Protein AF-0000000080636128 (afdb_homodimer)

Organism: Winmispira thermophila (strain ATCC 700085 / DSM 6578 / Z-1203) (NCBI:txid869211)

Foldseek 3Di:
DLVVVLVVLLVVLLVLQLVLLVLLLQLQCQLCPCVLVVLCLVQQPALQSLLVSLLVSCLRSLALLLQLLLLLLCVLLVSDALLSSLSSLLNVLLNNLNLLVVCLVDQPPDDLPRPLVVLLVVLVVQCPDPDPNSNSVSSNSNSVSSNSVSSVSNLVSDAQPPPDPPCCVVLVLQEPDDLVSLQVLLQVLQVVCLVSLHLSSSLSVLLSCLLSPSHALLSSLSSNLSVQLNNLVSQCVSCVQGALSSNLSSVSSNVLSVVLSVVCSVCSVVLLVVLCVVQDDHCPNSSRVSVSSSSSSNVSSVVSCVVCSVPSPVSSVVSCVVRPHDPPPNPLPLDADPDLSCLSSSLSSLLSLLLVLLVLLLVLLVLLLVLLPHALVSLVVSLVVLVVSLVSLVVSLVSSVVSLVVSVVHDHHPLSVLSSVLSNQSSVLSNLSSVLSSVLSVLVNVCNVVVPDAPPCLSVLVSVLSVLLSVLSVLLSCVSSPVDVDRDLVVLVVSLVVSVVSLVVLVVVLVVCVVVPHDPVNSVSSNSSSVSSNSSSVSSNSSSVSVVSSVD/DLVVVLVVLLVVLLVLLLVLLVLLLQLQCQLCPCVLVVLCLVQQPALQSLLVSLLVSCLRSLFLLLQLLLLLLCVLLVSDALLSSLSSLLNVLLNNLNLLVVCLVDQPPDDLPGPLVVLLVVLVVQCPDPDPNSNSVSSNSNSVSSNSVSSNSNLVSDAQPPPDPPCCVVLVLQEVDDLVSLQVLLQVLQVVCLVSLHLSSSLSVLLSCLLSPSHALLSSLSSNLSVQLNNLVSQCVSCVQGFLSSNLSSVSSNVLSVVLSVVCSVCSVVLLVVLCVPQDDHCPNSSRVSVSSSSSSNVSSVVSCVVCSVPSPVSSVVSCVVRPHDPPPNLLPLDADPDLSCLSSSLSSLLSLLLVLLVLLLVLLVLLLVLLPHALVSLVVSLVVLVVSLVSLVVSLVSSVVSLVVSVVHDHHPLSVLSSVLSNQSSVLSNLSSVLSSVLSVLVNVCNVVVQDAPPCLSVLVSVLSVLLSVLSVLLSCVSSPVDVDRDLVVLVVSLVVSVVSLVVLVVVLVVCVVVPHDPVNSVSSNSSSVSSNSSSVSSNSSSVSVVSSVD

Secondary structure (DSSP, 8-state):
-HHHHHHHHHHHHHHHHHHHHHHHHHHHHHHHTTHHHHHHHHT-SSHHHHHHHHHHHHHHHT-HHHHHHHHHHHHHTTSS-HHHHHHHHHHHHHHTTHHHHHIIIIITTS-IIIIIHHHHHHHHHHHT-SSHHHHHHHHHHHHHHHHHHHHHHHHHHS------TTTHHHHHHHH---HHHHHHHHHHHHHHHHHHT-HHHHHHHHHHHHHTTSS-HHHHHHHHHHHHHHTTHHHHHHHTTS-HHHHHHHHHHHHHHHHHHHHHHHTHHHHHHHHHHHSSS-TTSHHHHHHHHHHHHHHHHHHHHHHHHTTHHHHHHHHHHHS----S----------SGGGHHHHHHHHHHHHHHHHHHHHHHHHHHHHHTTS-HHHHHHHHHHHHHHHHHHHHHHHHHHHHHHHHHTS---HHHHHHHHHHHHHHHHHHHHHHHHHHHHHHHHHHHHTTPPPPTTHHHHHHHHHHHHHHHHHHHHHHHTTS-SS--HHHHHHHHHHHHHHHHHHHHHHHHHHHTT--HHHHHHHHHHHHHHHHHHHHHHHHHHHHHHHH-/-HHHHHHHHHHHHHHHHHHHHHHHHHHHHHHHTTHHHHHHHHT-SSHHHHHHHHHHHHHHHT-HHHHHHHHHHHHHTTSS-HHHHHHHHHHHHHHTTHHHHHIIIIITTS-IIIIIHHHHHHHHHHHT-SSHHHHHHHHHHHHHHHHHHHHHHHHHHS------TTTHHHHHHHH---HHHHHHHHHHHHHHHHHHT-HHHHHHHHHHHHHTTSS-HHHHHHHHHHHHHHTTHHHHHHHTTS-HHHHHHHHHHHHHHHHHHHHHHHTHHHHHHHHHHHSSS-TTSHHHHHHHHHHHHHHHHHHHHHHHHTTHHHHHHHHHHHS----S----------SGGGHHHHHHHHHHHHHHHHHHHHHHHHHHHHHTTS-HHHHHHHHHHHHHHHHHHHHHHHHHHHHHHHHHTS---HHHHHHHHHHHHHHHHHHHHHHHHHHHHHHHHHHHHHTPPPPTTHHHHHHHHHHHHHHHHHHHHHHHTTS-SS--HHHHHHHHHHHHHHHHHHHHHHHHHHHTT--HHHHHHHHHHHHHHHHHHHHHHHHHHHHHHHH-

Sequence (1104 aa):
MAVVWKIINFIGGLSVFFYGMRLMSLGLRKRAGGRLRKVLKSFSDTPLKGVFSGTFVTSVVQSSSATTVLVVSLVNAGLLALEEAIGIVFGANIGTTFTAWIVSFFGFKFSLSSLVLPVFALALPLMFNKNEKVREVAEALFGFSLVFLGLSIIKDQVPDVQVTEQSATFFRFFHHESFLSVLAFVLLGTLATMILQSSSTTVAITLTLLYKGWISFPLACAAVLGENIGTTVTALLASIPMNRQAKRIAYAHTLFNITGVLWMLAVFPWFVKLVDIVVPGPVSDAGLVTYHLSAFHTMFNIINTFLFIWFVKPYAALLRRILPEEAAKEELVLVASPFPESLESNLVLIEKALSRMAERVFDMALVILHSLGGDDADLDRMAEQAREMELRFDEMEEAIHVTLTRCATESMAEEQARRLMAYQLISRALESMSDSLYRVARLLKQRGDLSIPFHKKGMEELQDYLQIILDFLRYNVSYLSGELAAYDVEHAYRLEQRIDGMRDSLRKRARKKLAKGADVRGELLFMDVVRHLEHVGDYSLDVSQAIKEMAGMAVVWKIINFIGGLSVFFYGMRLMSLGLRKRAGGRLRKVLKSFSDTPLKGVFSGTFVTSVVQSSSATTVLVVSLVNAGLLALEEAIGIVFGANIGTTFTAWIVSFFGFKFSLSSLVLPVFALALPLMFNKNEKVREVAEALFGFSLVFLGLSIIKDQVPDVQVTEQSATFFRFFHHESFLSVLAFVLLGTLATMILQSSSTTVAITLTLLYKGWISFPLACAAVLGENIGTTVTALLASIPMNRQAKRIAYAHTLFNITGVLWMLAVFPWFVKLVDIVVPGPVSDAGLVTYHLSAFHTMFNIINTFLFIWFVKPYAALLRRILPEEAAKEELVLVASPFPESLESNLVLIEKALSRMAERVFDMALVILHSLGGDDADLDRMAEQAREMELRFDEMEEAIHVTLTRCATESMAEEQARRLMAYQLISRALESMSDSLYRVARLLKQRGDLSIPFHKKGMEELQDYLQIILDFLRYNVSYLSGELAAYDVEHAYRLEQRIDGMRDSLRKRARKKLAKGADVRGELLFMDVVRHLEHVGDYSLDVSQAIKEMAG

InterPro domains:
  IPR003841 Sodium-dependent phosphate transport protein [PF02690] (17-155)
  IPR003841 Sodium-dependent phosphate transport protein [PF02690] (186-247)
  IPR003841 Sodium-dependent phosphate transport protein [PTHR10010] (138-374)
  IPR004633 Na/Pi-cotransporter II-related/YqeW-like protein [TIGR00704] (7-325)
  IPR026022 PhoU domain [PF01895] (354-443)
  IPR038078 PhoU-like domain superfamily [G3DSA:1.20.58.220] (341-551)

pLDDT: mean 88.21, std 10.06, range [47.31, 98.0]

Radius of gyration: 34.47 Å; Cα contacts (8 Å, |Δi|>4): 1695; chains: 2; bounding box: 85×108×72 Å

Solvent-accessible surface area (backbone atoms only — not comparable to full-atom values): 53480 Å² total; per-residue (Å²): 109,69,64,58,49,41,51,36,32,34,41,9,16,47,29,40,22,46,51,9,48,50,37,20,25,47,15,40,41,38,66,44,46,72,49,52,58,46,42,51,60,70,38,17,89,37,37,68,44,4,22,52,32,18,20,50,51,7,47,63,33,67,34,34,54,43,47,43,39,33,47,31,34,34,28,50,54,65,72,37,52,69,56,24,46,50,17,21,48,46,10,15,56,39,12,40,31,48,51,42,44,52,42,44,66,49,45,75,71,50,49,60,71,74,46,34,22,43,41,21,33,58,18,45,65,32,56,71,44,86,49,65,71,49,24,26,50,17,37,20,42,37,10,49,24,32,27,45,48,12,45,48,43,32,57,71,56,47,68,68,53,65,88,43,82,78,62,34,63,73,39,35,65,39,56,46,88,41,75,65,42,33,51,48,26,19,50,49,20,18,50,49,5,50,72,66,69,31,42,58,54,43,46,51,51,44,42,50,36,38,44,33,48,56,29,34,70,69,42,43,47,24,19,51,47,13,19,54,41,15,40,28,51,56,29,44,61,60,22,65,66,46,48,66,66,10,34,39,48,23,46,48,49,38,51,52,34,47,53,44,41,54,58,45,62,74,46,36,75,60,50,55,49,48,37,54,67,73,38,78,65,57,72,83,38,45,74,45,30,35,48,38,49,27,46,45,52,36,49,50,35,47,51,46,37,62,69,45,63,83,40,42,67,62,50,49,51,49,39,43,65,77,52,55,84,68,83,76,80,74,66,82,53,73,63,65,56,88,50,83,68,28,53,67,30,40,52,49,44,45,45,39,50,49,21,52,49,41,45,48,44,45,48,49,53,47,47,52,52,67,28,63,85,47,56,60,68,40,27,50,51,40,34,51,50,37,48,55,50,49,56,53,49,51,53,51,50,51,40,49,49,54,42,50,40,54,54,35,28,37,64,42,31,64,66,55,21,30,40,54,55,23,49,54,51,33,53,51,27,50,51,52,30,43,52,28,52,41,48,38,34,50,52,53,32,49,32,50,76,66,65,50,61,62,59,93,62,46,53,59,51,49,43,55,52,49,49,54,45,47,52,49,44,48,54,53,30,34,39,56,64,57,76,36,90,70,84,59,63,66,59,52,50,51,48,47,48,51,50,51,51,50,52,52,51,52,51,53,50,50,47,52,40,50,67,73,67,45,64,51,71,28,50,50,53,50,50,51,42,53,49,34,53,48,47,34,43,52,28,50,48,49,34,50,51,26,55,51,51,37,76,103,109,68,64,59,50,40,50,35,32,35,42,9,14,48,28,40,22,46,51,10,48,52,37,20,26,48,15,40,42,40,66,45,47,72,49,54,60,47,43,52,60,71,39,17,89,39,38,67,43,4,21,53,32,18,20,51,52,8,47,64,33,66,32,35,54,44,48,41,38,33,48,31,34,34,27,50,56,65,70,38,54,69,58,25,47,49,16,21,48,46,10,16,56,39,12,41,33,48,51,41,44,51,43,44,66,49,44,75,71,50,48,61,71,73,47,35,20,43,42,23,33,60,17,44,66,30,56,69,43,87,48,65,70,50,24,25,48,17,37,22,42,37,10,50,23,32,29,45,47,12,45,48,45,31,56,71,55,48,66,70,51,67,87,45,82,78,61,34,62,73,38,35,63,39,55,46,88,42,74,64,42,33,52,50,27,19,49,48,21,18,50,49,4,51,70,64,68,32,43,55,56,44,48,51,50,44,44,50,37,38,44,33,47,57,29,34,69,70,43,42,49,24,19,52,47,12,19,53,42,15,41,31,50,56,30,44,61,60,21,65,66,46,47,66,67,10,34,39,48,23,47,48,48,38,51,51,34,48,52,43,41,52,58,45,61,76,44,37,74,60,50,54,51,48,39,54,68,73,37,79,66,56,72,84,37,46,74,47,30,34,48,40,47,26,47,43,52,37,49,51,35,47,50,47,38,60,67,46,63,83,39,42,68,62,50,48,52,50,40,43,64,76,52,57,87,69,83,80,80,76,67,82,53,75,65,65,56,88,50,84,68,29,54,66,29,41,52,49,42,47,46,41,52,48,22,51,50,42,44,48,45,45,48,49,53,47,48,52,52,67,28,63,84,48,56,59,68,39,28,51,52,40,34,51,50,37,50,53,50,51,57,53,47,53,53,51,50,51,41,48,49,54,40,50,39,55,53,34,29,37,64,40,30,66,65,54,20,30,40,54,55,24,50,53,50,32,52,51,27,50,50,50,30,43,50,28,51,41,49,37,36,50,50,53,30,50,31,48,77,66,66,49,60,62,59,93,60,45,53,61,50,49,45,55,51,50,49,55,45,46,51,48,44,46,54,54,28,34,40,54,66,58,76,36,92,70,86,58,64,67,60,51,52,51,47,46,49,51,49,51,52,50,51,52,52,51,51,52,51,49,46,53,39,49,69,72,67,44,64,51,69,27,50,50,52,50,51,52,41,52,48,32,53,48,47,35,42,52,29,49,46,49,33,50,51,27,54,49,52,37,76,103

Structure (mmCIF, N/CA/C/O backbone):
data_AF-0000000080636128-model_v1
#
loop_
_entity.id
_entity.type
_entity.pdbx_description
1 polymer 'Na/Pi-cotransporter II-related protein'
#
loop_
_atom_site.group_PDB
_atom_site.id
_atom_site.type_symbol
_atom_site.label_atom_id
_atom_site.label_alt_id
_atom_site.label_comp_id
_atom_site.label_asym_id
_atom_site.label_entity_id
_atom_site.label_seq_id
_atom_site.pdbx_PDB_ins_code
_atom_site.Cartn_x
_atom_site.Cartn_y
_atom_site.Cartn_z
_atom_site.occupancy
_atom_site.B_iso_or_equiv
_atom_site.auth_seq_id
_atom_site.auth_comp_id
_atom_site.auth_asym_id
_atom_site.auth_atom_id
_atom_site.pdbx_PDB_model_num
ATOM 1 N N . MET A 1 1 ? 4.254 -24.531 -36.375 1 59.62 1 MET A N 1
ATOM 2 C CA . MET A 1 1 ? 3.188 -24.219 -35.438 1 59.62 1 MET A CA 1
ATOM 3 C C . MET A 1 1 ? 3.422 -24.922 -34.094 1 59.62 1 MET A C 1
ATOM 5 O O . MET A 1 1 ? 3.314 -24.312 -33.031 1 59.62 1 MET A O 1
ATOM 9 N N . ALA A 1 2 ? 3.967 -26.125 -34.281 1 72.81 2 ALA A N 1
ATOM 10 C CA . ALA A 1 2 ? 4.195 -26.922 -33.094 1 72.81 2 ALA A CA 1
ATOM 11 C C . ALA A 1 2 ? 5.355 -26.359 -32.25 1 72.81 2 ALA A C 1
ATOM 13 O O . ALA A 1 2 ? 5.273 -26.281 -31.031 1 72.81 2 ALA A O 1
ATOM 14 N N . VAL A 1 3 ? 6.363 -25.875 -32.938 1 72.62 3 VAL A N 1
ATOM 15 C CA . VAL A 1 3 ? 7.539 -25.344 -32.25 1 72.62 3 VAL A CA 1
ATOM 16 C C . VAL A 1 3 ? 7.184 -24.047 -31.547 1 72.62 3 VAL A C 1
ATOM 18 O O . VAL A 1 3 ? 7.59 -23.812 -30.406 1 72.62 3 VAL A O 1
ATOM 21 N N . VAL A 1 4 ? 6.449 -23.25 -32.25 1 79.38 4 VAL A N 1
ATOM 22 C CA . VAL A 1 4 ? 6.051 -21.969 -31.672 1 79.38 4 VAL A CA 1
ATOM 23 C C . VAL A 1 4 ? 5.238 -22.188 -30.406 1 79.38 4 VAL A C 1
ATOM 25 O O . VAL A 1 4 ? 5.457 -21.531 -29.391 1 79.38 4 VAL A O 1
ATOM 28 N N . TRP A 1 5 ? 4.398 -23.141 -30.484 1 80.62 5 TRP A N 1
ATOM 29 C CA . TRP A 1 5 ? 3.559 -23.438 -29.328 1 80.62 5 TRP A CA 1
ATOM 30 C C . TRP A 1 5 ? 4.398 -23.953 -28.172 1 80.62 5 TRP A C 1
ATOM 32 O O . TRP A 1 5 ? 4.117 -23.641 -27 1 80.62 5 TRP A O 1
ATOM 42 N N . LYS A 1 6 ? 5.375 -24.688 -28.516 1 79.88 6 LYS A N 1
ATOM 43 C CA . LYS A 1 6 ? 6.258 -25.203 -27.469 1 79.88 6 LYS A CA 1
ATOM 44 C C . LYS A 1 6 ? 7.023 -24.062 -26.797 1 79.88 6 LYS A C 1
ATOM 46 O O . LYS A 1 6 ? 7.199 -24.078 -25.578 1 79.88 6 LYS A O 1
ATOM 51 N N . ILE A 1 7 ? 7.43 -23.172 -27.609 1 81.81 7 ILE A N 1
ATOM 52 C CA . ILE A 1 7 ? 8.148 -22.016 -27.062 1 81.81 7 ILE A CA 1
ATOM 53 C C . ILE A 1 7 ? 7.219 -21.203 -26.172 1 81.81 7 ILE A C 1
ATOM 55 O O . ILE A 1 7 ? 7.605 -20.781 -25.078 1 81.81 7 ILE A O 1
ATOM 59 N N . ILE A 1 8 ? 6.055 -21.047 -26.641 1 86.12 8 ILE A N 1
ATOM 60 C CA . ILE A 1 8 ? 5.078 -20.281 -25.891 1 86.12 8 ILE A CA 1
ATOM 61 C C . ILE A 1 8 ? 4.789 -20.969 -24.562 1 86.12 8 ILE A C 1
ATOM 63 O O . ILE A 1 8 ? 4.734 -20.312 -23.516 1 86.12 8 ILE A O 1
ATOM 67 N N . ASN A 1 9 ? 4.648 -22.219 -24.625 1 87.44 9 ASN A N 1
ATOM 68 C CA . ASN A 1 9 ? 4.383 -22.969 -23.406 1 87.44 9 ASN A CA 1
ATOM 69 C C . ASN A 1 9 ? 5.574 -22.938 -22.453 1 87.44 9 ASN A C 1
ATOM 71 O O . ASN A 1 9 ? 5.398 -22.906 -21.234 1 87.44 9 ASN A O 1
ATOM 75 N N . PHE A 1 10 ? 6.691 -22.969 -23.109 1 83.75 10 PHE A N 1
ATOM 76 C CA . PHE A 1 10 ? 7.906 -22.812 -22.312 1 83.75 10 PHE A CA 1
ATOM 77 C C . PHE A 1 10 ? 7.918 -21.484 -21.578 1 83.75 10 PHE A C 1
ATOM 79 O O . PHE A 1 10 ? 8.195 -21.422 -20.375 1 83.75 10 PHE A O 1
ATOM 86 N N . ILE A 1 11 ? 7.602 -20.453 -22.25 1 86.19 11 ILE A N 1
ATOM 87 C CA . ILE A 1 11 ? 7.562 -19.109 -21.688 1 86.19 11 ILE A CA 1
ATOM 88 C C . ILE A 1 11 ? 6.488 -19.047 -20.594 1 86.19 11 ILE A C 1
ATOM 90 O O . ILE A 1 11 ? 6.664 -18.375 -19.578 1 86.19 11 ILE A O 1
ATOM 94 N N . GLY A 1 12 ? 5.43 -19.766 -20.859 1 89.62 12 GLY A N 1
ATOM 95 C CA . GLY A 1 12 ? 4.391 -19.828 -19.844 1 89.62 12 GLY A CA 1
ATOM 96 C C . GLY A 1 12 ? 4.871 -20.422 -18.531 1 89.62 12 GLY A C 1
ATOM 97 O O . GLY A 1 12 ? 4.586 -19.891 -17.469 1 89.62 12 GLY A O 1
ATOM 98 N N . GLY A 1 13 ? 5.57 -21.547 -18.672 1 88.38 13 GLY A N 1
ATOM 99 C CA . GLY A 1 13 ? 6.16 -22.141 -17.484 1 88.38 13 GLY A CA 1
ATOM 100 C C . GLY A 1 13 ? 7.145 -21.203 -16.781 1 88.38 13 GLY A C 1
ATOM 101 O O . GLY A 1 13 ? 7.176 -21.141 -15.555 1 88.38 13 GLY A O 1
ATOM 102 N N . LEU A 1 14 ? 7.883 -20.484 -17.578 1 86.06 14 LEU A N 1
ATOM 103 C CA . LEU A 1 14 ? 8.836 -19.516 -17.062 1 86.06 14 LEU A CA 1
ATOM 104 C C . LEU A 1 14 ? 8.117 -18.391 -16.312 1 86.06 14 LEU A C 1
ATOM 106 O O . LEU A 1 14 ? 8.617 -17.906 -15.297 1 86.06 14 LEU A O 1
ATOM 110 N N . SER A 1 15 ? 7.043 -18.062 -16.859 1 89.88 15 SER A N 1
ATOM 111 C CA . SER A 1 15 ? 6.25 -17.016 -16.234 1 89.88 15 SER A CA 1
ATOM 112 C C . SER A 1 15 ? 5.801 -17.422 -14.836 1 89.88 15 SER A C 1
ATOM 114 O O . SER A 1 15 ? 5.855 -16.625 -13.898 1 89.88 15 SER A O 1
ATOM 116 N N . VAL A 1 16 ? 5.395 -18.625 -14.672 1 91.62 16 VAL A N 1
ATOM 117 C CA . VAL A 1 16 ? 4.957 -19.125 -13.375 1 91.62 16 VAL A CA 1
ATOM 118 C C . VAL A 1 16 ? 6.141 -19.172 -12.406 1 91.62 16 VAL A C 1
ATOM 120 O O . VAL A 1 16 ? 6.016 -18.75 -11.25 1 91.62 16 VAL A O 1
ATOM 123 N N . PHE A 1 17 ? 7.215 -19.609 -12.906 1 88.19 17 PHE A N 1
ATOM 124 C CA . PHE A 1 17 ? 8.438 -19.672 -12.109 1 88.19 17 PHE A CA 1
ATOM 125 C C . PHE A 1 17 ? 8.836 -18.281 -11.625 1 88.19 17 PHE A C 1
ATOM 127 O O . PHE A 1 17 ? 9.102 -18.094 -10.43 1 88.19 17 PHE A O 1
ATOM 134 N N . PHE A 1 18 ? 8.867 -17.391 -12.539 1 85.94 18 PHE A N 1
ATOM 135 C CA . PHE A 1 18 ? 9.281 -16.031 -12.242 1 85.94 18 PHE A CA 1
ATOM 136 C C . PHE A 1 18 ? 8.367 -15.391 -11.203 1 85.94 18 PHE A C 1
ATOM 138 O O . PHE A 1 18 ? 8.836 -14.766 -10.25 1 85.94 18 PHE A O 1
ATOM 145 N N . TYR A 1 19 ? 7.129 -15.492 -11.398 1 89.5 19 TYR A N 1
ATOM 146 C CA . TYR A 1 19 ? 6.168 -14.93 -10.453 1 89.5 19 TYR A CA 1
ATOM 147 C C . TYR A 1 19 ? 6.312 -15.562 -9.078 1 89.5 19 TYR A C 1
ATOM 149 O O . TYR A 1 19 ? 6.168 -14.883 -8.055 1 89.5 19 TYR A O 1
ATOM 157 N N . GLY A 1 20 ? 6.488 -16.875 -9.109 1 89.56 20 GLY A N 1
ATOM 158 C CA . GLY A 1 20 ? 6.734 -17.547 -7.844 1 89.56 20 GLY A CA 1
ATOM 159 C C . GLY A 1 20 ? 7.926 -16.984 -7.09 1 89.56 20 GLY A C 1
ATOM 160 O O . GLY A 1 20 ? 7.855 -16.766 -5.879 1 89.56 20 GLY A O 1
ATOM 161 N N . MET A 1 21 ? 8.961 -16.703 -7.805 1 84.81 21 MET A N 1
ATOM 162 C CA . MET A 1 21 ? 10.164 -16.156 -7.195 1 84.81 21 MET A CA 1
ATOM 163 C C . MET A 1 21 ? 9.883 -14.766 -6.609 1 84.81 21 MET A C 1
ATOM 165 O O . MET A 1 21 ? 10.344 -14.453 -5.512 1 84.81 21 MET A O 1
ATOM 169 N N . ARG A 1 22 ? 9.195 -14.047 -7.359 1 84.62 22 ARG A N 1
ATOM 170 C CA . ARG A 1 22 ? 8.852 -12.703 -6.902 1 84.62 22 ARG A CA 1
ATOM 171 C C . ARG A 1 22 ? 7.996 -12.758 -5.641 1 84.62 22 ARG A C 1
ATOM 173 O O . ARG A 1 22 ? 8.211 -11.992 -4.699 1 84.62 22 ARG A O 1
ATOM 180 N N . LEU A 1 23 ? 7.035 -13.617 -5.676 1 88.81 23 LEU A N 1
ATOM 181 C CA . LEU A 1 23 ? 6.141 -13.758 -4.531 1 88.81 23 LEU A CA 1
ATOM 182 C C . LEU A 1 23 ? 6.895 -14.273 -3.311 1 88.81 23 LEU A C 1
ATOM 184 O O . LEU A 1 23 ? 6.656 -13.812 -2.191 1 88.81 23 LEU A O 1
ATOM 188 N N . MET A 1 24 ? 7.688 -15.219 -3.561 1 87.62 24 MET A N 1
ATOM 189 C CA . MET A 1 24 ? 8.5 -15.766 -2.473 1 87.62 24 MET A CA 1
ATOM 190 C C . MET A 1 24 ? 9.398 -14.688 -1.876 1 87.62 24 MET A C 1
ATOM 192 O O . MET A 1 24 ? 9.438 -14.508 -0.657 1 87.62 24 MET A O 1
ATOM 196 N N . SER A 1 25 ? 10.039 -13.969 -2.752 1 84.38 25 SER A N 1
ATOM 197 C CA . SER A 1 25 ? 10.93 -12.898 -2.32 1 84.38 25 SER A CA 1
ATOM 198 C C . SER A 1 25 ? 10.172 -11.82 -1.555 1 84.38 25 SER A C 1
ATOM 200 O O . SER A 1 25 ? 10.656 -11.312 -0.545 1 84.38 25 SER A O 1
ATOM 202 N N . LEU A 1 26 ? 9.031 -11.523 -2.047 1 84.81 26 LEU A N 1
ATOM 203 C CA . LEU A 1 26 ? 8.203 -10.516 -1.397 1 84.81 26 LEU A CA 1
ATOM 204 C C . LEU A 1 26 ? 7.812 -10.953 0.011 1 84.81 26 LEU A C 1
ATOM 206 O O . LEU A 1 26 ? 7.902 -10.164 0.957 1 84.81 26 LEU A O 1
ATOM 210 N N . GLY A 1 27 ? 7.336 -12.156 0.099 1 87.19 27 GLY A N 1
ATOM 211 C CA . GLY A 1 27 ? 6.98 -12.672 1.411 1 87.19 27 GLY A CA 1
ATOM 212 C C . GLY A 1 27 ? 8.133 -12.641 2.398 1 87.19 27 GLY A C 1
ATOM 213 O O . GLY A 1 27 ? 7.961 -12.234 3.549 1 87.19 27 GLY A O 1
ATOM 214 N N . LEU A 1 28 ? 9.25 -12.969 1.929 1 85.5 28 LEU A N 1
ATOM 215 C CA . LEU A 1 28 ? 10.43 -13.008 2.779 1 85.5 28 LEU A CA 1
ATOM 216 C C . LEU A 1 28 ? 10.883 -11.602 3.148 1 85.5 28 LEU A C 1
ATOM 218 O O . LEU A 1 28 ? 11.289 -11.352 4.285 1 85.5 28 LEU A O 1
ATOM 222 N N . ARG A 1 29 ? 10.805 -10.711 2.205 1 83.31 29 ARG A N 1
ATOM 223 C CA . ARG A 1 29 ? 11.172 -9.328 2.459 1 83.31 29 ARG A CA 1
ATOM 224 C C . ARG A 1 29 ? 10.234 -8.688 3.477 1 83.31 29 ARG A C 1
ATOM 226 O O . ARG A 1 29 ? 10.68 -7.949 4.363 1 83.31 29 ARG A O 1
ATOM 233 N N . LYS A 1 30 ? 8.953 -8.953 3.303 1 84.12 30 LYS A N 1
ATOM 234 C CA . LYS A 1 30 ? 7.973 -8.422 4.246 1 84.12 30 LYS A CA 1
ATOM 235 C C . LYS A 1 30 ? 8.242 -8.93 5.66 1 84.12 30 LYS A C 1
ATOM 237 O O . LYS A 1 30 ? 8.133 -8.164 6.625 1 84.12 30 LYS A O 1
ATOM 242 N N . ARG A 1 31 ? 8.57 -10.117 5.734 1 82.81 31 ARG A N 1
ATOM 243 C CA . ARG A 1 31 ? 8.828 -10.719 7.043 1 82.81 31 ARG A CA 1
ATOM 244 C C . ARG A 1 31 ? 10.117 -10.172 7.648 1 82.81 31 ARG A C 1
ATOM 246 O O . ARG A 1 31 ? 10.203 -9.961 8.859 1 82.81 31 ARG A O 1
ATOM 253 N N . ALA A 1 32 ? 11.062 -10.016 6.785 1 77.12 32 ALA A N 1
ATOM 254 C CA . ALA A 1 32 ? 12.344 -9.508 7.277 1 77.12 32 ALA A CA 1
ATOM 255 C C . ALA A 1 32 ? 12.273 -8.008 7.547 1 77.12 32 ALA A C 1
ATOM 257 O O . ALA A 1 32 ? 12.883 -7.512 8.492 1 77.12 32 ALA A O 1
ATOM 258 N N . GLY A 1 33 ? 11.383 -7.348 6.719 1 64.62 33 GLY A N 1
ATOM 259 C CA . GLY A 1 33 ? 11.117 -5.934 6.926 1 64.62 33 GLY A CA 1
ATOM 260 C C . GLY A 1 33 ? 12.375 -5.102 7.066 1 64.62 33 GLY A C 1
ATOM 261 O O . GLY A 1 33 ? 13.289 -5.207 6.25 1 64.62 33 GLY A O 1
ATOM 262 N N . GLY A 1 34 ? 12.375 -4.254 8.039 1 70.25 34 GLY A N 1
ATOM 263 C CA . GLY A 1 34 ? 13.453 -3.332 8.367 1 70.25 34 GLY A CA 1
ATOM 264 C C . GLY A 1 34 ? 14.672 -4.02 8.945 1 70.25 34 GLY A C 1
ATOM 265 O O . GLY A 1 34 ? 15.75 -3.428 9.016 1 70.25 34 GLY A O 1
ATOM 266 N N . ARG A 1 35 ? 14.602 -5.32 9.102 1 77.94 35 ARG A N 1
ATOM 267 C CA . ARG A 1 35 ? 15.695 -6.07 9.695 1 77.94 35 ARG A CA 1
ATOM 268 C C . ARG A 1 35 ? 16.828 -6.277 8.695 1 77.94 35 ARG A C 1
ATOM 270 O O . ARG A 1 35 ? 18 -6.309 9.07 1 77.94 35 ARG A O 1
ATOM 277 N N . LEU A 1 36 ? 16.469 -6.387 7.457 1 81.5 36 LEU A N 1
ATOM 278 C CA . LEU A 1 36 ? 17.484 -6.582 6.43 1 81.5 36 LEU A CA 1
ATOM 279 C C . LEU A 1 36 ? 18.406 -5.367 6.34 1 81.5 36 LEU A C 1
ATOM 281 O O . LEU A 1 36 ? 19.625 -5.516 6.246 1 81.5 36 LEU A O 1
ATOM 285 N N . ARG A 1 37 ? 17.734 -4.273 6.395 1 81.62 37 ARG A N 1
ATOM 286 C CA . ARG A 1 37 ? 18.5 -3.035 6.395 1 81.62 37 ARG A CA 1
ATOM 287 C C . ARG A 1 37 ? 19.406 -2.955 7.625 1 81.62 37 ARG A C 1
ATOM 289 O O . ARG A 1 37 ? 20.562 -2.541 7.523 1 81.62 37 ARG A O 1
ATOM 296 N N . LYS A 1 38 ? 18.906 -3.354 8.734 1 82.25 38 LYS A N 1
ATOM 297 C CA . LYS A 1 38 ? 19.672 -3.32 9.977 1 82.25 38 LYS A CA 1
ATOM 298 C C . LYS A 1 38 ? 20.859 -4.27 9.914 1 82.25 38 LYS A C 1
ATOM 300 O O . LYS A 1 38 ? 21.953 -3.941 10.398 1 82.25 38 LYS A O 1
ATOM 305 N N . VAL A 1 39 ? 20.672 -5.367 9.367 1 85.56 39 VAL A N 1
ATOM 306 C CA . VAL A 1 39 ? 21.734 -6.352 9.234 1 85.56 39 VAL A CA 1
ATOM 307 C C . VAL A 1 39 ? 22.844 -5.805 8.328 1 85.56 39 VAL A C 1
ATOM 309 O O . VAL A 1 39 ? 24.031 -5.902 8.656 1 85.56 39 VAL A O 1
ATOM 312 N N . LEU A 1 40 ? 22.453 -5.207 7.285 1 87.44 40 LEU A N 1
ATOM 313 C CA . LEU A 1 40 ? 23.422 -4.676 6.332 1 87.44 40 LEU A CA 1
ATOM 314 C C . LEU A 1 40 ? 24.203 -3.516 6.938 1 87.44 40 LEU A C 1
ATOM 316 O O . LEU A 1 40 ? 25.391 -3.365 6.684 1 87.44 40 LEU A O 1
ATOM 320 N N . LYS A 1 41 ? 23.516 -2.816 7.766 1 80.75 41 LYS A N 1
ATOM 321 C CA . LYS A 1 41 ? 24.156 -1.65 8.367 1 80.75 41 LYS A CA 1
ATOM 322 C C . LYS A 1 41 ? 25.016 -2.053 9.562 1 80.75 41 LYS A C 1
ATOM 324 O O . LYS A 1 41 ? 26.094 -1.501 9.766 1 80.75 41 LYS A O 1
ATOM 329 N N . SER A 1 42 ? 24.578 -3.004 10.312 1 81.06 42 SER A N 1
ATOM 330 C CA . SER A 1 42 ? 25.219 -3.305 11.586 1 81.06 42 SER A CA 1
ATOM 331 C C . SER A 1 42 ? 26.375 -4.285 11.398 1 81.06 42 SER A C 1
ATOM 333 O O . SER A 1 42 ? 27.312 -4.293 12.188 1 81.06 42 SER A O 1
ATOM 335 N N . PHE A 1 43 ? 26.25 -5.098 10.414 1 82.62 43 PHE A N 1
ATOM 336 C CA . PHE A 1 43 ? 27.266 -6.121 10.227 1 82.62 43 PHE A CA 1
ATOM 337 C C . PHE A 1 43 ? 28.062 -5.875 8.953 1 82.62 43 PHE A C 1
ATOM 339 O O . PHE A 1 43 ? 28.156 -6.754 8.094 1 82.62 43 PHE A O 1
ATOM 346 N N . SER A 1 44 ? 28.578 -4.648 8.883 1 83.69 44 SER A N 1
ATOM 347 C CA . SER A 1 44 ? 29.312 -4.301 7.676 1 83.69 44 SER A CA 1
ATOM 348 C C . SER A 1 44 ? 30.516 -3.408 7.996 1 83.69 44 SER A C 1
ATOM 350 O O . SER A 1 44 ? 31.031 -2.719 7.117 1 83.69 44 SER A O 1
ATOM 352 N N . ASP A 1 45 ? 31 -3.465 9.203 1 88.25 45 ASP A N 1
ATOM 353 C CA . ASP A 1 45 ? 32.062 -2.551 9.633 1 88.25 45 ASP A CA 1
ATOM 354 C C . ASP A 1 45 ? 33.375 -2.85 8.914 1 88.25 45 ASP A C 1
ATOM 356 O O . ASP A 1 45 ? 34.25 -2 8.852 1 88.25 45 ASP A O 1
ATOM 360 N N . THR A 1 46 ? 33.5 -4.047 8.461 1 92.25 46 THR A N 1
ATOM 361 C CA . THR A 1 46 ? 34.625 -4.43 7.613 1 92.25 46 THR A CA 1
ATOM 362 C C . THR A 1 46 ? 34.156 -5.055 6.312 1 92.25 46 THR A C 1
ATOM 364 O O . THR A 1 46 ? 33.031 -5.57 6.242 1 92.25 46 THR A O 1
ATOM 367 N N . PRO A 1 47 ? 35 -4.949 5.383 1 93.69 47 PRO A N 1
ATOM 368 C CA . PRO A 1 47 ? 34.594 -5.562 4.117 1 93.69 47 PRO A CA 1
ATOM 369 C C . PRO A 1 47 ? 34.25 -7.047 4.262 1 93.69 47 PRO A C 1
ATOM 371 O O . PRO A 1 47 ? 33.312 -7.535 3.635 1 93.69 47 PRO A O 1
ATOM 374 N N . LEU A 1 48 ? 34.969 -7.746 5.059 1 94.88 48 LEU A N 1
ATOM 375 C CA . LEU A 1 48 ? 34.719 -9.172 5.25 1 94.88 48 LEU A CA 1
ATOM 376 C C . LEU A 1 48 ? 33.375 -9.398 5.906 1 94.88 48 LEU A C 1
ATOM 378 O O . LEU A 1 48 ? 32.625 -10.289 5.496 1 94.88 48 LEU A O 1
ATOM 382 N N . LYS A 1 49 ? 33.094 -8.641 6.871 1 95.75 49 LYS A N 1
ATOM 383 C CA . LYS A 1 49 ? 31.781 -8.719 7.492 1 95.75 49 LYS A CA 1
ATOM 384 C C . LYS A 1 49 ? 30.688 -8.359 6.496 1 95.75 49 LYS A C 1
ATOM 386 O O . LYS A 1 49 ? 29.594 -8.93 6.531 1 95.75 49 LYS A O 1
ATOM 391 N N . GLY A 1 50 ? 31.016 -7.422 5.676 1 95.69 50 GLY A N 1
ATOM 392 C CA . GLY A 1 50 ? 30.078 -7.066 4.613 1 95.69 50 GLY A CA 1
ATOM 393 C C . GLY A 1 50 ? 29.766 -8.227 3.691 1 95.69 50 GLY A C 1
ATOM 394 O O . GLY A 1 50 ? 28.609 -8.414 3.305 1 95.69 50 GLY A O 1
ATOM 395 N N . VAL A 1 51 ? 30.781 -8.984 3.408 1 96.88 51 VAL A N 1
ATOM 396 C CA . VAL A 1 51 ? 30.578 -10.156 2.555 1 96.88 51 VAL A CA 1
ATOM 397 C C . VAL A 1 51 ? 29.578 -11.109 3.207 1 96.88 51 VAL A C 1
ATOM 399 O O . VAL A 1 51 ? 28.672 -11.609 2.545 1 96.88 51 VAL A O 1
ATOM 402 N N . PHE A 1 52 ? 29.719 -11.32 4.434 1 96.12 52 PHE A N 1
ATOM 403 C CA . PHE A 1 52 ? 28.844 -12.234 5.145 1 96.12 52 PHE A CA 1
ATOM 404 C C . PHE A 1 52 ? 27.422 -11.688 5.199 1 96.12 52 PHE A C 1
ATOM 406 O O . PHE A 1 52 ? 26.453 -12.422 4.984 1 96.12 52 PHE A O 1
ATOM 413 N N . SER A 1 53 ? 27.328 -10.422 5.52 1 95.12 53 SER A N 1
ATOM 414 C CA . SER A 1 53 ? 26.016 -9.805 5.586 1 95.12 53 SER A CA 1
ATOM 415 C C . SER A 1 53 ? 25.328 -9.812 4.223 1 95.12 53 SER A C 1
ATOM 417 O O . SER A 1 53 ? 24.125 -10.094 4.125 1 95.12 53 SER A O 1
ATOM 419 N N . GLY A 1 54 ? 26.078 -9.5 3.195 1 95 54 GLY A N 1
ATOM 420 C CA . GLY A 1 54 ? 25.531 -9.547 1.848 1 95 54 GLY A CA 1
ATOM 421 C C . GLY A 1 54 ? 25.078 -10.93 1.433 1 95 54 GLY A C 1
ATOM 422 O O . GLY A 1 54 ? 24.016 -11.086 0.844 1 95 54 GLY A O 1
ATOM 423 N N . THR A 1 55 ? 25.922 -11.914 1.797 1 96 55 THR A N 1
ATOM 424 C CA . THR A 1 55 ? 25.578 -13.297 1.495 1 96 55 THR A CA 1
ATOM 425 C C . THR A 1 55 ? 24.297 -13.711 2.209 1 96 55 THR A C 1
ATOM 427 O O . THR A 1 55 ? 23.391 -14.281 1.595 1 96 55 THR A O 1
ATOM 430 N N . PHE A 1 56 ? 24.266 -13.367 3.377 1 94.06 56 PHE A N 1
ATOM 431 C CA . PHE A 1 56 ? 23.141 -13.766 4.215 1 94.06 56 PHE A CA 1
ATOM 432 C C . PHE A 1 56 ? 21.859 -13.109 3.73 1 94.06 56 PHE A C 1
ATOM 434 O O . PHE A 1 56 ? 20.859 -13.797 3.492 1 94.06 56 PHE A O 1
ATOM 441 N N . VAL A 1 57 ? 21.859 -11.812 3.584 1 92.19 57 VAL A N 1
ATOM 442 C CA . VAL A 1 57 ? 20.656 -11.07 3.199 1 92.19 57 VAL A CA 1
ATOM 443 C C . VAL A 1 57 ? 20.172 -11.539 1.83 1 92.19 57 VAL A C 1
ATOM 445 O O . VAL A 1 57 ? 18.984 -11.781 1.637 1 92.19 57 VAL A O 1
ATOM 448 N N . THR A 1 58 ? 21.047 -11.734 0.911 1 92.19 58 THR A N 1
ATOM 449 C CA . THR A 1 58 ? 20.672 -12.141 -0.437 1 92.19 58 THR A CA 1
ATOM 450 C C . THR A 1 58 ? 20.141 -13.578 -0.441 1 92.19 58 THR A C 1
ATOM 452 O O . THR A 1 58 ? 19.203 -13.898 -1.172 1 92.19 58 THR A O 1
ATOM 455 N N . SER A 1 59 ? 20.766 -14.422 0.37 1 91.81 59 SER A N 1
ATOM 456 C CA . SER A 1 59 ? 20.297 -15.805 0.451 1 91.81 59 SER A CA 1
ATOM 457 C C . SER A 1 59 ? 18.875 -15.875 1.005 1 91.81 59 SER A C 1
ATOM 459 O O . SER A 1 59 ? 18.094 -16.75 0.613 1 91.81 59 SER A O 1
ATOM 461 N N . VAL A 1 60 ? 18.594 -14.953 1.805 1 87.38 60 VAL A N 1
ATOM 462 C CA . VAL A 1 60 ? 17.281 -14.938 2.439 1 87.38 60 VAL A CA 1
ATOM 463 C C . VAL A 1 60 ? 16.25 -14.32 1.495 1 87.38 60 VAL A C 1
ATOM 465 O O . VAL A 1 60 ? 15.18 -14.875 1.28 1 87.38 60 VAL A O 1
ATOM 468 N N . VAL A 1 61 ? 16.625 -13.227 0.944 1 84.56 61 VAL A N 1
ATOM 469 C CA . VAL A 1 61 ? 15.688 -12.477 0.111 1 84.56 61 VAL A CA 1
ATOM 470 C C . VAL A 1 61 ? 15.625 -13.094 -1.283 1 84.56 61 VAL A C 1
ATOM 472 O O . VAL A 1 61 ? 14.672 -12.859 -2.033 1 84.56 61 VAL A O 1
ATOM 475 N N . GLN A 1 62 ? 16.641 -13.883 -1.642 1 85 62 GLN A N 1
ATOM 476 C CA . GLN A 1 62 ? 16.734 -14.586 -2.916 1 85 62 GLN A CA 1
ATOM 477 C C . GLN A 1 62 ? 16.719 -13.609 -4.086 1 85 62 GLN A C 1
ATOM 479 O O . GLN A 1 62 ? 16.125 -13.891 -5.125 1 85 62 GLN A O 1
ATOM 484 N N . SER A 1 63 ? 17.25 -12.383 -3.818 1 85.25 63 SER A N 1
ATOM 485 C CA . SER A 1 63 ? 17.391 -11.359 -4.848 1 85.25 63 SER A CA 1
ATOM 486 C C . SER A 1 63 ? 18.625 -10.5 -4.625 1 85.25 63 SER A C 1
ATOM 488 O O . SER A 1 63 ? 18.625 -9.602 -3.781 1 85.25 63 SER A O 1
ATOM 490 N N . SER A 1 64 ? 19.594 -10.742 -5.418 1 88.69 64 SER A N 1
ATOM 491 C CA . SER A 1 64 ? 20.797 -9.922 -5.301 1 88.69 64 SER A CA 1
ATOM 492 C C . SER A 1 64 ? 20.547 -8.492 -5.773 1 88.69 64 SER A C 1
ATOM 494 O O . SER A 1 64 ? 21.141 -7.543 -5.258 1 88.69 64 SER A O 1
ATOM 496 N N . SER A 1 65 ? 19.625 -8.359 -6.785 1 85.38 65 SER A N 1
ATOM 497 C CA . SER A 1 65 ? 19.281 -7.027 -7.266 1 85.38 65 SER A CA 1
ATOM 498 C C . SER A 1 65 ? 18.641 -6.188 -6.16 1 85.38 65 SER A C 1
ATOM 500 O O . SER A 1 65 ? 18.984 -5.008 -6.004 1 85.38 65 SER A O 1
ATOM 502 N N . ALA A 1 66 ? 17.766 -6.781 -5.398 1 84.19 66 ALA A N 1
ATOM 503 C CA . ALA A 1 66 ? 17.156 -6.082 -4.273 1 84.19 66 ALA A CA 1
ATOM 504 C C . ALA A 1 66 ? 18.203 -5.668 -3.244 1 84.19 66 ALA A C 1
ATOM 506 O O . ALA A 1 66 ? 18.172 -4.543 -2.738 1 84.19 66 ALA A O 1
ATOM 507 N N . THR A 1 67 ? 19.094 -6.539 -2.988 1 89.62 67 THR A N 1
ATOM 508 C CA . THR A 1 67 ? 20.141 -6.273 -2.016 1 89.62 67 THR A CA 1
ATOM 509 C C . THR A 1 67 ? 21.094 -5.18 -2.521 1 89.62 67 THR A C 1
ATOM 511 O O . THR A 1 67 ? 21.406 -4.246 -1.788 1 89.62 67 THR A O 1
ATOM 514 N N . THR A 1 68 ? 21.469 -5.285 -3.711 1 90.62 68 THR A N 1
ATOM 515 C CA . THR A 1 68 ? 22.438 -4.34 -4.258 1 90.62 68 THR A CA 1
ATOM 516 C C . THR A 1 68 ? 21.812 -2.951 -4.395 1 90.62 68 THR A C 1
ATOM 518 O O . THR A 1 68 ? 22.469 -1.945 -4.113 1 90.62 68 THR A O 1
ATOM 521 N N . VAL A 1 69 ? 20.594 -2.893 -4.844 1 88.19 69 VAL A N 1
ATOM 522 C CA . VAL A 1 69 ? 19.922 -1.602 -4.953 1 88.19 69 VAL A CA 1
ATOM 523 C C . VAL A 1 69 ? 19.781 -0.975 -3.566 1 88.19 69 VAL A C 1
ATOM 525 O O . VAL A 1 69 ? 19.938 0.238 -3.408 1 88.19 69 VAL A O 1
ATOM 528 N N . LEU A 1 70 ? 19.5 -1.777 -2.627 1 87.81 70 LEU A N 1
ATOM 529 C CA . LEU A 1 70 ? 19.406 -1.281 -1.259 1 87.81 70 LEU A CA 1
ATOM 530 C C . LEU A 1 70 ? 20.75 -0.74 -0.79 1 87.81 70 LEU A C 1
ATOM 532 O O . LEU A 1 70 ? 20.812 0.319 -0.161 1 87.81 70 LEU A O 1
ATOM 536 N N . VAL A 1 71 ? 21.766 -1.438 -1.108 1 92.19 71 VAL A N 1
ATOM 537 C CA . VAL A 1 71 ? 23.109 -1.025 -0.723 1 92.19 71 VAL A CA 1
ATOM 538 C C . VAL A 1 71 ? 23.453 0.295 -1.406 1 92.19 71 VAL A C 1
ATOM 540 O O . VAL A 1 71 ? 24 1.205 -0.772 1 92.19 71 VAL A O 1
ATOM 543 N N . VAL A 1 72 ? 23.141 0.389 -2.646 1 91.12 72 VAL A N 1
ATOM 544 C CA . VAL A 1 72 ? 23.375 1.616 -3.4 1 91.12 72 VAL A CA 1
ATOM 545 C C . VAL A 1 72 ? 22.625 2.775 -2.748 1 91.12 72 VAL A C 1
ATOM 547 O O . VAL A 1 72 ? 23.172 3.875 -2.613 1 91.12 72 VAL A O 1
ATOM 550 N N . SER A 1 73 ? 21.469 2.514 -2.318 1 87.25 73 SER A N 1
ATOM 551 C CA . SER A 1 73 ? 20.641 3.535 -1.682 1 87.25 73 SER A CA 1
ATOM 552 C C . SER A 1 73 ? 21.219 3.938 -0.324 1 87.25 73 SER A C 1
ATOM 554 O O . SER A 1 73 ? 21.172 5.113 0.047 1 87.25 73 SER A O 1
ATOM 556 N N . LEU A 1 74 ? 21.688 2.982 0.397 1 87.88 74 LEU A N 1
ATOM 557 C CA . LEU A 1 74 ? 22.266 3.252 1.704 1 87.88 74 LEU A CA 1
ATOM 558 C C . LEU A 1 74 ? 23.531 4.094 1.567 1 87.88 74 LEU A C 1
ATOM 560 O O . LEU A 1 74 ? 23.781 4.992 2.377 1 87.88 74 LEU A O 1
ATOM 564 N N . VAL A 1 75 ? 24.266 3.814 0.577 1 89.88 75 VAL A N 1
ATOM 565 C CA . VAL A 1 75 ? 25.453 4.602 0.315 1 89.88 75 VAL A CA 1
ATOM 566 C C . VAL A 1 75 ? 25.062 6.016 -0.117 1 89.88 75 VAL A C 1
ATOM 568 O O . VAL A 1 75 ? 25.672 6.996 0.315 1 89.88 75 VAL A O 1
ATOM 571 N N . ASN A 1 76 ? 24.094 6.035 -0.984 1 86.81 76 ASN A N 1
ATOM 572 C CA . ASN A 1 76 ? 23.594 7.328 -1.425 1 86.81 76 ASN A CA 1
ATOM 573 C C . ASN A 1 76 ? 23.141 8.188 -0.244 1 86.81 76 ASN A C 1
ATOM 575 O O . ASN A 1 76 ? 23.312 9.406 -0.263 1 86.81 76 ASN A O 1
ATOM 579 N N . ALA A 1 77 ? 22.594 7.496 0.7 1 82.88 77 ALA A N 1
ATOM 580 C CA . ALA A 1 77 ? 22.078 8.172 1.891 1 82.88 77 ALA A CA 1
ATOM 581 C C . ALA A 1 77 ? 23.203 8.445 2.889 1 82.88 77 ALA A C 1
ATOM 583 O O . ALA A 1 77 ? 22.984 9.055 3.934 1 82.88 77 ALA A O 1
ATOM 584 N N . GLY A 1 78 ? 24.391 7.992 2.574 1 83.75 78 GLY A N 1
ATOM 585 C CA . GLY A 1 78 ? 25.547 8.211 3.445 1 83.75 78 GLY A CA 1
ATOM 586 C C . GLY A 1 78 ? 25.531 7.312 4.668 1 83.75 78 GLY A C 1
ATOM 587 O O . GLY A 1 78 ? 26.219 7.594 5.652 1 83.75 78 GLY A O 1
ATOM 588 N N . LEU A 1 79 ? 24.797 6.242 4.594 1 84 79 LEU A N 1
ATOM 589 C CA . LEU A 1 79 ? 24.641 5.371 5.754 1 84 79 LEU A CA 1
ATOM 590 C C . LEU A 1 79 ? 25.625 4.207 5.699 1 84 79 LEU A C 1
ATOM 592 O O . LEU A 1 79 ? 25.797 3.486 6.688 1 84 79 LEU A O 1
ATOM 596 N N . LEU A 1 80 ? 26.219 4.055 4.551 1 89.69 80 LEU A N 1
ATOM 597 C CA . LEU A 1 80 ? 27.203 3.002 4.34 1 89.69 80 LEU A CA 1
ATOM 598 C C . LEU A 1 80 ? 28.422 3.537 3.598 1 89.69 80 LEU A C 1
ATOM 600 O O . LEU A 1 80 ? 28.281 4.281 2.625 1 89.69 80 LEU A O 1
ATOM 604 N N . ALA A 1 81 ? 29.5 3.164 4.102 1 91.56 81 ALA A N 1
ATOM 605 C CA . ALA A 1 81 ? 30.734 3.586 3.439 1 91.56 81 ALA A CA 1
ATOM 606 C C . ALA A 1 81 ? 31 2.752 2.189 1 91.56 81 ALA A C 1
ATOM 608 O O . ALA A 1 81 ? 30.531 1.615 2.082 1 91.56 81 ALA A O 1
ATOM 609 N N . LEU A 1 82 ? 31.781 3.338 1.346 1 93.62 82 LEU A N 1
ATOM 610 C CA . LEU A 1 82 ? 32.031 2.713 0.055 1 93.62 82 LEU A CA 1
ATOM 611 C C . LEU A 1 82 ? 32.688 1.34 0.239 1 93.62 82 LEU A C 1
ATOM 613 O O . LEU A 1 82 ? 32.25 0.359 -0.36 1 93.62 82 LEU A O 1
ATOM 617 N N . GLU A 1 83 ? 33.719 1.249 1.069 1 95 83 GLU A N 1
ATOM 618 C CA . GLU A 1 83 ? 34.469 0.002 1.273 1 95 83 GLU A CA 1
ATOM 619 C C . GLU A 1 83 ? 33.562 -1.069 1.888 1 95 83 GLU A C 1
ATOM 621 O O . GLU A 1 83 ? 33.625 -2.236 1.498 1 95 83 GLU A O 1
ATOM 626 N N . GLU A 1 84 ? 32.781 -0.66 2.838 1 94.44 84 GLU A N 1
ATOM 627 C CA . GLU A 1 84 ? 31.844 -1.571 3.455 1 94.44 84 GLU A CA 1
ATOM 628 C C . GLU A 1 84 ? 30.812 -2.074 2.438 1 94.44 84 GLU A C 1
ATOM 630 O O . GLU A 1 84 ? 30.516 -3.268 2.395 1 94.44 84 GLU A O 1
ATOM 635 N N . ALA A 1 85 ? 30.328 -1.193 1.658 1 95.94 85 ALA A N 1
ATOM 636 C CA . ALA A 1 85 ? 29.312 -1.501 0.654 1 95.94 85 ALA A CA 1
ATOM 637 C C . ALA A 1 85 ? 29.859 -2.467 -0.396 1 95.94 85 ALA A C 1
ATOM 639 O O . ALA A 1 85 ? 29.125 -3.338 -0.881 1 95.94 85 ALA A O 1
ATOM 640 N N . ILE A 1 86 ? 31.125 -2.287 -0.739 1 96.94 86 ILE A N 1
ATOM 641 C CA . ILE A 1 86 ? 31.766 -3.178 -1.699 1 96.94 86 ILE A CA 1
ATOM 642 C C . ILE A 1 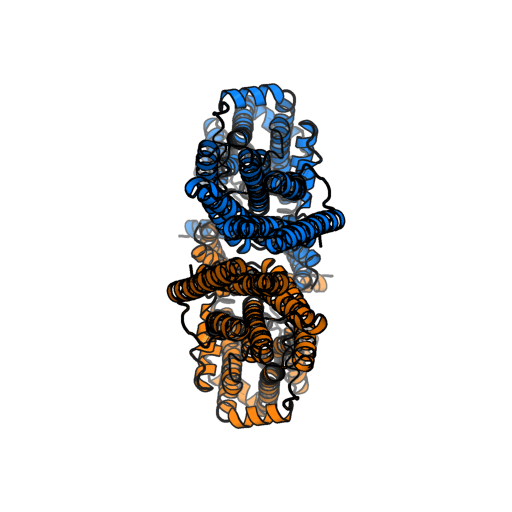86 ? 31.75 -4.609 -1.166 1 96.94 86 ILE A C 1
ATOM 644 O O . ILE A 1 86 ? 31.422 -5.547 -1.899 1 96.94 86 ILE A O 1
ATOM 648 N N . GLY A 1 87 ? 32.062 -4.758 0.083 1 96.62 87 GLY A N 1
ATOM 649 C CA . GLY A 1 87 ? 32.031 -6.07 0.704 1 96.62 87 GLY A CA 1
ATOM 650 C C . GLY A 1 87 ? 30.641 -6.715 0.619 1 96.62 87 GLY A C 1
ATOM 651 O O . GLY A 1 87 ? 30.531 -7.906 0.317 1 96.62 87 GLY A O 1
ATOM 652 N N . ILE A 1 88 ? 29.625 -5.949 0.915 1 96.56 88 ILE A N 1
ATOM 653 C CA . ILE A 1 88 ? 28.25 -6.449 0.872 1 96.56 88 ILE A CA 1
ATOM 654 C C . ILE A 1 88 ? 27.922 -6.898 -0.546 1 96.56 88 ILE A C 1
ATOM 656 O O . ILE A 1 88 ? 27.281 -7.941 -0.739 1 96.56 88 ILE A O 1
ATOM 660 N N . VAL A 1 89 ? 28.344 -6.145 -1.534 1 96.75 89 VAL A N 1
ATOM 661 C CA . VAL A 1 89 ? 28.078 -6.457 -2.934 1 96.75 89 VAL A CA 1
ATOM 662 C C . VAL A 1 89 ? 28.75 -7.777 -3.309 1 96.75 89 VAL A C 1
ATOM 664 O O . VAL A 1 89 ? 28.156 -8.609 -3.994 1 96.75 89 VAL A O 1
ATOM 667 N N . PHE A 1 90 ? 30.047 -7.934 -2.838 1 97.38 90 PHE A N 1
ATOM 668 C CA . PHE A 1 90 ? 30.719 -9.203 -3.047 1 97.38 90 PHE A CA 1
ATOM 669 C C . PHE A 1 90 ? 29.906 -10.359 -2.473 1 97.38 90 PHE A C 1
ATOM 671 O O . PHE A 1 90 ? 29.703 -11.375 -3.141 1 97.38 90 PHE A O 1
ATOM 678 N N . GLY A 1 91 ? 29.422 -10.133 -1.298 1 96.88 91 GLY A N 1
ATOM 679 C CA . GLY A 1 91 ? 28.641 -11.148 -0.622 1 96.88 91 GLY A CA 1
ATOM 680 C C . GLY A 1 91 ? 27.312 -11.438 -1.312 1 96.88 91 GLY A C 1
ATOM 681 O O . GLY A 1 91 ? 26.875 -12.586 -1.354 1 96.88 91 GLY A O 1
ATOM 682 N N . ALA A 1 92 ? 26.672 -10.414 -1.798 1 95.75 92 ALA A N 1
ATOM 683 C CA . ALA A 1 92 ? 25.406 -10.57 -2.508 1 95.75 92 ALA A CA 1
ATOM 684 C C . ALA A 1 92 ? 25.562 -11.508 -3.705 1 95.75 92 ALA A C 1
ATOM 686 O O . ALA A 1 92 ? 24.656 -12.281 -4.016 1 95.75 92 ALA A O 1
ATOM 687 N N . ASN A 1 93 ? 26.688 -11.453 -4.359 1 96.12 93 ASN A N 1
ATOM 688 C CA . ASN A 1 93 ? 26.953 -12.344 -5.488 1 96.12 93 ASN A CA 1
ATOM 689 C C . ASN A 1 93 ? 27.031 -13.797 -5.047 1 96.12 93 ASN A C 1
ATOM 691 O O . ASN A 1 93 ? 26.594 -14.695 -5.77 1 96.12 93 ASN A O 1
ATOM 695 N N . ILE A 1 94 ? 27.594 -14.008 -3.895 1 96.88 94 ILE A N 1
ATOM 696 C CA . ILE A 1 94 ? 27.641 -15.367 -3.352 1 96.88 94 ILE A CA 1
ATOM 697 C C . ILE A 1 94 ? 26.234 -15.828 -2.975 1 96.88 94 ILE A C 1
ATOM 699 O O . ILE A 1 94 ? 25.844 -16.953 -3.281 1 96.88 94 ILE A O 1
ATOM 703 N N . GLY A 1 95 ? 25.516 -14.984 -2.33 1 95.38 95 GLY A N 1
ATOM 704 C CA . GLY A 1 95 ? 24.172 -15.305 -1.888 1 95.38 95 GLY A CA 1
ATOM 705 C C . GLY A 1 95 ? 23.25 -15.703 -3.025 1 95.38 95 GLY A C 1
ATOM 706 O O . GLY A 1 95 ? 22.375 -16.547 -2.848 1 95.38 95 GLY A O 1
ATOM 707 N N . THR A 1 96 ? 23.438 -15.148 -4.141 1 92.5 96 THR A N 1
ATOM 708 C CA . THR A 1 96 ? 22.594 -15.398 -5.305 1 92.5 96 THR A CA 1
ATOM 709 C C . THR A 1 96 ? 22.688 -16.859 -5.73 1 92.5 96 THR A C 1
ATOM 711 O O . THR A 1 96 ? 21.766 -17.391 -6.352 1 92.5 96 THR A O 1
ATOM 714 N N . THR A 1 97 ? 23.734 -17.531 -5.41 1 95 97 THR A N 1
ATOM 715 C CA . THR A 1 97 ? 23.969 -18.891 -5.879 1 95 97 THR A CA 1
ATOM 716 C C . THR A 1 97 ? 23.094 -19.875 -5.121 1 95 97 THR A C 1
ATOM 718 O O . THR A 1 97 ? 22.922 -21.016 -5.555 1 95 97 THR A O 1
ATOM 721 N N . PHE A 1 98 ? 22.531 -19.391 -4.051 1 92.69 98 PHE A N 1
ATOM 722 C CA . PHE A 1 98 ? 21.719 -20.266 -3.227 1 92.69 98 PHE A CA 1
ATOM 723 C C . PHE A 1 98 ? 20.484 -20.75 -3.998 1 92.69 98 PHE A C 1
ATOM 725 O O . PHE A 1 98 ? 20.031 -21.875 -3.803 1 92.69 98 PHE A O 1
ATOM 732 N N . THR A 1 99 ? 19.953 -19.938 -4.828 1 88.38 99 THR A N 1
ATOM 733 C CA . THR A 1 99 ? 18.781 -20.312 -5.629 1 88.38 99 THR A CA 1
ATOM 734 C C . THR A 1 99 ? 19.078 -21.531 -6.48 1 88.38 99 THR A C 1
ATOM 736 O O . THR A 1 99 ? 18.234 -22.422 -6.625 1 88.38 99 THR A O 1
ATOM 739 N N . ALA A 1 100 ? 20.266 -21.547 -7.078 1 92.94 100 ALA A N 1
ATOM 740 C CA . ALA A 1 100 ? 20.656 -22.688 -7.902 1 92.94 100 ALA A CA 1
ATOM 741 C C . ALA A 1 100 ? 20.625 -23.984 -7.094 1 92.94 100 ALA A C 1
ATOM 743 O O . ALA A 1 100 ? 20.203 -25.031 -7.598 1 92.94 100 ALA A O 1
ATOM 744 N N . TRP A 1 101 ? 21.031 -23.938 -5.91 1 93 101 TRP A N 1
ATOM 745 C CA . TRP A 1 101 ? 21.047 -25.109 -5.039 1 93 101 TRP A CA 1
ATOM 746 C C . TRP A 1 101 ? 19.625 -25.547 -4.691 1 93 101 TRP A C 1
ATOM 748 O O . TRP A 1 101 ? 19.312 -26.734 -4.68 1 93 101 TRP A O 1
ATOM 758 N N . ILE A 1 102 ? 18.797 -24.562 -4.422 1 87.25 102 ILE A N 1
ATOM 759 C CA . ILE A 1 102 ? 17.406 -24.859 -4.117 1 87.25 102 ILE A CA 1
ATOM 760 C C . ILE A 1 102 ? 16.766 -25.594 -5.293 1 87.25 102 ILE A C 1
ATOM 762 O O . ILE A 1 102 ? 16.094 -26.625 -5.105 1 87.25 102 ILE A O 1
ATOM 766 N N . VAL A 1 103 ? 16.984 -25.109 -6.441 1 87.38 103 VAL A N 1
ATOM 767 C CA . VAL A 1 103 ? 16.406 -25.703 -7.641 1 87.38 103 VAL A CA 1
ATOM 768 C C . VAL A 1 103 ? 17 -27.094 -7.871 1 87.38 103 VAL A C 1
ATOM 770 O O . VAL A 1 103 ? 16.281 -28.031 -8.219 1 87.38 103 VAL A O 1
ATOM 773 N N . SER A 1 104 ? 18.281 -27.266 -7.684 1 90.06 104 SER A N 1
ATOM 774 C CA . SER A 1 104 ? 18.953 -28.531 -7.914 1 90.06 104 SER A CA 1
ATOM 775 C C . SER A 1 104 ? 18.5 -29.594 -6.91 1 90.06 104 SER A C 1
ATOM 777 O O . SER A 1 104 ? 18.328 -30.766 -7.262 1 90.06 104 SER A O 1
ATOM 779 N N . PHE A 1 105 ? 18.328 -29.172 -5.699 1 86.38 105 PHE A N 1
ATOM 780 C CA . PHE A 1 105 ? 17.969 -30.125 -4.648 1 86.38 105 PHE A CA 1
ATOM 781 C C . PHE A 1 105 ? 16.5 -30.5 -4.742 1 86.38 105 PHE A C 1
ATOM 783 O O . PHE A 1 105 ? 16.141 -31.656 -4.547 1 86.38 105 PHE A O 1
ATOM 790 N N . PHE A 1 106 ? 15.664 -29.516 -5.051 1 79.06 106 PHE A N 1
ATOM 791 C CA . PHE A 1 106 ? 14.234 -29.75 -4.918 1 79.06 106 PHE A CA 1
ATOM 792 C C . PHE A 1 106 ? 13.555 -29.75 -6.285 1 79.06 106 PHE A C 1
ATOM 794 O O . PHE A 1 106 ? 12.453 -30.297 -6.438 1 79.06 106 PHE A O 1
ATOM 801 N N . GLY A 1 107 ? 14.109 -29.188 -7.184 1 77.06 107 GLY A N 1
ATOM 802 C CA . GLY A 1 107 ? 13.422 -28.875 -8.43 1 77.06 107 GLY A CA 1
ATOM 803 C C . GLY A 1 107 ? 13.25 -30.078 -9.328 1 77.06 107 GLY A C 1
ATOM 804 O O . GLY A 1 107 ? 12.281 -30.172 -10.078 1 77.06 107 GLY A O 1
ATOM 805 N N . PHE A 1 108 ? 14.156 -30.969 -9.242 1 76.19 108 PHE A N 1
ATOM 806 C CA . PHE A 1 108 ? 14.109 -32.031 -10.242 1 76.19 108 PHE A CA 1
ATOM 807 C C . PHE A 1 108 ? 13.859 -33.375 -9.594 1 76.19 108 PHE A C 1
ATOM 809 O O . PHE A 1 108 ? 13.648 -34.375 -10.289 1 76.19 108 PHE A O 1
ATOM 816 N N . LYS A 1 109 ? 13.938 -33.438 -8.328 1 70.19 109 LYS A N 1
ATOM 817 C CA . LYS A 1 109 ? 13.789 -34.719 -7.637 1 70.19 109 LYS A CA 1
ATOM 818 C C . LYS A 1 109 ? 12.352 -34.906 -7.16 1 70.19 109 LYS A C 1
ATOM 820 O O . LYS A 1 109 ? 11.867 -36.031 -7.098 1 70.19 109 LYS A O 1
ATOM 825 N N . PHE A 1 110 ? 11.836 -33.812 -6.777 1 66.5 110 PHE A N 1
ATOM 826 C CA . PHE A 1 110 ? 10.516 -33.938 -6.168 1 66.5 110 PHE A CA 1
ATOM 827 C C . PHE A 1 110 ? 9.414 -33.75 -7.203 1 66.5 110 PHE A C 1
ATOM 829 O O . PHE A 1 110 ? 9.547 -32.906 -8.086 1 66.5 110 PHE A O 1
ATOM 836 N N . SER A 1 111 ? 8.531 -34.656 -7.078 1 71.62 111 SER A N 1
ATOM 837 C CA . SER A 1 111 ? 7.363 -34.562 -7.949 1 71.62 111 SER A CA 1
ATOM 838 C C . SER A 1 111 ? 6.379 -33.531 -7.445 1 71.62 111 SER A C 1
ATOM 840 O O . SER A 1 111 ? 6.422 -33.125 -6.277 1 71.62 111 SER A O 1
ATOM 842 N N . LEU A 1 112 ? 5.656 -33.031 -8.32 1 71.38 112 LEU A N 1
ATOM 843 C CA . LEU A 1 112 ? 4.57 -32.094 -8.039 1 71.38 112 LEU A CA 1
ATOM 844 C C . LEU A 1 112 ? 3.732 -32.562 -6.863 1 71.38 112 LEU A C 1
ATOM 846 O O . LEU A 1 112 ? 3.434 -31.797 -5.953 1 71.38 112 LEU A O 1
ATOM 850 N N . SER A 1 113 ? 3.504 -33.781 -6.883 1 70.56 113 SER A N 1
ATOM 851 C CA . SER A 1 113 ? 2.564 -34.344 -5.926 1 70.56 113 SER A CA 1
ATOM 852 C C . SER A 1 113 ? 3.219 -34.562 -4.562 1 70.56 113 SER A C 1
ATOM 854 O O . SER A 1 113 ? 2.533 -34.594 -3.539 1 70.56 113 SER A O 1
ATOM 856 N N . SER A 1 114 ? 4.422 -34.656 -4.555 1 77 114 SER A N 1
ATOM 857 C CA . SER A 1 114 ? 5.059 -35.031 -3.299 1 77 114 SER A CA 1
ATOM 858 C C . SER A 1 114 ? 5.426 -33.812 -2.463 1 77 114 SER A C 1
ATOM 860 O O . SER A 1 114 ? 5.406 -33.875 -1.231 1 77 114 SER A O 1
ATOM 862 N N . LEU A 1 115 ? 5.664 -32.719 -3.039 1 81 115 LEU A N 1
ATOM 863 C CA . LEU A 1 115 ? 6.137 -31.594 -2.25 1 81 115 LEU A CA 1
ATOM 864 C C . LEU A 1 115 ? 5.352 -30.328 -2.584 1 81 115 LEU A C 1
ATOM 866 O O . LEU A 1 115 ? 4.801 -29.688 -1.691 1 81 115 LEU A O 1
ATOM 870 N N . VAL A 1 116 ? 5.168 -30.078 -3.814 1 88.44 116 VAL A N 1
ATOM 871 C CA . VAL A 1 116 ? 4.652 -28.797 -4.285 1 88.44 116 VAL A CA 1
ATOM 872 C C . VAL A 1 116 ? 3.205 -28.625 -3.824 1 88.44 116 VAL A C 1
ATOM 874 O O . VAL A 1 116 ? 2.871 -27.625 -3.176 1 88.44 116 VAL A O 1
ATOM 877 N N . LEU A 1 117 ? 2.404 -29.609 -4.059 1 91.19 117 LEU A N 1
ATOM 878 C CA . LEU A 1 117 ? 0.979 -29.484 -3.777 1 91.19 117 LEU A CA 1
ATOM 879 C C . LEU A 1 117 ? 0.721 -29.484 -2.273 1 91.19 117 LEU A C 1
ATOM 881 O O . LEU A 1 117 ? -0.105 -28.719 -1.777 1 91.19 117 LEU A O 1
ATOM 885 N N . PRO A 1 118 ? 1.444 -30.297 -1.51 1 90.19 118 PRO A N 1
ATOM 886 C CA . PRO A 1 118 ? 1.275 -30.203 -0.057 1 90.19 118 PRO A CA 1
ATOM 887 C C . PRO A 1 118 ? 1.638 -28.828 0.502 1 90.19 118 PRO A C 1
ATOM 889 O O . PRO A 1 118 ? 0.991 -28.359 1.437 1 90.19 118 PRO A O 1
ATOM 892 N N . VAL A 1 119 ? 2.625 -28.281 -0.012 1 91.81 119 VAL A N 1
ATOM 893 C CA . VAL A 1 119 ? 3.018 -26.953 0.471 1 91.81 119 VAL A CA 1
ATOM 894 C C . VAL A 1 119 ? 1.941 -25.938 0.11 1 91.81 119 VAL A C 1
ATOM 896 O O . VAL A 1 119 ? 1.633 -25.047 0.903 1 91.81 119 VAL A O 1
ATOM 899 N N . PHE A 1 120 ? 1.434 -26.047 -1.081 1 92.81 120 PHE A N 1
ATOM 900 C CA . PHE A 1 120 ? 0.286 -25.219 -1.434 1 92.81 120 PHE A CA 1
ATOM 901 C C . PHE A 1 120 ? -0.841 -25.391 -0.423 1 92.81 120 PHE A C 1
ATOM 903 O O . PHE A 1 120 ? -1.459 -24.422 0.006 1 92.81 120 PHE A O 1
ATOM 910 N N . ALA A 1 121 ? -1.1 -26.656 -0.118 1 90.44 121 ALA A N 1
ATOM 911 C CA . ALA A 1 121 ? -2.188 -26.984 0.799 1 90.44 121 ALA A CA 1
ATOM 912 C C . ALA A 1 121 ? -1.963 -26.344 2.17 1 90.44 121 ALA A C 1
ATOM 914 O O . ALA A 1 121 ? -2.912 -25.906 2.818 1 90.44 121 ALA A O 1
ATOM 915 N N . LEU A 1 122 ? -0.817 -26.297 2.576 1 90.62 122 LEU A N 1
ATOM 916 C CA . LEU A 1 122 ? -0.465 -25.703 3.861 1 90.62 122 LEU A CA 1
ATOM 917 C C . LEU A 1 122 ? -0.578 -24.188 3.811 1 90.62 122 LEU A C 1
ATOM 919 O O . LEU A 1 122 ? -0.973 -23.562 4.793 1 90.62 122 LEU A O 1
ATOM 923 N N . ALA A 1 123 ? -0.265 -23.625 2.668 1 90.38 123 ALA A N 1
ATOM 924 C CA . ALA A 1 123 ? -0.22 -22.172 2.525 1 90.38 123 ALA A CA 1
ATOM 925 C C . ALA A 1 123 ? -1.626 -21.578 2.512 1 90.38 123 ALA A C 1
ATOM 927 O O . ALA A 1 123 ? -1.835 -20.453 2.971 1 90.38 123 ALA A O 1
ATOM 928 N N . LEU A 1 124 ? -2.557 -22.312 2.1 1 84.94 124 LEU A N 1
ATOM 929 C CA . LEU A 1 124 ? -3.898 -21.797 1.857 1 84.94 124 LEU A CA 1
ATOM 930 C C . LEU A 1 124 ? -4.527 -21.281 3.15 1 84.94 124 LEU A C 1
ATOM 932 O O . LEU A 1 124 ? -4.898 -20.109 3.242 1 84.94 124 LEU A O 1
ATOM 936 N N . PRO A 1 125 ? -4.605 -22.062 4.156 1 82.75 125 PRO A N 1
ATOM 937 C CA . PRO A 1 125 ? -5.223 -21.562 5.391 1 82.75 125 PRO A CA 1
ATOM 938 C C . PRO A 1 125 ? -4.434 -20.422 6.023 1 82.75 125 PRO A C 1
ATOM 940 O O . PRO A 1 125 ? -5.02 -19.547 6.664 1 82.75 125 PRO A O 1
ATOM 943 N N . LEU A 1 126 ? -3.174 -20.438 5.832 1 87.38 126 LEU A N 1
ATOM 944 C CA . LEU A 1 126 ? -2.32 -19.406 6.43 1 87.38 126 LEU A CA 1
ATOM 945 C C . LEU A 1 126 ? -2.553 -18.047 5.766 1 87.38 126 LEU A C 1
ATOM 947 O O . LEU A 1 126 ? -2.316 -17.016 6.379 1 87.38 126 LEU A O 1
ATOM 951 N N . MET A 1 127 ? -2.982 -18.094 4.582 1 83.12 127 MET A N 1
ATOM 952 C CA . MET A 1 127 ? -3.213 -16.859 3.836 1 83.12 127 MET A CA 1
ATOM 953 C C . MET A 1 127 ? -4.398 -16.094 4.41 1 83.12 127 MET A C 1
ATOM 955 O O . MET A 1 127 ? -4.523 -14.891 4.188 1 83.12 127 MET A O 1
ATOM 959 N N . PHE A 1 128 ? -5.238 -16.781 5.211 1 73.5 128 PHE A N 1
ATOM 960 C CA . PHE A 1 128 ? -6.434 -16.156 5.77 1 73.5 128 PHE A CA 1
ATOM 961 C C . PHE A 1 128 ? -6.219 -15.797 7.234 1 73.5 128 PHE A C 1
ATOM 963 O O . PHE A 1 128 ? -7.137 -15.305 7.898 1 73.5 128 PHE A O 1
ATOM 970 N N . ASN A 1 129 ? -5.059 -15.977 7.672 1 79.69 129 ASN A N 1
ATOM 971 C CA . ASN A 1 129 ? -4.781 -15.68 9.07 1 79.69 129 ASN A CA 1
ATOM 972 C C . ASN A 1 129 ? -4.848 -14.18 9.352 1 79.69 129 ASN A C 1
ATOM 974 O O . ASN A 1 129 ? -4.48 -13.367 8.5 1 79.69 129 ASN A O 1
ATOM 978 N N . LYS A 1 130 ? -5.336 -13.828 10.508 1 73.62 130 LYS A N 1
ATOM 979 C CA . LYS A 1 130 ? -5.457 -12.43 10.906 1 73.62 130 LYS A CA 1
ATOM 980 C C . LYS A 1 130 ? -4.09 -11.812 11.172 1 73.62 130 LYS A C 1
ATOM 982 O O . LYS A 1 130 ? -3.902 -10.602 11.008 1 73.62 130 LYS A O 1
ATOM 987 N N . ASN A 1 131 ? -3.262 -12.641 11.562 1 83.06 131 ASN A N 1
ATOM 988 C CA . ASN A 1 131 ? -1.909 -12.188 11.859 1 83.06 131 ASN A CA 1
ATOM 989 C C . ASN A 1 131 ? -1.105 -11.938 10.586 1 83.06 131 ASN A C 1
ATOM 991 O O . ASN A 1 131 ? -0.896 -12.859 9.789 1 83.06 131 ASN A O 1
ATOM 995 N N . GLU A 1 132 ? -0.614 -10.797 10.43 1 80.69 132 GLU A N 1
ATOM 996 C CA . GLU A 1 132 ? 0.102 -10.391 9.227 1 80.69 132 GLU A CA 1
ATOM 997 C C . GLU A 1 132 ? 1.377 -11.211 9.039 1 80.69 132 GLU A C 1
ATOM 999 O O . GLU A 1 132 ? 1.754 -11.531 7.91 1 80.69 132 GLU A O 1
ATOM 1004 N N . LYS A 1 133 ? 2.035 -11.508 10.148 1 84.94 133 LYS A N 1
ATOM 1005 C CA . LYS A 1 133 ? 3.281 -12.266 10.062 1 84.94 133 LYS A CA 1
ATOM 1006 C C . LYS A 1 133 ? 3.047 -13.648 9.477 1 84.94 133 LYS A C 1
ATOM 1008 O O . LYS A 1 133 ? 3.861 -14.141 8.688 1 84.94 133 LYS A O 1
ATOM 1013 N N . VAL A 1 134 ? 1.957 -14.18 9.82 1 89.75 134 VAL A N 1
ATOM 1014 C CA . VAL A 1 134 ? 1.606 -15.5 9.312 1 89.75 134 VAL A CA 1
ATOM 1015 C C . VAL A 1 134 ? 1.262 -15.406 7.828 1 89.75 134 VAL A C 1
ATOM 1017 O O . VAL A 1 134 ? 1.638 -16.281 7.043 1 89.75 134 VAL A O 1
ATOM 1020 N N . ARG A 1 135 ? 0.672 -14.43 7.449 1 88.19 135 ARG A N 1
ATOM 1021 C CA . ARG A 1 135 ? 0.305 -14.242 6.051 1 88.19 135 ARG A CA 1
ATOM 1022 C C . ARG A 1 135 ? 1.542 -14.031 5.184 1 88.19 135 ARG A C 1
ATOM 1024 O O . ARG A 1 135 ? 1.578 -14.453 4.027 1 88.19 135 ARG A O 1
ATOM 1031 N N . GLU A 1 136 ? 2.449 -13.336 5.738 1 87.94 136 GLU A N 1
ATOM 1032 C CA . GLU A 1 136 ? 3.699 -13.117 5.016 1 87.94 136 GLU A CA 1
ATOM 1033 C C . GLU A 1 136 ? 4.426 -14.43 4.758 1 87.94 136 GLU A C 1
ATOM 1035 O O . GLU A 1 136 ? 4.969 -14.641 3.672 1 87.94 136 GLU A O 1
ATOM 1040 N N . VAL A 1 137 ? 4.391 -15.266 5.719 1 90.81 137 VAL A N 1
ATOM 1041 C CA . VAL A 1 137 ? 4.992 -16.594 5.57 1 90.81 137 VAL A CA 1
ATOM 1042 C C . VAL A 1 137 ? 4.207 -17.406 4.543 1 90.81 137 VAL A C 1
ATOM 1044 O O . VAL A 1 137 ? 4.797 -18.109 3.729 1 90.81 137 VAL A O 1
ATOM 1047 N N . ALA A 1 138 ? 2.938 -17.297 4.648 1 92.5 138 ALA A N 1
ATOM 1048 C CA . ALA A 1 138 ? 2.088 -17.984 3.68 1 92.5 138 ALA A CA 1
ATOM 1049 C C . ALA A 1 138 ? 2.414 -17.547 2.256 1 92.5 138 ALA A C 1
ATOM 1051 O O . ALA A 1 138 ? 2.451 -18.375 1.339 1 92.5 138 ALA A O 1
ATOM 1052 N N . GLU A 1 139 ? 2.643 -16.312 2.111 1 90.69 139 GLU A N 1
ATOM 1053 C CA . GLU A 1 139 ? 3 -15.773 0.806 1 90.69 139 GLU A CA 1
ATOM 1054 C C . GLU A 1 139 ? 4.32 -16.359 0.305 1 90.69 139 GLU A C 1
ATOM 1056 O O . GLU A 1 139 ? 4.441 -16.719 -0.87 1 90.69 139 GLU A O 1
ATOM 1061 N N . ALA A 1 140 ? 5.266 -16.406 1.206 1 90.88 140 ALA A N 1
ATOM 1062 C CA . ALA A 1 140 ? 6.559 -16.984 0.856 1 90.88 140 ALA A CA 1
ATOM 1063 C C . ALA A 1 140 ? 6.418 -18.453 0.472 1 90.88 140 ALA A C 1
ATOM 1065 O O . ALA A 1 140 ? 7.008 -18.906 -0.512 1 90.88 140 ALA A O 1
ATOM 1066 N N . LEU A 1 141 ? 5.652 -19.172 1.228 1 93.19 141 LEU A N 1
ATOM 1067 C CA . LEU A 1 141 ? 5.434 -20.594 0.968 1 93.19 141 LEU A CA 1
ATOM 1068 C C . LEU A 1 141 ? 4.711 -20.797 -0.361 1 93.19 141 LEU A C 1
ATOM 1070 O O . LEU A 1 141 ? 5.055 -21.703 -1.125 1 93.19 141 LEU A O 1
ATOM 1074 N N . PHE A 1 142 ? 3.756 -19.969 -0.561 1 93.75 142 PHE A N 1
ATOM 1075 C CA . PHE A 1 142 ? 3.027 -20.062 -1.821 1 93.75 142 PHE A CA 1
ATOM 1076 C C . PHE A 1 142 ? 3.951 -19.781 -3 1 93.75 142 PHE A C 1
ATOM 1078 O O . PHE A 1 142 ? 3.908 -20.484 -4.012 1 93.75 142 PHE A O 1
ATOM 1085 N N . GLY A 1 143 ? 4.727 -18.719 -2.869 1 91.38 143 GLY A N 1
ATOM 1086 C CA . GLY A 1 143 ? 5.711 -18.422 -3.896 1 91.38 143 GLY A CA 1
ATOM 1087 C C . GLY A 1 143 ? 6.688 -19.562 -4.133 1 91.38 143 GLY A C 1
ATOM 1088 O O . GLY A 1 143 ? 7 -19.891 -5.277 1 91.38 143 GLY A O 1
ATOM 1089 N N . PHE A 1 144 ? 7.09 -20.156 -3.08 1 89.19 144 PHE A N 1
ATOM 1090 C CA . PHE A 1 144 ? 7.98 -21.312 -3.148 1 89.19 144 PHE A CA 1
ATOM 1091 C C . PHE A 1 144 ? 7.352 -22.438 -3.971 1 89.19 144 PHE A C 1
ATOM 1093 O O . PHE A 1 144 ? 8 -23.016 -4.844 1 89.19 144 PHE A O 1
ATOM 1100 N N . SER A 1 145 ? 6.195 -22.703 -3.652 1 92.38 145 SER A N 1
ATOM 1101 C CA . SER A 1 145 ? 5.48 -23.766 -4.348 1 92.38 145 SER A CA 1
ATOM 1102 C C . SER A 1 145 ? 5.281 -23.422 -5.82 1 92.38 145 SER A C 1
ATOM 1104 O O . SER A 1 145 ? 5.363 -24.297 -6.684 1 92.38 145 SER A O 1
ATOM 1106 N N . LEU A 1 146 ? 5.016 -22.188 -6.102 1 92.25 146 LEU A N 1
ATOM 1107 C CA . LEU A 1 146 ? 4.832 -21.75 -7.484 1 92.25 146 LEU A CA 1
ATOM 1108 C C . LEU A 1 146 ? 6.125 -21.906 -8.281 1 92.25 146 LEU A C 1
ATOM 1110 O O . LEU A 1 146 ? 6.094 -22.203 -9.477 1 92.25 146 LEU A O 1
ATOM 1114 N N . VAL A 1 147 ? 7.227 -21.609 -7.613 1 88.81 147 VAL A N 1
ATOM 1115 C CA . VAL A 1 147 ? 8.523 -21.766 -8.258 1 88.81 147 VAL A CA 1
ATOM 1116 C C . VAL A 1 147 ? 8.688 -23.203 -8.75 1 88.81 147 VAL A C 1
ATOM 1118 O O . VAL A 1 147 ? 9.031 -23.422 -9.914 1 88.81 147 VAL A O 1
ATOM 1121 N N . PHE A 1 148 ? 8.375 -24.109 -7.984 1 88.81 148 PHE A N 1
ATOM 1122 C CA . PHE A 1 148 ? 8.578 -25.516 -8.336 1 88.81 148 PHE A CA 1
ATOM 1123 C C . PHE A 1 148 ? 7.5 -26 -9.305 1 88.81 148 PHE A C 1
ATOM 1125 O O . PHE A 1 148 ? 7.758 -26.844 -10.156 1 88.81 148 PHE A O 1
ATOM 1132 N N . LEU A 1 149 ? 6.359 -25.422 -9.117 1 90.31 149 LEU A N 1
ATOM 1133 C CA . LEU A 1 149 ? 5.332 -25.703 -10.117 1 90.31 149 LEU A CA 1
ATOM 1134 C C . LEU A 1 149 ? 5.766 -25.234 -11.5 1 90.31 149 LEU A C 1
ATOM 1136 O O . LEU A 1 149 ? 5.582 -25.938 -12.492 1 90.31 149 LEU A O 1
ATOM 1140 N N . GLY A 1 150 ? 6.254 -24.078 -11.555 1 88.88 150 GLY A N 1
ATOM 1141 C CA . GLY A 1 150 ? 6.781 -23.547 -12.812 1 88.88 150 GLY A CA 1
ATOM 1142 C C . GLY A 1 150 ? 7.871 -24.422 -13.406 1 88.88 150 GLY A C 1
ATOM 1143 O O . GLY A 1 150 ? 7.875 -24.688 -14.609 1 88.88 150 GLY A O 1
ATOM 1144 N N . LEU A 1 151 ? 8.75 -24.875 -12.57 1 84.25 151 LEU A N 1
ATOM 1145 C CA . LEU A 1 151 ? 9.828 -25.734 -13.016 1 84.25 151 LEU A CA 1
ATOM 1146 C C . LEU A 1 151 ? 9.281 -27.047 -13.57 1 84.25 151 LEU A C 1
ATOM 1148 O O . LEU A 1 151 ? 9.797 -27.578 -14.562 1 84.25 151 LEU A O 1
ATOM 1152 N N . SER A 1 152 ? 8.32 -27.562 -12.891 1 86.12 152 SER A N 1
ATOM 1153 C CA . SER A 1 152 ? 7.688 -28.797 -13.359 1 86.12 152 SER A CA 1
ATOM 1154 C C . SER A 1 152 ? 7.062 -28.594 -14.734 1 86.12 152 SER A C 1
ATOM 1156 O O . SER A 1 152 ? 7.141 -29.484 -15.586 1 86.12 152 SER A O 1
ATOM 1158 N N . ILE A 1 153 ? 6.441 -27.484 -14.922 1 86.12 153 ILE A N 1
ATOM 1159 C CA . ILE A 1 153 ? 5.82 -27.188 -16.203 1 86.12 153 ILE A CA 1
ATOM 1160 C C . ILE A 1 153 ? 6.895 -27.078 -17.281 1 86.12 153 ILE A C 1
ATOM 1162 O O . ILE A 1 153 ? 6.734 -27.625 -18.375 1 86.12 153 ILE A O 1
ATOM 1166 N N . ILE A 1 154 ? 7.945 -26.422 -16.984 1 82.12 154 ILE A N 1
ATOM 1167 C CA . ILE A 1 154 ? 9.039 -26.281 -17.938 1 82.12 154 ILE A CA 1
ATOM 1168 C C . ILE A 1 154 ? 9.602 -27.641 -18.297 1 82.12 154 ILE A C 1
ATOM 1170 O O . ILE A 1 154 ? 9.836 -27.938 -19.469 1 82.12 154 ILE A O 1
ATOM 1174 N N . LYS A 1 155 ? 9.805 -28.484 -17.297 1 80 155 LYS A N 1
ATOM 1175 C CA . LYS A 1 155 ? 10.328 -29.828 -17.5 1 80 155 LYS A CA 1
ATOM 1176 C C . LYS A 1 155 ? 9.43 -30.641 -18.422 1 80 155 LYS A C 1
ATOM 1178 O O . LYS A 1 155 ? 9.914 -31.391 -19.266 1 80 155 LYS A O 1
ATOM 1183 N N . ASP A 1 156 ? 8.188 -30.422 -18.281 1 79.56 156 ASP A N 1
ATOM 1184 C CA . ASP A 1 156 ? 7.223 -31.188 -19.078 1 79.56 156 ASP A CA 1
ATOM 1185 C C . ASP A 1 156 ? 7.172 -30.672 -20.516 1 79.56 156 ASP A C 1
ATOM 1187 O O . ASP A 1 156 ? 6.848 -31.422 -21.422 1 79.56 156 ASP A O 1
ATOM 1191 N N . GLN A 1 157 ? 7.457 -29.422 -20.672 1 77.62 157 GLN A N 1
ATOM 1192 C CA . GLN A 1 157 ? 7.328 -28.828 -21.984 1 77.62 157 GLN A CA 1
ATOM 1193 C C . GLN A 1 157 ? 8.617 -28.984 -22.797 1 77.62 157 GLN A C 1
ATOM 1195 O O . GLN A 1 157 ? 8.609 -28.859 -24.016 1 77.62 157 GLN A O 1
ATOM 1200 N N . VAL A 1 158 ? 9.727 -29.156 -22.156 1 73.94 158 VAL A N 1
ATOM 1201 C CA . VAL A 1 158 ? 11 -29.344 -22.828 1 73.94 158 VAL A CA 1
ATOM 1202 C C . VAL A 1 158 ? 11.273 -30.828 -23.016 1 73.94 158 VAL A C 1
ATOM 1204 O O . VAL A 1 158 ? 11.375 -31.578 -22.047 1 73.94 158 VAL A O 1
ATOM 1207 N N . PRO A 1 159 ? 11.211 -31.203 -24.266 1 74.75 159 PRO A N 1
ATOM 1208 C CA . PRO A 1 159 ? 11.469 -32.625 -24.5 1 74.75 159 PRO A CA 1
ATOM 1209 C C . PRO A 1 159 ? 12.891 -33.031 -24.109 1 74.75 159 PRO A C 1
ATOM 1211 O O . PRO A 1 159 ? 13.805 -32.219 -24.156 1 74.75 159 PRO A O 1
ATOM 1214 N N . ASP A 1 160 ? 12.961 -34.25 -23.625 1 71 160 ASP A N 1
ATOM 1215 C CA . ASP A 1 160 ? 14.297 -34.781 -23.359 1 71 160 ASP A CA 1
ATOM 1216 C C . ASP A 1 160 ? 15.102 -34.938 -24.656 1 71 160 ASP A C 1
ATOM 1218 O O . ASP A 1 160 ? 14.555 -35.312 -25.688 1 71 160 ASP A O 1
ATOM 1222 N N . VAL A 1 161 ? 16.078 -34.156 -24.797 1 64.25 161 VAL A N 1
ATOM 1223 C CA . VAL A 1 161 ? 16.891 -34.312 -25.984 1 64.25 161 VAL A CA 1
ATOM 1224 C C . VAL A 1 161 ? 17.75 -35.562 -25.875 1 64.25 161 VAL A C 1
ATOM 1226 O O . VAL A 1 161 ? 18.531 -35.719 -24.938 1 64.25 161 VAL A O 1
ATOM 1229 N N . GLN A 1 162 ? 17.078 -36.688 -26.328 1 56.5 162 GLN A N 1
ATOM 1230 C CA . GLN A 1 162 ? 17.984 -37.75 -26.672 1 56.5 162 GLN A CA 1
ATOM 1231 C C . GLN A 1 162 ? 18.641 -37.531 -28.031 1 56.5 162 GLN A C 1
ATOM 1233 O O . GLN A 1 162 ? 17.969 -37.188 -29 1 56.5 162 GLN A O 1
ATOM 1238 N N . VAL A 1 163 ? 19.906 -37.062 -28.031 1 48.94 163 VAL A N 1
ATOM 1239 C CA . VAL A 1 163 ? 20.672 -36.812 -29.234 1 48.94 163 VAL A CA 1
ATOM 1240 C C . VAL A 1 163 ? 20.25 -37.781 -30.328 1 48.94 163 VAL A C 1
ATOM 1242 O O . VAL A 1 163 ? 20.469 -39 -30.219 1 48.94 163 VAL A O 1
ATOM 1245 N N . THR A 1 164 ? 19.094 -37.562 -30.938 1 47.31 164 THR A N 1
ATOM 1246 C CA . THR A 1 164 ? 18.891 -38.312 -32.188 1 47.31 164 THR A CA 1
ATOM 1247 C C . THR A 1 164 ? 19.625 -37.656 -33.344 1 47.31 164 THR A C 1
ATOM 1249 O O . THR A 1 164 ? 20.047 -36.5 -33.25 1 47.31 164 THR A O 1
ATOM 1252 N N . GLU A 1 165 ? 19.828 -38.312 -34.5 1 49.44 165 GLU A N 1
ATOM 1253 C CA . GLU A 1 165 ? 20.625 -37.906 -35.656 1 49.44 165 GLU A CA 1
ATOM 1254 C C . GLU A 1 165 ? 20.172 -36.562 -36.219 1 49.44 165 GLU A C 1
ATOM 1256 O O . GLU A 1 165 ? 21 -35.719 -36.562 1 49.44 165 GLU A O 1
ATOM 1261 N N . GLN A 1 166 ? 19.016 -36.281 -36.469 1 49 166 GLN A N 1
ATOM 1262 C CA . GLN A 1 166 ? 18.469 -35.125 -37.125 1 49 166 GLN A CA 1
ATOM 1263 C C . GLN A 1 166 ? 18.547 -33.875 -36.219 1 49 166 GLN A C 1
ATOM 1265 O O . GLN A 1 166 ? 18.812 -32.781 -36.719 1 49 166 GLN A O 1
ATOM 1270 N N . SER A 1 167 ? 18.203 -33.906 -35.094 1 51.09 167 SER A N 1
ATOM 1271 C CA . SER A 1 167 ? 18.219 -32.812 -34.125 1 51.09 167 SER A CA 1
ATOM 1272 C C . SER A 1 167 ? 19.656 -32.438 -33.75 1 51.09 167 SER A C 1
ATOM 1274 O O . SER A 1 167 ? 19.875 -31.422 -33.094 1 51.09 167 SER A O 1
ATOM 1276 N N . ALA A 1 168 ? 20.547 -33.219 -34.25 1 51.56 168 ALA A N 1
ATOM 1277 C CA . ALA A 1 168 ? 21.969 -33.188 -33.938 1 51.56 168 ALA A CA 1
ATOM 1278 C C . ALA A 1 168 ? 22.609 -31.875 -34.438 1 51.56 168 ALA A C 1
ATOM 1280 O O . ALA A 1 168 ? 23.5 -31.328 -33.781 1 51.56 168 ALA A O 1
ATOM 1281 N N . THR A 1 169 ? 22.094 -31.438 -35.594 1 51.22 169 THR A N 1
ATOM 1282 C CA . THR A 1 169 ? 22.797 -30.281 -36.094 1 51.22 169 THR A CA 1
ATOM 1283 C C . THR A 1 169 ? 22.5 -29.047 -35.25 1 51.22 169 THR A C 1
ATOM 1285 O O . THR A 1 169 ? 23.422 -28.281 -34.906 1 51.22 169 THR A O 1
ATOM 1288 N N . PHE A 1 170 ? 21.219 -28.797 -35.031 1 49.75 170 PHE A N 1
ATOM 1289 C CA . PHE A 1 170 ? 20.859 -27.641 -34.219 1 49.75 170 PHE A CA 1
ATOM 1290 C C . PHE A 1 170 ? 21.438 -27.766 -32.812 1 49.75 170 PHE A C 1
ATOM 1292 O O . PHE A 1 170 ? 21.969 -26.797 -32.281 1 49.75 170 PHE A O 1
ATOM 1299 N N . PHE A 1 171 ? 21.438 -28.969 -32.438 1 56.81 171 PHE A N 1
ATOM 1300 C CA . PHE A 1 171 ? 21.891 -29.234 -31.078 1 56.81 171 PHE A CA 1
ATOM 1301 C C . PHE A 1 171 ? 23.422 -29.266 -31.031 1 56.81 171 PHE A C 1
ATOM 1303 O O . PHE A 1 171 ? 24.016 -29.078 -29.969 1 56.81 171 PHE A O 1
ATOM 1310 N N . ARG A 1 172 ? 23.953 -29.438 -32.219 1 58.75 172 ARG A N 1
ATOM 1311 C CA . ARG A 1 172 ? 25.406 -29.438 -32.281 1 58.75 172 ARG A CA 1
ATOM 1312 C C . ARG A 1 172 ? 25.969 -28.109 -31.797 1 58.75 172 ARG A C 1
ATOM 1314 O O . ARG A 1 172 ? 26.984 -28.062 -31.094 1 58.75 172 ARG A O 1
ATOM 1321 N N . PHE A 1 173 ? 25.297 -27.078 -32.25 1 55.53 173 PHE A N 1
ATOM 1322 C CA . PHE A 1 173 ? 25.75 -25.766 -31.812 1 55.53 173 PHE A CA 1
ATOM 1323 C C . PHE A 1 173 ? 25.625 -25.641 -30.297 1 55.53 173 PHE A C 1
ATOM 1325 O O . PHE A 1 173 ? 26.453 -25.016 -29.641 1 55.53 173 PHE A O 1
ATOM 1332 N N . PHE A 1 174 ? 24.781 -26.391 -29.719 1 62.97 174 PHE A N 1
ATOM 1333 C CA . PHE A 1 174 ? 24.516 -26.266 -28.297 1 62.97 174 PHE A CA 1
ATOM 1334 C C . PHE A 1 174 ? 25.328 -27.297 -27.5 1 62.97 174 PHE A C 1
ATOM 1336 O O . PHE A 1 174 ? 25.297 -27.281 -26.266 1 62.97 174 PHE A O 1
ATOM 1343 N N . HIS A 1 175 ? 26.109 -28.062 -28.297 1 68.75 175 HIS A N 1
ATOM 1344 C CA . HIS A 1 175 ? 26.906 -29.078 -27.625 1 68.75 175 HIS A CA 1
ATOM 1345 C C . HIS A 1 175 ? 28.375 -28.969 -28.016 1 68.75 175 HIS A C 1
ATOM 1347 O O . HIS A 1 175 ? 29.234 -29.547 -27.359 1 68.75 175 HIS A O 1
ATOM 1353 N N . HIS A 1 176 ? 28.547 -28.188 -29.078 1 68.19 176 HIS A N 1
ATOM 1354 C CA . HIS A 1 176 ? 29.938 -28.047 -29.484 1 68.19 176 HIS A CA 1
ATOM 1355 C C . HIS A 1 176 ? 30.688 -27.062 -28.594 1 68.19 176 HIS A C 1
ATOM 1357 O O . HIS A 1 176 ? 30.328 -25.875 -28.531 1 68.19 176 HIS A O 1
ATOM 1363 N N . GLU A 1 177 ? 31.672 -27.578 -27.906 1 75.62 177 GLU A N 1
ATOM 1364 C CA . GLU A 1 177 ? 32.375 -26.812 -26.891 1 75.62 177 GLU A CA 1
ATOM 1365 C C . GLU A 1 177 ? 33.562 -26.062 -27.484 1 75.62 177 GLU A C 1
ATOM 1367 O O . GLU A 1 177 ? 34.719 -26.391 -27.219 1 75.62 177 GLU A O 1
ATOM 1372 N N . SER A 1 178 ? 33.281 -25.109 -28.406 1 83.12 178 SER A N 1
ATOM 1373 C CA . SER A 1 178 ? 34.312 -24.203 -28.906 1 83.12 178 SER A CA 1
ATOM 1374 C C . SER A 1 178 ? 34.406 -22.922 -28.078 1 83.12 178 SER A C 1
ATOM 1376 O O . SER A 1 178 ? 33.469 -22.625 -27.297 1 83.12 178 SER A O 1
ATOM 1378 N N . PHE A 1 179 ? 35.531 -22.312 -28.203 1 88.06 179 PHE A N 1
ATOM 1379 C CA . PHE A 1 179 ? 35.688 -21.062 -27.484 1 88.06 179 PHE A CA 1
ATOM 1380 C C . PHE A 1 179 ? 34.594 -20.062 -27.875 1 88.06 179 PHE A C 1
ATOM 1382 O O . PHE A 1 179 ? 34.094 -19.312 -27.031 1 88.06 179 PHE A O 1
ATOM 1389 N N . LEU A 1 180 ? 34.219 -20.094 -29.078 1 88.44 180 LEU A N 1
ATOM 1390 C CA . LEU A 1 180 ? 33.219 -19.188 -29.578 1 88.44 180 LEU A CA 1
ATOM 1391 C C . LEU A 1 180 ? 31.844 -19.516 -29 1 88.44 180 LEU A C 1
ATOM 1393 O O . LEU A 1 180 ? 31.047 -18.625 -28.703 1 88.44 180 LEU A O 1
ATOM 1397 N N . SER A 1 181 ? 31.625 -20.812 -28.906 1 90.44 181 SER A N 1
ATOM 1398 C CA . SER A 1 181 ? 30.359 -21.234 -28.297 1 90.44 181 SER A CA 1
ATOM 1399 C C . SER A 1 181 ? 30.281 -20.828 -26.828 1 90.44 181 SER A C 1
ATOM 1401 O O . SER A 1 181 ? 29.219 -20.422 -26.359 1 90.44 181 SER A O 1
ATOM 1403 N N . VAL A 1 182 ? 31.375 -20.969 -26.156 1 94.25 182 VAL A N 1
ATOM 1404 C CA . VAL A 1 182 ? 31.438 -20.562 -24.75 1 94.25 182 VAL A CA 1
ATOM 1405 C C . VAL A 1 182 ? 31.141 -19.078 -24.625 1 94.25 182 VAL A C 1
ATOM 1407 O O . VAL A 1 182 ? 30.312 -18.672 -23.797 1 94.25 182 VAL A O 1
ATOM 1410 N N . LEU A 1 183 ? 31.734 -18.25 -25.469 1 95 183 LEU A N 1
ATOM 1411 C CA . LEU A 1 183 ? 31.516 -16.812 -25.438 1 95 183 LEU A CA 1
ATOM 1412 C C . LEU A 1 183 ? 30.062 -16.484 -25.781 1 95 183 LEU A C 1
ATOM 1414 O O . LEU A 1 183 ? 29.484 -15.562 -25.188 1 95 183 LEU A O 1
ATOM 1418 N N . ALA A 1 184 ? 29.547 -17.172 -26.703 1 93.62 184 ALA A N 1
ATOM 1419 C CA . ALA A 1 184 ? 28.156 -16.969 -27.094 1 93.62 184 ALA A CA 1
ATOM 1420 C C . ALA A 1 184 ? 27.203 -17.219 -25.922 1 93.62 184 ALA A C 1
ATOM 1422 O O . ALA A 1 184 ? 26.234 -16.5 -25.719 1 93.62 184 ALA A O 1
ATOM 1423 N N . PHE A 1 185 ? 27.484 -18.219 -25.188 1 94.88 185 PHE A N 1
ATOM 1424 C CA . PHE A 1 185 ? 26.609 -18.562 -24.078 1 94.88 185 PHE A CA 1
ATOM 1425 C C . PHE A 1 185 ? 26.797 -17.609 -22.906 1 94.88 185 PHE A C 1
ATOM 1427 O O . PHE A 1 185 ? 25.875 -17.359 -22.141 1 94.88 185 PHE A O 1
ATOM 1434 N N . VAL A 1 186 ? 28.016 -17.078 -22.766 1 96.62 186 VAL A N 1
ATOM 1435 C CA . VAL A 1 186 ? 28.219 -16 -21.797 1 96.62 186 VAL A CA 1
ATOM 1436 C C . VAL A 1 186 ? 27.344 -14.805 -22.172 1 96.62 186 VAL A C 1
ATOM 1438 O O . VAL A 1 186 ? 26.672 -14.234 -21.312 1 96.62 186 VAL A O 1
ATOM 1441 N N . LEU A 1 187 ? 27.359 -14.477 -23.406 1 96.44 187 LEU A N 1
ATOM 1442 C CA . LEU A 1 187 ? 26.562 -13.344 -23.875 1 96.44 187 LEU A CA 1
ATOM 1443 C C . LEU A 1 187 ? 25.078 -13.625 -23.719 1 96.44 187 LEU A C 1
ATOM 1445 O O . LEU A 1 187 ? 24.312 -12.734 -23.328 1 96.44 187 LEU A O 1
ATOM 1449 N N . LEU A 1 188 ? 24.688 -14.812 -24.031 1 93.62 188 LEU A N 1
ATOM 1450 C CA . LEU A 1 188 ? 23.297 -15.18 -23.891 1 93.62 188 LEU A CA 1
ATOM 1451 C C . LEU A 1 188 ? 22.844 -15.094 -22.438 1 93.62 188 LEU A C 1
ATOM 1453 O O . LEU A 1 188 ? 21.75 -14.625 -22.141 1 93.62 188 LEU A O 1
ATOM 1457 N N . GLY A 1 189 ? 23.688 -15.633 -21.562 1 94.88 189 GLY A N 1
ATOM 1458 C CA . GLY A 1 189 ? 23.391 -15.516 -20.156 1 94.88 189 GLY A CA 1
ATOM 1459 C C . GLY A 1 189 ? 23.297 -14.078 -19.672 1 94.88 189 GLY A C 1
ATOM 1460 O O . GLY A 1 189 ? 22.391 -13.734 -18.906 1 94.88 189 GLY A O 1
ATOM 1461 N N . THR A 1 190 ? 24.172 -13.258 -20.203 1 96.56 190 THR A N 1
ATOM 1462 C CA . THR A 1 190 ? 24.172 -11.836 -19.859 1 96.56 190 THR A CA 1
ATOM 1463 C C . THR A 1 190 ? 22.891 -11.156 -20.312 1 96.56 190 THR A C 1
ATOM 1465 O O . THR A 1 190 ? 22.219 -10.492 -19.531 1 96.56 190 THR A O 1
ATOM 1468 N N . LEU A 1 191 ? 22.547 -11.375 -21.484 1 94.62 191 LEU A N 1
ATOM 1469 C CA . LEU A 1 191 ? 21.375 -10.727 -22.078 1 94.62 191 LEU A CA 1
ATOM 1470 C C . LEU A 1 191 ? 20.094 -11.227 -21.438 1 94.62 191 LEU A C 1
ATOM 1472 O O . LEU A 1 191 ? 19.188 -10.438 -21.156 1 94.62 191 LEU A O 1
ATOM 1476 N N . ALA A 1 192 ? 20.047 -12.508 -21.219 1 90.75 192 ALA A N 1
ATOM 1477 C CA . ALA A 1 192 ? 18.859 -13.078 -20.594 1 90.75 192 ALA A CA 1
ATOM 1478 C C . ALA A 1 192 ? 18.609 -12.477 -19.219 1 90.75 192 ALA A C 1
ATOM 1480 O O . ALA A 1 192 ? 17.484 -12.109 -18.891 1 90.75 192 ALA A O 1
ATOM 1481 N N . THR A 1 193 ? 19.656 -12.312 -18.484 1 91.75 193 THR A N 1
ATOM 1482 C CA . THR A 1 193 ? 19.531 -11.773 -17.141 1 91.75 193 THR A CA 1
ATOM 1483 C C . THR A 1 193 ? 19.203 -10.281 -17.188 1 91.75 193 THR A C 1
ATOM 1485 O O . THR A 1 193 ? 18.438 -9.789 -16.359 1 91.75 193 THR A O 1
ATOM 1488 N N . MET A 1 194 ? 19.75 -9.594 -18.172 1 89.81 194 MET A N 1
ATOM 1489 C CA . MET A 1 194 ? 19.453 -8.172 -18.344 1 89.81 194 MET A CA 1
ATOM 1490 C C . MET A 1 194 ? 17.984 -7.961 -18.672 1 89.81 194 MET A C 1
ATOM 1492 O O . MET A 1 194 ? 17.359 -7.008 -18.188 1 89.81 194 MET A O 1
ATOM 1496 N N . ILE A 1 195 ? 17.484 -8.828 -19.359 1 83 195 ILE A N 1
ATOM 1497 C CA . ILE A 1 195 ? 16.109 -8.695 -19.828 1 83 195 ILE A CA 1
ATOM 1498 C C . ILE A 1 195 ? 15.156 -9.102 -18.703 1 83 195 ILE A C 1
ATOM 1500 O O . ILE A 1 195 ? 14.195 -8.391 -18.422 1 83 195 ILE A O 1
ATOM 1504 N N . LEU A 1 196 ? 15.5 -10.203 -18.109 1 78.31 196 LEU A N 1
ATOM 1505 C CA . LEU A 1 196 ? 14.609 -10.742 -17.078 1 78.31 196 LEU A CA 1
ATOM 1506 C C . LEU A 1 196 ? 14.812 -10.023 -15.758 1 78.31 196 LEU A C 1
ATOM 1508 O O . LEU A 1 196 ? 13.961 -10.109 -14.859 1 78.31 196 LEU A O 1
ATOM 1512 N N . GLN A 1 197 ? 15.992 -9.398 -15.617 1 78.81 197 GLN A N 1
ATOM 1513 C CA . GLN A 1 197 ? 16.359 -8.648 -14.422 1 78.81 197 GLN A CA 1
ATOM 1514 C C . GLN A 1 197 ? 16.297 -9.531 -13.18 1 78.81 197 GLN A C 1
ATOM 1516 O O . GLN A 1 197 ? 15.859 -9.094 -12.117 1 78.81 197 GLN A O 1
ATOM 1521 N N . SER A 1 198 ? 16.547 -10.797 -13.406 1 81.56 198 SER A N 1
ATOM 1522 C CA . SER A 1 198 ? 16.625 -11.781 -12.336 1 81.56 198 SER A CA 1
ATOM 1523 C C . SER A 1 198 ? 17.625 -12.883 -12.656 1 81.56 198 SER A C 1
ATOM 1525 O O . SER A 1 198 ? 17.391 -13.711 -13.539 1 81.56 198 SER A O 1
ATOM 1527 N N . SER A 1 199 ? 18.688 -12.898 -11.945 1 86.38 199 SER A N 1
ATOM 1528 C CA . SER A 1 199 ? 19.688 -13.945 -12.156 1 86.38 199 SER A CA 1
ATOM 1529 C C . SER A 1 199 ? 19.156 -15.305 -11.703 1 86.38 199 SER A C 1
ATOM 1531 O O . SER A 1 199 ? 19.469 -16.328 -12.297 1 86.38 199 SER A O 1
ATOM 1533 N N . SER A 1 200 ? 18.328 -15.273 -10.625 1 83.31 200 SER A N 1
ATOM 1534 C CA . SER A 1 200 ? 17.75 -16.516 -10.117 1 83.31 200 SER A CA 1
ATOM 1535 C C . SER A 1 200 ? 16.859 -17.188 -11.164 1 83.31 200 SER A C 1
ATOM 1537 O O . SER A 1 200 ? 16.922 -18.406 -11.336 1 83.31 200 SER A O 1
ATOM 1539 N N . THR A 1 201 ? 16.109 -16.375 -11.852 1 82.06 201 THR A N 1
ATOM 1540 C CA . THR A 1 201 ? 15.258 -16.906 -12.906 1 82.06 201 THR A CA 1
ATOM 1541 C C . THR A 1 201 ? 16.094 -17.453 -14.062 1 82.06 201 THR A C 1
ATOM 1543 O O . THR A 1 201 ? 15.812 -18.531 -14.578 1 82.06 201 THR A O 1
ATOM 1546 N N . THR A 1 202 ? 17.078 -16.781 -14.406 1 89 202 THR A N 1
ATOM 1547 C CA . THR A 1 202 ? 17.906 -17.203 -15.531 1 89 202 THR A CA 1
ATOM 1548 C C . THR A 1 202 ? 18.688 -18.469 -15.188 1 89 202 THR A C 1
ATOM 1550 O O . THR A 1 202 ? 18.828 -19.359 -16.031 1 89 202 THR A O 1
ATOM 1553 N N . VAL A 1 203 ? 19.172 -18.531 -14.016 1 91.56 203 VAL A N 1
ATOM 1554 C CA . VAL A 1 203 ? 19.906 -19.719 -13.602 1 91.56 203 VAL A CA 1
ATOM 1555 C C . VAL A 1 203 ? 18.969 -20.922 -13.594 1 91.56 203 VAL A C 1
ATOM 1557 O O . VAL A 1 203 ? 19.359 -22.031 -13.969 1 91.56 203 VAL A O 1
ATOM 1560 N N . ALA A 1 204 ? 17.781 -20.688 -13.172 1 85.38 204 ALA A N 1
ATOM 1561 C CA . ALA A 1 204 ? 16.797 -21.781 -13.18 1 85.38 204 ALA A CA 1
ATOM 1562 C C . ALA A 1 204 ? 16.547 -22.281 -14.602 1 85.38 204 ALA A C 1
ATOM 1564 O O . ALA A 1 204 ? 16.406 -23.484 -14.828 1 85.38 204 ALA A O 1
ATOM 1565 N N . ILE A 1 205 ? 16.5 -21.359 -15.492 1 84.12 205 ILE A N 1
ATOM 1566 C CA . ILE A 1 205 ? 16.328 -21.719 -16.906 1 84.12 205 ILE A CA 1
ATOM 1567 C C . ILE A 1 205 ? 17.531 -22.547 -17.375 1 84.12 205 ILE A C 1
ATOM 1569 O O . ILE A 1 205 ? 17.359 -23.594 -18 1 84.12 205 ILE A O 1
ATOM 1573 N N . THR A 1 206 ? 18.672 -22.125 -17.062 1 91.81 206 THR A N 1
ATOM 1574 C CA . THR A 1 206 ? 19.891 -22.812 -17.453 1 91.81 206 THR A CA 1
ATOM 1575 C C . THR A 1 206 ? 19.953 -24.219 -16.859 1 91.81 206 THR A C 1
ATOM 1577 O O . THR A 1 206 ? 20.297 -25.172 -17.562 1 91.81 206 THR A O 1
ATOM 1580 N N . LEU A 1 207 ? 19.594 -24.328 -15.625 1 91.88 207 LEU A N 1
ATOM 1581 C CA . LEU A 1 207 ? 19.547 -25.625 -14.945 1 91.88 207 LEU A CA 1
ATOM 1582 C C . LEU A 1 207 ? 18.562 -26.562 -15.633 1 91.88 207 LEU A C 1
ATOM 1584 O O . LEU A 1 207 ? 18.844 -27.75 -15.781 1 91.88 207 LEU A O 1
ATOM 1588 N N . THR A 1 208 ? 17.484 -26.031 -15.984 1 83.38 208 THR A N 1
ATOM 1589 C CA . THR A 1 208 ? 16.453 -26.844 -16.625 1 83.38 208 THR A CA 1
ATOM 1590 C C . THR A 1 208 ? 16.922 -27.328 -17.984 1 83.38 208 THR A C 1
ATOM 1592 O O . THR A 1 208 ? 16.734 -28.5 -18.328 1 83.38 208 THR A O 1
ATOM 1595 N N . LEU A 1 209 ? 17.516 -26.453 -18.766 1 84.12 209 LEU A N 1
ATOM 1596 C CA . LEU A 1 209 ? 18.031 -26.828 -20.078 1 84.12 209 LEU A CA 1
ATOM 1597 C C . LEU A 1 209 ? 19.141 -27.859 -19.938 1 84.12 209 LEU A C 1
ATOM 1599 O O . LEU A 1 209 ? 19.266 -28.766 -20.781 1 84.12 209 LEU A O 1
ATOM 1603 N N . LEU A 1 210 ? 19.938 -27.719 -19 1 89.81 210 LEU A N 1
ATOM 1604 C CA . LEU A 1 210 ? 21 -28.672 -18.719 1 89.81 210 LEU A CA 1
ATOM 1605 C C . LEU A 1 210 ? 20.438 -30.031 -18.328 1 89.81 210 LEU A C 1
ATOM 1607 O O . LEU A 1 210 ? 20.875 -31.062 -18.844 1 89.81 210 LEU A O 1
ATOM 1611 N N . TYR A 1 211 ? 19.516 -29.984 -17.422 1 86.75 211 TYR A N 1
ATOM 1612 C CA . TYR A 1 211 ? 18.875 -31.203 -16.938 1 86.75 211 TYR A CA 1
ATOM 1613 C C . TYR A 1 211 ? 18.234 -31.984 -18.078 1 86.75 211 TYR A C 1
ATOM 1615 O O . TYR A 1 211 ? 18.297 -33.219 -18.109 1 86.75 211 TYR A O 1
ATOM 1623 N N . LYS A 1 212 ? 17.672 -31.266 -19.031 1 82.19 212 LYS A N 1
ATOM 1624 C CA . LYS A 1 212 ? 16.969 -31.891 -20.141 1 82.19 212 LYS A CA 1
ATOM 1625 C C . LYS A 1 212 ? 17.922 -32.219 -21.281 1 82.19 212 LYS A C 1
ATOM 1627 O O . LYS A 1 212 ? 17.5 -32.75 -22.328 1 82.19 212 LYS A O 1
ATOM 1632 N N . GLY A 1 213 ? 19.125 -31.828 -21.156 1 82 213 GLY A N 1
ATOM 1633 C CA . GLY A 1 213 ? 20.156 -32.188 -22.109 1 82 213 GLY A CA 1
ATOM 1634 C C . GLY A 1 213 ? 20.234 -31.25 -23.297 1 82 213 GLY A C 1
ATOM 1635 O O . GLY A 1 213 ? 20.875 -31.578 -24.312 1 82 213 GLY A O 1
ATOM 1636 N N . TRP A 1 214 ? 19.641 -30.125 -23.234 1 81.75 214 TRP A N 1
ATOM 1637 C CA . TRP A 1 214 ? 19.625 -29.172 -24.328 1 81.75 214 TRP A CA 1
ATOM 1638 C C . TRP A 1 214 ? 20.984 -28.484 -24.453 1 81.75 214 TRP A C 1
ATOM 1640 O O . TRP A 1 214 ? 21.375 -28.078 -25.547 1 81.75 214 TRP A O 1
ATOM 1650 N N . ILE A 1 215 ? 21.625 -28.391 -23.391 1 87.31 215 ILE A N 1
ATOM 1651 C CA . ILE A 1 215 ? 22.938 -27.75 -23.391 1 87.31 215 ILE A CA 1
ATOM 1652 C C . ILE A 1 215 ? 23.938 -28.594 -22.609 1 87.31 215 ILE A C 1
ATOM 1654 O O . ILE A 1 215 ? 23.562 -29.312 -21.672 1 87.31 215 ILE A O 1
ATOM 1658 N N . SER A 1 216 ? 25.094 -28.531 -23.047 1 89.81 216 SER A N 1
ATOM 1659 C CA . SER A 1 216 ? 26.141 -29.281 -22.359 1 89.81 216 SER A CA 1
ATOM 1660 C C . SER A 1 216 ? 26.547 -28.609 -21.062 1 89.81 216 SER A C 1
ATOM 1662 O O . SER A 1 216 ? 26.266 -27.422 -20.859 1 89.81 216 SER A O 1
ATOM 1664 N N . PHE A 1 217 ? 27.203 -29.359 -20.219 1 92.94 217 PHE A N 1
ATOM 1665 C CA . PHE A 1 217 ? 27.609 -28.859 -18.922 1 92.94 217 PHE A CA 1
ATOM 1666 C C . PHE A 1 217 ? 28.531 -27.656 -19.062 1 92.94 217 PHE A C 1
ATOM 1668 O O . PHE A 1 217 ? 28.297 -26.609 -18.438 1 92.94 217 PHE A O 1
ATOM 1675 N N . PRO A 1 218 ? 29.531 -27.656 -19.922 1 94.5 218 PRO A N 1
ATOM 1676 C CA . PRO A 1 218 ? 30.406 -26.484 -20.062 1 94.5 218 PRO A CA 1
ATOM 1677 C C . PRO A 1 218 ? 29.672 -25.25 -20.562 1 94.5 218 PRO A C 1
ATOM 1679 O O . PRO A 1 218 ? 29.953 -24.141 -20.125 1 94.5 218 PRO A O 1
ATOM 1682 N N . LEU A 1 219 ? 28.75 -25.469 -21.469 1 93.94 219 LEU A N 1
ATOM 1683 C CA . LEU A 1 219 ? 28.016 -24.328 -22 1 93.94 219 LEU A CA 1
ATOM 1684 C C . LEU A 1 219 ? 27.062 -23.766 -20.969 1 93.94 219 LEU A C 1
ATOM 1686 O O . LEU A 1 219 ? 26.828 -22.547 -20.922 1 93.94 219 LEU A O 1
ATOM 1690 N N . ALA A 1 220 ? 26.5 -24.641 -20.156 1 95.38 220 ALA A N 1
ATOM 1691 C CA . ALA A 1 220 ? 25.688 -24.172 -19.031 1 95.38 220 ALA A CA 1
ATOM 1692 C C . ALA A 1 220 ? 26.516 -23.328 -18.062 1 95.38 220 ALA A C 1
ATOM 1694 O O . ALA A 1 220 ? 26.047 -22.312 -17.562 1 95.38 220 ALA A O 1
ATOM 1695 N N . CYS A 1 221 ? 27.719 -23.781 -17.828 1 96.94 221 CYS A N 1
ATOM 1696 C CA . CYS A 1 221 ? 28.641 -23.016 -16.984 1 96.94 221 CYS A CA 1
ATOM 1697 C C . CYS A 1 221 ? 28.922 -21.641 -17.578 1 96.94 221 CYS A C 1
ATOM 1699 O O . CYS A 1 221 ? 28.938 -20.641 -16.859 1 96.94 221 CYS A O 1
ATOM 1701 N N . ALA A 1 222 ? 29.094 -21.625 -18.875 1 96.94 222 ALA A N 1
ATOM 1702 C CA . ALA A 1 222 ? 29.328 -20.359 -19.562 1 96.94 222 ALA A CA 1
ATOM 1703 C C . ALA A 1 222 ? 28.141 -19.422 -19.406 1 96.94 222 ALA A C 1
ATOM 1705 O O . ALA A 1 222 ? 28.312 -18.219 -19.172 1 96.94 222 ALA A O 1
ATOM 1706 N N . ALA A 1 223 ? 27 -19.922 -19.531 1 96.19 223 ALA A N 1
ATOM 1707 C CA . ALA A 1 223 ? 25.797 -19.125 -19.375 1 96.19 223 ALA A CA 1
ATOM 1708 C C . ALA A 1 223 ? 25.719 -18.516 -17.984 1 96.19 223 ALA A C 1
ATOM 1710 O O . ALA A 1 223 ? 25.344 -17.359 -17.828 1 96.19 223 ALA A O 1
ATOM 1711 N N . VAL A 1 224 ? 26.047 -19.297 -16.984 1 97.38 224 VAL A N 1
ATOM 1712 C CA . VAL A 1 224 ? 26 -18.844 -15.594 1 97.38 224 VAL A CA 1
ATOM 1713 C C . VAL A 1 224 ? 26.984 -17.703 -15.383 1 97.38 224 VAL A C 1
ATOM 1715 O O . VAL A 1 224 ? 26.688 -16.75 -14.648 1 97.38 224 VAL A O 1
ATOM 1718 N N . LEU A 1 225 ? 28.141 -17.828 -16.031 1 97.62 225 LEU A N 1
ATOM 1719 C CA . LEU A 1 225 ? 29.094 -16.719 -15.977 1 97.62 225 LEU A CA 1
ATOM 1720 C C . LEU A 1 225 ? 28.484 -15.445 -16.531 1 97.62 225 LEU A C 1
ATOM 1722 O O . LEU A 1 225 ? 28.625 -14.375 -15.953 1 97.62 225 LEU A O 1
ATOM 1726 N N . GLY A 1 226 ? 27.812 -15.562 -17.641 1 97.38 226 GLY A N 1
ATOM 1727 C CA . GLY A 1 226 ? 27.141 -14.422 -18.234 1 97.38 226 GLY A CA 1
ATOM 1728 C C . GLY A 1 226 ? 26.062 -13.844 -17.344 1 97.38 226 GLY A C 1
ATOM 1729 O O . GLY A 1 226 ? 25.875 -12.625 -17.281 1 97.38 226 GLY A O 1
ATOM 1730 N N . GLU A 1 227 ? 25.359 -14.688 -16.688 1 96.44 227 GLU A N 1
ATOM 1731 C CA . GLU A 1 227 ? 24.281 -14.266 -15.797 1 96.44 227 GLU A CA 1
ATOM 1732 C C . GLU A 1 227 ? 24.828 -13.391 -14.672 1 96.44 227 GLU A C 1
ATOM 1734 O O . GLU A 1 227 ? 24.156 -12.445 -14.234 1 96.44 227 GLU A O 1
ATOM 1739 N N . ASN A 1 228 ? 25.984 -13.68 -14.234 1 95.94 228 ASN A N 1
ATOM 1740 C CA . ASN A 1 228 ? 26.625 -12.867 -13.211 1 95.94 228 ASN A CA 1
ATOM 1741 C C . ASN A 1 228 ? 26.891 -11.445 -13.703 1 95.94 228 ASN A C 1
ATOM 1743 O O . ASN A 1 228 ? 26.75 -10.484 -12.938 1 95.94 228 ASN A O 1
ATOM 1747 N N . ILE A 1 229 ? 27.188 -11.336 -14.953 1 96.75 229 ILE A N 1
ATOM 1748 C CA . ILE A 1 229 ? 27.406 -10.016 -15.531 1 96.75 229 ILE A CA 1
ATOM 1749 C C . ILE A 1 229 ? 26.062 -9.297 -15.68 1 96.75 229 ILE A C 1
ATOM 1751 O O . ILE A 1 229 ? 25.953 -8.117 -15.32 1 96.75 229 ILE A O 1
ATOM 1755 N N . GLY A 1 230 ? 25.094 -9.945 -16.188 1 95.44 230 GLY A N 1
ATOM 1756 C CA . GLY A 1 230 ? 23.797 -9.359 -16.453 1 95.44 230 GLY A CA 1
ATOM 1757 C C . GLY A 1 230 ? 23.109 -8.82 -15.219 1 95.44 230 GLY A C 1
ATOM 1758 O O . GLY A 1 230 ? 22.375 -7.828 -15.297 1 95.44 230 GLY A O 1
ATOM 1759 N N . THR A 1 231 ? 23.312 -9.367 -14.117 1 92.69 231 THR A N 1
ATOM 1760 C CA . THR A 1 231 ? 22.656 -9.016 -12.867 1 92.69 231 THR A CA 1
ATOM 1761 C C . THR A 1 231 ? 23.031 -7.602 -12.438 1 92.69 231 THR A C 1
ATOM 1763 O O . THR A 1 231 ? 22.312 -6.965 -11.664 1 92.69 231 THR A O 1
ATOM 1766 N N . THR A 1 232 ? 24.094 -7.031 -12.938 1 94.44 232 THR A N 1
ATOM 1767 C CA . THR A 1 232 ? 24.625 -5.758 -12.469 1 94.44 232 THR A CA 1
ATOM 1768 C C . THR A 1 232 ? 23.859 -4.59 -13.07 1 94.44 232 THR A C 1
ATOM 1770 O O . THR A 1 232 ? 23.953 -3.463 -12.586 1 94.44 232 THR A O 1
ATOM 1773 N N . VAL A 1 233 ? 23.047 -4.859 -14.062 1 91.88 233 VAL A N 1
ATOM 1774 C CA . VAL A 1 233 ? 22.375 -3.795 -14.797 1 91.88 233 VAL A CA 1
ATOM 1775 C C . VAL A 1 233 ? 21.375 -3.088 -13.875 1 91.88 233 VAL A C 1
ATOM 1777 O O . VAL A 1 233 ? 21.203 -1.869 -13.953 1 91.88 233 VAL A O 1
ATOM 1780 N N . THR A 1 234 ? 20.797 -3.789 -12.992 1 86 234 THR A N 1
ATOM 1781 C CA . THR A 1 234 ? 19.781 -3.219 -12.109 1 86 234 THR A CA 1
ATOM 1782 C C . THR A 1 234 ? 20.391 -2.156 -11.203 1 86 234 THR A C 1
ATOM 1784 O O . THR A 1 234 ? 19.812 -1.09 -11 1 86 234 THR A O 1
ATOM 1787 N N . ALA A 1 235 ? 21.5 -2.445 -10.648 1 90.06 235 ALA A N 1
ATOM 1788 C CA . ALA A 1 235 ? 22.188 -1.482 -9.789 1 90.06 235 ALA A CA 1
ATOM 1789 C C . ALA A 1 235 ? 22.641 -0.265 -10.586 1 90.06 235 ALA A C 1
ATOM 1791 O O . ALA A 1 235 ? 22.594 0.864 -10.094 1 90.06 235 ALA A O 1
ATOM 1792 N N . LEU A 1 236 ? 23.078 -0.491 -11.797 1 92.69 236 LEU A N 1
ATOM 1793 C CA . LEU A 1 236 ? 23.516 0.604 -12.664 1 92.69 236 LEU A CA 1
ATOM 1794 C C . LEU A 1 236 ? 22.344 1.554 -12.945 1 92.69 236 LEU A C 1
ATOM 1796 O O . LEU A 1 236 ? 22.484 2.77 -12.805 1 92.69 236 LEU A O 1
ATOM 1800 N N . LEU A 1 237 ? 21.281 1.024 -13.242 1 86.88 237 LEU A N 1
ATOM 1801 C CA . LEU A 1 237 ? 20.109 1.831 -13.555 1 86.88 237 LEU A CA 1
ATOM 1802 C C . LEU A 1 237 ? 19.609 2.572 -12.32 1 86.88 237 LEU A C 1
ATOM 1804 O O . LEU A 1 237 ? 19.25 3.75 -12.398 1 86.88 237 LEU A O 1
ATOM 1808 N N . ALA A 1 238 ? 19.578 1.948 -11.211 1 84.69 238 ALA A N 1
ATOM 1809 C CA . ALA A 1 238 ? 19.109 2.537 -9.961 1 84.69 238 ALA A CA 1
ATOM 1810 C C . ALA A 1 238 ? 20 3.691 -9.523 1 84.69 238 ALA A C 1
ATOM 1812 O O . ALA A 1 238 ? 19.531 4.648 -8.906 1 84.69 238 ALA A O 1
ATOM 1813 N N . SER A 1 239 ? 21.25 3.691 -9.891 1 89.25 239 SER A N 1
ATOM 1814 C CA . SER A 1 239 ? 22.219 4.648 -9.383 1 89.25 239 SER A CA 1
ATOM 1815 C C . SER A 1 239 ? 22.266 5.91 -10.234 1 89.25 239 SER A C 1
ATOM 1817 O O . SER A 1 239 ? 22.828 6.926 -9.836 1 89.25 239 SER A O 1
ATOM 1819 N N . ILE A 1 240 ? 21.625 5.895 -11.367 1 87 240 ILE A N 1
ATOM 1820 C CA . ILE A 1 240 ? 21.734 6.973 -12.344 1 87 240 ILE A CA 1
ATOM 1821 C C . ILE A 1 240 ? 21.359 8.305 -11.695 1 87 240 ILE A C 1
ATOM 1823 O O . ILE A 1 240 ? 22.109 9.273 -11.781 1 87 240 ILE A O 1
ATOM 1827 N N . PRO A 1 241 ? 20.25 8.383 -10.992 1 78.56 241 PRO A N 1
ATOM 1828 C CA . PRO A 1 241 ? 19.859 9.672 -10.406 1 78.56 241 PRO A CA 1
ATOM 1829 C C . PRO A 1 241 ? 20.547 9.938 -9.07 1 78.56 241 PRO A C 1
ATOM 1831 O O . PRO A 1 241 ? 20.281 10.961 -8.43 1 78.56 241 PRO A O 1
ATOM 1834 N N . MET A 1 242 ? 21.453 9.102 -8.617 1 85.75 242 MET A N 1
ATOM 1835 C CA . MET A 1 242 ? 22.016 9.164 -7.273 1 85.75 242 MET A CA 1
ATOM 1836 C C . MET A 1 242 ? 23.391 9.828 -7.285 1 85.75 242 MET A C 1
ATOM 1838 O O . MET A 1 242 ? 23.844 10.273 -8.336 1 85.75 242 MET A O 1
ATOM 1842 N N . ASN A 1 243 ? 23.938 9.977 -6.145 1 85.06 243 ASN A N 1
ATOM 1843 C CA . ASN A 1 243 ? 25.219 10.68 -6.035 1 85.06 243 ASN A CA 1
ATOM 1844 C C . ASN A 1 243 ? 26.375 9.805 -6.52 1 85.06 243 ASN A C 1
ATOM 1846 O O . ASN A 1 243 ? 26.172 8.641 -6.875 1 85.06 243 ASN A O 1
ATOM 1850 N N . ARG A 1 244 ? 27.5 10.305 -6.559 1 90.12 244 ARG A N 1
ATOM 1851 C CA . ARG A 1 244 ? 28.656 9.641 -7.145 1 90.12 244 ARG A CA 1
ATOM 1852 C C . ARG A 1 244 ? 29.078 8.438 -6.312 1 90.12 244 ARG A C 1
ATOM 1854 O O . ARG A 1 244 ? 29.562 7.438 -6.855 1 90.12 244 ARG A O 1
ATOM 1861 N N . GLN A 1 245 ? 28.938 8.562 -5.008 1 90.31 245 GLN A N 1
ATOM 1862 C CA . GLN A 1 245 ? 29.281 7.43 -4.16 1 90.31 245 GLN A CA 1
ATOM 1863 C C . GLN A 1 245 ? 28.406 6.219 -4.477 1 90.31 245 GLN A C 1
ATOM 1865 O O . GLN A 1 245 ? 28.906 5.094 -4.547 1 90.31 245 GLN A O 1
ATOM 1870 N N . ALA A 1 246 ? 27.172 6.484 -4.625 1 90.38 246 ALA A N 1
ATOM 1871 C CA . ALA A 1 246 ? 26.234 5.43 -5 1 90.38 246 ALA A CA 1
ATOM 1872 C C . ALA A 1 246 ? 26.578 4.848 -6.367 1 90.38 246 ALA A C 1
ATOM 1874 O O . ALA A 1 246 ? 26.547 3.629 -6.559 1 90.38 246 ALA A O 1
ATOM 1875 N N . LYS A 1 247 ? 26.906 5.684 -7.277 1 93.5 247 LYS A N 1
ATOM 1876 C CA . LYS A 1 247 ? 27.297 5.242 -8.617 1 93.5 247 LYS A CA 1
ATOM 1877 C C . LYS A 1 247 ? 28.547 4.379 -8.562 1 93.5 247 LYS A C 1
ATOM 1879 O O . LYS A 1 247 ? 28.672 3.418 -9.328 1 93.5 247 LYS A O 1
ATOM 1884 N N . ARG A 1 248 ? 29.484 4.75 -7.711 1 96.06 248 ARG A N 1
ATOM 1885 C CA . ARG A 1 248 ? 30.703 3.971 -7.559 1 96.06 248 ARG A CA 1
ATOM 1886 C C . ARG A 1 248 ? 30.391 2.533 -7.152 1 96.06 248 ARG A C 1
ATOM 1888 O O . ARG A 1 248 ? 31.062 1.599 -7.59 1 96.06 248 ARG A O 1
ATOM 1895 N N . ILE A 1 249 ? 29.406 2.361 -6.32 1 95.44 249 ILE A N 1
ATOM 1896 C CA . ILE A 1 249 ? 29.031 1.019 -5.883 1 95.44 249 ILE A CA 1
ATOM 1897 C C . ILE A 1 249 ? 28.453 0.231 -7.055 1 95.44 249 ILE A C 1
ATOM 1899 O O . ILE A 1 249 ? 28.75 -0.956 -7.219 1 95.44 249 ILE A O 1
ATOM 1903 N N . ALA A 1 250 ? 27.609 0.874 -7.84 1 95.12 250 ALA A N 1
ATOM 1904 C CA . ALA A 1 250 ? 27.062 0.222 -9.031 1 95.12 250 ALA A CA 1
ATOM 1905 C C . ALA A 1 250 ? 28.188 -0.195 -9.984 1 95.12 250 ALA A C 1
ATOM 1907 O O . ALA A 1 250 ? 28.172 -1.302 -10.523 1 95.12 250 ALA A O 1
ATOM 1908 N N . TYR A 1 251 ? 29.156 0.681 -10.117 1 96.94 251 TYR A N 1
ATOM 1909 C CA . TYR A 1 251 ? 30.297 0.364 -10.953 1 96.94 251 TYR A CA 1
ATOM 1910 C C . TYR A 1 251 ? 31.125 -0.772 -10.352 1 96.94 251 TYR A C 1
ATOM 1912 O O . TYR A 1 251 ? 31.641 -1.628 -11.078 1 96.94 251 TYR A O 1
ATOM 1920 N N . ALA A 1 252 ? 31.266 -0.668 -9.062 1 97.31 252 ALA A N 1
ATOM 1921 C CA . ALA A 1 252 ? 32 -1.725 -8.375 1 97.31 252 ALA A CA 1
ATOM 1922 C C . ALA A 1 252 ? 31.375 -3.092 -8.648 1 97.31 252 ALA A C 1
ATOM 1924 O O . ALA A 1 252 ? 32.094 -4.066 -8.891 1 97.31 252 ALA A O 1
ATOM 1925 N N . HIS A 1 253 ? 30.094 -3.143 -8.555 1 97.12 253 HIS A N 1
ATOM 1926 C CA . HIS A 1 253 ? 29.359 -4.375 -8.82 1 97.12 253 HIS A CA 1
ATOM 1927 C C . HIS A 1 253 ? 29.609 -4.871 -10.242 1 97.12 253 HIS A C 1
ATOM 1929 O O . HIS A 1 253 ? 29.906 -6.055 -10.445 1 97.12 253 HIS A O 1
ATOM 1935 N N . THR A 1 254 ? 29.562 -4.012 -11.195 1 97.25 254 THR A N 1
ATOM 1936 C CA . THR A 1 254 ? 29.734 -4.355 -12.602 1 97.25 254 THR A CA 1
ATOM 1937 C C . THR A 1 254 ? 31.172 -4.777 -12.898 1 97.25 254 THR A C 1
ATOM 1939 O O . THR A 1 254 ? 31.391 -5.809 -13.531 1 97.25 254 THR A O 1
ATOM 1942 N N . LEU A 1 255 ? 32.094 -4.016 -12.438 1 97.44 255 LEU A N 1
ATOM 1943 C CA . LEU A 1 255 ? 33.5 -4.297 -12.711 1 97.44 255 LEU A CA 1
ATOM 1944 C C . LEU A 1 255 ? 33.938 -5.602 -12.047 1 97.44 255 LEU A C 1
ATOM 1946 O O . LEU A 1 255 ? 34.719 -6.355 -12.617 1 97.44 255 LEU A O 1
ATOM 1950 N N . PHE A 1 256 ? 33.5 -5.82 -10.875 1 97.06 256 PHE A N 1
ATOM 1951 C CA . PHE A 1 256 ? 33.781 -7.055 -10.156 1 97.06 256 PHE A CA 1
ATOM 1952 C C . PHE A 1 256 ? 33.344 -8.266 -10.969 1 97.06 256 PHE A C 1
ATOM 1954 O O . PHE A 1 256 ? 34.094 -9.219 -11.141 1 97.06 256 PHE A O 1
ATOM 1961 N N . ASN A 1 257 ? 32.094 -8.227 -11.469 1 97.75 257 ASN A N 1
ATOM 1962 C CA . ASN A 1 257 ? 31.547 -9.359 -12.203 1 97.75 257 ASN A CA 1
ATOM 1963 C C . ASN A 1 257 ? 32.188 -9.516 -13.578 1 97.75 257 ASN A C 1
ATOM 1965 O O . ASN A 1 257 ? 32.469 -10.633 -14.008 1 97.75 257 ASN A O 1
ATOM 1969 N N . ILE A 1 258 ? 32.438 -8.406 -14.242 1 97.69 258 ILE A N 1
ATOM 1970 C CA . ILE A 1 258 ? 33.062 -8.469 -15.555 1 97.69 258 ILE A CA 1
ATOM 1971 C C . ILE A 1 258 ? 34.469 -9.023 -15.422 1 97.69 258 ILE A C 1
ATOM 1973 O O . ILE A 1 258 ? 34.875 -9.938 -16.156 1 97.69 258 ILE A O 1
ATOM 1977 N N . THR A 1 259 ? 35.281 -8.492 -14.523 1 97.25 259 THR A N 1
ATOM 1978 C CA . THR A 1 259 ? 36.656 -8.961 -14.305 1 97.25 259 THR A CA 1
ATOM 1979 C C . THR A 1 259 ? 36.656 -10.422 -13.867 1 97.25 259 THR A C 1
ATOM 1981 O O . THR A 1 259 ? 37.531 -11.203 -14.289 1 97.25 259 THR A O 1
ATOM 1984 N N . GLY A 1 260 ? 35.75 -10.742 -12.961 1 97.5 260 GLY A N 1
ATOM 1985 C CA . GLY A 1 260 ? 35.625 -12.125 -12.531 1 97.5 260 GLY A CA 1
ATOM 1986 C C . GLY A 1 260 ? 35.375 -13.078 -13.688 1 97.5 260 GLY A C 1
ATOM 1987 O O . GLY A 1 260 ? 36.031 -14.125 -13.773 1 97.5 260 GLY A O 1
ATOM 1988 N N . VAL A 1 261 ? 34.438 -12.719 -14.562 1 98 261 VAL A N 1
ATOM 1989 C CA . VAL A 1 261 ? 34.125 -13.57 -15.695 1 98 261 VAL A CA 1
ATOM 1990 C C . VAL A 1 261 ? 35.312 -13.648 -16.641 1 98 261 VAL A C 1
ATOM 1992 O O . VAL A 1 261 ? 35.594 -14.711 -17.203 1 98 261 VAL A O 1
ATOM 1995 N N . LEU A 1 262 ? 36.062 -12.57 -16.859 1 97.31 262 LEU A N 1
ATOM 1996 C CA . LEU A 1 262 ? 37.188 -12.531 -17.766 1 97.31 262 LEU A CA 1
ATOM 1997 C C . LEU A 1 262 ? 38.281 -13.492 -17.312 1 97.31 262 LEU A C 1
ATOM 1999 O O . LEU A 1 262 ? 38.781 -14.289 -18.109 1 97.31 262 LEU A O 1
ATOM 2003 N N . TRP A 1 263 ? 38.688 -13.398 -16.047 1 96.88 263 TRP A N 1
ATOM 2004 C CA . TRP A 1 263 ? 39.75 -14.297 -15.609 1 96.88 263 TRP A CA 1
ATOM 2005 C C . TRP A 1 263 ? 39.281 -15.742 -15.578 1 96.88 263 TRP A C 1
ATOM 2007 O O . TRP A 1 263 ? 40.031 -16.672 -15.844 1 96.88 263 TRP A O 1
ATOM 2017 N N . MET A 1 264 ? 38 -16.016 -15.227 1 97.31 264 MET A N 1
ATOM 2018 C CA . MET A 1 264 ? 37.438 -17.375 -15.242 1 97.31 264 MET A CA 1
ATOM 2019 C C . MET A 1 264 ? 37.469 -17.953 -16.641 1 97.31 264 MET A C 1
ATOM 2021 O O . MET A 1 264 ? 37.719 -19.156 -16.828 1 97.31 264 MET A O 1
ATOM 2025 N N . LEU A 1 265 ? 37.156 -17.078 -17.672 1 96.56 265 LEU A N 1
ATOM 2026 C CA . LEU A 1 265 ? 37.188 -17.531 -19.062 1 96.56 265 LEU A CA 1
ATOM 2027 C C . LEU A 1 265 ? 38.594 -17.984 -19.453 1 96.56 265 LEU A C 1
ATOM 2029 O O . LEU A 1 265 ? 38.781 -18.922 -20.25 1 96.56 265 LEU A O 1
ATOM 2033 N N . ALA A 1 266 ? 39.656 -17.375 -18.875 1 96 266 ALA A N 1
ATOM 2034 C CA . ALA A 1 266 ? 41.031 -17.734 -19.156 1 96 266 ALA A CA 1
ATOM 2035 C C . ALA A 1 266 ? 41.375 -19.125 -18.641 1 96 266 ALA A C 1
ATOM 2037 O O . ALA A 1 266 ? 42.188 -19.828 -19.219 1 96 266 ALA A O 1
ATOM 2038 N N . VAL A 1 267 ? 40.719 -19.562 -17.594 1 96.31 267 VAL A N 1
ATOM 2039 C CA . VAL A 1 267 ? 41.031 -20.875 -17.016 1 96.31 267 VAL A CA 1
ATOM 2040 C C . VAL A 1 267 ? 39.812 -21.781 -17.125 1 96.31 267 VAL A C 1
ATOM 2042 O O . VAL A 1 267 ? 39.688 -22.75 -16.375 1 96.31 267 VAL A O 1
ATOM 2045 N N . PHE A 1 268 ? 38.875 -21.562 -17.953 1 96.38 268 PHE A N 1
ATOM 2046 C CA . PHE A 1 268 ? 37.531 -22.109 -18.031 1 96.38 268 PHE A CA 1
ATOM 2047 C C . PHE A 1 268 ? 37.562 -23.625 -18.141 1 96.38 268 PHE A C 1
ATOM 2049 O O . PHE A 1 268 ? 36.938 -24.328 -17.328 1 96.38 268 PHE A O 1
ATOM 2056 N N . PRO A 1 269 ? 38.344 -24.25 -19.094 1 94.25 269 PRO A N 1
ATOM 2057 C CA . PRO A 1 269 ? 38.312 -25.719 -19.219 1 94.25 269 PRO A CA 1
ATOM 2058 C C . PRO A 1 269 ? 38.844 -26.422 -17.984 1 94.25 269 PRO A C 1
ATOM 2060 O O . PRO A 1 269 ? 38.312 -27.469 -17.578 1 94.25 269 PRO A O 1
ATOM 2063 N N . TRP A 1 270 ? 39.781 -25.781 -17.375 1 96 270 TRP A N 1
ATOM 2064 C CA . TRP A 1 270 ? 40.375 -26.391 -16.188 1 96 270 TRP A CA 1
ATOM 2065 C C . TRP A 1 270 ? 39.469 -26.266 -14.992 1 96 270 TRP A C 1
ATOM 2067 O O . TRP A 1 270 ? 39.375 -27.172 -14.156 1 96 270 TRP A O 1
ATOM 2077 N N . PHE A 1 271 ? 38.781 -25.172 -14.898 1 97 271 PHE A N 1
ATOM 2078 C CA . PHE A 1 271 ? 37.875 -24.969 -13.781 1 97 271 PHE A CA 1
ATOM 2079 C C . PHE A 1 271 ? 36.656 -25.875 -13.906 1 97 271 PHE A C 1
ATOM 2081 O O . PHE A 1 271 ? 36.156 -26.422 -12.906 1 97 271 PHE A O 1
ATOM 2088 N N . VAL A 1 272 ? 36.125 -26.016 -15.102 1 95.94 272 VAL A N 1
ATOM 2089 C CA . VAL A 1 272 ? 35 -26.922 -15.344 1 95.94 272 VAL A CA 1
ATOM 2090 C C . VAL A 1 272 ? 35.375 -28.344 -14.945 1 95.94 272 VAL A C 1
ATOM 2092 O O . VAL A 1 272 ? 34.594 -29.047 -14.305 1 95.94 272 VAL A O 1
ATOM 2095 N N . LYS A 1 273 ? 36.594 -28.734 -15.289 1 94.69 273 LYS A N 1
ATOM 2096 C CA . LYS A 1 273 ? 37.062 -30.062 -14.922 1 94.69 273 LYS A CA 1
ATOM 2097 C C . LYS A 1 273 ? 37.219 -30.188 -13.406 1 94.69 273 LYS A C 1
ATOM 2099 O O . LYS A 1 273 ? 36.969 -31.25 -12.844 1 94.69 273 LYS A O 1
ATOM 2104 N N . LEU A 1 274 ? 37.719 -29.156 -12.82 1 96.06 274 LEU A N 1
ATOM 2105 C CA . LEU A 1 274 ? 37.844 -29.156 -11.367 1 96.06 274 LEU A CA 1
ATOM 2106 C C . LEU A 1 274 ? 36.531 -29.406 -10.688 1 96.06 274 LEU A C 1
ATOM 2108 O O . LEU A 1 274 ? 36.438 -30.188 -9.734 1 96.06 274 LEU A O 1
ATOM 2112 N N . VAL A 1 275 ? 35.469 -28.703 -11.133 1 96.75 275 VAL A N 1
ATOM 2113 C CA . VAL A 1 275 ? 34.156 -28.859 -10.555 1 96.75 275 VAL A CA 1
ATOM 2114 C C . VAL A 1 275 ? 33.688 -30.312 -10.734 1 96.75 275 VAL A C 1
ATOM 2116 O O . VAL A 1 275 ? 33.094 -30.891 -9.828 1 96.75 275 VAL A O 1
ATOM 2119 N N . ASP A 1 276 ? 33.969 -30.844 -11.891 1 93.19 276 ASP A N 1
ATOM 2120 C CA . ASP A 1 276 ? 33.594 -32.219 -12.195 1 93.19 276 ASP A CA 1
ATOM 2121 C C . ASP A 1 276 ? 34.281 -33.188 -11.25 1 93.19 276 ASP A C 1
ATOM 2123 O O . ASP A 1 276 ? 33.688 -34.219 -10.891 1 93.19 276 ASP A O 1
ATOM 2127 N N . ILE A 1 277 ? 35.438 -32.875 -10.812 1 93 277 ILE A N 1
ATOM 2128 C CA . ILE A 1 277 ? 36.219 -33.75 -9.93 1 93 277 ILE A CA 1
ATOM 2129 C C . ILE A 1 277 ? 35.719 -33.594 -8.492 1 93 277 ILE A C 1
ATOM 2131 O O . ILE A 1 277 ? 35.594 -34.594 -7.762 1 93 277 ILE A O 1
ATOM 2135 N N . VAL A 1 278 ? 35.375 -32.438 -8.102 1 94.31 278 VAL A N 1
ATOM 2136 C CA . VAL A 1 278 ? 35.031 -32.125 -6.723 1 94.31 278 VAL A CA 1
ATOM 2137 C C 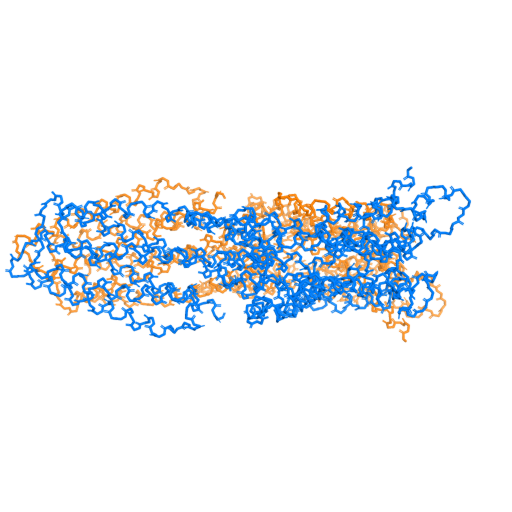. VAL A 1 278 ? 33.625 -32.594 -6.41 1 94.31 278 VAL A C 1
ATOM 2139 O O . VAL A 1 278 ? 33.344 -33.062 -5.297 1 94.31 278 VAL A O 1
ATOM 2142 N N . VAL A 1 279 ? 32.719 -32.438 -7.379 1 94 279 VAL A N 1
ATOM 2143 C CA . VAL A 1 279 ? 31.344 -32.812 -7.156 1 94 279 VAL A CA 1
ATOM 2144 C C . VAL A 1 279 ? 31.156 -34.312 -7.5 1 94 279 VAL A C 1
ATOM 2146 O O . VAL A 1 279 ? 31.5 -34.75 -8.609 1 94 279 VAL A O 1
ATOM 2149 N N . PRO A 1 280 ? 30.688 -35.062 -6.602 1 90.69 280 PRO A N 1
ATOM 2150 C CA . PRO A 1 280 ? 30.531 -36.5 -6.84 1 90.69 280 PRO A CA 1
ATOM 2151 C C . PRO A 1 280 ? 29.484 -36.812 -7.914 1 90.69 280 PRO A C 1
ATOM 2153 O O . PRO A 1 280 ? 28.453 -36.125 -7.988 1 90.69 280 PRO A O 1
ATOM 2156 N N . GLY A 1 281 ? 29.844 -37.844 -8.758 1 87.5 281 GLY A N 1
ATOM 2157 C CA . GLY A 1 281 ? 28.922 -38.312 -9.773 1 87.5 281 GLY A CA 1
ATOM 2158 C C . GLY A 1 281 ? 29.266 -37.844 -11.172 1 87.5 281 GLY A C 1
ATOM 2159 O O . GLY A 1 281 ? 29.922 -36.812 -11.328 1 87.5 281 GLY A O 1
ATOM 2160 N N . PRO A 1 282 ? 28.875 -38.562 -12.109 1 87.38 282 PRO A N 1
ATOM 2161 C CA . PRO A 1 282 ? 29.203 -38.219 -13.492 1 87.38 282 PRO A CA 1
ATOM 2162 C C . PRO A 1 282 ? 28.344 -37.062 -14.023 1 87.38 282 PRO A C 1
ATOM 2164 O O . PRO A 1 282 ? 27.156 -36.969 -13.68 1 87.38 282 PRO A O 1
ATOM 2167 N N . VAL A 1 283 ? 28.875 -36.25 -14.859 1 87.88 283 VAL A N 1
ATOM 2168 C CA . VAL A 1 283 ? 28.188 -35.125 -15.492 1 87.88 283 VAL A CA 1
ATOM 2169 C C . VAL A 1 283 ? 27.156 -35.625 -16.484 1 87.88 283 VAL A C 1
ATOM 2171 O O . VAL A 1 283 ? 26.234 -34.906 -16.875 1 87.88 283 VAL A O 1
ATOM 2174 N N . SER A 1 284 ? 27.219 -36.906 -16.797 1 84 284 SER A N 1
ATOM 2175 C CA . SER A 1 284 ? 26.312 -37.5 -17.766 1 84 284 SER A CA 1
ATOM 2176 C C . SER A 1 284 ? 24.953 -37.781 -17.141 1 84 284 SER A C 1
ATOM 2178 O O . SER A 1 284 ? 23.953 -37.969 -17.844 1 84 284 SER A O 1
ATOM 2180 N N . ASP A 1 285 ? 24.984 -37.812 -15.852 1 86.38 285 ASP A N 1
ATOM 2181 C CA . ASP A 1 285 ? 23.734 -38.031 -15.133 1 86.38 285 ASP A CA 1
ATOM 2182 C C . ASP A 1 285 ? 22.938 -36.719 -15.031 1 86.38 285 ASP A C 1
ATOM 2184 O O . ASP A 1 285 ? 23.438 -35.719 -14.477 1 86.38 285 ASP A O 1
ATOM 2188 N N . ALA A 1 286 ? 21.797 -36.75 -15.539 1 81 286 ALA A N 1
ATOM 2189 C CA . ALA A 1 286 ? 20.969 -35.562 -15.617 1 81 286 ALA A CA 1
ATOM 2190 C C . ALA A 1 286 ? 20.688 -35 -14.227 1 81 286 ALA A C 1
ATOM 2192 O O . ALA A 1 286 ? 20.703 -33.781 -14.039 1 81 286 ALA A O 1
ATOM 2193 N N . GLY A 1 287 ? 20.422 -35.781 -13.25 1 81 287 GLY A N 1
ATOM 2194 C CA . GLY A 1 287 ? 20.156 -35.344 -11.891 1 81 287 GLY A CA 1
ATOM 2195 C C . GLY A 1 287 ? 21.375 -34.781 -11.188 1 81 287 GLY A C 1
ATOM 2196 O O . GLY A 1 287 ? 21.297 -33.75 -10.5 1 81 287 GLY A O 1
ATOM 2197 N N . LEU A 1 288 ? 22.453 -35.344 -11.422 1 89.69 288 LEU A N 1
ATOM 2198 C CA . LEU A 1 288 ? 23.672 -35 -10.695 1 89.69 288 LEU A CA 1
ATOM 2199 C C . LEU A 1 288 ? 24.344 -33.781 -11.344 1 89.69 288 LEU A C 1
ATOM 2201 O O . LEU A 1 288 ? 25.016 -33 -10.656 1 89.69 288 LEU A O 1
ATOM 2205 N N . VAL A 1 289 ? 24.125 -33.594 -12.617 1 93 289 VAL A N 1
ATOM 2206 C CA . VAL A 1 289 ? 24.812 -32.531 -13.344 1 93 289 VAL A CA 1
ATOM 2207 C C . VAL A 1 289 ? 24.312 -31.172 -12.852 1 93 289 VAL A C 1
ATOM 2209 O O . VAL A 1 289 ? 25.031 -30.172 -12.93 1 93 289 VAL A O 1
ATOM 2212 N N . THR A 1 290 ? 23.078 -31.094 -12.398 1 93.56 290 THR A N 1
ATOM 2213 C CA . THR A 1 290 ? 22.547 -29.828 -11.875 1 93.56 290 THR A CA 1
ATOM 2214 C C . THR A 1 290 ? 23.312 -29.406 -10.617 1 93.56 290 THR A C 1
ATOM 2216 O O . THR A 1 290 ? 23.484 -28.219 -10.375 1 93.56 290 THR A O 1
ATOM 2219 N N . TYR A 1 291 ? 23.766 -30.359 -9.836 1 94.81 291 TYR A N 1
ATOM 2220 C CA . TYR A 1 291 ? 24.594 -30.047 -8.672 1 94.81 291 TYR A CA 1
ATOM 2221 C C . TYR A 1 291 ? 25.953 -29.516 -9.109 1 94.81 291 TYR A C 1
ATOM 2223 O O . TYR A 1 291 ? 26.516 -28.625 -8.453 1 94.81 291 TYR A O 1
ATOM 2231 N N . HIS A 1 292 ? 26.422 -30.109 -10.172 1 96.88 292 HIS A N 1
ATOM 2232 C CA . HIS A 1 292 ? 27.688 -29.625 -10.711 1 96.88 292 HIS A CA 1
ATOM 2233 C C . HIS A 1 292 ? 27.594 -28.172 -11.117 1 96.88 292 HIS A C 1
ATOM 2235 O O . HIS A 1 292 ? 28.5 -27.375 -10.82 1 96.88 292 HIS A O 1
ATOM 2241 N N . LEU A 1 293 ? 26.547 -27.812 -11.766 1 96.5 293 LEU A N 1
ATOM 2242 C CA . LEU A 1 293 ? 26.375 -26.422 -12.203 1 96.5 293 LEU A CA 1
ATOM 2243 C C . LEU A 1 293 ? 26.234 -25.5 -11.008 1 96.5 293 LEU A C 1
ATOM 2245 O O . LEU A 1 293 ? 26.781 -24.391 -11.008 1 96.5 293 LEU A O 1
ATOM 2249 N N . SER A 1 294 ? 25.422 -25.906 -10.016 1 96.5 294 SER A N 1
ATOM 2250 C CA . SER A 1 294 ? 25.266 -25.125 -8.797 1 96.5 294 SER A CA 1
ATOM 2251 C C . SER A 1 294 ? 26.609 -24.922 -8.086 1 96.5 294 SER A C 1
ATOM 2253 O O . SER A 1 294 ? 26.891 -23.828 -7.602 1 96.5 294 SER A O 1
ATOM 2255 N N . ALA A 1 295 ? 27.328 -25.984 -8.055 1 97.31 295 ALA A N 1
ATOM 2256 C CA . ALA A 1 295 ? 28.656 -25.906 -7.449 1 97.31 295 ALA A CA 1
ATOM 2257 C C . ALA A 1 295 ? 29.562 -24.953 -8.227 1 97.31 295 ALA A C 1
ATOM 2259 O O . ALA A 1 295 ? 30.328 -24.188 -7.637 1 97.31 295 ALA A O 1
ATOM 2260 N N . PHE A 1 296 ? 29.516 -25.078 -9.531 1 97.56 296 PHE A N 1
ATOM 2261 C CA . PHE A 1 296 ? 30.297 -24.172 -10.375 1 97.56 296 PHE A CA 1
ATOM 2262 C C . PHE A 1 296 ? 29.953 -22.719 -10.055 1 97.56 296 PHE A C 1
ATOM 2264 O O . PHE A 1 296 ? 30.859 -21.906 -9.867 1 97.56 296 PHE A O 1
ATOM 2271 N N . HIS A 1 297 ? 28.672 -22.453 -10.031 1 97.5 297 HIS A N 1
ATOM 2272 C CA . HIS A 1 297 ? 28.172 -21.109 -9.75 1 97.5 297 HIS A CA 1
ATOM 2273 C C . HIS A 1 297 ? 28.688 -20.609 -8.398 1 97.5 297 HIS A C 1
ATOM 2275 O O . HIS A 1 297 ? 29.188 -19.484 -8.305 1 97.5 297 HIS A O 1
ATOM 2281 N N . THR A 1 298 ? 28.578 -21.406 -7.375 1 97.31 298 THR A N 1
ATOM 2282 C CA . THR A 1 298 ? 28.969 -21.047 -6.016 1 97.31 298 THR A CA 1
ATOM 2283 C C . THR A 1 298 ? 30.484 -20.906 -5.914 1 97.31 298 THR A C 1
ATOM 2285 O O . THR A 1 298 ? 30.984 -19.922 -5.359 1 97.31 298 THR A O 1
ATOM 2288 N N . MET A 1 299 ? 31.188 -21.828 -6.48 1 97.81 299 MET A N 1
ATOM 2289 C CA . MET A 1 299 ? 32.656 -21.797 -6.41 1 97.81 299 MET A CA 1
ATOM 2290 C C . MET A 1 299 ? 33.219 -20.562 -7.133 1 97.81 299 MET A C 1
ATOM 2292 O O . MET A 1 299 ? 34.125 -19.906 -6.637 1 97.81 299 MET A O 1
ATOM 2296 N N . PHE A 1 300 ? 32.688 -20.297 -8.273 1 97.56 300 PHE A N 1
ATOM 2297 C CA . PHE A 1 300 ? 33.125 -19.125 -9.016 1 97.56 300 PHE A CA 1
ATOM 2298 C C . PHE A 1 300 ? 33 -17.875 -8.172 1 97.56 300 PHE A C 1
ATOM 2300 O O . PHE A 1 300 ? 33.938 -17.094 -8.047 1 97.56 300 PHE A O 1
ATOM 2307 N N . ASN A 1 301 ? 31.812 -17.656 -7.605 1 97.88 301 ASN A N 1
ATOM 2308 C CA . ASN A 1 301 ? 31.547 -16.438 -6.848 1 97.88 301 ASN A CA 1
ATOM 2309 C C . ASN A 1 301 ? 32.375 -16.391 -5.559 1 97.88 301 ASN A C 1
ATOM 2311 O O . ASN A 1 301 ? 32.844 -15.328 -5.156 1 97.88 301 ASN A O 1
ATOM 2315 N N . ILE A 1 302 ? 32.531 -17.547 -4.918 1 97.81 302 ILE A N 1
ATOM 2316 C CA . ILE A 1 302 ? 33.344 -17.594 -3.697 1 97.81 302 ILE A CA 1
ATOM 2317 C C . ILE A 1 302 ? 34.812 -17.281 -4.023 1 97.81 302 ILE A C 1
ATOM 2319 O O . ILE A 1 302 ? 35.438 -16.484 -3.34 1 97.81 302 ILE A O 1
ATOM 2323 N N . ILE A 1 303 ? 35.312 -17.906 -5.039 1 97.56 303 ILE A N 1
ATOM 2324 C CA . ILE A 1 303 ? 36.719 -17.703 -5.422 1 97.56 303 ILE A CA 1
ATOM 2325 C C . ILE A 1 303 ? 36.906 -16.25 -5.879 1 97.56 303 ILE A C 1
ATOM 2327 O O . ILE A 1 303 ? 37.906 -15.617 -5.512 1 97.56 303 ILE A O 1
ATOM 2331 N N . ASN A 1 304 ? 36.031 -15.82 -6.723 1 97.25 304 ASN A N 1
ATOM 2332 C CA . ASN A 1 304 ? 36.094 -14.43 -7.172 1 97.25 304 ASN A CA 1
ATOM 2333 C C . ASN A 1 304 ? 36.125 -13.461 -5.992 1 97.25 304 ASN A C 1
ATOM 2335 O O . ASN A 1 304 ? 36.938 -12.523 -5.973 1 97.25 304 ASN A O 1
ATOM 2339 N N . THR A 1 305 ? 35.25 -13.664 -5.027 1 97.81 305 THR A N 1
ATOM 2340 C CA . THR A 1 305 ? 35.188 -12.836 -3.826 1 97.81 305 THR A CA 1
ATOM 2341 C C . THR A 1 305 ? 36.469 -12.953 -3.023 1 97.81 305 THR A C 1
ATOM 2343 O O . THR A 1 305 ? 37.031 -11.945 -2.549 1 97.81 305 THR A O 1
ATOM 2346 N N . PHE A 1 306 ? 36.938 -14.148 -2.922 1 97.38 306 PHE A N 1
ATOM 2347 C CA . PHE A 1 306 ? 38.156 -14.398 -2.18 1 97.38 306 PHE A CA 1
ATOM 2348 C C . PHE A 1 306 ? 39.344 -13.656 -2.811 1 97.38 306 PHE A C 1
ATOM 2350 O O . PHE A 1 306 ? 40.188 -13.102 -2.104 1 97.38 306 PHE A O 1
ATOM 2357 N N . LEU A 1 307 ? 39.438 -13.594 -4.051 1 96.31 307 LEU A N 1
ATOM 2358 C CA . LEU A 1 307 ? 40.531 -12.945 -4.77 1 96.31 307 LEU A CA 1
ATOM 2359 C C . LEU A 1 307 ? 40.469 -11.43 -4.598 1 96.31 307 LEU A C 1
ATOM 2361 O O . LEU A 1 307 ? 41.5 -10.766 -4.496 1 96.31 307 LEU A O 1
ATOM 2365 N N . PHE A 1 308 ? 39.281 -10.891 -4.531 1 96.5 308 PHE A N 1
ATOM 2366 C CA . PHE A 1 308 ? 39.125 -9.445 -4.586 1 96.5 308 PHE A CA 1
ATOM 2367 C C . PHE A 1 308 ? 39.062 -8.852 -3.184 1 96.5 308 PHE A C 1
ATOM 2369 O O . PHE A 1 308 ? 39.344 -7.676 -2.98 1 96.5 308 PHE A O 1
ATOM 2376 N N . ILE A 1 309 ? 38.656 -9.625 -2.146 1 96.31 309 ILE A N 1
ATOM 2377 C CA . ILE A 1 309 ? 38.344 -9.125 -0.813 1 96.31 309 ILE A CA 1
ATOM 2378 C C . ILE A 1 309 ? 39.594 -8.492 -0.186 1 96.31 309 ILE A C 1
ATOM 2380 O O . ILE A 1 309 ? 39.469 -7.547 0.597 1 96.31 309 ILE A O 1
ATOM 2384 N N . TRP A 1 310 ? 40.75 -8.93 -0.571 1 95.25 310 TRP A N 1
ATOM 2385 C CA . TRP A 1 310 ? 42 -8.438 -0.005 1 95.25 310 TRP A CA 1
ATOM 2386 C C . TRP A 1 310 ? 42.406 -7.09 -0.615 1 95.25 310 TRP A C 1
ATOM 2388 O O . TRP A 1 310 ? 43.25 -6.379 -0.085 1 95.25 310 TRP A O 1
ATOM 2398 N N . PHE A 1 311 ? 41.75 -6.672 -1.665 1 96.19 311 PHE A N 1
ATOM 2399 C CA . PHE A 1 311 ? 42.094 -5.465 -2.398 1 96.19 311 PHE A CA 1
ATOM 2400 C C . PHE A 1 311 ? 40.938 -4.473 -2.416 1 96.19 311 PHE A C 1
ATOM 2402 O O . PHE A 1 311 ? 40.812 -3.699 -3.365 1 96.19 311 PHE A O 1
ATOM 2409 N N . VAL A 1 312 ? 40.188 -4.492 -1.445 1 96.75 312 VAL A N 1
ATOM 2410 C CA . VAL A 1 312 ? 39 -3.623 -1.411 1 96.75 312 VAL A CA 1
ATOM 2411 C C . VAL A 1 312 ? 39.438 -2.162 -1.399 1 96.75 312 VAL A C 1
ATOM 2413 O O . VAL A 1 312 ? 38.844 -1.323 -2.084 1 96.75 312 VAL A O 1
ATOM 2416 N N . LYS A 1 313 ? 40.438 -1.795 -0.616 1 95.12 313 LYS A N 1
ATOM 2417 C CA . LYS A 1 313 ? 40.875 -0.414 -0.502 1 95.12 313 LYS A CA 1
ATOM 2418 C C . LYS A 1 313 ? 41.406 0.102 -1.839 1 95.12 313 LYS A C 1
ATOM 2420 O O . LYS A 1 313 ? 40.969 1.151 -2.32 1 95.12 313 LYS A O 1
ATOM 2425 N N . PRO A 1 314 ? 42.312 -0.66 -2.479 1 96.31 314 PRO A N 1
ATOM 2426 C CA . PRO A 1 314 ? 42.75 -0.212 -3.807 1 96.31 314 PRO A CA 1
ATOM 2427 C C . PRO A 1 314 ? 41.594 -0.205 -4.82 1 96.31 314 PRO A C 1
ATOM 2429 O O . PRO A 1 314 ? 41.594 0.63 -5.727 1 96.31 314 PRO A O 1
ATOM 2432 N N . TYR A 1 315 ? 40.781 -1.168 -4.719 1 96.81 315 TYR A N 1
ATOM 2433 C CA . TYR A 1 315 ? 39.594 -1.203 -5.586 1 96.81 315 TYR A CA 1
ATOM 2434 C C . TYR A 1 315 ? 38.75 0.053 -5.414 1 96.81 315 TYR A C 1
ATOM 2436 O O . TYR A 1 315 ? 38.312 0.656 -6.398 1 96.81 315 TYR A O 1
ATOM 2444 N N . ALA A 1 316 ? 38.531 0.441 -4.195 1 96 316 ALA A N 1
ATOM 2445 C CA . ALA A 1 316 ? 37.781 1.666 -3.891 1 96 316 ALA A CA 1
ATOM 2446 C C . ALA A 1 316 ? 38.5 2.891 -4.453 1 96 316 ALA A C 1
ATOM 2448 O O . ALA A 1 316 ? 37.875 3.812 -4.961 1 96 316 ALA A O 1
ATOM 2449 N N . ALA A 1 317 ? 39.781 2.877 -4.316 1 95.75 317 ALA A N 1
ATOM 2450 C CA . ALA A 1 317 ? 40.594 3.977 -4.855 1 95.75 317 ALA A CA 1
ATOM 2451 C C . ALA A 1 317 ? 40.438 4.066 -6.371 1 95.75 317 ALA A C 1
ATOM 2453 O O . ALA A 1 317 ? 40.375 5.164 -6.93 1 95.75 317 ALA A O 1
ATOM 2454 N N . LEU A 1 318 ? 40.438 2.961 -7 1 96.38 318 LEU A N 1
ATOM 2455 C CA . LEU A 1 318 ? 40.25 2.916 -8.445 1 96.38 318 LEU A CA 1
ATOM 2456 C C . LEU A 1 318 ? 38.906 3.504 -8.828 1 96.38 318 LEU A C 1
ATOM 2458 O O . LEU A 1 318 ? 38.812 4.262 -9.797 1 96.38 318 LEU A O 1
ATOM 2462 N N . LEU A 1 319 ? 37.906 3.135 -8.102 1 96.38 319 LEU A N 1
ATOM 2463 C CA . LEU A 1 319 ? 36.562 3.633 -8.367 1 96.38 319 LEU A CA 1
ATOM 2464 C C . LEU A 1 319 ? 36.5 5.145 -8.188 1 96.38 319 LEU A C 1
ATOM 2466 O O . LEU A 1 319 ? 35.812 5.836 -8.938 1 96.38 319 LEU A O 1
ATOM 2470 N N . ARG A 1 320 ? 37.156 5.621 -7.172 1 94.44 320 ARG A N 1
ATOM 2471 C CA . ARG A 1 320 ? 37.219 7.059 -6.938 1 94.44 320 ARG A CA 1
ATOM 2472 C C . ARG A 1 320 ? 37.938 7.773 -8.086 1 94.44 320 ARG A C 1
ATOM 2474 O O . ARG A 1 320 ? 37.594 8.922 -8.406 1 94.44 320 ARG A O 1
ATOM 2481 N N . ARG A 1 321 ? 38.812 7.121 -8.68 1 95.06 321 ARG A N 1
ATOM 2482 C CA . ARG A 1 321 ? 39.531 7.684 -9.82 1 95.06 321 ARG A CA 1
ATOM 2483 C C . ARG A 1 321 ? 38.625 7.684 -11.062 1 95.06 321 ARG A C 1
ATOM 2485 O O . ARG A 1 321 ? 38.688 8.625 -11.859 1 95.06 321 ARG A O 1
ATOM 2492 N N . ILE A 1 322 ? 37.938 6.641 -11.273 1 94.69 322 ILE A N 1
ATOM 2493 C CA . ILE A 1 322 ? 37.031 6.523 -12.422 1 94.69 322 ILE A CA 1
ATOM 2494 C C . ILE A 1 322 ? 35.906 7.566 -12.32 1 94.69 322 ILE A C 1
ATOM 2496 O O . ILE A 1 322 ? 35.531 8.172 -13.32 1 94.69 322 ILE A O 1
ATOM 2500 N N . LEU A 1 323 ? 35.438 7.621 -11.086 1 93.56 323 LEU A N 1
ATOM 2501 C CA . LEU A 1 323 ? 34.375 8.602 -10.82 1 93.56 323 LEU A CA 1
ATOM 2502 C C . LEU A 1 323 ? 34.812 9.57 -9.719 1 93.56 323 LEU A C 1
ATOM 2504 O O . LEU A 1 323 ? 34.406 9.43 -8.57 1 93.56 323 LEU A O 1
ATOM 2508 N N . PRO A 1 324 ? 35.438 10.594 -10.141 1 89.5 324 PRO A N 1
ATOM 2509 C CA . PRO A 1 324 ? 35.969 11.531 -9.141 1 89.5 324 PRO A CA 1
ATOM 2510 C C . PRO A 1 324 ? 34.844 12.352 -8.484 1 89.5 324 PRO A C 1
ATOM 2512 O O . PRO A 1 324 ? 33.75 12.477 -9.047 1 89.5 324 PRO A O 1
ATOM 2515 N N . GLU A 1 325 ? 35.094 12.688 -7.277 1 77.31 325 GLU A N 1
ATOM 2516 C CA . GLU A 1 325 ? 34.156 13.492 -6.523 1 77.31 325 GLU A CA 1
ATOM 2517 C C . GLU A 1 325 ? 33.875 14.82 -7.219 1 77.31 325 GLU A C 1
ATOM 2519 O O . GLU A 1 325 ? 34.781 15.445 -7.762 1 77.31 325 GLU A O 1
ATOM 2524 N N . GLU A 1 326 ? 32.719 14.992 -7.656 1 66.62 326 GLU A N 1
ATOM 2525 C CA . GLU A 1 326 ? 32.406 16.328 -8.156 1 66.62 326 GLU A CA 1
ATOM 2526 C C . GLU A 1 326 ? 32 17.266 -7.02 1 66.62 326 GLU A C 1
ATOM 2528 O O . GLU A 1 326 ? 31.453 16.812 -6.012 1 66.62 326 GLU A O 1
ATOM 2533 N N . ALA A 1 327 ? 32.5 18.594 -7.172 1 53.78 327 ALA A N 1
ATOM 2534 C CA . ALA A 1 327 ? 32.094 19.625 -6.227 1 53.78 327 ALA A CA 1
ATOM 2535 C C . ALA A 1 327 ? 30.625 19.484 -5.832 1 53.78 327 ALA A C 1
ATOM 2537 O O . ALA A 1 327 ? 29.828 18.906 -6.578 1 53.78 327 ALA A O 1
ATOM 2538 N N . ALA A 1 328 ? 30.094 20.031 -4.719 1 50.34 328 ALA A N 1
ATOM 2539 C CA . ALA A 1 328 ? 29.031 19.922 -3.717 1 50.34 328 ALA A CA 1
ATOM 2540 C C . ALA A 1 328 ? 27.656 19.969 -4.371 1 50.34 328 ALA A C 1
ATOM 2542 O O . ALA A 1 328 ? 26.641 20.109 -3.686 1 50.34 328 ALA A O 1
ATOM 2543 N N . LYS A 1 329 ? 27.328 20.078 -5.676 1 49.91 329 LYS A N 1
ATOM 2544 C CA . LYS A 1 329 ? 25.891 20.375 -5.676 1 49.91 329 LYS A CA 1
ATOM 2545 C C . LYS A 1 329 ? 25.078 19.172 -5.207 1 49.91 329 LYS A C 1
ATOM 2547 O O . LYS A 1 329 ? 24.656 18.344 -6.016 1 49.91 329 LYS A O 1
ATOM 2552 N N . GLU A 1 330 ? 25.453 18.469 -4.152 1 51.66 330 GLU A N 1
ATOM 2553 C CA . GLU A 1 330 ? 24.828 17.25 -3.656 1 51.66 330 GLU A CA 1
ATOM 2554 C C . GLU A 1 330 ? 23.328 17.422 -3.498 1 51.66 330 GLU A C 1
ATOM 2556 O O . GLU A 1 330 ? 22.844 17.719 -2.404 1 51.66 330 GLU A O 1
ATOM 2561 N N . GLU A 1 331 ? 22.688 17.969 -4.586 1 54 331 GLU A N 1
ATOM 2562 C CA . GLU A 1 331 ? 21.25 18.047 -4.402 1 54 331 GLU A CA 1
ATOM 2563 C C . GLU A 1 331 ? 20.625 16.672 -4.34 1 54 331 GLU A C 1
ATOM 2565 O O . GLU A 1 331 ? 20.922 15.805 -5.172 1 54 331 GLU A O 1
ATOM 2570 N N . LEU A 1 332 ? 20.328 16.188 -3.15 1 57.47 332 LEU A N 1
ATOM 2571 C CA . LEU A 1 332 ? 19.562 14.961 -2.98 1 57.47 332 LEU A CA 1
ATOM 2572 C C . LEU A 1 332 ? 18.438 14.867 -4.008 1 57.47 332 LEU A C 1
ATOM 2574 O O . LEU A 1 332 ? 17.531 15.703 -4.008 1 57.47 332 LEU A O 1
ATOM 2578 N N . VAL A 1 333 ? 18.734 14.289 -5.148 1 59.94 333 VAL A N 1
ATOM 2579 C CA . VAL A 1 333 ? 17.656 13.992 -6.09 1 59.94 333 VAL A CA 1
ATOM 2580 C C . VAL A 1 333 ? 16.906 12.742 -5.641 1 59.94 333 VAL A C 1
ATOM 2582 O O . VAL A 1 333 ? 17.484 11.656 -5.559 1 59.94 333 VAL A O 1
ATOM 2585 N N . LEU A 1 334 ? 15.812 12.93 -4.902 1 66.12 334 LEU A N 1
ATOM 2586 C CA . LEU A 1 334 ? 14.93 11.812 -4.578 1 66.12 334 LEU A CA 1
ATOM 2587 C C . LEU A 1 334 ? 14.281 11.25 -5.84 1 66.12 334 LEU A C 1
ATOM 2589 O O . LEU A 1 334 ? 13.414 11.891 -6.441 1 66.12 334 LEU A O 1
ATOM 2593 N N . VAL A 1 335 ? 15 10.32 -6.5 1 59.5 335 VAL A N 1
ATOM 2594 C CA . VAL A 1 335 ? 14.336 9.648 -7.609 1 59.5 335 VAL A CA 1
ATOM 2595 C C . VAL A 1 335 ? 13.922 8.242 -7.184 1 59.5 335 VAL A C 1
ATOM 2597 O O . VAL A 1 335 ? 14.766 7.43 -6.801 1 59.5 335 VAL A O 1
ATOM 2600 N N . ALA A 1 336 ? 12.68 8.039 -7.152 1 59.81 336 ALA A N 1
ATOM 2601 C CA . ALA A 1 336 ? 12.148 6.715 -6.832 1 59.81 336 ALA A CA 1
ATOM 2602 C C . ALA A 1 336 ? 12.578 5.684 -7.875 1 59.81 336 ALA A C 1
ATOM 2604 O O . ALA A 1 336 ? 12.523 5.953 -9.078 1 59.81 336 ALA A O 1
ATOM 2605 N N . SER A 1 337 ? 13.258 4.723 -7.395 1 63.06 337 SER A N 1
ATOM 2606 C CA . SER A 1 337 ? 13.516 3.596 -8.281 1 63.06 337 SER A CA 1
ATOM 2607 C C . SER A 1 337 ? 12.219 2.949 -8.758 1 63.06 337 SER A C 1
ATOM 2609 O O . SER A 1 337 ? 11.305 2.732 -7.961 1 63.06 337 SER A O 1
ATOM 2611 N N . PRO A 1 338 ? 12.109 2.732 -10.008 1 57.81 338 PRO A N 1
ATOM 2612 C CA . PRO A 1 338 ? 10.883 2.148 -10.547 1 57.81 338 PRO A CA 1
ATOM 2613 C C . PRO A 1 338 ? 10.797 0.642 -10.32 1 57.81 338 PRO A C 1
ATOM 2615 O O . PRO A 1 338 ? 9.789 0.02 -10.664 1 57.81 338 PRO A O 1
ATOM 2618 N N . PHE A 1 339 ? 11.82 0.151 -9.664 1 62.31 339 PHE A N 1
ATOM 2619 C CA . PHE A 1 339 ? 11.812 -1.302 -9.547 1 62.31 339 PHE A CA 1
ATOM 2620 C C . PHE A 1 339 ? 11 -1.74 -8.336 1 62.31 339 PHE A C 1
ATOM 2622 O O . PHE A 1 339 ? 11.07 -1.114 -7.277 1 62.31 339 PHE A O 1
ATOM 2629 N N . PRO A 1 340 ? 10.117 -2.674 -8.516 1 57.22 340 PRO A N 1
ATOM 2630 C CA . PRO A 1 340 ? 9.242 -3.139 -7.434 1 57.22 340 PRO A CA 1
ATOM 2631 C C . PRO A 1 340 ? 10.016 -3.52 -6.176 1 57.22 340 PRO A C 1
ATOM 2633 O O . PRO A 1 340 ? 9.508 -3.381 -5.062 1 57.22 340 PRO A O 1
ATOM 2636 N N . GLU A 1 341 ? 11.219 -3.967 -6.371 1 64.5 341 GLU A N 1
ATOM 2637 C CA . GLU A 1 341 ? 12.031 -4.434 -5.25 1 64.5 341 GLU A CA 1
ATOM 2638 C C . GLU A 1 341 ? 12.625 -3.266 -4.469 1 64.5 341 GLU A C 1
ATOM 2640 O O . GLU A 1 341 ? 13.305 -3.467 -3.461 1 64.5 341 GLU A O 1
ATOM 2645 N N . SER A 1 342 ? 12.023 -2.195 -4.84 1 72.75 342 SER A N 1
ATOM 2646 C CA . SER A 1 342 ? 12.773 -1.042 -4.352 1 72.75 342 SER A CA 1
ATOM 2647 C C . SER A 1 342 ? 12.031 -0.34 -3.219 1 72.75 342 SER A C 1
ATOM 2649 O O . SER A 1 342 ? 12.344 0.804 -2.879 1 72.75 342 SER A O 1
ATOM 2651 N N . LEU A 1 343 ? 11.125 -1.04 -2.586 1 83.69 343 LEU A N 1
ATOM 2652 C CA . LEU A 1 343 ? 10.344 -0.338 -1.572 1 83.69 343 LEU A CA 1
ATOM 2653 C C . LEU A 1 343 ? 11.234 0.125 -0.424 1 83.69 343 LEU A C 1
ATOM 2655 O O . LEU A 1 343 ? 11.25 1.31 -0.081 1 83.69 343 LEU A O 1
ATOM 2659 N N . GLU A 1 344 ? 12.016 -0.777 0.101 1 84.69 344 GLU A N 1
ATOM 2660 C CA . GLU A 1 344 ? 12.891 -0.423 1.216 1 84.69 344 GLU A CA 1
ATOM 2661 C C . GLU A 1 344 ? 13.914 0.626 0.801 1 84.69 344 GLU A C 1
ATOM 2663 O O . GLU A 1 344 ? 14.227 1.541 1.568 1 84.69 344 GLU A O 1
ATOM 2668 N N . SER A 1 345 ? 14.422 0.477 -0.358 1 86.06 345 SER A N 1
ATOM 2669 C CA . SER A 1 345 ? 15.367 1.449 -0.894 1 86.06 345 SER A CA 1
ATOM 2670 C C . SER A 1 345 ? 14.742 2.838 -0.978 1 86.06 345 SER A C 1
ATOM 2672 O O . SER A 1 345 ? 15.383 3.832 -0.615 1 86.06 345 SER A O 1
ATOM 2674 N N . ASN A 1 346 ? 13.539 2.904 -1.495 1 88.31 346 ASN A N 1
ATOM 2675 C CA . ASN A 1 346 ? 12.844 4.184 -1.615 1 88.31 346 ASN A CA 1
ATOM 2676 C C . ASN A 1 346 ? 12.578 4.805 -0.248 1 88.31 346 ASN A C 1
ATOM 2678 O O . ASN A 1 346 ? 12.703 6.02 -0.082 1 88.31 346 ASN A O 1
ATOM 2682 N N . LEU A 1 347 ? 12.227 3.934 0.723 1 89.56 347 LEU A N 1
ATOM 2683 C CA . LEU A 1 347 ? 11.969 4.434 2.07 1 89.56 347 LEU A CA 1
ATOM 2684 C C . LEU A 1 347 ? 13.242 5.012 2.686 1 89.56 347 LEU A C 1
ATOM 2686 O O . LEU A 1 347 ? 13.195 6.031 3.373 1 89.56 347 LEU A O 1
ATOM 2690 N N . VAL A 1 348 ? 14.359 4.414 2.395 1 87.31 348 VAL A N 1
ATOM 2691 C CA . VAL A 1 348 ? 15.641 4.895 2.889 1 87.31 348 VAL A CA 1
ATOM 2692 C C . VAL A 1 348 ? 15.969 6.246 2.256 1 87.31 348 VAL A C 1
ATOM 2694 O O . VAL A 1 348 ? 16.438 7.16 2.936 1 87.31 348 VAL A O 1
ATOM 2697 N N . LEU A 1 349 ? 15.711 6.367 1.025 1 88.25 349 LEU A N 1
ATOM 2698 C CA . LEU A 1 349 ? 15.984 7.609 0.314 1 88.25 349 LEU A CA 1
ATOM 2699 C C . LEU A 1 349 ? 15.086 8.734 0.823 1 88.25 349 LEU A C 1
ATOM 2701 O O . LEU A 1 349 ? 15.531 9.883 0.947 1 88.25 349 LEU A O 1
ATOM 2705 N N . ILE A 1 350 ? 13.844 8.367 1.104 1 92.06 350 ILE A N 1
ATOM 2706 C CA . ILE A 1 350 ? 12.906 9.352 1.65 1 92.06 350 ILE A CA 1
ATOM 2707 C C . ILE A 1 350 ? 13.391 9.805 3.027 1 92.06 350 ILE A C 1
ATOM 2709 O O . ILE A 1 350 ? 13.359 11 3.34 1 92.06 350 ILE A O 1
ATOM 2713 N N . GLU A 1 351 ? 13.781 8.852 3.779 1 90.56 351 GLU A N 1
ATOM 2714 C CA . GLU A 1 351 ? 14.297 9.164 5.109 1 90.56 351 GLU A CA 1
ATOM 2715 C C . GLU A 1 351 ? 15.469 10.141 5.035 1 90.56 351 GLU A C 1
ATOM 2717 O O . GLU A 1 351 ? 15.547 11.086 5.824 1 90.56 351 GLU A O 1
ATOM 2722 N N . LYS A 1 352 ? 16.328 9.961 4.156 1 89.88 352 LYS A N 1
ATOM 2723 C CA . LYS A 1 352 ? 17.469 10.844 3.969 1 89.88 352 LYS A CA 1
ATOM 2724 C C . LYS A 1 352 ? 17.016 12.227 3.496 1 89.88 352 LYS A C 1
ATOM 2726 O O . LYS A 1 352 ? 17.562 13.242 3.943 1 89.88 352 LYS A O 1
ATOM 2731 N N . ALA A 1 353 ? 16.141 12.18 2.57 1 91.62 353 ALA A N 1
ATOM 2732 C CA . ALA A 1 353 ? 15.602 13.453 2.086 1 91.62 353 ALA A CA 1
ATOM 2733 C C . ALA A 1 353 ? 14.977 14.258 3.221 1 91.62 353 ALA A C 1
ATOM 2735 O O . ALA A 1 353 ? 15.148 15.477 3.299 1 91.62 353 ALA A O 1
ATOM 2736 N N . LEU A 1 354 ? 14.266 13.57 4.102 1 94.38 354 LEU A N 1
ATOM 2737 C CA . LEU A 1 354 ? 13.641 14.219 5.25 1 94.38 354 LEU A CA 1
ATOM 2738 C C . LEU A 1 354 ? 14.695 14.773 6.203 1 94.38 354 LEU A C 1
ATOM 2740 O O . LEU A 1 354 ? 14.531 15.867 6.754 1 94.38 354 LEU A O 1
ATOM 2744 N N . SER A 1 355 ? 15.711 14.031 6.402 1 93.06 355 SER A N 1
ATOM 2745 C CA . SER A 1 355 ? 16.828 14.492 7.23 1 93.06 355 SER A CA 1
ATOM 2746 C C . SER A 1 355 ? 17.438 15.773 6.668 1 93.06 355 SER A C 1
ATOM 2748 O O . SER A 1 355 ? 17.688 16.719 7.414 1 93.06 355 SER A O 1
ATOM 2750 N N . ARG A 1 356 ? 17.625 15.844 5.445 1 91.69 356 ARG A N 1
ATOM 2751 C CA . ARG A 1 356 ? 18.172 17.031 4.789 1 91.69 356 ARG A CA 1
ATOM 2752 C C . ARG A 1 356 ? 17.219 18.203 4.906 1 91.69 356 ARG A C 1
ATOM 2754 O O . ARG A 1 356 ? 17.656 19.344 5.102 1 91.69 356 ARG A O 1
ATOM 2761 N N . MET A 1 357 ? 15.977 17.906 4.715 1 93.38 357 MET A N 1
ATOM 2762 C CA . MET A 1 357 ? 14.969 18.953 4.871 1 93.38 357 MET A CA 1
ATOM 2763 C C . MET A 1 357 ? 15 19.531 6.281 1 93.38 357 MET A C 1
ATOM 2765 O O . MET A 1 357 ? 14.898 20.734 6.461 1 93.38 357 MET A O 1
ATOM 2769 N N . ALA A 1 358 ? 15.07 18.625 7.223 1 95.56 358 ALA A N 1
ATOM 2770 C CA . ALA A 1 358 ? 15.141 19.062 8.609 1 95.56 358 ALA A CA 1
ATOM 2771 C C . ALA A 1 358 ? 16.375 19.938 8.852 1 95.56 358 ALA A C 1
ATOM 2773 O O . ALA A 1 358 ? 16.297 20.938 9.555 1 95.56 358 ALA A O 1
ATOM 2774 N N . GLU A 1 359 ? 17.484 19.594 8.305 1 94.25 359 GLU A N 1
ATOM 2775 C CA . GLU A 1 359 ? 18.703 20.375 8.391 1 94.25 359 GLU A CA 1
ATOM 2776 C C . GLU A 1 359 ? 18.531 21.75 7.762 1 94.25 359 GLU A C 1
ATOM 2778 O O . GLU A 1 359 ? 19.031 22.75 8.289 1 94.25 359 GLU A O 1
ATOM 2783 N N . ARG A 1 360 ? 17.859 21.719 6.691 1 93.62 360 ARG A N 1
ATOM 2784 C CA . ARG A 1 360 ? 17.641 22.984 6 1 93.62 360 ARG A CA 1
ATOM 2785 C C . ARG A 1 360 ? 16.766 23.922 6.828 1 93.62 360 ARG A C 1
ATOM 2787 O O . ARG A 1 360 ? 16.938 25.141 6.801 1 93.62 360 ARG A O 1
ATOM 2794 N N . VAL A 1 361 ? 15.758 23.359 7.469 1 96.62 361 VAL A N 1
ATOM 2795 C CA . VAL A 1 361 ? 14.938 24.156 8.367 1 96.62 361 VAL A CA 1
ATOM 2796 C C . VAL A 1 361 ? 15.805 24.75 9.484 1 96.62 361 VAL A C 1
ATOM 2798 O O . VAL A 1 361 ? 15.68 25.922 9.82 1 96.62 361 VAL A O 1
ATOM 2801 N N . PHE A 1 362 ? 16.641 23.906 10.039 1 96.75 362 PHE A N 1
ATOM 2802 C CA . PHE A 1 362 ? 17.578 24.344 11.062 1 96.75 362 PHE A CA 1
ATOM 2803 C C . PHE A 1 362 ? 18.453 25.484 10.547 1 96.75 362 PHE A C 1
ATOM 2805 O O . PHE A 1 362 ? 18.625 26.5 11.219 1 96.75 362 PHE A O 1
ATOM 2812 N N . ASP A 1 363 ? 18.984 25.312 9.344 1 95.62 363 ASP A N 1
ATOM 2813 C CA . ASP A 1 363 ? 19.844 26.312 8.727 1 95.62 363 ASP A CA 1
ATOM 2814 C C . ASP A 1 363 ? 19.109 27.641 8.531 1 95.62 363 ASP A C 1
ATOM 2816 O O . ASP A 1 363 ? 19.672 28.719 8.727 1 95.62 363 ASP A O 1
ATOM 2820 N N . MET A 1 364 ? 17.891 27.547 8.047 1 96.25 364 MET A N 1
ATOM 2821 C CA . MET A 1 364 ? 17.094 28.75 7.859 1 96.25 364 MET A CA 1
ATOM 2822 C C . MET A 1 364 ? 16.922 29.5 9.18 1 96.25 364 MET A C 1
ATOM 2824 O O . MET A 1 364 ? 17.031 30.719 9.227 1 96.25 364 MET A O 1
ATOM 2828 N N . ALA A 1 365 ? 16.641 28.766 10.266 1 97.38 365 ALA A N 1
ATOM 2829 C CA . ALA A 1 365 ? 16.484 29.359 11.586 1 97.38 365 ALA A CA 1
ATOM 2830 C C . ALA A 1 365 ? 17.797 30.016 12.047 1 97.38 365 ALA A C 1
ATOM 2832 O O . ALA A 1 365 ? 17.781 31.078 12.664 1 97.38 365 ALA A O 1
ATOM 2833 N N . LEU A 1 366 ? 18.922 29.391 11.703 1 95.88 366 LEU A N 1
ATOM 2834 C CA . LEU A 1 366 ? 20.234 29.906 12.07 1 95.88 366 LEU A CA 1
ATOM 2835 C C . LEU A 1 366 ? 20.531 31.203 11.328 1 95.88 366 LEU A C 1
ATOM 2837 O O . LEU A 1 366 ? 21.078 32.156 11.898 1 95.88 366 LEU A O 1
ATOM 2841 N N . VAL A 1 367 ? 20.188 31.172 10.023 1 95.44 367 VAL A N 1
ATOM 2842 C CA . VAL A 1 367 ? 20.391 32.375 9.211 1 95.44 367 VAL A CA 1
ATOM 2843 C C . VAL A 1 367 ? 19.594 33.531 9.812 1 95.44 367 VAL A C 1
ATOM 2845 O O . VAL A 1 367 ? 20.094 34.656 9.891 1 95.44 367 VAL A O 1
ATOM 2848 N N . ILE A 1 368 ? 18.375 33.281 10.25 1 96.06 368 ILE A N 1
ATOM 2849 C CA . ILE A 1 368 ? 17.531 34.281 10.867 1 96.06 368 ILE A CA 1
ATOM 2850 C C . ILE A 1 368 ? 18.141 34.75 12.188 1 96.06 368 ILE A C 1
ATOM 2852 O O . ILE A 1 368 ? 18.234 35.938 12.461 1 96.06 368 ILE A O 1
ATOM 2856 N N . LEU A 1 369 ? 18.656 33.781 12.992 1 94.88 369 LEU A N 1
ATOM 2857 C CA . LEU A 1 369 ? 19.281 34.094 14.273 1 94.88 369 LEU A CA 1
ATOM 2858 C C . LEU A 1 369 ? 20.453 35.031 14.094 1 94.88 369 LEU A C 1
ATOM 2860 O O . LEU A 1 369 ? 20.578 36.031 14.82 1 94.88 369 LEU A O 1
ATOM 2864 N N . HIS A 1 370 ? 21.281 34.812 13.125 1 92.56 370 HIS A N 1
ATOM 2865 C CA . HIS A 1 370 ? 22.5 35.562 12.906 1 92.56 370 HIS A CA 1
ATOM 2866 C C . HIS A 1 370 ? 22.203 36.969 12.367 1 92.56 370 HIS A C 1
ATOM 2868 O O . HIS A 1 370 ? 23 37.875 12.523 1 92.56 370 HIS A O 1
ATOM 2874 N N . SER A 1 371 ? 21.047 37.094 11.773 1 91.81 371 SER A N 1
ATOM 2875 C CA . SER A 1 371 ? 20.688 38.375 11.18 1 91.81 371 SER A CA 1
ATOM 2876 C C . SER A 1 371 ? 20.078 39.312 12.219 1 91.81 371 SER A C 1
ATOM 2878 O O . SER A 1 371 ? 20.016 40.531 11.992 1 91.81 371 SER A O 1
ATOM 2880 N N . LEU A 1 372 ? 19.5 38.844 13.375 1 89.44 372 LEU A N 1
ATOM 2881 C CA . LEU A 1 372 ? 18.781 39.656 14.367 1 89.44 372 LEU A CA 1
ATOM 2882 C C . LEU A 1 372 ? 19.672 40.75 14.945 1 89.44 372 LEU A C 1
ATOM 2884 O O . LEU A 1 372 ? 19.188 41.812 15.328 1 89.44 372 LEU A O 1
ATOM 2888 N N . GLY A 1 373 ? 21.031 40.688 15 1 78.88 373 GLY A N 1
ATOM 2889 C CA . GLY A 1 373 ? 21.922 41.719 15.5 1 78.88 373 GLY A CA 1
ATOM 2890 C C . GLY A 1 373 ? 22.594 42.531 14.398 1 78.88 373 GLY A C 1
ATOM 2891 O O . GLY A 1 373 ? 23.422 43.406 14.672 1 78.88 373 GLY A O 1
ATOM 2892 N N . GLY A 1 374 ? 22.062 42.312 13.188 1 81.56 374 GLY A N 1
ATOM 2893 C CA . GLY A 1 374 ? 22.734 42.938 12.07 1 81.56 374 GLY A CA 1
ATOM 2894 C C . GLY A 1 374 ? 22.031 44.219 11.602 1 81.56 374 GLY A C 1
ATOM 2895 O O . GLY A 1 374 ? 21.047 44.625 12.211 1 81.56 374 GLY A O 1
ATOM 2896 N N . ASP A 1 375 ? 22.672 44.875 10.562 1 85.44 375 ASP A N 1
ATOM 2897 C CA . ASP A 1 375 ? 22.094 46.062 9.977 1 85.44 375 ASP A CA 1
ATOM 2898 C C . ASP A 1 375 ? 21.078 45.719 8.898 1 85.44 375 ASP A C 1
ATOM 2900 O O . ASP A 1 375 ? 20.703 44.562 8.734 1 85.44 375 ASP A O 1
ATOM 2904 N N . ASP A 1 376 ? 20.516 46.719 8.312 1 85.5 376 ASP A N 1
ATOM 2905 C CA . ASP A 1 376 ? 19.469 46.531 7.312 1 85.5 376 ASP A CA 1
ATOM 2906 C C . ASP A 1 376 ? 19.969 45.719 6.133 1 85.5 376 ASP A C 1
ATOM 2908 O O . ASP A 1 376 ? 19.219 44.938 5.547 1 85.5 376 ASP A O 1
ATOM 2912 N N . ALA A 1 377 ? 21.156 45.875 5.805 1 88.94 377 ALA A N 1
ATOM 2913 C CA . ALA A 1 377 ? 21.75 45.094 4.719 1 88.94 377 ALA A CA 1
ATOM 2914 C C . ALA A 1 377 ? 21.781 43.625 5.07 1 88.94 377 ALA A C 1
ATOM 2916 O O . ALA A 1 377 ? 21.578 42.75 4.199 1 88.94 377 ALA A O 1
ATOM 2917 N N . ASP A 1 378 ? 22.016 43.312 6.289 1 90.69 378 ASP A N 1
ATOM 2918 C CA . ASP A 1 378 ? 22.016 41.938 6.777 1 90.69 378 ASP A CA 1
ATOM 2919 C C . ASP A 1 378 ? 20.625 41.344 6.695 1 90.69 378 ASP A C 1
ATOM 2921 O O . ASP A 1 378 ? 20.469 40.156 6.348 1 90.69 378 ASP A O 1
ATOM 2925 N N . LEU A 1 379 ? 19.641 42.125 6.992 1 92.19 379 LEU A N 1
ATOM 2926 C CA . LEU A 1 379 ? 18.266 41.656 6.953 1 92.19 379 LEU A CA 1
ATOM 2927 C C . LEU A 1 379 ? 17.828 41.375 5.52 1 92.19 379 LEU A C 1
ATOM 2929 O O . LEU A 1 379 ? 17.094 40.406 5.262 1 92.19 379 LEU A O 1
ATOM 2933 N N . ASP A 1 380 ? 18.297 42.188 4.602 1 92.69 380 ASP A N 1
ATOM 2934 C CA . ASP A 1 380 ? 17.984 41.969 3.191 1 92.69 380 ASP A CA 1
ATOM 2935 C C . ASP A 1 380 ? 18.594 40.656 2.686 1 92.69 380 ASP A C 1
ATOM 2937 O O . ASP A 1 380 ? 17.938 39.906 1.979 1 92.69 380 ASP A O 1
ATOM 2941 N N . ARG A 1 381 ? 19.828 40.469 2.994 1 93.81 381 ARG A N 1
ATOM 2942 C CA . ARG A 1 381 ? 20.516 39.25 2.602 1 93.81 381 ARG A CA 1
ATOM 2943 C C . ARG A 1 381 ? 19.844 38.031 3.205 1 93.81 381 ARG A C 1
ATOM 2945 O O . ARG A 1 381 ? 19.688 37 2.535 1 93.81 381 ARG A O 1
ATOM 2952 N N . MET A 1 382 ? 19.531 38.125 4.441 1 93.88 382 MET A N 1
ATOM 2953 C CA . MET A 1 382 ? 18.828 37.031 5.141 1 93.88 382 MET A CA 1
ATOM 2954 C C . MET A 1 382 ? 17.516 36.719 4.453 1 93.88 382 MET A C 1
ATOM 2956 O O . MET A 1 382 ? 17.203 35.531 4.242 1 93.88 382 MET A O 1
ATOM 2960 N N . ALA A 1 383 ? 16.719 37.688 4.102 1 94.5 383 ALA A N 1
ATOM 2961 C CA . ALA A 1 383 ? 15.43 37.469 3.455 1 94.5 383 ALA A CA 1
ATOM 2962 C C . ALA A 1 383 ? 15.602 36.812 2.098 1 94.5 383 ALA A C 1
ATOM 2964 O O . ALA A 1 383 ? 14.789 35.969 1.714 1 94.5 383 ALA A O 1
ATOM 2965 N N . GLU A 1 384 ? 16.609 37.219 1.405 1 93.88 384 GLU A N 1
ATOM 2966 C CA . GLU A 1 384 ? 16.891 36.625 0.11 1 93.88 384 GLU A CA 1
ATOM 2967 C C . GLU A 1 384 ? 17.312 35.156 0.269 1 93.88 384 GLU A C 1
ATOM 2969 O O . GLU A 1 384 ? 16.875 34.312 -0.501 1 93.88 384 GLU A O 1
ATOM 2974 N N . GLN A 1 385 ? 18.156 34.938 1.198 1 94.12 385 GLN A N 1
ATOM 2975 C CA . GLN A 1 385 ? 18.578 33.562 1.475 1 94.12 385 GLN A CA 1
ATOM 2976 C C . GLN A 1 385 ? 17.391 32.688 1.883 1 94.12 385 GLN A C 1
ATOM 2978 O O . GLN A 1 385 ? 17.266 31.562 1.438 1 94.12 385 GLN A O 1
ATOM 2983 N N . ALA A 1 386 ? 16.562 33.219 2.732 1 94.44 386 ALA A N 1
ATOM 2984 C CA . ALA A 1 386 ? 15.383 32.469 3.184 1 94.44 386 ALA A CA 1
ATOM 2985 C C . ALA A 1 386 ? 14.461 32.156 2.014 1 94.44 386 ALA A C 1
ATOM 2987 O O . ALA A 1 386 ? 13.867 31.062 1.964 1 94.44 386 ALA A O 1
ATOM 2988 N N . ARG A 1 387 ? 14.352 33.094 1.111 1 93 387 ARG A N 1
ATOM 2989 C CA . ARG A 1 387 ? 13.523 32.875 -0.068 1 93 387 ARG A CA 1
ATOM 2990 C C . ARG A 1 387 ? 14.062 31.75 -0.929 1 93 387 ARG A C 1
ATOM 2992 O O . ARG A 1 387 ? 13.312 30.875 -1.371 1 93 387 ARG A O 1
ATOM 2999 N N . GLU A 1 388 ? 15.305 31.781 -1.172 1 92.25 388 GLU A N 1
ATOM 3000 C CA . GLU A 1 388 ? 15.938 30.719 -1.952 1 92.25 388 GLU A CA 1
ATOM 3001 C C . GLU A 1 388 ? 15.766 29.359 -1.281 1 92.25 388 GLU A C 1
ATOM 3003 O O . GLU A 1 388 ? 15.5 28.359 -1.953 1 92.25 388 GLU A O 1
ATOM 3008 N N . MET A 1 389 ? 15.938 29.344 -0.009 1 91.19 389 MET A N 1
ATOM 3009 C CA . MET A 1 389 ? 15.781 28.109 0.748 1 91.19 389 MET A CA 1
ATOM 3010 C C . MET A 1 389 ? 14.344 27.594 0.667 1 91.19 389 MET A C 1
ATOM 3012 O O . MET A 1 389 ? 14.117 26.391 0.529 1 91.19 389 MET A O 1
ATOM 3016 N N . GLU A 1 390 ? 13.414 28.484 0.714 1 91.62 390 GLU A N 1
ATOM 3017 C CA . GLU A 1 390 ? 12 28.125 0.632 1 91.62 390 GLU A CA 1
ATOM 3018 C C . GLU A 1 390 ? 11.664 27.484 -0.715 1 91.62 390 GLU A C 1
ATOM 3020 O O . GLU A 1 390 ? 10.883 26.547 -0.784 1 91.62 390 GLU A O 1
ATOM 3025 N N . LEU A 1 391 ? 12.219 28.031 -1.781 1 89.62 391 LEU A N 1
ATOM 3026 C CA . LEU A 1 391 ? 11.984 27.5 -3.115 1 89.62 391 LEU A CA 1
ATOM 3027 C C . LEU A 1 391 ? 12.516 26.062 -3.227 1 89.62 391 LEU A C 1
ATOM 3029 O O . LEU A 1 391 ? 11.859 25.188 -3.787 1 89.62 391 LEU A O 1
ATOM 3033 N N . ARG A 1 392 ? 13.648 25.875 -2.695 1 87 392 ARG A N 1
ATOM 3034 C CA . ARG A 1 392 ? 14.25 24.547 -2.721 1 87 392 ARG A CA 1
ATOM 3035 C C . ARG A 1 392 ? 13.461 23.562 -1.852 1 87 392 ARG A C 1
ATOM 3037 O O . ARG A 1 392 ? 13.367 22.375 -2.17 1 87 392 ARG A O 1
ATOM 3044 N N . PHE A 1 393 ? 12.969 24.047 -0.779 1 89.88 393 PHE A N 1
ATOM 3045 C CA . PHE A 1 393 ? 12.156 23.25 0.127 1 89.88 393 PHE A CA 1
ATOM 3046 C C . PHE A 1 393 ? 10.898 22.75 -0.573 1 89.88 393 PHE A C 1
ATOM 3048 O O . PHE A 1 393 ? 10.531 21.578 -0.429 1 89.88 393 PHE A O 1
ATOM 3055 N N . ASP A 1 394 ? 10.297 23.531 -1.382 1 88.12 394 ASP A N 1
ATOM 3056 C CA . ASP A 1 394 ? 9.086 23.188 -2.119 1 88.12 394 ASP A CA 1
ATOM 3057 C C . ASP A 1 394 ? 9.359 22.062 -3.121 1 88.12 394 ASP A C 1
ATOM 3059 O O . ASP A 1 394 ? 8.539 21.156 -3.281 1 88.12 394 ASP A O 1
ATOM 3063 N N . GLU A 1 395 ? 10.438 22.156 -3.715 1 88.06 395 GLU A N 1
ATOM 3064 C CA . GLU A 1 395 ? 10.82 21.125 -4.68 1 88.06 395 GLU A CA 1
ATOM 3065 C C . GLU A 1 395 ? 11.039 19.781 -3.998 1 88.06 395 GLU A C 1
ATOM 3067 O O . GLU A 1 395 ? 10.625 18.75 -4.516 1 88.06 395 GLU A O 1
ATOM 3072 N N . MET A 1 396 ? 11.695 19.828 -2.881 1 88.75 396 MET A N 1
ATOM 3073 C CA . MET A 1 396 ? 11.961 18.609 -2.133 1 88.75 396 MET A CA 1
ATOM 3074 C C . MET A 1 396 ? 10.672 17.984 -1.628 1 88.75 396 MET A C 1
ATOM 3076 O O . MET A 1 396 ? 10.508 16.75 -1.676 1 88.75 396 MET A O 1
ATOM 3080 N N . GLU A 1 397 ? 9.828 18.797 -1.172 1 90.19 397 GLU A N 1
ATOM 3081 C CA . GLU A 1 397 ? 8.555 18.312 -0.662 1 90.19 397 GLU A CA 1
ATOM 3082 C C . GLU A 1 397 ? 7.746 17.625 -1.757 1 90.19 397 GLU A C 1
ATOM 3084 O O . GLU A 1 397 ? 7.129 16.578 -1.517 1 90.19 397 GLU A O 1
ATOM 3089 N N . GLU A 1 398 ? 7.723 18.219 -2.91 1 88.88 398 GLU A N 1
ATOM 3090 C CA . GLU A 1 398 ? 7.004 17.625 -4.035 1 88.88 398 GLU A CA 1
ATOM 3091 C C . GLU A 1 398 ? 7.586 16.266 -4.414 1 88.88 398 GLU A C 1
ATOM 3093 O O . GLU A 1 398 ? 6.844 15.312 -4.668 1 88.88 398 GLU A O 1
ATOM 3098 N N . ALA A 1 399 ? 8.883 16.203 -4.457 1 89.25 399 ALA A N 1
ATOM 3099 C CA . ALA A 1 399 ? 9.555 14.953 -4.797 1 89.25 399 ALA A CA 1
ATOM 3100 C C . ALA A 1 399 ? 9.258 13.875 -3.76 1 89.25 399 ALA A C 1
ATOM 3102 O O . ALA A 1 399 ? 9.039 12.719 -4.109 1 89.25 399 ALA A O 1
ATOM 3103 N N . ILE A 1 400 ? 9.281 14.25 -2.512 1 92.5 400 ILE A N 1
ATOM 3104 C CA . ILE A 1 400 ? 8.992 13.312 -1.428 1 92.5 400 ILE A CA 1
ATOM 3105 C C . ILE A 1 400 ? 7.555 12.82 -1.54 1 92.5 400 ILE A C 1
ATOM 3107 O O . ILE A 1 400 ? 7.289 11.625 -1.398 1 92.5 400 ILE A O 1
ATOM 3111 N N . HIS A 1 401 ? 6.68 13.734 -1.855 1 90.25 401 HIS A N 1
ATOM 3112 C CA . HIS A 1 401 ? 5.27 13.383 -1.973 1 90.25 401 HIS A CA 1
ATOM 3113 C C . HIS A 1 401 ? 5.043 12.375 -3.098 1 90.25 401 HIS A C 1
ATOM 3115 O O . HIS A 1 401 ? 4.316 11.391 -2.922 1 90.25 401 HIS A O 1
ATOM 3121 N N . VAL A 1 402 ? 5.594 12.641 -4.207 1 88.69 402 VAL A N 1
ATOM 3122 C CA . VAL A 1 402 ? 5.449 11.766 -5.359 1 88.69 402 VAL A CA 1
ATOM 3123 C C . VAL A 1 402 ? 5.996 10.375 -5.023 1 88.69 402 VAL A C 1
ATOM 3125 O O . VAL A 1 402 ? 5.371 9.359 -5.34 1 88.69 402 VAL A O 1
ATOM 3128 N N . THR A 1 403 ? 7.137 10.312 -4.406 1 90.38 403 THR A N 1
ATOM 3129 C CA . THR A 1 403 ? 7.766 9.039 -4.066 1 90.38 403 THR A CA 1
ATOM 3130 C C . THR A 1 403 ? 6.941 8.289 -3.023 1 90.38 403 THR A C 1
ATOM 3132 O O . THR A 1 403 ? 6.797 7.07 -3.102 1 90.38 403 THR A O 1
ATOM 3135 N N . LEU A 1 404 ? 6.434 9.016 -2.053 1 92.88 404 LEU A N 1
ATOM 3136 C CA . LEU A 1 404 ? 5.59 8.398 -1.034 1 92.88 404 LEU A CA 1
ATOM 3137 C C . LEU A 1 404 ? 4.348 7.777 -1.662 1 92.88 404 LEU A C 1
ATOM 3139 O O . LEU A 1 404 ? 3.969 6.656 -1.313 1 92.88 404 LEU A O 1
ATOM 3143 N N . THR A 1 405 ? 3.719 8.453 -2.584 1 90.06 405 THR A N 1
ATOM 3144 C CA . THR A 1 405 ? 2.521 7.957 -3.254 1 90.06 405 THR A CA 1
ATOM 3145 C C . THR A 1 405 ? 2.834 6.699 -4.059 1 90.06 405 THR A C 1
ATOM 3147 O O . THR A 1 405 ? 2.051 5.746 -4.059 1 90.06 405 THR A O 1
ATOM 3150 N N . ARG A 1 406 ? 3.924 6.762 -4.609 1 87.88 406 ARG A N 1
ATOM 3151 C CA . ARG A 1 406 ? 4.348 5.59 -5.363 1 87.88 406 ARG A CA 1
ATOM 3152 C C . ARG A 1 406 ? 4.578 4.398 -4.438 1 87.88 406 ARG A C 1
ATOM 3154 O O . ARG A 1 406 ? 4.176 3.273 -4.754 1 87.88 406 ARG A O 1
ATOM 3161 N N . CYS A 1 407 ? 5.273 4.633 -3.367 1 90.5 407 CYS A N 1
ATOM 3162 C CA . CYS A 1 407 ? 5.516 3.566 -2.4 1 90.5 407 CYS A CA 1
ATOM 3163 C C . CYS A 1 407 ? 4.203 2.979 -1.897 1 90.5 407 CYS A C 1
ATOM 3165 O O . CYS A 1 407 ? 4.102 1.771 -1.677 1 90.5 407 CYS A O 1
ATOM 3167 N N . ALA A 1 408 ? 3.203 3.77 -1.814 1 90.94 408 ALA A N 1
ATOM 3168 C CA . ALA A 1 408 ? 1.922 3.361 -1.246 1 90.94 408 ALA A CA 1
ATOM 3169 C C . ALA A 1 408 ? 1.199 2.385 -2.172 1 90.94 408 ALA A C 1
ATOM 3171 O O . ALA A 1 408 ? 0.286 1.676 -1.743 1 90.94 408 ALA A O 1
ATOM 3172 N N . THR A 1 409 ? 1.535 2.297 -3.4 1 87.94 409 THR A N 1
ATOM 3173 C CA . THR A 1 409 ? 0.881 1.393 -4.34 1 87.94 409 THR A CA 1
ATOM 3174 C C . THR A 1 409 ? 1.357 -0.042 -4.129 1 87.94 409 THR A C 1
ATOM 3176 O O . THR A 1 409 ? 0.734 -0.986 -4.621 1 87.94 409 THR A O 1
ATOM 3179 N N . GLU A 1 410 ? 2.463 -0.131 -3.4 1 86 410 GLU A N 1
ATOM 3180 C CA . GLU A 1 410 ? 3.062 -1.447 -3.205 1 86 410 GLU A CA 1
ATOM 3181 C C . GLU A 1 410 ? 2.572 -2.092 -1.912 1 86 410 GLU A C 1
ATOM 3183 O O . GLU A 1 410 ? 2.248 -1.396 -0.949 1 86 410 GLU A O 1
ATOM 3188 N N . SER A 1 411 ? 2.506 -3.408 -1.95 1 86.19 411 SER A N 1
ATOM 3189 C CA . SER A 1 411 ? 2.238 -4.125 -0.707 1 86.19 411 SER A CA 1
ATOM 3190 C C . SER A 1 411 ? 3.432 -4.047 0.241 1 86.19 411 SER A C 1
ATOM 3192 O O . SER A 1 411 ? 4.582 -4.145 -0.191 1 86.19 411 SER A O 1
ATOM 3194 N N . MET A 1 412 ? 3.133 -3.773 1.503 1 88.56 412 MET A N 1
ATOM 3195 C CA . MET A 1 412 ? 4.254 -3.615 2.426 1 88.56 412 MET A CA 1
ATOM 3196 C C . MET A 1 412 ? 3.908 -4.176 3.803 1 88.56 412 MET A C 1
ATOM 3198 O O . MET A 1 412 ? 2.74 -4.438 4.094 1 88.56 412 MET A O 1
ATOM 3202 N N . ALA A 1 413 ? 4.961 -4.441 4.547 1 87.06 413 ALA A N 1
ATOM 3203 C CA . ALA A 1 413 ? 4.793 -4.875 5.934 1 87.06 413 ALA A CA 1
ATOM 3204 C C . ALA A 1 413 ? 4.234 -3.746 6.793 1 87.06 413 ALA A C 1
ATOM 3206 O O . ALA A 1 413 ? 4.316 -2.574 6.422 1 87.06 413 ALA A O 1
ATOM 3207 N N . GLU A 1 414 ? 3.699 -4.125 7.922 1 87 414 GLU A N 1
ATOM 3208 C CA . GLU A 1 414 ? 3.096 -3.15 8.828 1 87 414 GLU A CA 1
ATOM 3209 C C . GLU A 1 414 ? 4.109 -2.098 9.266 1 87 414 GLU A C 1
ATOM 3211 O O . GLU A 1 414 ? 3.789 -0.909 9.328 1 87 414 GLU A O 1
ATOM 3216 N N . GLU A 1 415 ? 5.27 -2.504 9.555 1 88.88 415 GLU A N 1
ATOM 3217 C CA . GLU A 1 415 ? 6.312 -1.577 9.984 1 88.88 415 GLU A CA 1
ATOM 3218 C C . GLU A 1 415 ? 6.629 -0.559 8.898 1 88.88 415 GLU A C 1
ATOM 3220 O O . GLU A 1 415 ? 6.836 0.622 9.18 1 88.88 415 GLU A O 1
ATOM 3225 N N . GLN A 1 416 ? 6.688 -1.002 7.695 1 90.38 416 GLN A N 1
ATOM 3226 C CA . GLN A 1 416 ? 6.953 -0.118 6.566 1 90.38 416 GLN A CA 1
ATOM 3227 C C . GLN A 1 416 ? 5.805 0.859 6.348 1 90.38 416 GLN A C 1
ATOM 3229 O O . GLN A 1 416 ? 6.027 2.025 6.016 1 90.38 416 GLN A O 1
ATOM 3234 N N . ALA A 1 417 ? 4.609 0.293 6.547 1 92.25 417 ALA A N 1
ATOM 3235 C CA . ALA A 1 417 ? 3.424 1.137 6.422 1 92.25 417 ALA A CA 1
ATOM 3236 C C . ALA A 1 417 ? 3.441 2.264 7.449 1 92.25 417 ALA A C 1
ATOM 3238 O O . ALA A 1 417 ? 3.123 3.412 7.129 1 92.25 417 ALA A O 1
ATOM 3239 N N . ARG A 1 418 ? 3.812 1.989 8.688 1 93 418 ARG A N 1
ATOM 3240 C CA . ARG A 1 418 ? 3.914 2.998 9.734 1 93 418 ARG A CA 1
ATOM 3241 C C . ARG A 1 418 ? 4.961 4.051 9.383 1 93 418 ARG A C 1
ATOM 3243 O O . ARG A 1 418 ? 4.746 5.246 9.594 1 93 418 ARG A O 1
ATOM 3250 N N . ARG A 1 419 ? 6.062 3.611 8.844 1 92.88 419 ARG A N 1
ATOM 3251 C CA . ARG A 1 419 ? 7.117 4.535 8.438 1 92.88 419 ARG A CA 1
ATOM 3252 C C . ARG A 1 419 ? 6.633 5.461 7.324 1 92.88 419 ARG A C 1
ATOM 3254 O O . ARG A 1 419 ? 6.867 6.668 7.367 1 92.88 419 ARG A O 1
ATOM 3261 N N . LEU A 1 420 ? 5.984 4.801 6.383 1 94.44 420 LEU A N 1
ATOM 3262 C CA . LEU A 1 420 ? 5.469 5.57 5.254 1 94.44 420 LEU A CA 1
ATOM 3263 C C . LEU A 1 420 ? 4.539 6.68 5.73 1 94.44 420 LEU A C 1
ATOM 3265 O O . LEU A 1 420 ? 4.676 7.832 5.312 1 94.44 420 LEU A O 1
ATOM 3269 N N . MET A 1 421 ? 3.648 6.324 6.59 1 94.5 421 MET A N 1
ATOM 3270 C CA . MET A 1 421 ? 2.682 7.277 7.125 1 94.5 421 MET A CA 1
ATOM 3271 C C . MET A 1 421 ? 3.379 8.359 7.938 1 94.5 421 MET A C 1
ATOM 3273 O O . MET A 1 421 ? 3.057 9.547 7.805 1 94.5 421 MET A O 1
ATOM 3277 N N . ALA A 1 422 ? 4.277 7.996 8.727 1 95.44 422 ALA A N 1
ATOM 3278 C CA . ALA A 1 422 ? 5.027 8.945 9.547 1 95.44 422 ALA A CA 1
ATOM 3279 C C . ALA A 1 422 ? 5.836 9.906 8.672 1 95.44 422 ALA A C 1
ATOM 3281 O O . ALA A 1 422 ? 5.918 11.102 8.969 1 95.44 422 ALA A O 1
ATOM 3282 N N . TYR A 1 423 ? 6.441 9.391 7.617 1 96.12 423 TYR A N 1
ATOM 3283 C CA . TYR A 1 423 ? 7.258 10.203 6.723 1 96.12 423 TYR A CA 1
ATOM 3284 C C . TYR A 1 423 ? 6.426 11.312 6.086 1 96.12 423 TYR A C 1
ATOM 3286 O O . TYR A 1 423 ? 6.902 12.438 5.918 1 96.12 423 TYR A O 1
ATOM 3294 N N . GLN A 1 424 ? 5.242 10.961 5.773 1 94.62 424 GLN A N 1
ATOM 3295 C CA . GLN A 1 424 ? 4.379 11.992 5.199 1 94.62 424 GLN A CA 1
ATOM 3296 C C . GLN A 1 424 ? 4.105 13.109 6.199 1 94.62 424 GLN A C 1
ATOM 3298 O O . GLN A 1 424 ? 4.129 14.289 5.844 1 94.62 424 GLN A O 1
ATOM 3303 N N . LEU A 1 425 ? 3.824 12.711 7.414 1 94.19 425 LEU A N 1
ATOM 3304 C CA . LEU A 1 425 ? 3.549 13.688 8.461 1 94.19 425 LEU A CA 1
ATOM 3305 C C . LEU A 1 425 ? 4.773 14.547 8.742 1 94.19 425 LEU A C 1
ATOM 3307 O O . LEU A 1 425 ? 4.656 15.766 8.922 1 94.19 425 LEU A O 1
ATOM 3311 N N . ILE A 1 426 ? 5.902 13.969 8.773 1 96.31 426 ILE A N 1
ATOM 3312 C CA . ILE A 1 426 ? 7.145 14.695 9.016 1 96.31 426 ILE A CA 1
ATOM 3313 C C . ILE A 1 426 ? 7.391 15.68 7.875 1 96.31 426 ILE A C 1
ATOM 3315 O O . ILE A 1 426 ? 7.742 16.844 8.117 1 96.31 426 ILE A O 1
ATOM 3319 N N . SER A 1 427 ? 7.203 15.164 6.656 1 95.19 427 SER A N 1
ATOM 3320 C CA . SER A 1 427 ? 7.387 16.031 5.492 1 95.19 427 SER A CA 1
ATOM 3321 C C . SER A 1 427 ? 6.508 17.266 5.578 1 95.19 427 SER A C 1
ATOM 3323 O O . SER A 1 427 ? 6.977 18.375 5.336 1 95.19 427 SER A O 1
ATOM 3325 N N . ARG A 1 428 ? 5.352 17.094 5.977 1 92.5 428 ARG A N 1
ATOM 3326 C CA . ARG A 1 428 ? 4.402 18.203 6.074 1 92.5 428 ARG A CA 1
ATOM 3327 C C . ARG A 1 428 ? 4.789 19.156 7.203 1 92.5 428 ARG A C 1
ATOM 3329 O O . ARG A 1 428 ? 4.664 20.375 7.062 1 92.5 428 ARG A O 1
ATOM 3336 N N . ALA A 1 429 ? 5.129 18.609 8.328 1 94.94 429 ALA A N 1
ATOM 3337 C CA . ALA A 1 429 ? 5.559 19.438 9.453 1 94.94 429 ALA A CA 1
ATOM 3338 C C . ALA A 1 429 ? 6.766 20.297 9.078 1 94.94 429 ALA A C 1
ATOM 3340 O O . ALA A 1 429 ? 6.824 21.484 9.406 1 94.94 429 ALA A O 1
ATOM 3341 N N . LEU A 1 430 ? 7.695 19.734 8.391 1 96.44 430 LEU A N 1
ATOM 3342 C CA . LEU A 1 430 ? 8.898 20.453 7.977 1 96.44 430 LEU A CA 1
ATOM 3343 C C . LEU A 1 430 ? 8.555 21.562 6.992 1 96.44 430 LEU A C 1
ATOM 3345 O O . LEU A 1 430 ? 9.133 22.641 7.047 1 96.44 430 LEU A O 1
ATOM 3349 N N . GLU A 1 431 ? 7.672 21.203 6.121 1 93.19 431 GLU A N 1
ATOM 3350 C CA . GLU A 1 431 ? 7.207 22.234 5.188 1 93.19 431 GLU A CA 1
ATOM 3351 C C . GLU A 1 431 ? 6.594 23.422 5.93 1 93.19 431 GLU A C 1
ATOM 3353 O O . GLU A 1 431 ? 6.898 24.578 5.629 1 93.19 431 GLU A O 1
ATOM 3358 N N . SER A 1 432 ? 5.777 23.141 6.883 1 92.88 432 SER A N 1
ATOM 3359 C CA . SER A 1 432 ? 5.117 24.188 7.664 1 92.88 432 SER A CA 1
ATOM 3360 C C . SER A 1 432 ? 6.133 25 8.461 1 92.88 432 SER A C 1
ATOM 3362 O O . SER A 1 432 ? 5.969 26.219 8.625 1 92.88 432 SER A O 1
ATOM 3364 N N . MET A 1 433 ? 7.133 24.375 8.992 1 96.19 433 MET A N 1
ATOM 3365 C CA . MET A 1 433 ? 8.203 25.094 9.695 1 96.19 433 MET A CA 1
ATOM 3366 C C . MET A 1 433 ? 8.906 26.062 8.766 1 96.19 433 MET A C 1
ATOM 3368 O O . MET A 1 433 ? 9.156 27.219 9.148 1 96.19 433 MET A O 1
ATOM 3372 N N . SER A 1 434 ? 9.242 25.547 7.582 1 95.44 434 SER A N 1
ATOM 3373 C CA . SER A 1 434 ? 9.906 26.391 6.602 1 95.44 434 SER A CA 1
ATOM 3374 C C . SER A 1 434 ? 9.055 27.609 6.246 1 95.44 434 SER A C 1
ATOM 3376 O O . SER A 1 434 ? 9.57 28.719 6.129 1 95.44 434 SER A O 1
ATOM 3378 N N . ASP A 1 435 ? 7.793 27.406 6.102 1 92.75 435 ASP A N 1
ATOM 3379 C CA . ASP A 1 435 ? 6.875 28.5 5.812 1 92.75 435 ASP A CA 1
ATOM 3380 C C . ASP A 1 435 ? 6.883 29.531 6.938 1 92.75 435 ASP A C 1
ATOM 3382 O O . ASP A 1 435 ? 6.895 30.75 6.684 1 92.75 435 ASP A O 1
ATOM 3386 N N . SER A 1 436 ? 6.805 29.062 8.164 1 95 436 SER A N 1
ATOM 3387 C CA . SER A 1 436 ? 6.793 29.969 9.312 1 95 436 SER A CA 1
ATOM 3388 C C . SER A 1 436 ? 8.086 30.766 9.406 1 95 436 SER A C 1
ATOM 3390 O O . SER A 1 436 ? 8.062 31.969 9.688 1 95 436 SER A O 1
ATOM 3392 N N . LEU A 1 437 ? 9.195 30.125 9.203 1 97.12 437 LEU A N 1
ATOM 3393 C CA . LEU A 1 437 ? 10.484 30.797 9.242 1 97.12 437 LEU A CA 1
ATOM 3394 C C . LEU A 1 437 ? 10.602 31.828 8.109 1 97.12 437 LEU A C 1
ATOM 3396 O O . LEU A 1 437 ? 11.164 32.906 8.297 1 97.12 437 LEU A O 1
ATOM 3400 N N . TYR A 1 438 ? 10.102 31.422 6.977 1 96.06 438 TYR A N 1
ATOM 3401 C CA . TYR A 1 438 ? 10.094 32.344 5.859 1 96.06 438 TYR A CA 1
ATOM 3402 C C . TYR A 1 438 ? 9.281 33.594 6.191 1 96.06 438 TYR A C 1
ATOM 3404 O O . TYR A 1 438 ? 9.672 34.719 5.852 1 96.06 438 TYR A O 1
ATOM 3412 N N . ARG A 1 439 ? 8.195 33.438 6.852 1 93.62 439 ARG A N 1
ATOM 3413 C CA . ARG A 1 439 ? 7.379 34.562 7.285 1 93.62 439 ARG A CA 1
ATOM 3414 C C . ARG A 1 439 ? 8.133 35.438 8.289 1 93.62 439 ARG A C 1
ATOM 3416 O O . ARG A 1 439 ? 8.031 36.656 8.25 1 93.62 439 ARG A O 1
ATOM 3423 N N . VAL A 1 440 ? 8.797 34.812 9.211 1 96.12 440 VAL A N 1
ATOM 3424 C CA . VAL A 1 440 ? 9.617 35.562 10.164 1 96.12 440 VAL A CA 1
ATOM 3425 C C . VAL A 1 440 ? 10.648 36.406 9.43 1 96.12 440 VAL A C 1
ATOM 3427 O O . VAL A 1 440 ? 10.828 37.562 9.734 1 96.12 440 VAL A O 1
ATOM 3430 N N . ALA A 1 441 ? 11.305 35.781 8.43 1 96.19 441 ALA A N 1
ATOM 3431 C CA . ALA A 1 441 ? 12.297 36.5 7.633 1 96.19 441 ALA A CA 1
ATOM 3432 C C . ALA A 1 441 ? 11.688 37.719 6.945 1 96.19 441 ALA A C 1
ATOM 3434 O O . ALA A 1 441 ? 12.281 38.781 6.918 1 96.19 441 ALA A O 1
ATOM 3435 N N . ARG A 1 442 ? 10.555 37.562 6.449 1 94.38 442 ARG A N 1
ATOM 3436 C CA . ARG A 1 442 ? 9.867 38.656 5.762 1 94.38 442 ARG A CA 1
ATOM 3437 C C . ARG A 1 442 ? 9.484 39.75 6.734 1 94.38 442 ARG A C 1
ATOM 3439 O O . ARG A 1 442 ? 9.594 40.938 6.41 1 94.38 442 ARG A O 1
ATOM 3446 N N . LEU A 1 443 ? 8.992 39.406 7.926 1 93.69 443 LEU A N 1
ATOM 3447 C CA . LEU A 1 443 ? 8.609 40.375 8.938 1 93.69 443 LEU A CA 1
ATOM 3448 C C . LEU A 1 443 ? 9.82 41.188 9.414 1 93.69 443 LEU A C 1
ATOM 3450 O O . LEU A 1 443 ? 9.734 42.406 9.602 1 93.69 443 LEU A O 1
ATOM 3454 N N . LEU A 1 444 ? 10.898 40.5 9.609 1 93.31 444 LEU A N 1
ATOM 3455 C CA . LEU A 1 444 ? 12.117 41.188 10.047 1 93.31 444 LEU A CA 1
ATOM 3456 C C . LEU A 1 444 ? 12.648 42.125 8.969 1 93.31 444 LEU A C 1
ATOM 3458 O O . LEU A 1 444 ? 13.156 43.188 9.266 1 93.31 444 LEU A O 1
ATOM 3462 N N . LYS A 1 445 ? 12.539 41.625 7.742 1 93.69 445 LYS A N 1
ATOM 3463 C CA . LYS A 1 445 ? 12.906 42.5 6.637 1 93.69 445 LYS A CA 1
ATOM 3464 C C . LYS A 1 445 ? 12.031 43.75 6.605 1 93.69 445 LYS A C 1
ATOM 3466 O O . LYS A 1 445 ? 12.531 44.844 6.406 1 93.69 445 LYS A O 1
ATOM 3471 N N . GLN A 1 446 ? 10.758 43.562 6.77 1 90.69 446 GLN A N 1
ATOM 3472 C CA . GLN A 1 446 ? 9.812 44.688 6.812 1 90.69 446 GLN A CA 1
ATOM 3473 C C . GLN A 1 446 ? 10.164 45.656 7.93 1 90.69 446 GLN A C 1
ATOM 3475 O O . GLN A 1 446 ? 10.023 46.875 7.766 1 90.69 446 GLN A O 1
ATOM 3480 N N . ARG A 1 447 ? 10.562 45.156 9.07 1 89.25 447 ARG A N 1
ATOM 3481 C CA . ARG A 1 447 ? 11.008 46 10.18 1 89.25 447 ARG A CA 1
ATOM 3482 C C . ARG A 1 447 ? 12.148 46.906 9.742 1 89.25 447 ARG A C 1
ATOM 3484 O O . ARG A 1 447 ? 12.148 48.094 10.07 1 89.25 447 ARG A O 1
ATOM 3491 N N . GLY A 1 448 ? 13.102 46.344 9.086 1 87.25 448 GLY A N 1
ATOM 3492 C CA . GLY A 1 448 ? 14.219 47.125 8.586 1 87.25 448 GLY A CA 1
ATOM 3493 C C . GLY A 1 448 ? 13.812 48.156 7.566 1 87.25 448 GLY A C 1
ATOM 3494 O O . GLY A 1 448 ? 14.242 49.312 7.645 1 87.25 448 GLY A O 1
ATOM 3495 N N . ASP A 1 449 ? 12.984 47.781 6.66 1 90.19 449 ASP A N 1
ATOM 3496 C CA . ASP A 1 449 ? 12.555 48.656 5.582 1 90.19 449 ASP A CA 1
ATOM 3497 C C . ASP A 1 449 ? 11.805 49.875 6.137 1 90.19 449 ASP A C 1
ATOM 3499 O O . ASP A 1 449 ? 11.945 51 5.621 1 90.19 449 ASP A O 1
ATOM 3503 N N . LEU A 1 450 ? 10.984 49.656 7.203 1 88.88 450 LEU A N 1
ATOM 3504 C CA . LEU A 1 450 ? 10.141 50.719 7.746 1 88.88 450 LEU A CA 1
ATOM 3505 C C . LEU A 1 450 ? 10.758 51.312 9 1 88.88 450 LEU A C 1
ATOM 3507 O O . LEU A 1 450 ? 10.148 52.156 9.656 1 88.88 450 LEU A O 1
ATOM 3511 N N . SER A 1 451 ? 11.945 50.938 9.359 1 84.69 451 SER A N 1
ATOM 3512 C CA . SER A 1 451 ? 12.695 51.438 10.508 1 84.69 451 SER A CA 1
ATOM 3513 C C . SER A 1 451 ? 11.852 51.406 11.781 1 84.69 451 SER A C 1
ATOM 3515 O O . SER A 1 451 ? 11.773 52.375 12.516 1 84.69 451 SER A O 1
ATOM 3517 N N . ILE A 1 452 ? 11.164 50.281 11.898 1 84.06 452 ILE A N 1
ATOM 3518 C CA . ILE A 1 452 ? 10.359 50.062 13.094 1 84.06 452 ILE A CA 1
ATOM 3519 C C . ILE A 1 452 ? 11.266 49.75 14.281 1 84.06 452 ILE A C 1
ATOM 3521 O O . ILE A 1 452 ? 12.078 48.812 14.211 1 84.06 452 ILE A O 1
ATOM 3525 N N . PRO A 1 453 ? 11.219 50.562 15.32 1 77.69 453 PRO A N 1
ATOM 3526 C CA . PRO A 1 453 ? 12.125 50.344 16.453 1 77.69 453 PRO A CA 1
ATOM 3527 C C . PRO A 1 453 ? 11.742 49.125 17.297 1 77.69 453 PRO A C 1
ATOM 3529 O O . PRO A 1 453 ? 10.555 48.906 17.547 1 77.69 453 PRO A O 1
ATOM 3532 N N . PHE A 1 454 ? 12.656 48.25 17.531 1 77.88 454 PHE A N 1
ATOM 3533 C CA . PHE A 1 454 ? 12.492 47.25 18.594 1 77.88 454 PHE A CA 1
ATOM 3534 C C . PHE A 1 454 ? 13.023 47.812 19.906 1 77.88 454 PHE A C 1
ATOM 3536 O O . PHE A 1 454 ? 13.93 48.625 19.922 1 77.88 454 PHE A O 1
ATOM 3543 N N . HIS A 1 455 ? 12.281 47.469 20.891 1 73.81 455 HIS A N 1
ATOM 3544 C CA . HIS A 1 455 ? 12.789 47.875 22.203 1 73.81 455 HIS A CA 1
ATOM 3545 C C . HIS A 1 455 ? 14.227 47.406 22.406 1 73.81 455 HIS A C 1
ATOM 3547 O O . HIS A 1 455 ? 14.656 46.438 21.781 1 73.81 455 HIS A O 1
ATOM 3553 N N . LYS A 1 456 ? 14.945 48.125 23.141 1 69.12 456 LYS A N 1
ATOM 3554 C CA . LYS A 1 456 ? 16.375 47.969 23.344 1 69.12 456 LYS A CA 1
ATOM 3555 C C . LYS A 1 456 ? 16.734 46.5 23.641 1 69.12 456 LYS A C 1
ATOM 3557 O O . LYS A 1 456 ? 17.688 45.969 23.094 1 69.12 456 LYS A O 1
ATOM 3562 N N . LYS A 1 457 ? 15.93 45.719 24.359 1 82.75 457 LYS A N 1
ATOM 3563 C CA . LYS A 1 457 ? 16.25 44.344 24.75 1 82.75 457 LYS A CA 1
ATOM 3564 C C . LYS A 1 457 ? 15.484 43.344 23.891 1 82.75 457 LYS A C 1
ATOM 3566 O O . LYS A 1 457 ? 15.656 42.125 24.031 1 82.75 457 LYS A O 1
ATOM 3571 N N . GLY A 1 458 ? 14.727 43.812 22.984 1 84.38 458 GLY A N 1
ATOM 3572 C CA . GLY A 1 458 ? 13.844 42.969 22.203 1 84.38 458 GLY A CA 1
ATOM 3573 C C . GLY A 1 458 ? 14.586 42 21.328 1 84.38 458 GLY A C 1
ATOM 3574 O O . GLY A 1 458 ? 14.234 40.812 21.25 1 84.38 458 GLY A O 1
ATOM 3575 N N . MET A 1 459 ? 15.609 42.406 20.719 1 85.94 459 MET A N 1
ATOM 3576 C CA . MET A 1 459 ? 16.375 41.562 19.812 1 85.94 459 MET A CA 1
ATOM 3577 C C . MET A 1 459 ? 17.094 40.469 20.578 1 85.94 459 MET A C 1
ATOM 3579 O O . MET A 1 459 ? 17.203 39.344 20.094 1 85.94 459 MET A O 1
ATOM 3583 N N . GLU A 1 460 ? 17.625 40.781 21.688 1 90.19 460 GLU A N 1
ATOM 3584 C CA . GLU A 1 460 ? 18.281 39.812 22.516 1 90.19 460 GLU A CA 1
ATOM 3585 C C . GLU A 1 460 ? 17.312 38.719 23 1 90.19 460 GLU A C 1
ATOM 3587 O O . GLU A 1 460 ? 17.656 37.562 23.047 1 90.19 460 GLU A O 1
ATOM 3592 N N . GLU A 1 461 ? 16.141 39.156 23.312 1 92.94 461 GLU A N 1
ATOM 3593 C CA . GLU A 1 461 ? 15.102 38.25 23.75 1 92.94 461 GLU A CA 1
ATOM 3594 C C . GLU A 1 461 ? 14.711 37.281 22.625 1 92.94 461 GLU A C 1
ATOM 3596 O O . GLU A 1 461 ? 14.5 36.094 22.859 1 92.94 461 GLU A O 1
ATOM 3601 N N . LEU A 1 462 ? 14.617 37.844 21.438 1 93.62 462 LEU A N 1
ATOM 3602 C CA . LEU A 1 462 ? 14.297 37 20.281 1 93.62 462 LEU A CA 1
ATOM 3603 C C . LEU A 1 462 ? 15.406 36 20 1 93.62 462 LEU A C 1
ATOM 3605 O O . LEU A 1 462 ? 15.141 34.875 19.594 1 93.62 462 LEU A O 1
ATOM 3609 N N . GLN A 1 463 ? 16.625 36.438 20.125 1 94.19 463 GLN A N 1
ATOM 3610 C CA . GLN A 1 463 ? 17.766 35.531 19.938 1 94.19 463 GLN A CA 1
ATOM 3611 C C . GLN A 1 463 ? 17.703 34.375 20.922 1 94.19 463 GLN A C 1
ATOM 3613 O O . GLN A 1 463 ? 17.906 33.219 20.531 1 94.19 463 GLN A O 1
ATOM 3618 N N . ASP A 1 464 ? 17.406 34.719 22.172 1 95.38 464 ASP A N 1
ATOM 3619 C CA . ASP A 1 464 ? 17.281 33.688 23.203 1 95.38 464 ASP A CA 1
ATOM 3620 C C . ASP A 1 464 ? 16.172 32.719 22.875 1 95.38 464 ASP A C 1
ATOM 3622 O O . ASP A 1 464 ? 16.312 31.5 23.031 1 95.38 464 ASP A O 1
ATOM 3626 N N . TYR A 1 465 ? 15.047 33.25 22.422 1 96.88 465 TYR A N 1
ATOM 3627 C CA . TYR A 1 465 ? 13.891 32.406 22.078 1 96.88 465 TYR A CA 1
ATOM 3628 C C . TYR A 1 465 ? 14.219 31.484 20.906 1 96.88 465 TYR A C 1
ATOM 3630 O O . TYR A 1 465 ? 13.898 30.297 20.953 1 96.88 465 TYR A O 1
ATOM 3638 N N . LEU A 1 466 ? 14.812 32.062 19.906 1 96.94 466 LEU A N 1
ATOM 3639 C CA . LEU A 1 466 ? 15.172 31.312 18.719 1 96.94 466 LEU A CA 1
ATOM 3640 C C . LEU A 1 466 ? 16.188 30.219 19.062 1 96.94 466 LEU A C 1
ATOM 3642 O O . LEU A 1 466 ? 16.172 29.141 18.453 1 96.94 466 LEU A O 1
ATOM 3646 N N . GLN A 1 467 ? 17.062 30.484 20 1 96.69 467 GLN A N 1
ATOM 3647 C CA . GLN A 1 467 ? 18.047 29.484 20.422 1 96.69 467 GLN A CA 1
ATOM 3648 C C . GLN A 1 467 ? 17.359 28.266 21.016 1 96.69 467 GLN A C 1
ATOM 3650 O O . GLN A 1 467 ? 17.781 27.125 20.766 1 96.69 467 GLN A O 1
ATOM 3655 N N . ILE A 1 468 ? 16.312 28.484 21.797 1 97 468 ILE A N 1
ATOM 3656 C CA . ILE A 1 468 ? 15.562 27.375 22.375 1 97 468 ILE A CA 1
ATOM 3657 C C . ILE A 1 468 ? 14.922 26.562 21.266 1 97 468 ILE A C 1
ATOM 3659 O O . ILE A 1 468 ? 14.898 25.328 21.312 1 97 468 ILE A O 1
ATOM 3663 N N . ILE A 1 469 ? 14.391 27.203 20.297 1 97.94 469 ILE A N 1
ATOM 3664 C CA . ILE A 1 469 ? 13.75 26.547 19.156 1 97.94 469 ILE A CA 1
ATOM 3665 C C . ILE A 1 469 ? 14.797 25.75 18.375 1 97.94 469 ILE A C 1
ATOM 3667 O O . ILE A 1 469 ? 14.539 24.625 17.953 1 97.94 469 ILE A O 1
ATOM 3671 N N . LEU A 1 470 ? 15.961 26.391 18.203 1 97.69 470 LEU A N 1
ATOM 3672 C CA . LEU A 1 470 ? 17.062 25.719 17.5 1 97.69 470 LEU A CA 1
ATOM 3673 C C . LEU A 1 470 ? 17.469 24.453 18.234 1 97.69 470 LEU A C 1
ATOM 3675 O O . LEU A 1 470 ? 17.859 23.453 17.594 1 97.69 470 LEU A O 1
ATOM 3679 N N . ASP A 1 471 ? 17.422 24.5 19.531 1 97.25 471 ASP A N 1
ATOM 3680 C CA . ASP A 1 471 ? 17.734 23.297 20.297 1 97.25 471 ASP A CA 1
ATOM 3681 C C . ASP A 1 471 ? 16.766 22.156 19.953 1 97.25 471 ASP A C 1
ATOM 3683 O O . ASP A 1 471 ? 17.188 21 19.828 1 97.25 471 ASP A O 1
ATOM 3687 N N . PHE A 1 472 ? 15.508 22.469 19.875 1 97.44 472 PHE A N 1
ATOM 3688 C CA . PHE A 1 472 ? 14.516 21.453 19.531 1 97.44 472 PHE A CA 1
ATOM 3689 C C . PHE A 1 472 ? 14.727 20.953 18.109 1 97.44 472 PHE A C 1
ATOM 3691 O O . PHE A 1 472 ? 14.664 19.75 17.844 1 97.44 472 PHE A O 1
ATOM 3698 N N . LEU A 1 473 ? 14.945 21.891 17.172 1 97.5 473 LEU A N 1
ATOM 3699 C CA . LEU A 1 473 ? 15.211 21.531 15.781 1 97.5 473 LEU A CA 1
ATOM 3700 C C . LEU A 1 473 ? 16.422 20.609 15.68 1 97.5 473 LEU A C 1
ATOM 3702 O O . LEU A 1 473 ? 16.406 19.625 14.945 1 97.5 473 LEU A O 1
ATOM 3706 N N . ARG A 1 474 ? 17.438 20.969 16.406 1 96.38 474 ARG A N 1
ATOM 3707 C CA . ARG A 1 474 ? 18.656 20.172 16.422 1 96.38 474 ARG A CA 1
ATOM 3708 C C . ARG A 1 474 ? 18.391 18.75 16.922 1 96.38 474 ARG A C 1
ATOM 3710 O O . ARG A 1 474 ? 18.938 17.781 16.391 1 96.38 474 ARG A O 1
ATOM 3717 N N . TYR A 1 475 ? 17.562 18.641 17.922 1 96.5 475 TYR A N 1
ATOM 3718 C CA . TYR A 1 475 ? 17.203 17.344 18.469 1 96.5 475 TYR A CA 1
ATOM 3719 C C . TYR A 1 475 ? 16.547 16.469 17.391 1 96.5 475 TYR A C 1
ATOM 3721 O O . TYR A 1 475 ? 16.906 15.297 17.234 1 96.5 475 TYR A O 1
ATOM 3729 N N . ASN A 1 476 ? 15.609 17.062 16.672 1 95.88 476 ASN A N 1
ATOM 3730 C CA . ASN A 1 476 ? 14.938 16.328 15.594 1 95.88 476 ASN A CA 1
ATOM 3731 C C . ASN A 1 476 ? 15.906 15.961 14.477 1 95.88 476 ASN A C 1
ATOM 3733 O O . ASN A 1 476 ? 15.875 14.836 13.969 1 95.88 476 ASN A O 1
ATOM 3737 N N . VAL A 1 477 ? 16.75 16.922 14.102 1 94.12 477 VAL A N 1
ATOM 3738 C CA . VAL A 1 477 ? 17.734 16.688 13.047 1 94.12 477 VAL A CA 1
ATOM 3739 C C . VAL A 1 477 ? 18.672 15.555 13.453 1 94.12 477 VAL A C 1
ATOM 3741 O O . VAL A 1 477 ? 18.984 14.688 12.641 1 94.12 477 VAL A O 1
ATOM 3744 N N . SER A 1 478 ? 19.125 15.633 14.695 1 94.06 478 SER A N 1
ATOM 3745 C CA . SER A 1 478 ? 20.062 14.633 15.18 1 94.06 478 SER A CA 1
ATOM 3746 C C . SER A 1 478 ? 19.469 13.227 15.094 1 94.06 478 SER A C 1
ATOM 3748 O O . SER A 1 478 ? 20.172 12.266 14.789 1 94.06 478 SER A O 1
ATOM 3750 N N . TYR A 1 479 ? 18.25 13.117 15.32 1 93.5 479 TYR A N 1
ATOM 3751 C CA . TYR A 1 479 ? 17.609 11.812 15.219 1 93.5 479 TYR A CA 1
ATOM 3752 C C . TYR A 1 479 ? 17.438 11.391 13.766 1 93.5 479 TYR A C 1
ATOM 3754 O O . TYR A 1 479 ? 17.781 10.266 13.391 1 93.5 479 TYR A O 1
ATOM 3762 N N . LEU A 1 480 ? 16.906 12.25 12.977 1 91.44 480 LEU A N 1
ATOM 3763 C CA . LEU A 1 480 ? 16.594 11.938 11.586 1 91.44 480 LEU A CA 1
ATOM 3764 C C . LEU A 1 480 ? 17.875 11.641 10.805 1 91.44 480 LEU A C 1
ATOM 3766 O O . LEU A 1 480 ? 17.844 10.875 9.836 1 91.44 480 LEU A O 1
ATOM 3770 N N . SER A 1 481 ? 18.953 12.25 11.234 1 88.12 481 SER A N 1
ATOM 3771 C CA . SER A 1 481 ? 20.219 12.039 10.547 1 88.12 481 SER A CA 1
ATOM 3772 C C . SER A 1 481 ? 20.922 10.773 11.047 1 88.12 481 SER A C 1
ATOM 3774 O O . SER A 1 481 ? 21.953 10.383 10.508 1 88.12 481 SER A O 1
ATOM 3776 N N . GLY A 1 482 ? 20.422 10.242 12.125 1 85.44 482 GLY A N 1
ATOM 3777 C CA . GLY A 1 482 ? 20.984 9 12.633 1 85.44 482 GLY A CA 1
ATOM 3778 C C . GLY A 1 482 ? 22.016 9.211 13.711 1 85.44 482 GLY A C 1
ATOM 3779 O O . GLY A 1 482 ? 22.625 8.25 14.195 1 85.44 482 GLY A O 1
ATOM 3780 N N . GLU A 1 483 ? 22.219 10.398 14.047 1 84.94 483 GLU A N 1
ATOM 3781 C CA . GLU A 1 483 ? 23.203 10.695 15.094 1 84.94 483 GLU A CA 1
ATOM 3782 C C . GLU A 1 483 ? 22.703 10.211 16.453 1 84.94 483 GLU A C 1
ATOM 3784 O O . GLU A 1 483 ? 23.516 9.867 17.328 1 84.94 483 GLU A O 1
ATOM 3789 N N . LEU A 1 484 ? 21.359 10.211 16.578 1 87.19 484 LEU A N 1
ATOM 3790 C CA . LEU A 1 484 ? 20.75 9.711 17.797 1 87.19 484 LEU A CA 1
ATOM 3791 C C . LEU A 1 484 ? 20.172 8.312 17.594 1 87.19 484 LEU A C 1
ATOM 3793 O O . LEU A 1 484 ? 19.422 8.086 16.641 1 87.19 484 LEU A O 1
ATOM 3797 N N . ALA A 1 485 ? 20.484 7.395 18.438 1 81 485 ALA A N 1
ATOM 3798 C CA . ALA A 1 485 ? 20.062 6.008 18.297 1 81 485 ALA A CA 1
ATOM 3799 C C . ALA A 1 485 ? 18.594 5.848 18.672 1 81 485 ALA A C 1
ATOM 3801 O O . ALA A 1 485 ? 17.906 4.965 18.156 1 81 485 ALA A O 1
ATOM 3802 N N . ALA A 1 486 ? 18.188 6.621 19.656 1 87.75 486 ALA A N 1
ATOM 3803 C CA . ALA A 1 486 ? 16.812 6.531 20.141 1 87.75 486 ALA A CA 1
ATOM 3804 C C . ALA A 1 486 ? 16.203 7.922 20.328 1 87.75 486 ALA A C 1
ATOM 3806 O O . ALA A 1 486 ? 16.922 8.867 20.672 1 87.75 486 ALA A O 1
ATOM 3807 N N . TYR A 1 487 ? 14.977 7.949 20.062 1 90.69 487 TYR A N 1
ATOM 3808 C CA . TYR A 1 487 ? 14.266 9.219 20.219 1 90.69 487 TYR A CA 1
ATOM 3809 C C . TYR A 1 487 ? 13.5 9.25 21.531 1 90.69 487 TYR A C 1
ATOM 3811 O O . TYR A 1 487 ? 12.656 8.391 21.797 1 90.69 487 TYR A O 1
ATOM 3819 N N . ASP A 1 488 ? 13.812 10.164 22.375 1 93.44 488 ASP A N 1
ATOM 3820 C CA . ASP A 1 488 ? 13.117 10.359 23.641 1 93.44 488 ASP A CA 1
ATOM 3821 C C . ASP A 1 488 ? 11.992 11.375 23.516 1 93.44 488 ASP A C 1
ATOM 3823 O O . ASP A 1 488 ? 12.227 12.578 23.562 1 93.44 488 ASP A O 1
ATOM 3827 N N . VAL A 1 489 ? 10.789 10.883 23.516 1 92.06 489 VAL A N 1
ATOM 3828 C CA . VAL A 1 489 ? 9.625 11.734 23.281 1 92.06 489 VAL A CA 1
ATOM 3829 C C . VAL A 1 489 ? 9.406 12.641 24.5 1 92.06 489 VAL A C 1
ATOM 3831 O O . VAL A 1 489 ? 8.93 13.766 24.359 1 92.06 489 VAL A O 1
ATOM 3834 N N . GLU A 1 490 ? 9.742 12.211 25.672 1 93.56 490 GLU A N 1
ATOM 3835 C CA . GLU A 1 490 ? 9.602 13.039 26.859 1 93.56 490 GLU A CA 1
ATOM 3836 C C . GLU A 1 490 ? 10.523 14.25 26.812 1 93.56 490 GLU A C 1
ATOM 3838 O O . GLU A 1 490 ? 10.148 15.336 27.266 1 93.56 490 GLU A O 1
ATOM 3843 N N . HIS A 1 491 ? 11.766 14.008 26.344 1 95.5 491 HIS A N 1
ATOM 3844 C CA . HIS A 1 491 ? 12.68 15.125 26.156 1 95.5 491 HIS A CA 1
ATOM 3845 C C . HIS A 1 491 ? 12.094 16.156 25.172 1 95.5 491 HIS A C 1
ATOM 3847 O O . HIS A 1 491 ? 12.227 17.359 25.391 1 95.5 491 HIS A O 1
ATOM 3853 N N . ALA A 1 492 ? 11.469 15.656 24.125 1 95.56 492 ALA A N 1
ATOM 3854 C CA . ALA A 1 492 ? 10.82 16.531 23.156 1 95.56 492 ALA A CA 1
ATOM 3855 C C . ALA A 1 492 ? 9.727 17.375 23.812 1 95.56 492 ALA A C 1
ATOM 3857 O O . ALA A 1 492 ? 9.602 18.562 23.547 1 95.56 492 ALA A O 1
ATOM 3858 N N . TYR A 1 493 ? 8.984 16.734 24.719 1 94.31 493 TYR A N 1
ATOM 3859 C CA . TYR A 1 493 ? 7.934 17.453 25.438 1 94.31 493 TYR A CA 1
ATOM 3860 C C . TYR A 1 493 ? 8.523 18.531 26.344 1 94.31 493 TYR A C 1
ATOM 3862 O O . TYR A 1 493 ? 7.961 19.609 26.469 1 94.31 493 TYR A O 1
ATOM 3870 N N . ARG A 1 494 ? 9.625 18.266 26.953 1 95.44 494 ARG A N 1
ATOM 3871 C CA . ARG A 1 494 ? 10.289 19.25 27.797 1 95.44 494 ARG A CA 1
ATOM 3872 C C . ARG A 1 494 ? 10.773 20.438 26.984 1 95.44 494 ARG A C 1
ATOM 3874 O O . ARG A 1 494 ? 10.648 21.594 27.406 1 95.44 494 ARG A O 1
ATOM 3881 N N . LEU A 1 495 ? 11.297 20.141 25.828 1 96.12 495 LEU A N 1
ATOM 3882 C CA . LEU A 1 495 ? 11.742 21.203 24.953 1 96.12 495 LEU A CA 1
ATOM 3883 C C . LEU A 1 495 ? 10.57 22.078 24.516 1 96.12 495 LEU A C 1
ATOM 3885 O O . LEU A 1 495 ? 10.68 23.312 24.484 1 96.12 495 LEU A O 1
ATOM 3889 N N . GLU A 1 496 ? 9.492 21.422 24.203 1 95.56 496 GLU A N 1
ATOM 3890 C CA . GLU A 1 496 ? 8.289 22.156 23.828 1 95.56 496 GLU A CA 1
ATOM 3891 C C . GLU A 1 496 ? 7.781 23.016 24.984 1 95.56 496 GLU A C 1
ATOM 3893 O O . GLU A 1 496 ? 7.312 24.141 24.781 1 95.56 496 GLU A O 1
ATOM 3898 N N . GLN A 1 497 ? 7.852 22.516 26.188 1 94.69 497 GLN A N 1
ATOM 3899 C CA . GLN A 1 497 ? 7.434 23.25 27.375 1 94.69 497 GLN A CA 1
ATOM 3900 C C . GLN A 1 497 ? 8.312 24.484 27.594 1 94.69 497 GLN A C 1
ATOM 3902 O O . GLN A 1 497 ? 7.828 25.531 28 1 94.69 497 GLN A O 1
ATOM 3907 N N . ARG A 1 498 ? 9.562 24.312 27.344 1 96.31 498 ARG A N 1
ATOM 3908 C CA . ARG A 1 498 ? 10.484 25.438 27.453 1 96.31 498 ARG A CA 1
ATOM 3909 C C . ARG A 1 498 ? 10.141 26.531 26.438 1 96.31 498 ARG A C 1
ATOM 3911 O O . ARG A 1 498 ? 10.188 27.719 26.75 1 96.31 498 ARG A O 1
ATOM 3918 N N . ILE A 1 499 ? 9.82 26.109 25.234 1 96.75 499 ILE A N 1
ATOM 3919 C CA . ILE A 1 499 ? 9.438 27.047 24.188 1 96.75 499 ILE A CA 1
ATOM 3920 C C . ILE A 1 499 ? 8.164 27.781 24.578 1 96.75 499 ILE A C 1
ATOM 3922 O O . ILE A 1 499 ? 8.086 29.016 24.484 1 96.75 499 ILE A O 1
ATOM 3926 N N . ASP A 1 500 ? 7.211 27.031 25.078 1 93.25 500 ASP A N 1
ATOM 3927 C CA . ASP A 1 500 ? 5.945 27.609 25.516 1 93.25 500 ASP A CA 1
ATOM 3928 C C . ASP A 1 500 ? 6.156 28.562 26.688 1 93.25 500 ASP A C 1
ATOM 3930 O O . ASP A 1 500 ? 5.559 29.641 26.734 1 93.25 500 ASP A O 1
ATOM 3934 N N . GLY A 1 501 ? 6.977 28.156 27.609 1 94 501 GLY A N 1
ATOM 3935 C CA . GLY A 1 501 ? 7.266 29 28.75 1 94 501 GLY A CA 1
ATOM 3936 C C . GLY A 1 501 ? 7.914 30.328 28.359 1 94 501 GLY A C 1
ATOM 3937 O O . GLY A 1 501 ? 7.535 31.375 28.875 1 94 501 GLY A O 1
ATOM 3938 N N . MET A 1 502 ? 8.867 30.266 27.5 1 96.38 502 MET A N 1
ATOM 3939 C CA . MET A 1 502 ? 9.539 31.469 27.047 1 96.38 502 MET A CA 1
ATOM 3940 C C . MET A 1 502 ? 8.586 32.344 26.25 1 96.38 502 MET A C 1
ATOM 3942 O O . MET A 1 502 ? 8.609 33.594 26.391 1 96.38 502 MET A O 1
ATOM 3946 N N . ARG A 1 503 ? 7.82 31.734 25.359 1 94.31 503 ARG A N 1
ATOM 3947 C CA . ARG A 1 503 ? 6.809 32.5 24.625 1 94.31 503 ARG A CA 1
ATOM 3948 C C . ARG A 1 503 ? 5.898 33.25 25.578 1 94.31 503 ARG A C 1
ATOM 3950 O O . ARG A 1 503 ? 5.656 34.469 25.375 1 94.31 503 ARG A O 1
ATOM 3957 N N . ASP A 1 504 ? 5.434 32.625 26.656 1 91.62 504 ASP A N 1
ATOM 3958 C CA . ASP A 1 504 ? 4.547 33.25 27.625 1 91.62 504 ASP A CA 1
ATOM 3959 C C . ASP A 1 504 ? 5.242 34.406 28.328 1 91.62 504 ASP A C 1
ATOM 3961 O O . ASP A 1 504 ? 4.633 35.469 28.547 1 91.62 504 ASP A O 1
ATOM 3965 N N . SER A 1 505 ? 6.465 34.25 28.625 1 94.81 505 SER A N 1
ATOM 3966 C CA . SER A 1 505 ? 7.242 35.281 29.266 1 94.81 505 SER A CA 1
ATOM 3967 C C . SER A 1 505 ? 7.418 36.5 28.344 1 94.81 505 SER A C 1
ATOM 3969 O O . SER A 1 505 ? 7.309 37.656 28.781 1 94.81 505 SER A O 1
ATOM 3971 N N . LEU A 1 506 ? 7.723 36.219 27.109 1 93.88 506 LEU A N 1
ATOM 3972 C CA . LEU A 1 506 ? 7.914 37.312 26.141 1 93.88 506 LEU A CA 1
ATOM 3973 C C . LEU A 1 506 ? 6.613 38.062 25.906 1 93.88 506 LEU A C 1
ATOM 3975 O O . LEU A 1 506 ? 6.625 39.312 25.797 1 93.88 506 LEU A O 1
ATOM 3979 N N . ARG A 1 507 ? 5.562 37.406 25.875 1 88.56 507 ARG A N 1
ATOM 3980 C CA . ARG A 1 507 ? 4.254 38.031 25.703 1 88.56 507 ARG A CA 1
ATOM 3981 C C . ARG A 1 507 ? 3.91 38.906 26.906 1 88.56 507 ARG A C 1
ATOM 3983 O O . ARG A 1 507 ? 3.383 40 26.75 1 88.56 507 ARG A O 1
ATOM 3990 N N . LYS A 1 508 ? 4.168 38.406 28.094 1 89.56 508 LYS A N 1
ATOM 3991 C CA . LYS A 1 508 ? 3.924 39.156 29.312 1 89.56 508 LYS A CA 1
ATOM 3992 C C . LYS A 1 508 ? 4.754 40.438 29.344 1 89.56 508 LYS A C 1
ATOM 3994 O O . LYS A 1 508 ? 4.254 41.5 29.719 1 89.56 508 LYS A O 1
ATOM 3999 N N . ARG A 1 509 ? 5.922 40.344 28.953 1 90.19 509 ARG A N 1
ATOM 4000 C CA . ARG A 1 509 ? 6.801 41.5 28.938 1 90.19 509 ARG A CA 1
ATOM 4001 C C . ARG A 1 509 ? 6.332 42.531 27.906 1 90.19 509 ARG A C 1
ATOM 4003 O O . ARG A 1 509 ? 6.363 43.75 28.172 1 90.19 509 ARG A O 1
ATOM 4010 N N . ALA A 1 510 ? 5.992 42.031 26.719 1 89.62 510 ALA A N 1
ATOM 4011 C CA . ALA A 1 510 ? 5.48 42.938 25.688 1 89.62 510 ALA A CA 1
ATOM 4012 C C . ALA A 1 510 ? 4.227 43.656 26.172 1 89.62 510 ALA A C 1
ATOM 4014 O O . ALA A 1 510 ? 4.039 44.844 25.875 1 89.62 510 ALA A O 1
ATOM 4015 N N . ARG A 1 511 ? 3.354 42.969 26.922 1 87.06 511 ARG A N 1
ATOM 4016 C CA . ARG A 1 511 ? 2.141 43.562 27.484 1 87.06 511 ARG A CA 1
ATOM 4017 C C . ARG A 1 511 ? 2.479 44.656 28.469 1 87.06 511 ARG A C 1
ATOM 4019 O O . ARG A 1 511 ? 1.857 45.719 28.453 1 87.06 511 ARG A O 1
ATOM 4026 N N . LYS A 1 512 ? 3.434 44.469 29.297 1 88.94 512 LYS A N 1
ATOM 4027 C CA . LYS A 1 512 ? 3.861 45.438 30.297 1 88.94 512 LYS A CA 1
ATOM 4028 C C . LYS A 1 512 ? 4.453 46.688 29.625 1 88.94 512 LYS A C 1
ATOM 4030 O O . LYS A 1 512 ? 4.199 47.812 30.047 1 88.94 512 LYS A O 1
ATOM 4035 N N . LYS A 1 513 ? 5.203 46.438 28.578 1 89 513 LYS A N 1
ATOM 4036 C CA . LYS A 1 513 ? 5.812 47.531 27.844 1 89 513 LYS A CA 1
ATOM 4037 C C . LYS A 1 513 ? 4.746 48.406 27.172 1 89 513 LYS A C 1
ATOM 4039 O O . LYS A 1 513 ? 4.844 49.625 27.172 1 89 513 LYS A O 1
ATOM 4044 N N . LEU A 1 514 ? 3.838 47.781 26.625 1 88 514 LEU A N 1
ATOM 4045 C CA . LEU A 1 514 ? 2.746 48.5 25.984 1 88 514 LEU A CA 1
ATOM 4046 C C . LEU A 1 514 ? 1.948 49.312 27 1 88 514 LEU A C 1
ATOM 4048 O O . LEU A 1 514 ? 1.536 50.438 26.719 1 88 514 LEU A O 1
ATOM 4052 N N . ALA A 1 515 ? 1.794 48.719 28.188 1 85.5 515 ALA A N 1
ATOM 4053 C CA . ALA A 1 515 ? 1.083 49.406 29.266 1 85.5 515 ALA A CA 1
ATOM 4054 C C . ALA A 1 515 ? 1.858 50.656 29.734 1 85.5 515 ALA A C 1
ATOM 4056 O O . ALA A 1 515 ? 1.263 51.625 30.188 1 85.5 515 ALA A O 1
ATOM 4057 N N . LYS A 1 516 ? 3.16 50.594 29.578 1 87.19 516 LYS A N 1
ATOM 4058 C CA . LYS A 1 516 ? 4.016 51.719 30.016 1 87.19 516 LYS A CA 1
ATOM 4059 C C . LYS A 1 516 ? 4.223 52.719 28.891 1 87.19 516 LYS A C 1
ATOM 4061 O O . LYS A 1 516 ? 4.992 53.656 29.047 1 87.19 516 LYS A O 1
ATOM 4066 N N . GLY A 1 517 ? 3.609 52.562 27.688 1 82.19 517 GLY A N 1
ATOM 4067 C CA . GLY A 1 517 ? 3.604 53.562 26.609 1 82.19 517 GLY A CA 1
ATOM 4068 C C . GLY A 1 517 ? 4.652 53.281 25.547 1 82.19 517 GLY A C 1
ATOM 4069 O O . GLY A 1 517 ? 5.062 54.219 24.828 1 82.19 517 GLY A O 1
ATOM 4070 N N . ALA A 1 518 ? 5.09 52.062 25.531 1 85.69 518 ALA A N 1
ATOM 4071 C CA . ALA A 1 518 ? 6.059 51.688 24.5 1 85.69 518 ALA A CA 1
ATOM 4072 C C . ALA A 1 518 ? 5.445 51.812 23.109 1 85.69 518 ALA A C 1
ATOM 4074 O O . ALA A 1 518 ? 4.227 51.938 22.969 1 85.69 518 ALA A O 1
ATOM 4075 N N . ASP A 1 519 ? 6.32 51.844 22.047 1 87.38 519 ASP A N 1
ATOM 4076 C CA . ASP A 1 519 ? 5.871 51.938 20.656 1 87.38 519 ASP A CA 1
ATOM 4077 C C . ASP A 1 519 ? 4.98 50.75 20.266 1 87.38 519 ASP A C 1
ATOM 4079 O O . ASP A 1 519 ? 5.402 49.594 20.344 1 87.38 519 ASP A O 1
ATOM 4083 N N . VAL A 1 520 ? 3.787 51.062 19.875 1 86.69 520 VAL A N 1
ATOM 4084 C CA . VAL A 1 520 ? 2.77 50.031 19.641 1 86.69 520 VAL A CA 1
ATOM 4085 C C . VAL A 1 520 ? 3.146 49.188 18.406 1 86.69 520 VAL A C 1
ATOM 4087 O O . VAL A 1 520 ? 3.064 47.969 18.438 1 86.69 520 VAL A O 1
ATOM 4090 N N . ARG A 1 521 ? 3.551 49.844 17.297 1 86.94 521 ARG A N 1
ATOM 4091 C CA . ARG A 1 521 ? 3.891 49.156 16.062 1 86.94 521 ARG A CA 1
ATOM 4092 C C . ARG A 1 521 ? 5.062 48.188 16.281 1 86.94 521 ARG A C 1
ATOM 4094 O O . ARG A 1 521 ? 5.043 47.062 15.805 1 86.94 521 ARG A O 1
ATOM 4101 N N . GLY A 1 522 ? 5.988 48.625 16.891 1 87.62 522 GLY A N 1
ATOM 4102 C CA . GLY A 1 522 ? 7.164 47.812 17.172 1 87.62 522 GLY A CA 1
ATOM 4103 C C . GLY A 1 522 ? 6.875 46.625 18.047 1 87.62 522 GLY A C 1
ATOM 4104 O O . GLY A 1 522 ? 7.348 45.531 17.766 1 87.62 522 GLY A O 1
ATOM 4105 N N . GLU A 1 523 ? 6.109 46.844 19.109 1 88.69 523 GLU A N 1
ATOM 4106 C CA . GLU A 1 523 ? 5.801 45.75 20.031 1 88.69 523 GLU A CA 1
ATOM 4107 C C . GLU A 1 523 ? 4.891 44.719 19.375 1 88.69 523 GLU A C 1
ATOM 4109 O O . GLU A 1 523 ? 4.992 43.531 19.672 1 88.69 523 GLU A O 1
ATOM 4114 N N . LEU A 1 524 ? 4.023 45.125 18.531 1 86.81 524 LEU A N 1
ATOM 4115 C CA . LEU A 1 524 ? 3.139 44.188 17.844 1 86.81 524 LEU A CA 1
ATOM 4116 C C . LEU A 1 524 ? 3.914 43.344 16.812 1 86.81 524 LEU A C 1
ATOM 4118 O O . LEU A 1 524 ? 3.641 42.156 16.641 1 86.81 524 LEU A O 1
ATOM 4122 N N . LEU A 1 525 ? 4.727 44 16.031 1 89.62 525 LEU A N 1
ATOM 4123 C CA . LEU A 1 525 ? 5.578 43.25 15.102 1 89.62 525 LEU A CA 1
ATOM 4124 C C . LEU A 1 525 ? 6.418 42.219 15.844 1 89.62 525 LEU A C 1
ATOM 4126 O O . LEU A 1 525 ? 6.602 41.094 15.352 1 89.62 525 LEU A O 1
ATOM 4130 N N . PHE A 1 526 ? 6.934 42.656 17 1 91.62 526 PHE A N 1
ATOM 4131 C CA . PHE A 1 526 ? 7.68 41.719 17.859 1 91.62 526 PHE A CA 1
ATOM 4132 C C . PHE A 1 526 ? 6.84 40.5 18.219 1 91.62 526 PHE A C 1
ATOM 4134 O O . PHE A 1 526 ? 7.301 39.375 18.109 1 91.62 526 PHE A O 1
ATOM 4141 N N . MET A 1 527 ? 5.668 40.688 18.578 1 89.81 527 MET A N 1
ATOM 4142 C CA . MET A 1 527 ? 4.773 39.625 18.953 1 89.81 527 MET A CA 1
ATOM 4143 C C . MET A 1 527 ? 4.449 38.719 17.766 1 89.81 527 MET A C 1
ATOM 4145 O O . MET A 1 527 ? 4.285 37.5 17.922 1 89.81 527 MET A O 1
ATOM 4149 N N . ASP A 1 528 ? 4.359 39.312 16.609 1 90.69 528 ASP A N 1
ATOM 4150 C CA . ASP A 1 528 ? 4.129 38.531 15.391 1 90.69 528 ASP A CA 1
ATOM 4151 C C . ASP A 1 528 ? 5.297 37.562 15.117 1 90.69 528 ASP A C 1
ATOM 4153 O O . ASP A 1 528 ? 5.086 36.406 14.742 1 90.69 528 ASP A O 1
ATOM 4157 N N . VAL A 1 529 ? 6.438 38.062 15.234 1 94.38 529 VAL A N 1
ATOM 4158 C CA . VAL A 1 529 ? 7.633 37.25 15.039 1 94.38 529 VAL A CA 1
ATOM 4159 C C . VAL A 1 529 ? 7.648 36.094 16.047 1 94.38 529 VAL A C 1
ATOM 4161 O O . VAL A 1 529 ? 7.891 34.969 15.672 1 94.38 529 VAL A O 1
ATOM 4164 N N . VAL A 1 530 ? 7.371 36.438 17.312 1 94.56 530 VAL A N 1
ATOM 4165 C CA . VAL A 1 530 ? 7.352 35.438 18.375 1 94.56 530 VAL A CA 1
ATOM 4166 C C . VAL A 1 530 ? 6.324 34.344 18.047 1 94.56 530 VAL A C 1
ATOM 4168 O O . VAL A 1 530 ? 6.574 33.156 18.266 1 94.56 530 VAL A O 1
ATOM 4171 N N . ARG A 1 531 ? 5.293 34.719 17.484 1 91.06 531 ARG A N 1
ATOM 4172 C CA . ARG A 1 531 ? 4.219 33.812 17.141 1 91.06 531 ARG A CA 1
ATOM 4173 C C . ARG A 1 531 ? 4.668 32.812 16.078 1 91.06 531 ARG A C 1
ATOM 4175 O O . ARG A 1 531 ? 4.426 31.609 16.203 1 91.06 531 ARG A O 1
ATOM 4182 N N . HIS A 1 532 ? 5.18 33.281 15.023 1 94.31 532 HIS A N 1
ATOM 4183 C CA . HIS A 1 532 ? 5.625 32.406 13.953 1 94.31 532 HIS A CA 1
ATOM 4184 C C . HIS A 1 532 ? 6.75 31.484 14.43 1 94.31 532 HIS A C 1
ATOM 4186 O O . HIS A 1 532 ? 6.852 30.344 13.977 1 94.31 532 HIS A O 1
ATOM 4192 N N . LEU A 1 533 ? 7.555 32 15.305 1 96.19 533 LEU A N 1
ATOM 4193 C CA . LEU A 1 533 ? 8.594 31.172 15.891 1 96.19 533 LEU A CA 1
ATOM 4194 C C . LEU A 1 533 ? 7.984 30.078 16.766 1 96.19 533 LEU A C 1
ATOM 4196 O O . LEU A 1 533 ? 8.477 28.938 16.781 1 96.19 533 LEU A O 1
ATOM 4200 N N . GLU A 1 534 ? 7 30.406 17.484 1 95 534 GLU A N 1
ATOM 4201 C CA . GLU A 1 534 ? 6.293 29.422 18.281 1 95 534 GLU A CA 1
ATOM 4202 C C . GLU A 1 534 ? 5.758 28.281 17.422 1 95 534 GLU A C 1
ATOM 4204 O O . GLU A 1 534 ? 5.77 27.125 17.828 1 95 534 GLU A O 1
ATOM 4209 N N . HIS A 1 535 ? 5.262 28.625 16.25 1 93.81 535 HIS A N 1
ATOM 4210 C CA . HIS A 1 535 ? 4.754 27.625 15.312 1 93.81 535 HIS A CA 1
ATOM 4211 C C . HIS A 1 535 ? 5.836 26.625 14.945 1 93.81 535 HIS A C 1
ATOM 4213 O O . HIS A 1 535 ? 5.555 25.438 14.781 1 93.81 535 HIS A O 1
ATOM 4219 N N . VAL A 1 536 ? 6.984 27.141 14.766 1 96.69 536 VAL A N 1
ATOM 4220 C CA . VAL A 1 536 ? 8.094 26.25 14.461 1 96.69 536 VAL A CA 1
ATOM 4221 C C . VAL A 1 536 ? 8.281 25.234 15.594 1 96.69 536 VAL A C 1
ATOM 4223 O O . VAL A 1 536 ? 8.539 24.062 15.352 1 96.69 536 VAL A O 1
ATOM 4226 N N . GLY A 1 537 ? 8.156 25.703 16.812 1 95.69 537 GLY A N 1
ATOM 4227 C CA . GLY A 1 537 ? 8.195 24.812 17.953 1 95.69 537 GLY A CA 1
ATOM 4228 C C . GLY A 1 537 ? 7.086 23.781 17.938 1 95.69 537 GLY A C 1
ATOM 4229 O O . GLY A 1 537 ? 7.328 22.594 18.203 1 95.69 537 GLY A O 1
ATOM 4230 N N . ASP A 1 538 ? 5.902 24.172 17.625 1 93.12 538 ASP A N 1
ATOM 4231 C CA . ASP A 1 538 ? 4.754 23.281 17.562 1 93.12 538 ASP A CA 1
ATOM 4232 C C . ASP A 1 538 ? 4.969 22.188 16.516 1 93.12 538 ASP A C 1
ATOM 4234 O O . ASP A 1 538 ? 4.691 21.016 16.75 1 93.12 538 ASP A O 1
ATOM 4238 N N . TYR A 1 539 ? 5.391 22.641 15.359 1 95.81 539 TYR A N 1
ATOM 4239 C CA . TYR A 1 539 ? 5.609 21.688 14.273 1 95.81 539 TYR A CA 1
ATOM 4240 C C . TYR A 1 539 ? 6.762 20.75 14.594 1 95.81 539 TYR A C 1
ATOM 4242 O O . TYR A 1 539 ? 6.785 19.594 14.141 1 95.81 539 TYR A O 1
ATOM 4250 N N . SER A 1 540 ? 7.754 21.281 15.359 1 97.12 540 SER A N 1
ATOM 4251 C CA . SER A 1 540 ? 8.812 20.391 15.836 1 97.12 540 SER A CA 1
ATOM 4252 C C . SER A 1 540 ? 8.25 19.266 16.688 1 97.12 540 SER A C 1
ATOM 4254 O O . SER A 1 540 ? 8.703 18.109 16.609 1 97.12 540 SER A O 1
ATOM 4256 N N . LEU A 1 541 ? 7.324 19.578 17.484 1 95.31 541 LEU A N 1
ATOM 4257 C CA . LEU A 1 541 ? 6.668 18.562 18.297 1 95.31 541 LEU A CA 1
ATOM 4258 C C . LEU A 1 541 ? 5.887 17.578 17.422 1 95.31 541 LEU A C 1
ATOM 4260 O O . LEU A 1 541 ? 5.809 16.391 17.719 1 95.31 541 LEU A O 1
ATOM 4264 N N . ASP A 1 542 ? 5.258 18.094 16.375 1 93.25 542 ASP A N 1
ATOM 4265 C CA . ASP A 1 542 ? 4.566 17.219 15.43 1 93.25 542 ASP A CA 1
ATOM 4266 C C . ASP A 1 542 ? 5.512 16.172 14.852 1 93.25 542 ASP A C 1
ATOM 4268 O O . ASP A 1 542 ? 5.129 15.016 14.68 1 93.25 542 ASP A O 1
ATOM 4272 N N . VAL A 1 543 ? 6.684 16.641 14.5 1 96.19 543 VAL A N 1
ATOM 4273 C CA . VAL A 1 543 ? 7.695 15.727 14 1 96.19 543 VAL A CA 1
ATOM 4274 C C . VAL A 1 543 ? 7.98 14.648 15.039 1 96.19 543 VAL A C 1
ATOM 4276 O O . VAL A 1 543 ? 8.055 13.461 14.719 1 96.19 543 VAL A O 1
ATOM 4279 N N . SER A 1 544 ? 8.109 15.094 16.297 1 95.06 544 SER A N 1
ATOM 4280 C CA . SER A 1 544 ? 8.383 14.164 17.391 1 95.06 544 SER A CA 1
ATOM 4281 C C . SER A 1 544 ? 7.262 13.141 17.531 1 95.06 544 SER A C 1
ATOM 4283 O O . SER A 1 544 ? 7.523 11.961 17.766 1 95.06 544 SER A O 1
ATOM 4285 N N . GLN A 1 545 ? 6.102 13.562 17.391 1 91.56 545 GLN A N 1
ATOM 4286 C CA . GLN A 1 545 ? 4.961 12.664 17.531 1 91.56 545 GLN A CA 1
ATOM 4287 C C . GLN A 1 545 ? 4.906 11.672 16.359 1 91.56 545 GLN A C 1
ATOM 4289 O O . GLN A 1 545 ? 4.559 10.508 16.547 1 91.56 545 GLN A O 1
ATOM 4294 N N . ALA A 1 546 ? 5.16 12.141 15.195 1 93.25 546 ALA A N 1
ATOM 4295 C CA . ALA A 1 546 ? 5.223 11.258 14.031 1 93.25 546 ALA A CA 1
ATOM 4296 C C . ALA A 1 546 ? 6.293 10.188 14.219 1 93.25 546 ALA A C 1
ATOM 4298 O O . ALA A 1 546 ? 6.094 9.023 13.852 1 93.25 546 ALA A O 1
ATOM 4299 N N . ILE A 1 547 ? 7.453 10.625 14.758 1 93.44 547 ILE A N 1
ATOM 4300 C CA . ILE A 1 547 ? 8.547 9.695 15.031 1 93.44 547 ILE A CA 1
ATOM 4301 C C . ILE A 1 547 ? 8.094 8.641 16.031 1 93.44 547 ILE A C 1
ATOM 4303 O O . ILE A 1 547 ? 8.414 7.461 15.891 1 93.44 547 ILE A O 1
ATOM 4307 N N . LYS A 1 548 ? 7.328 9.039 16.984 1 90.38 548 LYS A N 1
ATOM 4308 C CA . LYS A 1 548 ? 6.793 8.117 17.969 1 90.38 548 LYS A CA 1
ATOM 4309 C C . LYS A 1 548 ? 5.867 7.09 17.328 1 90.38 548 LYS A C 1
ATOM 4311 O O . LYS A 1 548 ? 5.902 5.906 17.672 1 90.38 548 LYS A O 1
ATOM 4316 N N . GLU A 1 549 ? 5.09 7.551 16.406 1 86.5 549 GLU A N 1
ATOM 4317 C CA . GLU A 1 549 ? 4.137 6.676 15.727 1 86.5 549 GLU A CA 1
ATOM 4318 C C . GLU A 1 549 ? 4.852 5.641 14.859 1 86.5 549 GLU A C 1
ATOM 4320 O O . GLU A 1 549 ? 4.332 4.547 14.641 1 86.5 549 GLU A O 1
ATOM 4325 N N . MET A 1 550 ? 5.934 6 14.359 1 86.88 550 MET A N 1
ATOM 4326 C CA . MET A 1 550 ? 6.727 5.078 13.547 1 86.88 550 MET A CA 1
ATOM 4327 C C . MET A 1 550 ? 7.191 3.887 14.375 1 86.88 550 MET A C 1
ATOM 4329 O O . MET A 1 550 ? 7.27 2.766 13.867 1 86.88 550 MET A O 1
ATOM 4333 N N . ALA A 1 551 ? 7.57 4.117 15.672 1 75.38 551 ALA A N 1
ATOM 4334 C CA . ALA A 1 551 ? 8.141 3.1 16.547 1 75.38 551 ALA A CA 1
ATOM 4335 C C . ALA A 1 551 ? 7.047 2.197 17.125 1 75.38 551 ALA A C 1
ATOM 4337 O O . ALA A 1 551 ? 7.332 1.094 17.594 1 75.38 551 ALA A O 1
ATOM 4338 N N . GLY A 1 552 ? 5.711 2.559 17.172 1 65.56 552 GLY A N 1
ATOM 4339 C CA . GLY A 1 552 ? 4.652 1.792 17.797 1 65.56 552 GLY A CA 1
ATOM 4340 C C . GLY A 1 552 ? 3.996 0.793 16.875 1 65.56 552 GLY A C 1
ATOM 4341 O O . GLY A 1 552 ? 4.176 0.865 15.648 1 65.56 552 GLY A O 1
ATOM 4342 N N . MET B 1 1 ? -2.586 -43.906 3.568 1 59.97 1 MET B N 1
ATOM 4343 C CA . MET B 1 1 ? -1.541 -42.938 3.232 1 59.97 1 MET B CA 1
ATOM 4344 C C . MET B 1 1 ? -1.771 -42.344 1.848 1 59.97 1 MET B C 1
ATOM 4346 O O . MET B 1 1 ? -1.695 -41.125 1.668 1 59.97 1 MET B O 1
ATOM 4350 N N . ALA B 1 2 ? -2.271 -43.25 1.009 1 72.62 2 ALA B N 1
ATOM 4351 C CA . ALA B 1 2 ? -2.494 -42.812 -0.368 1 72.62 2 ALA B CA 1
ATOM 4352 C C . ALA B 1 2 ? -3.676 -41.875 -0.455 1 72.62 2 ALA B C 1
ATOM 4354 O O . ALA B 1 2 ? -3.609 -40.844 -1.157 1 72.62 2 ALA B O 1
ATOM 4355 N N . VAL B 1 3 ? -4.691 -42.125 0.35 1 72.81 3 VAL B N 1
ATOM 4356 C CA . VAL B 1 3 ? -5.887 -41.281 0.312 1 72.81 3 VAL B CA 1
ATOM 4357 C C . VAL B 1 3 ? -5.574 -39.906 0.898 1 72.81 3 VAL B C 1
ATOM 4359 O O . VAL B 1 3 ? -6 -38.906 0.356 1 72.81 3 VAL B O 1
ATOM 4362 N N . VAL B 1 4 ? -4.852 -39.938 1.953 1 79.44 4 VAL B N 1
ATOM 4363 C CA . VAL B 1 4 ? -4.5 -38.688 2.613 1 79.44 4 VAL B CA 1
ATOM 4364 C C . VAL B 1 4 ? -3.691 -37.812 1.658 1 79.44 4 VAL B C 1
ATOM 4366 O O . VAL B 1 4 ? -3.945 -36.625 1.545 1 79.44 4 VAL B O 1
ATOM 4369 N N . TRP B 1 5 ? -2.826 -38.438 0.982 1 80.5 5 TRP B N 1
ATOM 4370 C CA . TRP B 1 5 ? -1.99 -37.719 0.04 1 80.5 5 TRP B CA 1
ATOM 4371 C C . TRP B 1 5 ? -2.83 -37.125 -1.097 1 80.5 5 TRP B C 1
ATOM 4373 O O . TRP B 1 5 ? -2.568 -36.031 -1.57 1 80.5 5 TRP B O 1
ATOM 4383 N N . LYS B 1 6 ? -3.787 -37.906 -1.466 1 79.75 6 LYS B N 1
ATOM 4384 C CA . LYS B 1 6 ? -4.668 -37.406 -2.529 1 79.75 6 LYS B CA 1
ATOM 4385 C C . LYS B 1 6 ? -5.469 -36.219 -2.074 1 79.75 6 LYS B C 1
ATOM 4387 O O . LYS B 1 6 ? -5.66 -35.25 -2.84 1 79.75 6 LYS B O 1
ATOM 4392 N N . ILE B 1 7 ? -5.887 -36.281 -0.871 1 81.88 7 ILE B N 1
ATOM 4393 C CA . ILE B 1 7 ? -6.641 -35.156 -0.315 1 81.88 7 ILE B CA 1
ATOM 4394 C C . ILE B 1 7 ? -5.742 -33.938 -0.22 1 81.88 7 ILE B C 1
ATOM 4396 O O . ILE B 1 7 ? -6.148 -32.844 -0.584 1 81.88 7 ILE B O 1
ATOM 4400 N N . ILE B 1 8 ? -4.578 -34.188 0.209 1 86.12 8 ILE B N 1
ATOM 4401 C CA . ILE B 1 8 ? -3.627 -33.094 0.358 1 86.12 8 ILE B CA 1
ATOM 4402 C C . ILE B 1 8 ? -3.338 -32.469 -1.006 1 86.12 8 ILE B C 1
ATOM 4404 O O . ILE B 1 8 ? -3.311 -31.234 -1.143 1 86.12 8 ILE B O 1
ATOM 4408 N N . ASN B 1 9 ? -3.168 -33.281 -1.948 1 87.5 9 ASN B N 1
ATOM 4409 C CA . ASN B 1 9 ? -2.898 -32.812 -3.295 1 87.5 9 ASN B CA 1
ATOM 4410 C C . ASN B 1 9 ? -4.102 -32.062 -3.871 1 87.5 9 ASN B C 1
ATOM 4412 O O . ASN B 1 9 ? -3.943 -31.094 -4.609 1 87.5 9 ASN B O 1
ATOM 4416 N N . PHE B 1 10 ? -5.211 -32.625 -3.508 1 83.81 10 PHE B N 1
ATOM 4417 C CA . PHE B 1 10 ? -6.438 -31.938 -3.906 1 83.81 10 PHE B CA 1
ATOM 4418 C C . PHE B 1 10 ? -6.492 -30.531 -3.307 1 83.81 10 PHE B C 1
ATOM 4420 O O . PHE B 1 10 ? -6.781 -29.562 -4.012 1 83.81 10 PHE B O 1
ATOM 4427 N N . ILE B 1 11 ? -6.195 -30.406 -2.072 1 86.19 11 ILE B N 1
ATOM 4428 C CA . ILE B 1 11 ? -6.199 -29.125 -1.379 1 86.19 11 ILE B CA 1
ATOM 4429 C C . ILE B 1 11 ? -5.137 -28.219 -1.983 1 86.19 11 ILE B C 1
ATOM 4431 O O . ILE B 1 11 ? -5.34 -27 -2.088 1 86.19 11 ILE B O 1
ATOM 4435 N N . GLY B 1 12 ? -4.059 -28.828 -2.373 1 89.69 12 GLY B N 1
ATOM 4436 C CA . GLY B 1 12 ? -3.027 -28.062 -3.045 1 89.69 12 GLY B CA 1
ATOM 4437 C C . GLY B 1 12 ? -3.51 -27.406 -4.328 1 89.69 12 GLY B C 1
ATOM 4438 O O . GLY B 1 12 ? -3.25 -26.234 -4.57 1 89.69 12 GLY B O 1
ATOM 4439 N N . GLY B 1 13 ? -4.176 -28.234 -5.137 1 88.5 13 GLY B N 1
ATOM 4440 C CA . GLY B 1 13 ? -4.766 -27.688 -6.344 1 88.5 13 GLY B CA 1
ATOM 4441 C C . GLY B 1 13 ? -5.777 -26.594 -6.062 1 88.5 13 GLY B C 1
ATOM 4442 O O . GLY B 1 13 ? -5.824 -25.578 -6.773 1 88.5 13 GLY B O 1
ATOM 4443 N N . LEU B 1 14 ? -6.52 -26.781 -5.016 1 86.06 14 LEU B N 1
ATOM 4444 C CA . LEU B 1 14 ? -7.504 -25.797 -4.594 1 86.06 14 LEU B CA 1
ATOM 4445 C C . LEU B 1 14 ? -6.828 -24.5 -4.176 1 86.06 14 LEU B C 1
ATOM 4447 O O . LEU B 1 14 ? -7.348 -23.406 -4.426 1 86.06 14 LEU B O 1
ATOM 4451 N N . SER B 1 15 ? -5.754 -24.703 -3.557 1 89.88 15 SER B N 1
ATOM 4452 C CA . SER B 1 15 ? -4.992 -23.547 -3.115 1 89.88 15 SER B CA 1
ATOM 4453 C C . SER B 1 15 ? -4.551 -22.688 -4.301 1 89.88 15 SER B C 1
ATOM 4455 O O . SER B 1 15 ? -4.637 -21.453 -4.254 1 89.88 15 SER B O 1
ATOM 4457 N N . VAL B 1 16 ? -4.109 -23.281 -5.332 1 91.69 16 VAL B N 1
ATOM 4458 C CA . VAL B 1 16 ? -3.676 -22.562 -6.531 1 91.69 16 VAL B CA 1
ATOM 4459 C C . VAL B 1 16 ? -4.867 -21.859 -7.176 1 91.69 16 VAL B C 1
ATOM 4461 O O . VAL B 1 16 ? -4.766 -20.703 -7.574 1 91.69 16 VAL B O 1
ATOM 4464 N N . PHE B 1 17 ? -5.93 -22.547 -7.23 1 88.31 17 PHE B N 1
ATOM 4465 C CA . PHE B 1 17 ? -7.16 -22 -7.785 1 88.31 17 PHE B CA 1
ATOM 4466 C C . PHE B 1 17 ? -7.602 -20.766 -7.008 1 88.31 17 PHE B C 1
ATOM 4468 O O . PHE B 1 17 ? -7.883 -19.719 -7.598 1 88.31 17 PHE B O 1
ATOM 4475 N N . PHE B 1 18 ? -7.633 -20.922 -5.738 1 86.06 18 PHE B N 1
ATOM 4476 C CA . PHE B 1 18 ? -8.094 -19.859 -4.859 1 86.06 18 PHE B CA 1
ATOM 4477 C C . PHE B 1 18 ? -7.203 -18.625 -5 1 86.06 18 PHE B C 1
ATOM 4479 O O . PHE B 1 18 ? -7.699 -17.5 -5.098 1 86.06 18 PHE B O 1
ATOM 4486 N N . TYR B 1 19 ? -5.957 -18.812 -4.945 1 89.56 19 TYR B N 1
ATOM 4487 C CA . TYR B 1 19 ? -5.023 -17.703 -5.074 1 89.56 19 TYR B CA 1
ATOM 4488 C C . TYR B 1 19 ? -5.168 -17.016 -6.43 1 89.56 19 TYR B C 1
ATOM 4490 O O . TYR B 1 19 ? -5.055 -15.797 -6.531 1 89.56 19 TYR B O 1
ATOM 4498 N N . GLY B 1 20 ? -5.312 -17.875 -7.434 1 89.75 20 GLY B N 1
ATOM 4499 C CA . GLY B 1 20 ? -5.555 -17.297 -8.75 1 89.75 20 GLY B CA 1
ATOM 4500 C C . GLY B 1 20 ? -6.773 -16.406 -8.797 1 89.75 20 GLY B C 1
ATOM 4501 O O . GLY B 1 20 ? -6.727 -15.312 -9.383 1 89.75 20 GLY B O 1
ATOM 4502 N N . MET B 1 21 ? -7.805 -16.797 -8.141 1 85 21 MET B N 1
ATOM 4503 C CA . MET B 1 21 ? -9.031 -16.016 -8.094 1 85 21 MET B CA 1
ATOM 4504 C C . MET B 1 21 ? -8.789 -14.688 -7.375 1 85 21 MET B C 1
ATOM 4506 O O . MET B 1 21 ? -9.273 -13.641 -7.82 1 85 21 MET B O 1
ATOM 4510 N N . ARG B 1 22 ? -8.109 -14.812 -6.336 1 84.69 22 ARG B N 1
ATOM 4511 C CA . ARG B 1 22 ? -7.805 -13.602 -5.57 1 84.69 22 ARG B CA 1
ATOM 4512 C C . ARG B 1 22 ? -6.961 -12.633 -6.387 1 84.69 22 ARG B C 1
ATOM 4514 O O . ARG B 1 22 ? -7.211 -11.422 -6.375 1 84.69 22 ARG B O 1
ATOM 4521 N N . LEU B 1 23 ? -5.988 -13.164 -7.031 1 89 23 LEU B N 1
ATOM 4522 C CA . LEU B 1 23 ? -5.102 -12.336 -7.844 1 89 23 LEU B CA 1
ATOM 4523 C C . LEU B 1 23 ? -5.859 -11.719 -9.016 1 89 23 LEU B C 1
ATOM 4525 O O . LEU B 1 23 ? -5.648 -10.547 -9.344 1 89 23 LEU B O 1
ATOM 4529 N N . MET B 1 24 ? -6.629 -12.523 -9.609 1 87.88 24 MET B N 1
ATOM 4530 C CA . MET B 1 24 ? -7.438 -12.031 -10.719 1 87.88 24 MET B CA 1
ATOM 4531 C C . MET B 1 24 ? -8.375 -10.914 -10.258 1 87.88 24 MET B C 1
ATOM 4533 O O . MET B 1 24 ? -8.43 -9.852 -10.875 1 87.88 24 MET B O 1
ATOM 4537 N N . SER B 1 25 ? -9.016 -11.172 -9.164 1 84.5 25 SER B N 1
ATOM 4538 C CA . SER B 1 25 ? -9.945 -10.188 -8.602 1 84.5 25 SER B CA 1
ATOM 4539 C C . SER B 1 25 ? -9.219 -8.898 -8.227 1 84.5 25 SER B C 1
ATOM 4541 O O . SER B 1 25 ? -9.727 -7.805 -8.461 1 84.5 25 SER B O 1
ATOM 4543 N N . LEU B 1 26 ? -8.078 -9.07 -7.672 1 84.94 26 LEU B N 1
ATOM 4544 C CA . LEU B 1 26 ? -7.281 -7.914 -7.273 1 84.94 26 LEU B CA 1
ATOM 4545 C C . LEU B 1 26 ? -6.898 -7.074 -8.492 1 84.94 26 LEU B C 1
ATOM 4547 O O . LEU B 1 26 ? -7.02 -5.848 -8.461 1 84.94 26 LEU B O 1
ATOM 4551 N N . GLY B 1 27 ? -6.398 -7.742 -9.484 1 87.31 27 GLY B N 1
ATOM 4552 C CA . GLY B 1 27 ? -6.047 -7.023 -10.695 1 87.31 27 GLY B CA 1
ATOM 4553 C C . GLY B 1 27 ? -7.211 -6.262 -11.305 1 87.31 27 GLY B C 1
ATOM 4554 O O . GLY B 1 27 ? -7.062 -5.105 -11.695 1 87.31 27 GLY B O 1
ATOM 4555 N N . LEU B 1 28 ? -8.312 -6.859 -11.281 1 85.75 28 LEU B N 1
ATOM 4556 C CA . LEU B 1 28 ? -9.508 -6.25 -11.852 1 85.75 28 LEU B CA 1
ATOM 4557 C C . LEU B 1 28 ? -9.992 -5.094 -10.984 1 85.75 28 LEU B C 1
ATOM 4559 O O . LEU B 1 28 ? -10.414 -4.059 -11.508 1 85.75 28 LEU B O 1
ATOM 4563 N N . ARG B 1 29 ? -9.922 -5.273 -9.711 1 83.5 29 ARG B N 1
ATOM 4564 C CA . ARG B 1 29 ? -10.328 -4.219 -8.781 1 83.5 29 ARG B CA 1
ATOM 4565 C C . ARG B 1 29 ? -9.414 -3.002 -8.906 1 83.5 29 ARG B C 1
ATOM 4567 O O . ARG B 1 29 ? -9.891 -1.862 -8.891 1 83.5 29 ARG B O 1
ATOM 4574 N N . LYS B 1 30 ? -8.125 -3.277 -8.992 1 84.31 30 LYS B N 1
ATOM 4575 C CA . LYS B 1 30 ? -7.168 -2.186 -9.156 1 84.31 30 LYS B CA 1
ATOM 4576 C C . LYS B 1 30 ? -7.438 -1.4 -10.438 1 84.31 30 LYS B C 1
ATOM 4578 O O . LYS B 1 30 ? -7.363 -0.17 -10.445 1 84.31 30 LYS B O 1
ATOM 4583 N N . ARG B 1 31 ? -7.746 -2.092 -11.422 1 83 31 ARG B N 1
ATOM 4584 C CA . ARG B 1 31 ? -8 -1.45 -12.703 1 83 31 ARG B CA 1
ATOM 4585 C C . ARG B 1 31 ? -9.305 -0.663 -12.672 1 83 31 ARG B C 1
ATOM 4587 O O . ARG B 1 31 ? -9.406 0.413 -13.266 1 83 31 ARG B O 1
ATOM 4594 N N . ALA B 1 32 ? -10.242 -1.258 -12.023 1 77.5 32 ALA B N 1
ATOM 4595 C CA . ALA B 1 32 ? -11.539 -0.586 -11.945 1 77.5 32 ALA B CA 1
ATOM 4596 C C . ALA B 1 32 ? -11.5 0.567 -10.945 1 77.5 32 ALA B C 1
ATOM 4598 O O . ALA B 1 32 ? -12.141 1.602 -11.164 1 77.5 32 ALA B O 1
ATOM 4599 N N . GLY B 1 33 ? -10.617 0.352 -9.922 1 64.88 33 GLY B N 1
ATOM 4600 C CA . GLY B 1 33 ? -10.391 1.403 -8.938 1 64.88 33 GLY B CA 1
ATOM 4601 C C . GLY B 1 33 ? -11.68 1.988 -8.383 1 64.88 33 GLY B C 1
ATOM 4602 O O . GLY B 1 33 ? -12.578 1.25 -7.969 1 64.88 33 GLY B O 1
ATOM 4603 N N . GLY B 1 34 ? -11.727 3.287 -8.32 1 70.69 34 GLY B N 1
ATOM 4604 C CA . GLY B 1 34 ? -12.836 4.066 -7.805 1 70.69 34 GLY B CA 1
ATOM 4605 C C . GLY B 1 34 ? -14.047 4.059 -8.719 1 70.69 34 GLY B C 1
ATOM 4606 O O . GLY B 1 34 ? -15.141 4.453 -8.305 1 70.69 34 GLY B O 1
ATOM 4607 N N . ARG B 1 35 ? -13.945 3.385 -9.844 1 78 35 ARG B N 1
ATOM 4608 C CA . ARG B 1 35 ? -15.031 3.357 -10.812 1 78 35 ARG B CA 1
ATOM 4609 C C . ARG B 1 35 ? -16.141 2.416 -10.367 1 78 35 ARG B C 1
ATOM 4611 O O . ARG B 1 35 ? -17.328 2.664 -10.641 1 78 35 ARG B O 1
ATOM 4618 N N . LEU B 1 36 ? -15.758 1.385 -9.68 1 81.69 36 LEU B N 1
ATOM 4619 C CA . LEU B 1 36 ? -16.766 0.435 -9.203 1 81.69 36 LEU B CA 1
ATOM 4620 C C . LEU B 1 36 ? -17.703 1.092 -8.203 1 81.69 36 LEU B C 1
ATOM 4622 O O . LEU B 1 36 ? -18.922 0.899 -8.273 1 81.69 36 LEU B O 1
ATOM 4626 N N . ARG B 1 37 ? -17.062 1.829 -7.371 1 81.81 37 ARG B N 1
ATOM 4627 C CA . ARG B 1 37 ? -17.859 2.578 -6.41 1 81.81 37 ARG B CA 1
ATOM 4628 C C . ARG B 1 37 ? -18.781 3.57 -7.113 1 81.81 37 ARG B C 1
ATOM 4630 O O . ARG B 1 37 ? -19.938 3.723 -6.738 1 81.81 37 ARG B O 1
ATOM 4637 N N . LYS B 1 38 ? -18.297 4.195 -8.109 1 82.38 38 LYS B N 1
ATOM 4638 C CA . LYS B 1 38 ? -19.062 5.176 -8.867 1 82.38 38 LYS B CA 1
ATOM 4639 C C . LYS B 1 38 ? -20.234 4.512 -9.586 1 82.38 38 LYS B C 1
ATOM 4641 O O . LYS B 1 38 ? -21.344 5.062 -9.633 1 82.38 38 LYS B O 1
ATOM 4646 N N . VAL B 1 39 ? -20 3.402 -10.109 1 85.69 39 VAL B N 1
ATOM 4647 C CA . VAL B 1 39 ? -21.047 2.66 -10.812 1 85.69 39 VAL B CA 1
ATOM 4648 C C . VAL B 1 39 ? -22.156 2.266 -9.828 1 85.69 39 VAL B C 1
ATOM 4650 O O . VAL B 1 39 ? -23.344 2.43 -10.125 1 85.69 39 VAL B O 1
ATOM 4653 N N . LEU B 1 40 ? -21.766 1.827 -8.711 1 87.56 40 LEU B N 1
ATOM 4654 C CA . LEU B 1 40 ? -22.734 1.387 -7.707 1 87.56 40 LEU B CA 1
ATOM 4655 C C . LEU B 1 40 ? -23.547 2.562 -7.188 1 87.56 40 LEU B C 1
ATOM 4657 O O . LEU B 1 40 ? -24.75 2.424 -6.926 1 87.56 40 LEU B O 1
ATOM 4661 N N . LYS B 1 41 ? -22.891 3.668 -7.145 1 80.88 41 LYS B N 1
ATOM 4662 C CA . LYS B 1 41 ? -23.578 4.852 -6.613 1 80.88 41 LYS B CA 1
ATOM 4663 C C . LYS B 1 41 ? -24.438 5.512 -7.68 1 80.88 41 LYS B C 1
ATOM 4665 O O . LYS B 1 41 ? -25.531 5.984 -7.391 1 80.88 41 LYS B O 1
ATOM 4670 N N . SER B 1 42 ? -23.984 5.516 -8.891 1 81.19 42 SER B N 1
ATOM 4671 C CA . SER B 1 42 ? -24.641 6.312 -9.922 1 81.19 42 SER B CA 1
ATOM 4672 C C . SER B 1 42 ? -25.766 5.531 -10.594 1 81.19 42 SER B C 1
ATOM 4674 O O . SER B 1 42 ? -26.719 6.121 -11.102 1 81.19 42 SER B O 1
ATOM 4676 N N . PHE B 1 43 ? -25.594 4.262 -10.609 1 82.62 43 PHE B N 1
ATOM 4677 C CA . PHE B 1 43 ? -26.594 3.457 -11.312 1 82.62 43 PHE B CA 1
ATOM 4678 C C . PHE B 1 43 ? -27.375 2.594 -10.336 1 82.62 43 PHE B C 1
ATOM 4680 O O . PHE B 1 43 ? -27.438 1.372 -10.484 1 82.62 43 PHE B O 1
ATOM 4687 N N . SER B 1 44 ? -27.922 3.283 -9.336 1 83.69 44 SER B N 1
ATOM 4688 C CA . SER B 1 44 ? -28.656 2.541 -8.312 1 83.69 44 SER B CA 1
ATOM 4689 C C . SER B 1 44 ? -29.891 3.32 -7.84 1 83.69 44 SER B C 1
ATOM 4691 O O . SER B 1 44 ? -30.422 3.053 -6.762 1 83.69 44 SER B O 1
ATOM 4693 N N . ASP B 1 45 ? -30.375 4.207 -8.648 1 88.25 45 ASP B N 1
ATOM 4694 C CA . ASP B 1 45 ? -31.453 5.086 -8.219 1 88.25 45 ASP B CA 1
ATOM 4695 C C . ASP B 1 45 ? -32.75 4.305 -8.023 1 88.25 45 ASP B C 1
ATOM 4697 O O . ASP B 1 45 ? -33.656 4.766 -7.336 1 88.25 45 ASP B O 1
ATOM 4701 N N . THR B 1 46 ? -32.875 3.207 -8.688 1 92.19 46 THR B N 1
ATOM 4702 C CA . THR B 1 46 ? -33.969 2.283 -8.469 1 92.19 46 THR B CA 1
ATOM 4703 C C . THR B 1 46 ? -33.438 0.885 -8.141 1 92.19 46 THR B C 1
ATOM 4705 O O . THR B 1 46 ? -32.312 0.539 -8.484 1 92.19 46 THR B O 1
ATOM 4708 N N . PRO B 1 47 ? -34.312 0.199 -7.484 1 93.69 47 PRO B N 1
ATOM 4709 C CA . PRO B 1 47 ? -33.875 -1.162 -7.168 1 93.69 47 PRO B CA 1
ATOM 4710 C C . PRO B 1 47 ? -33.5 -1.964 -8.414 1 93.69 47 PRO B C 1
ATOM 4712 O O . PRO B 1 47 ? -32.531 -2.73 -8.391 1 93.69 47 PRO B O 1
ATOM 4715 N N . LEU B 1 48 ? -34.188 -1.798 -9.461 1 94.88 48 LEU B N 1
ATOM 4716 C CA . LEU B 1 48 ? -33.906 -2.527 -10.695 1 94.88 48 LEU B CA 1
ATOM 4717 C C . LEU B 1 48 ? -32.562 -2.123 -11.266 1 94.88 48 LEU B C 1
ATOM 4719 O O . LEU B 1 48 ? -31.781 -2.977 -11.695 1 94.88 48 LEU B O 1
ATOM 4723 N N . LYS B 1 49 ? -32.344 -0.881 -11.281 1 95.75 49 LYS B N 1
ATOM 4724 C CA . LYS B 1 49 ? -31.016 -0.408 -11.703 1 95.75 49 LYS B CA 1
ATOM 4725 C C . LYS B 1 49 ? -29.922 -0.939 -10.789 1 95.75 49 LYS B C 1
ATOM 4727 O O . LYS B 1 49 ? -28.812 -1.24 -11.25 1 95.75 49 LYS B O 1
ATOM 4732 N N . GLY B 1 50 ? -30.25 -1.005 -9.555 1 95.69 50 GLY B N 1
ATOM 4733 C CA . GLY B 1 50 ? -29.328 -1.593 -8.602 1 95.69 50 GLY B CA 1
ATOM 4734 C C . GLY B 1 50 ? -28.969 -3.027 -8.93 1 95.69 50 GLY B C 1
ATOM 4735 O O . GLY B 1 50 ? -27.797 -3.418 -8.82 1 95.69 50 GLY B O 1
ATOM 4736 N N . VAL B 1 51 ? -29.969 -3.748 -9.352 1 96.88 51 VAL B N 1
ATOM 4737 C CA . VAL B 1 51 ? -29.734 -5.137 -9.727 1 96.88 51 VAL B CA 1
ATOM 4738 C C . VAL B 1 51 ? -28.719 -5.195 -10.867 1 96.88 51 VAL B C 1
ATOM 4740 O O . VAL B 1 51 ? -27.781 -6.004 -10.836 1 96.88 51 VAL B O 1
ATOM 4743 N N . PHE B 1 52 ? -28.859 -4.379 -11.805 1 96.12 52 PHE B N 1
ATOM 4744 C CA . PHE B 1 52 ? -27.953 -4.371 -12.953 1 96.12 52 PHE B CA 1
ATOM 4745 C C . PHE B 1 52 ? -26.562 -3.951 -12.531 1 96.12 52 PHE B C 1
ATOM 4747 O O . PHE B 1 52 ? -25.562 -4.555 -12.961 1 96.12 52 PHE B O 1
ATOM 4754 N N . SER B 1 53 ? -26.5 -2.902 -11.75 1 95.19 53 SER B N 1
ATOM 4755 C CA . SER B 1 53 ? -25.203 -2.436 -11.289 1 95.19 53 SER B CA 1
ATOM 4756 C C . SER B 1 53 ? -24.5 -3.494 -10.445 1 95.19 53 SER B C 1
ATOM 4758 O O . SER B 1 53 ? -23.297 -3.713 -10.586 1 95.19 53 SER B O 1
ATOM 4760 N N . GLY B 1 54 ? -25.25 -4.121 -9.562 1 95.06 54 GLY B N 1
ATOM 4761 C CA . GLY B 1 54 ? -24.688 -5.191 -8.75 1 95.06 54 GLY B CA 1
ATOM 4762 C C . GLY B 1 54 ? -24.188 -6.367 -9.578 1 95.06 54 GLY B C 1
ATOM 4763 O O . GLY B 1 54 ? -23.109 -6.898 -9.32 1 95.06 54 GLY B O 1
ATOM 4764 N N . THR B 1 55 ? -25.016 -6.711 -10.57 1 96.06 55 THR B N 1
ATOM 4765 C CA . THR B 1 55 ? -24.641 -7.801 -11.461 1 96.06 55 THR B CA 1
ATOM 4766 C C . THR B 1 55 ? -23.359 -7.469 -12.219 1 96.06 55 THR B C 1
ATOM 4768 O O . THR B 1 55 ? -22.438 -8.289 -12.273 1 96.06 55 THR B O 1
ATOM 4771 N N . PHE B 1 56 ? -23.344 -6.344 -12.672 1 94.12 56 PHE B N 1
ATOM 4772 C CA . PHE B 1 56 ? -22.219 -5.906 -13.492 1 94.12 56 PHE B CA 1
ATOM 4773 C C . PHE B 1 56 ? -20.938 -5.844 -12.664 1 94.12 56 PHE B C 1
ATOM 4775 O O . PHE B 1 56 ? -19.922 -6.43 -13.039 1 94.12 56 PHE B O 1
ATOM 4782 N N . VAL B 1 57 ? -20.969 -5.148 -11.562 1 92.25 57 VAL B N 1
ATOM 4783 C CA . VAL B 1 57 ? -19.797 -4.953 -10.727 1 92.25 57 VAL B CA 1
ATOM 4784 C C . VAL B 1 57 ? -19.281 -6.305 -10.227 1 92.25 57 VAL B C 1
ATOM 4786 O O . VAL B 1 57 ? -18.078 -6.578 -10.289 1 92.25 57 VAL B O 1
ATOM 4789 N N . THR B 1 58 ? -20.141 -7.168 -9.82 1 92.25 58 THR B N 1
ATOM 4790 C CA . THR B 1 58 ? -19.734 -8.469 -9.297 1 92.25 58 THR B CA 1
ATOM 4791 C C . THR B 1 58 ? -19.172 -9.352 -10.406 1 92.25 58 THR B C 1
ATOM 4793 O O . THR B 1 58 ? -18.219 -10.094 -10.188 1 92.25 58 THR B O 1
ATOM 4796 N N . SER B 1 59 ? -19.781 -9.258 -11.578 1 91.88 59 SER B N 1
ATOM 4797 C CA . SER B 1 59 ? -19.281 -10.047 -12.703 1 91.88 59 SER B CA 1
ATOM 4798 C C . SER B 1 59 ? -17.859 -9.625 -13.086 1 91.88 59 SER B C 1
ATOM 4800 O O . SER B 1 59 ? -17.047 -10.453 -13.508 1 91.88 59 SER B O 1
ATOM 4802 N N . VAL B 1 60 ? -17.609 -8.414 -12.867 1 87.44 60 VAL B N 1
ATOM 4803 C CA . VAL B 1 60 ? -16.312 -7.879 -13.234 1 87.44 60 VAL B CA 1
ATOM 4804 C C . VAL B 1 60 ? -15.289 -8.203 -12.148 1 87.44 60 VAL B C 1
ATOM 4806 O O . VAL B 1 60 ? -14.195 -8.695 -12.438 1 87.44 60 VAL B O 1
ATOM 4809 N N . VAL B 1 61 ? -15.68 -7.961 -10.953 1 84.75 61 VAL B N 1
ATOM 4810 C CA . VAL B 1 61 ? -14.758 -8.117 -9.836 1 84.75 61 VAL B CA 1
ATOM 4811 C C . VAL B 1 61 ? -14.656 -9.594 -9.453 1 84.75 61 VAL B C 1
ATOM 4813 O O . VAL B 1 61 ? -13.703 -10 -8.781 1 84.75 61 VAL B O 1
ATOM 4816 N N . GLN B 1 62 ? -15.641 -10.391 -9.859 1 85.31 62 GLN B N 1
ATOM 4817 C CA . GLN B 1 62 ? -15.703 -11.828 -9.617 1 85.31 62 GLN B CA 1
ATOM 4818 C C . GLN B 1 62 ? -15.688 -12.133 -8.125 1 85.31 62 GLN B C 1
ATOM 4820 O O . GLN B 1 62 ? -15.062 -13.094 -7.684 1 85.31 62 GLN B O 1
ATOM 4825 N N . SER B 1 63 ? -16.25 -11.18 -7.336 1 85.31 63 SER B N 1
ATOM 4826 C CA . SER B 1 63 ? -16.391 -11.352 -5.895 1 85.31 63 SER B CA 1
ATOM 4827 C C . SER B 1 63 ? -17.656 -10.672 -5.379 1 85.31 63 SER B C 1
ATOM 4829 O O . SER B 1 63 ? -17.688 -9.453 -5.195 1 85.31 63 SER B O 1
ATOM 4831 N N . SER B 1 64 ? -18.625 -11.469 -5.086 1 88.75 64 SER B N 1
ATOM 4832 C CA . SER B 1 64 ? -19.844 -10.898 -4.527 1 88.75 64 SER B CA 1
ATOM 4833 C C . SER B 1 64 ? -19.609 -10.375 -3.113 1 88.75 64 SER B C 1
ATOM 4835 O O . SER B 1 64 ? -20.234 -9.398 -2.699 1 88.75 64 SER B O 1
ATOM 4837 N N . SER B 1 65 ? -18.703 -11.047 -2.367 1 85.44 65 SER B N 1
ATOM 4838 C CA . SER B 1 65 ? -18.375 -10.594 -1.021 1 85.44 65 SER B CA 1
ATOM 4839 C C . SER B 1 65 ? -17.781 -9.188 -1.043 1 85.44 65 SER B C 1
ATOM 4841 O O . SER B 1 65 ? -18.141 -8.344 -0.223 1 85.44 65 SER B O 1
ATOM 4843 N N . ALA B 1 66 ? -16.891 -8.945 -1.973 1 84.38 66 ALA B N 1
ATOM 4844 C CA . ALA B 1 66 ? -16.312 -7.613 -2.117 1 84.38 66 ALA B CA 1
ATOM 4845 C C . ALA B 1 66 ? -17.375 -6.574 -2.449 1 84.38 66 ALA B C 1
ATOM 4847 O O . ALA B 1 66 ? -17.391 -5.48 -1.881 1 84.38 66 ALA B O 1
ATOM 4848 N N . THR B 1 67 ? -18.25 -6.938 -3.309 1 89.62 67 THR B N 1
ATOM 4849 C CA . THR B 1 67 ? -19.328 -6.039 -3.717 1 89.62 67 THR B CA 1
ATOM 4850 C C . THR B 1 67 ? -20.281 -5.781 -2.561 1 89.62 67 THR B C 1
ATOM 4852 O O . THR B 1 67 ? -20.641 -4.633 -2.289 1 89.62 6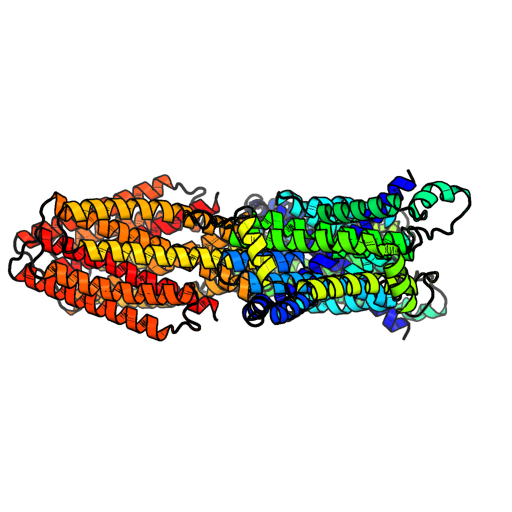7 THR B O 1
ATOM 4855 N N . THR B 1 68 ? -20.641 -6.781 -1.906 1 90.62 68 THR B N 1
ATOM 4856 C CA . THR B 1 68 ? -21.625 -6.645 -0.841 1 90.62 68 THR B CA 1
ATOM 4857 C C . THR B 1 68 ? -21.047 -5.875 0.34 1 90.62 68 THR B C 1
ATOM 4859 O O . THR B 1 68 ? -21.719 -5.043 0.943 1 90.62 68 THR B O 1
ATOM 4862 N N . VAL B 1 69 ? -19.828 -6.156 0.686 1 88.19 69 VAL B N 1
ATOM 4863 C CA . VAL B 1 69 ? -19.188 -5.422 1.772 1 88.19 69 VAL B CA 1
ATOM 4864 C C . VAL B 1 69 ? -19.078 -3.945 1.403 1 88.19 69 VAL B C 1
ATOM 4866 O O . VAL B 1 69 ? -19.266 -3.07 2.252 1 88.19 69 VAL B O 1
ATOM 4869 N N . LEU B 1 70 ? -18.781 -3.707 0.192 1 87.88 70 LEU B N 1
ATOM 4870 C CA . LEU B 1 70 ? -18.719 -2.326 -0.271 1 87.88 70 LEU B CA 1
ATOM 4871 C C . LEU B 1 70 ? -20.078 -1.657 -0.159 1 87.88 70 LEU B C 1
ATOM 4873 O O . LEU B 1 70 ? -20.188 -0.508 0.278 1 87.88 70 LEU B O 1
ATOM 4877 N N . VAL B 1 71 ? -21.062 -2.363 -0.517 1 92.25 71 VAL B N 1
ATOM 4878 C CA . VAL B 1 71 ? -22.422 -1.839 -0.454 1 92.25 71 VAL B CA 1
ATOM 4879 C C . VAL B 1 71 ? -22.812 -1.561 0.999 1 92.25 71 VAL B C 1
ATOM 4881 O O . VAL B 1 71 ? -23.375 -0.51 1.309 1 92.25 71 VAL B O 1
ATOM 4884 N N . VAL B 1 72 ? -22.484 -2.465 1.853 1 91.19 72 VAL B N 1
ATOM 4885 C CA . VAL B 1 72 ? -22.75 -2.297 3.279 1 91.19 72 VAL B CA 1
ATOM 4886 C C . VAL B 1 72 ? -22.031 -1.046 3.789 1 91.19 72 VAL B C 1
ATOM 4888 O O . VAL B 1 72 ? -22.609 -0.27 4.559 1 91.19 72 VAL B O 1
ATOM 4891 N N . SER B 1 73 ? -20.875 -0.846 3.328 1 87.44 73 SER B N 1
ATOM 4892 C CA . SER B 1 73 ? -20.078 0.307 3.742 1 87.44 73 SER B CA 1
ATOM 4893 C C . SER B 1 73 ? -20.672 1.606 3.205 1 87.44 73 SER B C 1
ATOM 4895 O O . SER B 1 73 ? -20.672 2.629 3.893 1 87.44 73 SER B O 1
ATOM 4897 N N . LEU B 1 74 ? -21.125 1.56 1.999 1 88 74 LEU B N 1
ATOM 4898 C CA . LEU B 1 74 ? -21.734 2.736 1.39 1 88 74 LEU B CA 1
ATOM 4899 C C . LEU B 1 74 ? -23.016 3.123 2.117 1 88 74 LEU B C 1
ATOM 4901 O O . LEU B 1 74 ? -23.297 4.309 2.314 1 88 74 LEU B O 1
ATOM 4905 N N . VAL B 1 75 ? -23.734 2.158 2.51 1 90 75 VAL B N 1
ATOM 4906 C CA . VAL B 1 75 ? -24.938 2.414 3.275 1 90 75 VAL B CA 1
ATOM 4907 C C . VAL B 1 75 ? -24.578 2.963 4.652 1 90 75 VAL B C 1
ATOM 4909 O O . VAL B 1 75 ? -25.219 3.896 5.145 1 90 75 VAL B O 1
ATOM 4912 N N . ASN B 1 76 ? -23.609 2.324 5.223 1 86.94 76 ASN B N 1
ATOM 4913 C CA . ASN B 1 76 ? -23.125 2.799 6.516 1 86.94 76 ASN B CA 1
ATOM 4914 C C . ASN B 1 76 ? -22.719 4.266 6.461 1 86.94 76 ASN B C 1
ATOM 4916 O O . ASN B 1 76 ? -22.922 5.012 7.422 1 86.94 76 ASN B O 1
ATOM 4920 N N . ALA B 1 77 ? -22.141 4.586 5.328 1 83 77 ALA B N 1
ATOM 4921 C CA . ALA B 1 77 ? -21.672 5.949 5.125 1 83 77 ALA B CA 1
ATOM 4922 C C . ALA B 1 77 ? -22.812 6.871 4.703 1 83 77 ALA B C 1
ATOM 4924 O O . ALA B 1 77 ? -22.609 8.078 4.535 1 83 77 ALA B O 1
ATOM 4925 N N . GLY B 1 78 ? -23.984 6.32 4.527 1 83.88 78 GLY B N 1
ATOM 4926 C CA . GLY B 1 78 ? -25.141 7.113 4.145 1 83.88 78 GLY B CA 1
ATOM 4927 C C . GLY B 1 78 ? -25.125 7.512 2.678 1 83.88 78 GLY B C 1
ATOM 4928 O O . GLY B 1 78 ? -25.828 8.438 2.277 1 83.88 78 GLY B O 1
ATOM 4929 N N . LEU B 1 79 ? -24.359 6.805 1.898 1 84.06 79 LEU B N 1
ATOM 4930 C CA . LEU B 1 79 ? -24.188 7.168 0.497 1 84.06 79 LEU B CA 1
ATOM 4931 C C . LEU B 1 79 ? -25.156 6.379 -0.391 1 84.06 79 LEU B C 1
ATOM 4933 O O . LEU B 1 79 ? -25.312 6.691 -1.573 1 84.06 79 LEU B O 1
ATOM 4937 N N . LEU B 1 80 ? -25.719 5.379 0.207 1 89.75 80 LEU B N 1
ATOM 4938 C CA . LEU B 1 80 ? -26.672 4.535 -0.5 1 89.75 80 LEU B CA 1
ATOM 4939 C C . LEU B 1 80 ? -27.906 4.258 0.365 1 89.75 80 LEU B C 1
ATOM 4941 O O . LEU B 1 80 ? -27.766 3.959 1.554 1 89.75 80 LEU B O 1
ATOM 4945 N N . ALA B 1 81 ? -28.984 4.395 -0.262 1 91.62 81 ALA B N 1
ATOM 4946 C CA . ALA B 1 81 ? -30.219 4.113 0.463 1 91.62 81 ALA B CA 1
ATOM 4947 C C . ALA B 1 81 ? -30.453 2.609 0.587 1 91.62 81 ALA B C 1
ATOM 4949 O O . ALA B 1 81 ? -29.969 1.83 -0.236 1 91.62 81 ALA B O 1
ATOM 4950 N N . LEU B 1 82 ? -31.219 2.289 1.567 1 93.62 82 LEU B N 1
ATOM 4951 C CA . LEU B 1 82 ? -31.453 0.884 1.879 1 93.62 82 LEU B CA 1
ATOM 4952 C C . LEU B 1 82 ? -32.062 0.158 0.684 1 93.62 82 LEU B C 1
ATOM 4954 O O . LEU B 1 82 ? -31.594 -0.91 0.292 1 93.62 82 LEU B O 1
ATOM 4958 N N . GLU B 1 83 ? -33.125 0.722 0.085 1 95 83 GLU B N 1
ATOM 4959 C CA . GLU B 1 83 ? -33.844 0.087 -1.025 1 95 83 GLU B CA 1
ATOM 4960 C C . GLU B 1 83 ? -32.906 -0.079 -2.236 1 95 83 GLU B C 1
ATOM 4962 O O . GLU B 1 83 ? -32.938 -1.114 -2.906 1 95 83 GLU B O 1
ATOM 4967 N N . GLU B 1 84 ? -32.188 0.937 -2.504 1 94.5 84 GLU B N 1
ATOM 4968 C CA . GLU B 1 84 ? -31.203 0.875 -3.592 1 94.5 84 GLU B CA 1
ATOM 4969 C C . GLU B 1 84 ? -30.156 -0.21 -3.338 1 94.5 84 GLU B C 1
ATOM 4971 O O . GLU B 1 84 ? -29.828 -0.978 -4.242 1 94.5 84 GLU B O 1
ATOM 4976 N N . ALA B 1 85 ? -29.688 -0.256 -2.156 1 96 85 ALA B N 1
ATOM 4977 C CA . ALA B 1 85 ? -28.656 -1.209 -1.76 1 96 85 ALA B CA 1
ATOM 4978 C C . ALA B 1 85 ? -29.156 -2.645 -1.869 1 96 85 ALA B C 1
ATOM 4980 O O . ALA B 1 85 ? -28.406 -3.547 -2.24 1 96 85 ALA B O 1
ATOM 4981 N N . ILE B 1 86 ? -30.422 -2.826 -1.529 1 96.94 86 ILE B N 1
ATOM 4982 C CA . ILE B 1 86 ? -31.016 -4.148 -1.636 1 96.94 86 ILE B CA 1
ATOM 4983 C C . ILE B 1 86 ? -30.984 -4.621 -3.088 1 96.94 86 ILE B C 1
ATOM 4985 O O . ILE B 1 86 ? -30.625 -5.77 -3.361 1 96.94 86 ILE B O 1
ATOM 4989 N N . GLY B 1 87 ? -31.312 -3.748 -3.99 1 96.69 87 GLY B N 1
ATOM 4990 C CA . GLY B 1 87 ? -31.234 -4.078 -5.406 1 96.69 87 GLY B CA 1
ATOM 4991 C C . GLY B 1 87 ? -29.844 -4.512 -5.84 1 96.69 87 GLY B C 1
ATOM 4992 O O . GLY B 1 87 ? -29.703 -5.488 -6.578 1 96.69 87 GLY B O 1
ATOM 4993 N N . ILE B 1 88 ? -28.859 -3.779 -5.41 1 96.62 88 ILE B N 1
ATOM 4994 C CA . ILE B 1 88 ? -27.469 -4.09 -5.754 1 96.62 88 ILE B CA 1
ATOM 4995 C C . ILE B 1 88 ? -27.109 -5.473 -5.223 1 96.62 88 ILE B C 1
ATOM 4997 O O . ILE B 1 88 ? -26.438 -6.254 -5.91 1 96.62 88 ILE B O 1
ATOM 5001 N N . VAL B 1 89 ? -27.531 -5.781 -4.02 1 96.75 89 VAL B N 1
ATOM 5002 C CA . VAL B 1 89 ? -27.234 -7.066 -3.391 1 96.75 89 VAL B CA 1
ATOM 5003 C C . VAL B 1 89 ? -27.875 -8.195 -4.195 1 96.75 89 VAL B C 1
ATOM 5005 O O . VAL B 1 89 ? -27.25 -9.234 -4.414 1 96.75 89 VAL B O 1
ATOM 5008 N N . PHE B 1 90 ? -29.172 -7.965 -4.633 1 97.38 90 PHE B N 1
ATOM 5009 C CA . PHE B 1 90 ? -29.812 -8.938 -5.504 1 97.38 90 PHE B CA 1
ATOM 5010 C C . PHE B 1 90 ? -28.984 -9.188 -6.754 1 97.38 90 PHE B C 1
ATOM 5012 O O . PHE B 1 90 ? -28.734 -10.336 -7.129 1 97.38 90 PHE B O 1
ATOM 5019 N N . GLY B 1 91 ? -28.531 -8.117 -7.301 1 96.88 91 GLY B N 1
ATOM 5020 C CA . GLY B 1 91 ? -27.719 -8.203 -8.508 1 96.88 91 GLY B CA 1
ATOM 5021 C C . GLY B 1 91 ? -26.391 -8.891 -8.289 1 96.88 91 GLY B C 1
ATOM 5022 O O . GLY B 1 91 ? -25.922 -9.625 -9.156 1 96.88 91 GLY B O 1
ATOM 5023 N N . ALA B 1 92 ? -25.766 -8.609 -7.176 1 95.75 92 ALA B N 1
ATOM 5024 C CA . ALA B 1 92 ? -24.484 -9.227 -6.844 1 95.75 92 ALA B CA 1
ATOM 5025 C C . ALA B 1 92 ? -24.609 -10.75 -6.832 1 95.75 92 ALA B C 1
ATOM 5027 O O . ALA B 1 92 ? -23.672 -11.453 -7.242 1 95.75 92 ALA B O 1
ATOM 5028 N N . ASN B 1 93 ? -25.703 -11.258 -6.395 1 96.19 93 ASN B N 1
ATOM 5029 C CA . ASN B 1 93 ? -25.938 -12.703 -6.395 1 96.19 93 ASN B CA 1
ATOM 5030 C C . ASN B 1 93 ? -25.984 -13.266 -7.812 1 96.19 93 ASN B C 1
ATOM 5032 O O . ASN B 1 93 ? -25.516 -14.375 -8.055 1 96.19 93 ASN B O 1
ATOM 5036 N N . ILE B 1 94 ? -26.562 -12.516 -8.695 1 96.88 94 ILE B N 1
ATOM 5037 C CA . ILE B 1 94 ? -26.578 -12.93 -10.094 1 96.88 94 ILE B CA 1
ATOM 5038 C C . ILE B 1 94 ? -25.172 -12.891 -10.672 1 96.88 94 ILE B C 1
ATOM 5040 O O . ILE B 1 94 ? -24.75 -13.82 -11.359 1 96.88 94 ILE B O 1
ATOM 5044 N N . GLY B 1 95 ? -24.484 -11.836 -10.406 1 95.44 95 GLY B N 1
ATOM 5045 C CA . GLY B 1 95 ? -23.141 -11.656 -10.914 1 95.44 95 GLY B CA 1
ATOM 5046 C C . GLY B 1 95 ? -22.188 -12.773 -10.508 1 95.44 95 GLY B C 1
ATOM 5047 O O . GLY B 1 95 ? -21.281 -13.133 -11.258 1 95.44 95 GLY B O 1
ATOM 5048 N N . THR B 1 96 ? -22.391 -13.305 -9.367 1 92.5 96 THR B N 1
ATOM 5049 C CA . THR B 1 96 ? -21.531 -14.359 -8.836 1 92.5 96 THR B CA 1
ATOM 5050 C C . THR B 1 96 ? -21.578 -15.602 -9.711 1 92.5 96 THR B C 1
ATOM 5052 O O . THR B 1 96 ? -20.641 -16.391 -9.727 1 92.5 96 THR B O 1
ATOM 5055 N N . THR B 1 97 ? -22.609 -15.781 -10.453 1 95.06 97 THR B N 1
ATOM 5056 C CA . THR B 1 97 ? -22.797 -17 -11.227 1 95.06 97 THR B CA 1
ATOM 5057 C C . THR B 1 97 ? -21.906 -17 -12.461 1 95.06 97 THR B C 1
ATOM 5059 O O . THR B 1 97 ? -21.688 -18.047 -13.086 1 95.06 97 THR B O 1
ATOM 5062 N N . PHE B 1 98 ? -21.375 -15.852 -12.742 1 92.81 98 PHE B N 1
ATOM 5063 C CA . PHE B 1 98 ? -20.531 -15.734 -13.93 1 92.81 98 PHE B CA 1
ATOM 5064 C C . PHE B 1 98 ? -19.297 -16.609 -13.812 1 92.81 98 PHE B C 1
ATOM 5066 O O . PHE B 1 98 ? -18.797 -17.141 -14.812 1 92.81 98 PHE B O 1
ATOM 5073 N N . THR B 1 99 ? -18.75 -16.734 -12.648 1 88.5 99 THR B N 1
ATOM 5074 C CA . THR B 1 99 ? -17.578 -17.562 -12.422 1 88.5 99 THR B CA 1
ATOM 5075 C C . THR B 1 99 ? -17.828 -19 -12.859 1 88.5 99 THR B C 1
ATOM 5077 O O . THR B 1 99 ? -16.953 -19.641 -13.453 1 88.5 99 THR B O 1
ATOM 5080 N N . ALA B 1 100 ? -19 -19.5 -12.523 1 93 100 ALA B N 1
ATOM 5081 C CA . ALA B 1 100 ? -19.344 -20.875 -12.906 1 93 100 ALA B CA 1
ATOM 5082 C C . ALA B 1 100 ? -19.297 -21.047 -14.422 1 93 100 ALA B C 1
ATOM 5084 O O . ALA B 1 100 ? -18.844 -22.078 -14.922 1 93 100 ALA B O 1
ATOM 5085 N N . TRP B 1 101 ? -19.734 -20.094 -15.125 1 93.06 101 TRP B N 1
ATOM 5086 C CA . TRP B 1 101 ? -19.719 -20.141 -16.578 1 93.06 101 TRP B CA 1
ATOM 5087 C C . TRP B 1 101 ? -18.297 -20.109 -17.125 1 93.06 101 TRP B C 1
ATOM 5089 O O . TRP B 1 101 ? -17.953 -20.844 -18.047 1 93.06 101 TRP B O 1
ATOM 5099 N N . ILE B 1 102 ? -17.5 -19.266 -16.516 1 87.38 102 ILE B N 1
ATOM 5100 C CA . ILE B 1 102 ? -16.094 -19.188 -16.922 1 87.38 102 ILE B CA 1
ATOM 5101 C C . ILE B 1 102 ? -15.43 -20.547 -16.75 1 87.38 102 ILE B C 1
ATOM 5103 O O . ILE B 1 102 ? -14.742 -21.016 -17.656 1 87.38 102 ILE B O 1
ATOM 5107 N N . VAL B 1 103 ? -15.641 -21.141 -15.664 1 87.5 103 VAL B N 1
ATOM 5108 C CA . VAL B 1 103 ? -15.031 -22.438 -15.367 1 87.5 103 VAL B CA 1
ATOM 5109 C C . VAL B 1 103 ? -15.586 -23.5 -16.312 1 87.5 103 VAL B C 1
ATOM 5111 O O . VAL B 1 103 ? -14.844 -24.344 -16.828 1 87.5 103 VAL B O 1
ATOM 5114 N N . SER B 1 104 ? -16.859 -23.484 -16.578 1 90.12 104 SER B N 1
ATOM 5115 C CA . SER B 1 104 ? -17.5 -24.484 -17.438 1 90.12 104 SER B CA 1
ATOM 5116 C C . SER B 1 104 ? -17.031 -24.344 -18.875 1 90.12 104 SER B C 1
ATOM 5118 O O . SER B 1 104 ? -16.828 -25.344 -19.578 1 90.12 104 SER B O 1
ATOM 5120 N N . PHE B 1 105 ? -16.891 -23.141 -19.312 1 86.44 105 PHE B N 1
ATOM 5121 C CA . PHE B 1 105 ? -16.516 -22.906 -20.703 1 86.44 105 PHE B CA 1
ATOM 5122 C C . PHE B 1 105 ? -15.039 -23.172 -20.922 1 86.44 105 PHE B C 1
ATOM 5124 O O . PHE B 1 105 ? -14.656 -23.734 -21.953 1 86.44 105 PHE B O 1
ATOM 5131 N N . PHE B 1 106 ? -14.227 -22.766 -19.953 1 79.06 106 PHE B N 1
ATOM 5132 C CA . PHE B 1 106 ? -12.797 -22.781 -20.203 1 79.06 106 PHE B CA 1
ATOM 5133 C C . PHE B 1 106 ? -12.102 -23.828 -19.344 1 79.06 106 PHE B C 1
ATOM 5135 O O . PHE B 1 106 ? -10.984 -24.266 -19.656 1 79.06 106 PHE B O 1
ATOM 5142 N N . GLY B 1 107 ? -12.648 -24.203 -18.344 1 77.12 107 GLY B N 1
ATOM 5143 C CA . GLY B 1 107 ? -11.953 -24.953 -17.328 1 77.12 107 GLY B CA 1
ATOM 5144 C C . GLY B 1 107 ? -11.734 -26.422 -17.703 1 77.12 107 GLY B C 1
ATOM 5145 O O . GLY B 1 107 ? -10.758 -27.031 -17.281 1 77.12 107 GLY B O 1
ATOM 5146 N N . PHE B 1 108 ? -12.609 -26.922 -18.453 1 76.44 108 PHE B N 1
ATOM 5147 C CA . PHE B 1 108 ? -12.531 -28.359 -18.641 1 76.44 108 PHE B CA 1
ATOM 5148 C C . PHE B 1 108 ? -12.25 -28.703 -20.109 1 76.44 108 PHE B C 1
ATOM 5150 O O . PHE B 1 108 ? -12.016 -29.859 -20.453 1 76.44 108 PHE B O 1
ATOM 5157 N N . LYS B 1 109 ? -12.359 -27.75 -20.953 1 70.44 109 LYS B N 1
ATOM 5158 C CA . LYS B 1 109 ? -12.188 -28 -22.375 1 70.44 109 LYS B CA 1
ATOM 5159 C C . LYS B 1 109 ? -10.758 -27.719 -22.812 1 70.44 109 LYS B C 1
ATOM 5161 O O . LYS B 1 109 ? -10.25 -28.359 -23.75 1 70.44 109 LYS B O 1
ATOM 5166 N N . PHE B 1 110 ? -10.258 -26.719 -22.188 1 66.56 110 PHE B N 1
ATOM 5167 C CA . PHE B 1 110 ? -8.953 -26.312 -22.688 1 66.56 110 PHE B CA 1
ATOM 5168 C C . PHE B 1 110 ? -7.84 -26.953 -21.859 1 66.56 110 PHE B C 1
ATOM 5170 O O . PHE B 1 110 ? -7.969 -27.109 -20.641 1 66.56 110 PHE B O 1
ATOM 5177 N N . SER B 1 111 ? -6.941 -27.406 -22.641 1 71.69 111 SER B N 1
ATOM 5178 C CA . SER B 1 111 ? -5.762 -28 -22.016 1 71.69 111 SER B CA 1
ATOM 5179 C C . SER B 1 111 ? -4.812 -26.922 -21.5 1 71.69 111 SER B C 1
ATOM 5181 O O . SER B 1 111 ? -4.887 -25.766 -21.922 1 71.69 111 SER B O 1
ATOM 5183 N N . LEU B 1 112 ? -4.094 -27.281 -20.562 1 71.19 112 LEU B N 1
ATOM 5184 C CA . LEU B 1 112 ? -3.037 -26.453 -19.984 1 71.19 112 LEU B CA 1
ATOM 5185 C C . LEU B 1 112 ? -2.203 -25.797 -21.094 1 71.19 112 LEU B C 1
ATOM 5187 O O . LEU B 1 112 ? -1.938 -24.594 -21.047 1 71.19 112 LEU B O 1
ATOM 5191 N N . SER B 1 113 ? -1.951 -26.547 -22.016 1 70.62 113 SER B N 1
ATOM 5192 C CA . SER B 1 113 ? -1.009 -26.141 -23.047 1 70.62 113 SER B CA 1
ATOM 5193 C C . SER B 1 113 ? -1.674 -25.219 -24.062 1 70.62 113 SER B C 1
ATOM 5195 O O . SER B 1 113 ? -1.003 -24.406 -24.719 1 70.62 113 SER B O 1
ATOM 5197 N N . SER B 1 114 ? -2.875 -25.297 -24.156 1 77.06 114 SER B N 1
ATOM 5198 C CA . SER B 1 114 ? -3.516 -24.562 -25.25 1 77.06 114 SER B CA 1
ATOM 5199 C C . SER B 1 114 ? -3.92 -23.156 -24.812 1 77.06 114 SER B C 1
ATOM 5201 O O . SER B 1 114 ? -3.906 -22.234 -25.625 1 77.06 114 SER B O 1
ATOM 5203 N N . LEU B 1 115 ? -4.184 -22.953 -23.609 1 81.12 115 LEU B N 1
ATOM 5204 C CA . LEU B 1 115 ? -4.695 -21.641 -23.219 1 81.12 115 LEU B CA 1
ATOM 5205 C C . LEU B 1 115 ? -3.938 -21.094 -22.016 1 81.12 115 LEU B C 1
ATOM 5207 O O . LEU B 1 115 ? -3.416 -19.984 -22.047 1 81.12 115 LEU B O 1
ATOM 5211 N N . VAL B 1 116 ? -3.74 -21.891 -21.047 1 88.5 116 VAL B N 1
ATOM 5212 C CA . VAL B 1 116 ? -3.248 -21.453 -19.75 1 88.5 116 VAL B CA 1
ATOM 5213 C C . VAL B 1 116 ? -1.813 -20.953 -19.875 1 88.5 116 VAL B C 1
ATOM 5215 O O . VAL B 1 116 ? -1.513 -19.812 -19.5 1 88.5 116 VAL B O 1
ATOM 5218 N N . LEU B 1 117 ? -0.986 -21.734 -20.5 1 91.19 117 LEU B N 1
ATOM 5219 C CA . LEU B 1 117 ? 0.431 -21.391 -20.562 1 91.19 117 LEU B CA 1
ATOM 5220 C C . LEU B 1 117 ? 0.667 -20.219 -21.5 1 91.19 117 LEU B C 1
ATOM 5222 O O . LEU B 1 117 ? 1.465 -19.328 -21.188 1 91.19 117 LEU B O 1
ATOM 5226 N N . PRO B 1 118 ? -0.042 -20.125 -22.609 1 90.25 118 PRO B N 1
ATOM 5227 C CA . PRO B 1 118 ? 0.105 -18.938 -23.453 1 90.25 118 PRO B CA 1
ATOM 5228 C C . PRO B 1 118 ? -0.298 -17.656 -22.719 1 90.25 118 PRO B C 1
ATOM 5230 O O . PRO B 1 118 ? 0.326 -16.609 -22.922 1 90.25 118 PRO B O 1
ATOM 5233 N N . VAL B 1 119 ? -1.297 -17.734 -21.984 1 91.81 119 VAL B N 1
ATOM 5234 C CA . VAL B 1 119 ? -1.728 -16.547 -21.25 1 91.81 119 VAL B CA 1
ATOM 5235 C C . VAL B 1 119 ? -0.675 -16.156 -20.219 1 91.81 119 VAL B C 1
ATOM 5237 O O . VAL B 1 119 ? -0.397 -14.977 -20.016 1 91.81 119 VAL B O 1
ATOM 5240 N N . PHE B 1 120 ? -0.143 -17.141 -19.562 1 92.88 120 PHE B N 1
ATOM 5241 C CA . PHE B 1 120 ? 0.987 -16.875 -18.672 1 92.88 120 PHE B CA 1
ATOM 5242 C C . PHE B 1 120 ? 2.105 -16.172 -19.422 1 92.88 120 PHE B C 1
ATOM 5244 O O . PHE B 1 120 ? 2.691 -15.211 -18.922 1 92.88 120 PHE B O 1
ATOM 5251 N N . ALA B 1 121 ? 2.387 -16.703 -20.594 1 90.5 121 ALA B N 1
ATOM 5252 C CA . ALA B 1 121 ? 3.473 -16.172 -21.406 1 90.5 121 ALA B CA 1
ATOM 5253 C C . ALA B 1 121 ? 3.215 -14.711 -21.766 1 90.5 121 ALA B C 1
ATOM 5255 O O . ALA B 1 121 ? 4.145 -13.898 -21.812 1 90.5 121 ALA B O 1
ATOM 5256 N N . LEU B 1 122 ? 2.068 -14.391 -22 1 90.56 122 LEU B N 1
ATOM 5257 C CA . LEU B 1 122 ? 1.685 -13.023 -22.344 1 90.56 122 LEU B CA 1
ATOM 5258 C C . LEU B 1 122 ? 1.757 -12.117 -21.125 1 90.56 122 LEU B C 1
ATOM 5260 O O . LEU B 1 122 ? 2.125 -10.945 -21.234 1 90.56 122 LEU B O 1
ATOM 5264 N N . ALA B 1 123 ? 1.438 -12.664 -19.969 1 90.5 123 ALA B N 1
ATOM 5265 C CA . ALA B 1 123 ? 1.357 -11.875 -18.75 1 90.5 123 ALA B CA 1
ATOM 5266 C C . ALA B 1 123 ? 2.748 -11.477 -18.25 1 90.5 123 ALA B C 1
ATOM 5268 O O . ALA B 1 123 ? 2.924 -10.414 -17.656 1 90.5 123 ALA B O 1
ATOM 5269 N N . LEU B 1 124 ? 3.695 -12.234 -18.547 1 85.06 124 LEU B N 1
ATOM 5270 C CA . LEU B 1 124 ? 5.027 -12.07 -17.984 1 85.06 124 LEU B CA 1
ATOM 5271 C C . LEU B 1 124 ? 5.629 -10.727 -18.375 1 85.06 124 LEU B C 1
ATOM 5273 O O . LEU B 1 124 ? 5.969 -9.922 -17.5 1 85.06 124 LEU B O 1
ATOM 5277 N N . PRO B 1 125 ? 5.727 -10.422 -19.609 1 82.88 125 PRO B N 1
ATOM 5278 C CA . PRO B 1 125 ? 6.324 -9.133 -19.969 1 82.88 125 PRO B CA 1
ATOM 5279 C C . PRO B 1 125 ? 5.5 -7.945 -19.484 1 82.88 125 PRO B C 1
ATOM 5281 O O . PRO B 1 125 ? 6.059 -6.887 -19.188 1 82.88 125 PRO B O 1
ATOM 5284 N N . LEU B 1 126 ? 4.25 -8.133 -19.391 1 87.44 126 LEU B N 1
ATOM 5285 C CA . LEU B 1 126 ? 3.365 -7.047 -18.984 1 87.44 126 LEU B CA 1
ATOM 5286 C C . LEU B 1 126 ? 3.57 -6.715 -17.5 1 87.44 126 LEU B C 1
ATOM 5288 O O . LEU B 1 126 ? 3.311 -5.59 -17.078 1 87.44 126 LEU B O 1
ATOM 5292 N N . MET B 1 127 ? 4.012 -7.656 -16.797 1 83.38 127 MET B N 1
ATOM 5293 C CA . MET B 1 127 ? 4.219 -7.469 -15.359 1 83.38 127 MET B CA 1
ATOM 5294 C C . MET B 1 127 ? 5.379 -6.52 -15.094 1 83.38 127 MET B C 1
ATOM 5296 O O . MET B 1 127 ? 5.484 -5.941 -14.016 1 83.38 127 MET B O 1
ATOM 5300 N N . PHE B 1 128 ? 6.23 -6.301 -16.125 1 73.75 128 PHE B N 1
ATOM 5301 C CA . PHE B 1 128 ?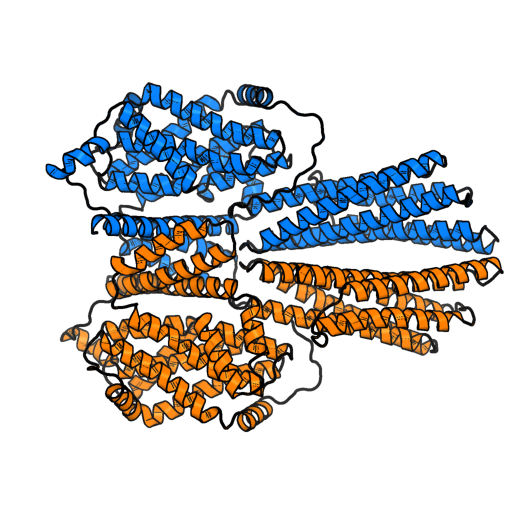 7.406 -5.449 -15.961 1 73.75 128 PHE B CA 1
ATOM 5302 C C . PHE B 1 128 ? 7.168 -4.078 -16.594 1 73.75 128 PHE B C 1
ATOM 5304 O O . PHE B 1 128 ? 8.062 -3.234 -16.609 1 73.75 128 PHE B O 1
ATOM 5311 N N . ASN B 1 129 ? 6.004 -3.877 -17.031 1 80 129 ASN B N 1
ATOM 5312 C CA . ASN B 1 129 ? 5.707 -2.604 -17.672 1 80 129 ASN B CA 1
ATOM 5313 C C . ASN B 1 129 ? 5.73 -1.448 -16.672 1 80 129 ASN B C 1
ATOM 5315 O O . ASN B 1 129 ? 5.359 -1.619 -15.508 1 80 129 ASN B O 1
ATOM 5319 N N . LYS B 1 130 ? 6.195 -0.311 -17.109 1 74.06 130 LYS B N 1
ATOM 5320 C CA . LYS B 1 130 ? 6.277 0.874 -16.25 1 74.06 130 LYS B CA 1
ATOM 5321 C C . LYS B 1 130 ? 4.891 1.434 -15.961 1 74.06 130 LYS B C 1
ATOM 5323 O O . LYS B 1 130 ? 4.676 2.051 -14.914 1 74.06 130 LYS B O 1
ATOM 5328 N N . ASN B 1 131 ? 4.078 1.202 -16.875 1 83.31 131 ASN B N 1
ATOM 5329 C CA . ASN B 1 131 ? 2.713 1.688 -16.703 1 83.31 131 ASN B CA 1
ATOM 5330 C C . ASN B 1 131 ? 1.92 0.824 -15.734 1 83.31 131 ASN B C 1
ATOM 5332 O O . ASN B 1 131 ? 1.74 -0.374 -15.969 1 83.31 131 ASN B O 1
ATOM 5336 N N . GLU B 1 132 ? 1.4 1.394 -14.758 1 80.94 132 GLU B N 1
ATOM 5337 C CA . GLU B 1 132 ? 0.69 0.684 -13.695 1 80.94 132 GLU B CA 1
ATOM 5338 C C . GLU B 1 132 ? -0.562 -0.002 -14.234 1 80.94 132 GLU B C 1
ATOM 5340 O O . GLU B 1 132 ? -0.918 -1.096 -13.789 1 80.94 132 GLU B O 1
ATOM 5345 N N . LYS B 1 133 ? -1.23 0.668 -15.156 1 85.06 133 LYS B N 1
ATOM 5346 C CA . LYS B 1 133 ? -2.459 0.104 -15.711 1 85.06 133 LYS B CA 1
ATOM 5347 C C . LYS B 1 133 ? -2.184 -1.214 -16.422 1 85.06 133 LYS B C 1
ATOM 5349 O O . LYS B 1 133 ? -2.977 -2.154 -16.328 1 85.06 133 LYS B O 1
ATOM 5354 N N . VAL B 1 134 ? -1.089 -1.239 -17.047 1 89.88 134 VAL B N 1
ATOM 5355 C CA . VAL B 1 134 ? -0.701 -2.451 -17.766 1 89.88 134 VAL B CA 1
ATOM 5356 C C . VAL B 1 134 ? -0.339 -3.547 -16.766 1 89.88 134 VAL B C 1
ATOM 5358 O O . VAL B 1 134 ? -0.685 -4.715 -16.969 1 89.88 134 VAL B O 1
ATOM 5361 N N . ARG B 1 135 ? 0.244 -3.227 -15.758 1 88.31 135 ARG B N 1
ATOM 5362 C CA . ARG B 1 135 ? 0.622 -4.195 -14.734 1 88.31 135 ARG B CA 1
ATOM 5363 C C . ARG B 1 135 ? -0.609 -4.773 -14.047 1 88.31 135 ARG B C 1
ATOM 5365 O O . ARG B 1 135 ? -0.623 -5.945 -13.664 1 88.31 135 ARG B O 1
ATOM 5372 N N . GLU B 1 136 ? -1.551 -3.93 -13.859 1 88.06 136 GLU B N 1
ATOM 5373 C CA . GLU B 1 136 ? -2.797 -4.391 -13.25 1 88.06 136 GLU B CA 1
ATOM 5374 C C . GLU B 1 136 ? -3.488 -5.43 -14.133 1 88.06 136 GLU B C 1
ATOM 5376 O O . GLU B 1 136 ? -4.012 -6.426 -13.633 1 88.06 136 GLU B O 1
ATOM 5381 N N . VAL B 1 137 ? -3.441 -5.199 -15.383 1 90.94 137 VAL B N 1
ATOM 5382 C CA . VAL B 1 137 ? -4.008 -6.148 -16.328 1 90.94 137 VAL B CA 1
ATOM 5383 C C . VAL B 1 137 ? -3.193 -7.441 -16.312 1 90.94 137 VAL B C 1
ATOM 5385 O O . VAL B 1 137 ? -3.754 -8.539 -16.375 1 90.94 137 VAL B O 1
ATOM 5388 N N . ALA B 1 138 ? -1.929 -7.266 -16.297 1 92.56 138 ALA B N 1
ATOM 5389 C CA . ALA B 1 138 ? -1.052 -8.43 -16.219 1 92.56 138 ALA B CA 1
ATOM 5390 C C . ALA B 1 138 ? -1.369 -9.289 -14.992 1 92.56 138 ALA B C 1
ATOM 5392 O O . ALA B 1 138 ? -1.375 -10.516 -15.07 1 92.56 138 ALA B O 1
ATOM 5393 N N . GLU B 1 139 ? -1.627 -8.641 -13.945 1 90.81 139 GLU B N 1
ATOM 5394 C CA . GLU B 1 139 ? -1.981 -9.336 -12.711 1 90.81 139 GLU B CA 1
ATOM 5395 C C . GLU B 1 139 ? -3.279 -10.117 -12.867 1 90.81 139 GLU B C 1
ATOM 5397 O O . GLU B 1 139 ? -3.379 -11.266 -12.414 1 90.81 139 GLU B O 1
ATOM 5402 N N . ALA B 1 140 ? -4.234 -9.461 -13.469 1 91.06 140 ALA B N 1
ATOM 5403 C CA . ALA B 1 140 ? -5.512 -10.133 -13.727 1 91.06 140 ALA B CA 1
ATOM 5404 C C . ALA B 1 140 ? -5.328 -11.344 -14.633 1 91.06 140 ALA B C 1
ATOM 5406 O O . ALA B 1 140 ? -5.895 -12.406 -14.383 1 91.06 140 ALA B O 1
ATOM 5407 N N . LEU B 1 141 ? -4.551 -11.18 -15.656 1 93.25 141 LEU B N 1
ATOM 5408 C CA . LEU B 1 141 ? -4.297 -12.266 -16.609 1 93.25 141 LEU B CA 1
ATOM 5409 C C . LEU B 1 141 ? -3.557 -13.414 -15.93 1 93.25 141 LEU B C 1
ATOM 5411 O O . LEU B 1 141 ? -3.869 -14.586 -16.156 1 93.25 141 LEU B O 1
ATOM 5415 N N . PHE B 1 142 ? -2.613 -13.039 -15.148 1 93.88 142 PHE B N 1
ATOM 5416 C CA . PHE B 1 142 ? -1.867 -14.055 -14.43 1 93.88 142 PHE B CA 1
ATOM 5417 C C . PHE B 1 142 ? -2.783 -14.828 -13.484 1 93.88 142 PHE B C 1
ATOM 5419 O O . PHE B 1 142 ? -2.709 -16.062 -13.406 1 93.88 142 PHE B O 1
ATOM 5426 N N . GLY B 1 143 ? -3.592 -14.086 -12.742 1 91.5 143 GLY B N 1
ATOM 5427 C CA . GLY B 1 143 ? -4.57 -14.734 -11.883 1 91.5 143 GLY B CA 1
ATOM 5428 C C . GLY B 1 143 ? -5.516 -15.648 -12.633 1 91.5 143 GLY B C 1
ATOM 5429 O O . GLY B 1 143 ? -5.805 -16.766 -12.188 1 91.5 143 GLY B O 1
ATOM 5430 N N . PHE B 1 144 ? -5.914 -15.203 -13.766 1 89.31 144 PHE B N 1
ATOM 5431 C CA . PHE B 1 144 ? -6.777 -16 -14.641 1 89.31 144 PHE B CA 1
ATOM 5432 C C . PHE B 1 144 ? -6.113 -17.328 -15 1 89.31 144 PHE B C 1
ATOM 5434 O O . PHE B 1 144 ? -6.742 -18.375 -14.914 1 89.31 144 PHE B O 1
ATOM 5441 N N . SER B 1 145 ? -4.953 -17.219 -15.391 1 92.44 145 SER B N 1
ATOM 5442 C CA . SER B 1 145 ? -4.207 -18.406 -15.789 1 92.44 145 SER B CA 1
ATOM 5443 C C . SER B 1 145 ? -3.994 -19.344 -14.602 1 92.44 145 SER B C 1
ATOM 5445 O O . SER B 1 145 ? -4.043 -20.562 -14.75 1 92.44 145 SER B O 1
ATOM 5447 N N . LEU B 1 146 ? -3.756 -18.781 -13.453 1 92.31 146 LEU B N 1
ATOM 5448 C CA . LEU B 1 146 ? -3.562 -19.594 -12.258 1 92.31 146 LEU B CA 1
ATOM 5449 C C . LEU B 1 146 ? -4.844 -20.328 -11.891 1 92.31 146 LEU B C 1
ATOM 5451 O O . LEU B 1 146 ? -4.793 -21.453 -11.375 1 92.31 146 LEU B O 1
ATOM 5455 N N . VAL B 1 147 ? -5.961 -19.656 -12.086 1 88.88 147 VAL B N 1
ATOM 5456 C CA . VAL B 1 147 ? -7.246 -20.297 -11.82 1 88.88 147 VAL B CA 1
ATOM 5457 C C . VAL B 1 147 ? -7.371 -21.578 -12.641 1 88.88 147 VAL B C 1
ATOM 5459 O O . VAL B 1 147 ? -7.691 -22.641 -12.094 1 88.88 147 VAL B O 1
ATOM 5462 N N . PHE B 1 148 ? -7.039 -21.531 -13.828 1 88.81 148 PHE B N 1
ATOM 5463 C CA . PHE B 1 148 ? -7.203 -22.688 -14.711 1 88.81 148 PHE B CA 1
ATOM 5464 C C . PHE B 1 148 ? -6.102 -23.703 -14.469 1 88.81 148 PHE B C 1
ATOM 5466 O O . PHE B 1 148 ? -6.328 -24.906 -14.617 1 88.81 148 PHE B O 1
ATOM 5473 N N . LEU B 1 149 ? -4.973 -23.188 -14.125 1 90.31 149 LEU B N 1
ATOM 5474 C CA . LEU B 1 149 ? -3.93 -24.109 -13.719 1 90.31 149 LEU B CA 1
ATOM 5475 C C . LEU B 1 149 ? -4.355 -24.906 -12.492 1 90.31 149 LEU B C 1
ATOM 5477 O O . LEU B 1 149 ? -4.141 -26.125 -12.422 1 90.31 149 LEU B O 1
ATOM 5481 N N . GLY B 1 150 ? -4.879 -24.25 -11.555 1 88.88 150 GLY B N 1
ATOM 5482 C CA . GLY B 1 150 ? -5.398 -24.922 -10.375 1 88.88 150 GLY B CA 1
ATOM 5483 C C . GLY B 1 150 ? -6.461 -25.953 -10.695 1 88.88 150 GLY B C 1
ATOM 5484 O O . GLY B 1 150 ? -6.441 -27.062 -10.156 1 88.88 150 GLY B O 1
ATOM 5485 N N . LEU B 1 151 ? -7.34 -25.594 -11.578 1 84.25 151 LEU B N 1
ATOM 5486 C CA . LEU B 1 151 ? -8.391 -26.516 -11.992 1 84.25 151 LEU B CA 1
ATOM 5487 C C . LEU B 1 151 ? -7.797 -27.75 -12.664 1 84.25 151 LEU B C 1
ATOM 5489 O O . LEU B 1 151 ? -8.289 -28.875 -12.469 1 84.25 151 LEU B O 1
ATOM 5493 N N . SER B 1 152 ? -6.836 -27.516 -13.477 1 86.19 152 SER B N 1
ATOM 5494 C CA . SER B 1 152 ? -6.164 -28.625 -14.141 1 86.19 152 SER B CA 1
ATOM 5495 C C . SER B 1 152 ? -5.523 -29.562 -13.125 1 86.19 152 SER B C 1
ATOM 5497 O O . SER B 1 152 ? -5.562 -30.781 -13.289 1 86.19 152 SER B O 1
ATOM 5499 N N . ILE B 1 153 ? -4.922 -29 -12.133 1 86.19 153 ILE B N 1
ATOM 5500 C CA . ILE B 1 153 ? -4.289 -29.812 -11.086 1 86.19 153 ILE B CA 1
ATOM 5501 C C . ILE B 1 153 ? -5.352 -30.625 -10.352 1 86.19 153 ILE B C 1
ATOM 5503 O O . ILE B 1 153 ? -5.16 -31.812 -10.094 1 86.19 153 ILE B O 1
ATOM 5507 N N . ILE B 1 154 ? -6.418 -30 -10.031 1 82.06 154 ILE B N 1
ATOM 5508 C CA . ILE B 1 154 ? -7.5 -30.688 -9.336 1 82.06 154 ILE B CA 1
ATOM 5509 C C . ILE B 1 154 ? -8.023 -31.844 -10.188 1 82.06 154 ILE B C 1
ATOM 5511 O O . ILE B 1 154 ? -8.227 -32.938 -9.688 1 82.06 154 ILE B O 1
ATOM 5515 N N . LYS B 1 155 ? -8.234 -31.578 -11.469 1 79.88 155 LYS B N 1
ATOM 5516 C CA . LYS B 1 155 ? -8.719 -32.594 -12.406 1 79.88 155 LYS B CA 1
ATOM 5517 C C . LYS B 1 155 ? -7.781 -33.781 -12.445 1 79.88 155 LYS B C 1
ATOM 5519 O O . LYS B 1 155 ? -8.234 -34.938 -12.523 1 79.88 155 LYS B O 1
ATOM 5524 N N . ASP B 1 156 ? -6.535 -33.5 -12.359 1 79.44 156 ASP B N 1
ATOM 5525 C CA . ASP B 1 156 ? -5.543 -34.594 -12.453 1 79.44 156 ASP B CA 1
ATOM 5526 C C . ASP B 1 156 ? -5.48 -35.375 -11.156 1 79.44 156 ASP B C 1
ATOM 5528 O O . ASP B 1 156 ? -5.117 -36.562 -11.172 1 79.44 156 ASP B O 1
ATOM 5532 N N . GLN B 1 157 ? -5.789 -34.75 -10.086 1 77.5 157 GLN B N 1
ATOM 5533 C CA . GLN B 1 157 ? -5.656 -35.406 -8.789 1 77.5 157 GLN B CA 1
ATOM 5534 C C . GLN B 1 157 ? -6.922 -36.156 -8.43 1 77.5 157 GLN B C 1
ATOM 5536 O O . GLN B 1 157 ? -6.898 -37.062 -7.566 1 77.5 157 GLN B O 1
ATOM 5541 N N . VAL B 1 158 ? -8.039 -35.812 -8.961 1 73.81 158 VAL B N 1
ATOM 5542 C CA . VAL B 1 158 ? -9.297 -36.5 -8.688 1 73.81 158 VAL B CA 1
ATOM 5543 C C . VAL B 1 158 ? -9.539 -37.562 -9.734 1 73.81 158 VAL B C 1
ATOM 5545 O O . VAL B 1 158 ? -9.633 -37.281 -10.93 1 73.81 158 VAL B O 1
ATOM 5548 N N . PRO B 1 159 ? -9.453 -38.781 -9.25 1 74.44 159 PRO B N 1
ATOM 5549 C CA . PRO B 1 159 ? -9.672 -39.844 -10.219 1 74.44 159 PRO B CA 1
ATOM 5550 C C . PRO B 1 159 ? -11.094 -39.844 -10.797 1 74.44 159 PRO B C 1
ATOM 5552 O O . PRO B 1 159 ? -12.023 -39.375 -10.141 1 74.44 159 PRO B O 1
ATOM 5555 N N . ASP B 1 160 ? -11.141 -40.219 -12.039 1 70.12 160 ASP B N 1
ATOM 5556 C CA . ASP B 1 160 ? -12.469 -40.375 -12.633 1 70.12 160 ASP B CA 1
ATOM 5557 C C . ASP B 1 160 ? -13.25 -41.5 -11.938 1 70.12 160 ASP B C 1
ATOM 5559 O O . ASP B 1 160 ? -12.688 -42.531 -11.57 1 70.12 160 ASP B O 1
ATOM 5563 N N . VAL B 1 161 ? -14.242 -41.125 -11.242 1 63.75 161 VAL B N 1
ATOM 5564 C CA . VAL B 1 161 ? -15.047 -42.156 -10.602 1 63.75 161 VAL B CA 1
ATOM 5565 C C . VAL B 1 161 ? -15.867 -42.906 -11.656 1 63.75 161 VAL B C 1
ATOM 5567 O O . VAL B 1 161 ? -16.656 -42.281 -12.383 1 63.75 161 VAL B O 1
ATOM 5570 N N . GLN B 1 162 ? -15.164 -43.938 -12.234 1 56.19 162 GLN B N 1
ATOM 5571 C CA . GLN B 1 162 ? -16.031 -44.906 -12.875 1 56.19 162 GLN B CA 1
ATOM 5572 C C . GLN B 1 162 ? -16.672 -45.844 -11.844 1 56.19 162 GLN B C 1
ATOM 5574 O O . GLN B 1 162 ? -15.992 -46.375 -10.961 1 56.19 162 GLN B O 1
ATOM 5579 N N . VAL B 1 163 ? -17.938 -45.562 -11.461 1 48.91 163 VAL B N 1
ATOM 5580 C CA . VAL B 1 163 ? -18.688 -46.344 -10.5 1 48.91 163 VAL B CA 1
ATOM 5581 C C . VAL B 1 163 ? -18.25 -47.812 -10.57 1 48.91 163 VAL B C 1
ATOM 5583 O O . VAL B 1 163 ? -18.469 -48.469 -11.578 1 48.91 163 VAL B O 1
ATOM 5586 N N . THR B 1 164 ? -17.094 -48.125 -10.008 1 47.41 164 THR B N 1
ATOM 5587 C CA . THR B 1 164 ? -16.875 -49.562 -9.828 1 47.41 164 THR B CA 1
ATOM 5588 C C . THR B 1 164 ? -17.609 -50.094 -8.602 1 47.41 164 THR B C 1
ATOM 5590 O O . THR B 1 164 ? -18.062 -49.281 -7.762 1 47.41 164 THR B O 1
ATOM 5593 N N . GLU B 1 165 ? -17.797 -51.406 -8.414 1 49.62 165 GLU B N 1
ATOM 5594 C CA . GLU B 1 165 ? -18.594 -52.094 -7.395 1 49.62 165 GLU B CA 1
ATOM 5595 C C . GLU B 1 165 ? -18.156 -51.656 -5.992 1 49.62 165 GLU B C 1
ATOM 5597 O O . GLU B 1 165 ? -19 -51.438 -5.121 1 49.62 165 GLU B O 1
ATOM 5602 N N . GLN B 1 166 ? -17.016 -51.656 -5.609 1 49.25 166 GLN B N 1
ATOM 5603 C CA . GLN B 1 166 ? -16.484 -51.438 -4.27 1 49.25 166 GLN B CA 1
ATOM 5604 C C . GLN B 1 166 ? -16.594 -49.969 -3.863 1 49.25 166 GLN B C 1
ATOM 5606 O O . GLN B 1 166 ? -16.875 -49.656 -2.701 1 49.25 166 GLN B O 1
ATOM 5611 N N . SER B 1 167 ? -16.281 -49.094 -4.594 1 51.06 167 SER B N 1
ATOM 5612 C CA . SER B 1 167 ? -16.328 -47.656 -4.324 1 51.06 167 SER B CA 1
ATOM 5613 C C . SER B 1 167 ? -17.766 -47.156 -4.293 1 51.06 167 SER B C 1
ATOM 5615 O O . SER B 1 167 ? -18.016 -46 -3.914 1 51.06 167 SER B O 1
ATOM 5617 N N . ALA B 1 168 ? -18.641 -48.031 -4.613 1 51.75 168 ALA B N 1
ATOM 5618 C CA . ALA B 1 168 ? -20.062 -47.812 -4.805 1 51.75 168 ALA B CA 1
ATOM 5619 C C . ALA B 1 168 ? -20.734 -47.406 -3.498 1 51.75 168 ALA B C 1
ATOM 5621 O O . ALA B 1 168 ? -21.656 -46.562 -3.502 1 51.75 168 ALA B O 1
ATOM 5622 N N . THR B 1 169 ? -20.219 -48 -2.426 1 51.44 169 THR B N 1
ATOM 5623 C CA . THR B 1 169 ? -20.938 -47.688 -1.197 1 51.44 169 THR B CA 1
ATOM 5624 C C . THR B 1 169 ? -20.688 -46.25 -0.78 1 51.44 169 THR B C 1
ATOM 5626 O O . THR B 1 169 ? -21.625 -45.562 -0.393 1 51.44 169 THR B O 1
ATOM 5629 N N . PHE B 1 170 ? -19.422 -45.906 -0.713 1 49.94 170 PHE B N 1
ATOM 5630 C CA . PHE B 1 170 ? -19.094 -44.531 -0.317 1 49.94 170 PHE B CA 1
ATOM 5631 C C . PHE B 1 170 ? -19.688 -43.531 -1.295 1 49.94 170 PHE B C 1
ATOM 5633 O O . PHE B 1 170 ? -20.234 -42.5 -0.882 1 49.94 170 PHE B O 1
ATOM 5640 N N . PHE B 1 171 ? -19.641 -44 -2.465 1 57 171 PHE B N 1
ATOM 5641 C CA . PHE B 1 171 ? -20.125 -43.094 -3.525 1 57 171 PHE B CA 1
ATOM 5642 C C . PHE B 1 171 ? -21.641 -43.125 -3.607 1 57 171 PHE B C 1
ATOM 5644 O O . PHE B 1 171 ? -22.25 -42.188 -4.137 1 57 171 PHE B O 1
ATOM 5651 N N . ARG B 1 172 ? -22.156 -44.188 -2.996 1 59 172 ARG B N 1
ATOM 5652 C CA . ARG B 1 172 ? -23.609 -44.25 -2.98 1 59 172 ARG B CA 1
ATOM 5653 C C . ARG B 1 172 ? -24.219 -43.062 -2.262 1 59 172 ARG B C 1
ATOM 5655 O O . ARG B 1 172 ? -25.234 -42.5 -2.689 1 59 172 ARG B O 1
ATOM 5662 N N . PHE B 1 173 ? -23.562 -42.75 -1.178 1 55.5 173 PHE B N 1
ATOM 5663 C CA . PHE B 1 173 ? -24.047 -41.594 -0.447 1 55.5 173 PHE B CA 1
ATOM 5664 C C . PHE B 1 173 ? -23.938 -40.344 -1.299 1 55.5 173 PHE B C 1
ATOM 5666 O O . PHE B 1 173 ? -24.797 -39.469 -1.233 1 55.5 173 PHE B O 1
ATOM 5673 N N . PHE B 1 174 ? -23.062 -40.312 -2.215 1 63.12 174 PHE B N 1
ATOM 5674 C CA . PHE B 1 174 ? -22.812 -39.125 -3.014 1 63.12 174 PHE B CA 1
ATOM 5675 C C . PHE B 1 174 ? -23.609 -39.188 -4.316 1 63.12 174 PHE B C 1
ATOM 5677 O O . PHE B 1 174 ? -23.594 -38.219 -5.086 1 63.12 174 PHE B O 1
ATOM 5684 N N . HIS B 1 175 ? -24.375 -40.281 -4.43 1 69.19 175 HIS B N 1
ATOM 5685 C CA . HIS B 1 175 ? -25.156 -40.406 -5.652 1 69.19 175 HIS B CA 1
ATOM 5686 C C . HIS B 1 175 ? -26.625 -40.719 -5.34 1 69.19 175 HIS B C 1
ATOM 5688 O O . HIS B 1 175 ? -27.484 -40.562 -6.215 1 69.19 175 HIS B O 1
ATOM 5694 N N . HIS B 1 176 ? -26.797 -41.031 -4.059 1 68.38 176 HIS B N 1
ATOM 5695 C CA . HIS B 1 176 ? -28.188 -41.312 -3.713 1 68.38 176 HIS B CA 1
ATOM 5696 C C . HIS B 1 176 ? -28.969 -40.031 -3.514 1 68.38 176 HIS B C 1
ATOM 5698 O O . HIS B 1 176 ? -28.641 -39.219 -2.629 1 68.38 176 HIS B O 1
ATOM 5704 N N . GLU B 1 177 ? -29.969 -39.844 -4.355 1 75.81 177 GLU B N 1
ATOM 5705 C CA . GLU B 1 177 ? -30.703 -38.594 -4.406 1 75.81 177 GLU B CA 1
ATOM 5706 C C . GLU B 1 177 ? -31.906 -38.594 -3.459 1 75.81 177 GLU B C 1
ATOM 5708 O O . GLU B 1 177 ? -33.062 -38.531 -3.9 1 75.81 177 GLU B O 1
ATOM 5713 N N . SER B 1 178 ? -31.641 -38.75 -2.154 1 83.06 178 SER B N 1
ATOM 5714 C CA . SER B 1 178 ? -32.688 -38.594 -1.152 1 83.06 178 SER B CA 1
ATOM 5715 C C . SER B 1 178 ? -32.812 -37.156 -0.667 1 83.06 178 SER B C 1
ATOM 5717 O O . SER B 1 178 ? -31.922 -36.344 -0.912 1 83.06 178 SER B O 1
ATOM 5719 N N . PHE B 1 179 ? -33.969 -36.938 -0.133 1 88.06 179 PHE B N 1
ATOM 5720 C CA . PHE B 1 179 ? -34.188 -35.594 0.394 1 88.06 179 PHE B CA 1
ATOM 5721 C C . PHE B 1 179 ? -33.125 -35.25 1.438 1 88.06 179 PHE B C 1
ATOM 5723 O O . PHE B 1 179 ? -32.656 -34.094 1.499 1 88.06 179 PHE B O 1
ATOM 5730 N N . LEU B 1 180 ? -32.719 -36.188 2.178 1 88.5 180 LEU B N 1
ATOM 5731 C CA . LEU B 1 180 ? -31.719 -35.969 3.211 1 88.5 180 LEU B CA 1
ATOM 5732 C C . LEU B 1 180 ? -30.359 -35.688 2.592 1 88.5 180 LEU B C 1
ATOM 5734 O O . LEU B 1 180 ? -29.594 -34.875 3.119 1 88.5 180 LEU B O 1
ATOM 5738 N N . SER B 1 181 ? -30.109 -36.406 1.524 1 90.38 181 SER B N 1
ATOM 5739 C CA . SER B 1 181 ? -28.844 -36.156 0.84 1 90.38 181 SER B CA 1
ATOM 5740 C C . SER B 1 181 ? -28.797 -34.781 0.249 1 90.38 181 SER B C 1
ATOM 5742 O O . SER B 1 181 ? -27.75 -34.094 0.279 1 90.38 181 SER B O 1
ATOM 5744 N N . VAL B 1 182 ? -29.891 -34.344 -0.298 1 94.25 182 VAL B N 1
ATOM 5745 C CA . VAL B 1 182 ? -29.984 -33 -0.865 1 94.25 182 VAL B CA 1
ATOM 5746 C C . VAL B 1 182 ? -29.719 -31.969 0.224 1 94.25 182 VAL B C 1
ATOM 5748 O O . VAL B 1 182 ? -28.922 -31.047 0.036 1 94.25 182 VAL B O 1
ATOM 5751 N N . LEU B 1 183 ? -30.328 -32.125 1.379 1 95 183 LEU B N 1
ATOM 5752 C CA . LEU B 1 183 ? -30.156 -31.219 2.498 1 95 183 LEU B CA 1
ATOM 5753 C C . LEU B 1 183 ? -28.703 -31.234 2.986 1 95 183 LEU B C 1
ATOM 5755 O O . LEU B 1 183 ? -28.156 -30.188 3.344 1 95 183 LEU B O 1
ATOM 5759 N N . ALA B 1 184 ? -28.156 -32.375 3.029 1 93.62 184 ALA B N 1
ATOM 5760 C CA . ALA B 1 184 ? -26.766 -32.5 3.455 1 93.62 184 ALA B CA 1
ATOM 5761 C C . ALA B 1 184 ? -25.828 -31.734 2.531 1 93.62 184 ALA B C 1
ATOM 5763 O O . ALA B 1 184 ? -24.891 -31.094 2.99 1 93.62 184 ALA B O 1
ATOM 5764 N N . PHE B 1 185 ? -26.078 -31.781 1.294 1 94.88 185 PHE B N 1
ATOM 5765 C CA . PHE B 1 185 ? -25.219 -31.109 0.34 1 94.88 185 PHE B CA 1
ATOM 5766 C C . PHE B 1 185 ? -25.453 -29.609 0.359 1 94.88 185 PHE B C 1
ATOM 5768 O O . PHE B 1 185 ? -24.547 -28.812 0.084 1 94.88 185 PHE B O 1
ATOM 5775 N N . VAL B 1 186 ? -26.688 -29.188 0.662 1 96.62 186 VAL B N 1
ATOM 5776 C CA . VAL B 1 186 ? -26.922 -27.781 0.9 1 96.62 186 VAL B CA 1
ATOM 5777 C C . VAL B 1 186 ? -26.078 -27.297 2.082 1 96.62 186 VAL B C 1
ATOM 5779 O O . VAL B 1 186 ? -25.422 -26.25 2.006 1 96.62 186 VAL B O 1
ATOM 5782 N N . LEU B 1 187 ? -26.078 -28.047 3.1 1 96.44 187 LEU B N 1
ATOM 5783 C CA . LEU B 1 187 ? -25.312 -27.703 4.289 1 96.44 187 LEU B CA 1
ATOM 5784 C C . LEU B 1 187 ? -23.812 -27.703 3.994 1 96.44 187 LEU B C 1
ATOM 5786 O O . LEU B 1 187 ? -23.078 -26.828 4.461 1 96.44 187 LEU B O 1
ATOM 5790 N N . LEU B 1 188 ? -23.391 -28.688 3.266 1 93.69 188 LEU B N 1
ATOM 5791 C CA . LEU B 1 188 ? -21.984 -28.766 2.91 1 93.69 188 LEU B CA 1
ATOM 5792 C C . LEU B 1 188 ? -21.562 -27.562 2.072 1 93.69 188 LEU B C 1
ATOM 5794 O O . LEU B 1 188 ? -20.484 -27.016 2.275 1 93.69 188 LEU B O 1
ATOM 5798 N N . GLY B 1 189 ? -22.406 -27.25 1.104 1 94.94 189 GLY B N 1
ATOM 5799 C CA . GLY B 1 189 ? -22.125 -26.062 0.315 1 94.94 189 GLY B CA 1
ATOM 5800 C C . GLY B 1 189 ? -22.062 -24.797 1.146 1 94.94 189 GLY B C 1
ATOM 5801 O O . GLY B 1 189 ? -21.188 -23.953 0.948 1 94.94 189 GLY B O 1
ATOM 5802 N N . THR B 1 190 ? -22.969 -24.703 2.102 1 96.56 190 THR B N 1
ATOM 5803 C CA . THR B 1 190 ? -23.016 -23.562 2.994 1 96.56 190 THR B CA 1
ATOM 5804 C C . THR B 1 190 ? -21.75 -23.469 3.828 1 96.56 190 THR B C 1
ATOM 5806 O O . THR B 1 190 ? -21.094 -22.406 3.865 1 96.56 190 THR B O 1
ATOM 5809 N N . LEU B 1 191 ? -21.375 -24.5 4.387 1 94.69 191 LEU B N 1
ATOM 5810 C CA . LEU B 1 191 ? -20.219 -24.531 5.281 1 94.69 191 LEU B CA 1
ATOM 5811 C C . LEU B 1 191 ? -18.922 -24.297 4.508 1 94.69 191 LEU B C 1
ATOM 5813 O O . LEU B 1 191 ? -18.031 -23.578 4.965 1 94.69 191 LEU B O 1
ATOM 5817 N N . ALA B 1 192 ? -18.859 -24.922 3.373 1 90.75 192 ALA B N 1
ATOM 5818 C CA . ALA B 1 192 ? -17.656 -24.766 2.557 1 90.75 192 ALA B CA 1
ATOM 5819 C C . ALA B 1 192 ? -17.453 -23.297 2.17 1 90.75 192 ALA B C 1
ATOM 5821 O O . ALA B 1 192 ? -16.328 -22.781 2.268 1 90.75 192 ALA B O 1
ATOM 5822 N N . THR B 1 193 ? -18.5 -22.672 1.83 1 91.81 193 THR B N 1
ATOM 5823 C CA . THR B 1 193 ? -18.406 -21.281 1.413 1 91.81 193 THR B CA 1
ATOM 5824 C C . THR B 1 193 ? -18.125 -20.375 2.607 1 91.81 193 THR B C 1
ATOM 5826 O O . THR B 1 193 ? -17.375 -19.391 2.488 1 91.81 193 THR B O 1
ATOM 5829 N N . MET B 1 194 ? -18.672 -20.734 3.76 1 89.81 194 MET B N 1
ATOM 5830 C CA . MET B 1 194 ? -18.406 -19.969 4.973 1 89.81 194 MET B CA 1
ATOM 5831 C C . MET B 1 194 ? -16.938 -20.062 5.363 1 89.81 194 MET B C 1
ATOM 5833 O O . MET B 1 194 ? -16.344 -19.078 5.82 1 89.81 194 MET B O 1
ATOM 5837 N N . ILE B 1 195 ? -16.422 -21.125 5.129 1 83.06 195 ILE B N 1
ATOM 5838 C CA . ILE B 1 195 ? -15.039 -21.375 5.539 1 83.06 195 ILE B CA 1
ATOM 5839 C C . ILE B 1 195 ? -14.078 -20.734 4.539 1 83.06 195 ILE B C 1
ATOM 5841 O O . ILE B 1 195 ? -13.141 -20.031 4.93 1 83.06 195 ILE B O 1
ATOM 5845 N N . LEU B 1 196 ? -14.398 -20.953 3.289 1 78.38 196 LEU B N 1
ATOM 5846 C CA . LEU B 1 196 ? -13.508 -20.453 2.246 1 78.38 196 LEU B CA 1
ATOM 5847 C C . LEU B 1 196 ? -13.742 -18.969 1.979 1 78.38 196 LEU B C 1
ATOM 5849 O O . LEU B 1 196 ? -12.898 -18.312 1.374 1 78.38 196 LEU B O 1
ATOM 5853 N N . GLN B 1 197 ? -14.945 -18.516 2.363 1 78.94 197 GLN B N 1
ATOM 5854 C CA . GLN B 1 197 ? -15.336 -17.125 2.199 1 78.94 197 GLN B CA 1
ATOM 5855 C C . GLN B 1 197 ? -15.266 -16.703 0.734 1 78.94 197 GLN B C 1
ATOM 5857 O O . GLN B 1 197 ? -14.844 -15.586 0.426 1 78.94 197 GLN B O 1
ATOM 5862 N N . SER B 1 198 ? -15.492 -17.656 -0.114 1 81.38 198 SER B N 1
ATOM 5863 C CA . SER B 1 198 ? -15.539 -17.438 -1.556 1 81.38 198 SER B CA 1
ATOM 5864 C C . SER B 1 198 ? -16.516 -18.406 -2.229 1 81.38 198 SER B C 1
ATOM 5866 O O . SER B 1 198 ? -16.25 -19.594 -2.33 1 81.38 198 SER B O 1
ATOM 5868 N N . SER B 1 199 ? -17.578 -17.875 -2.699 1 85.94 199 SER B N 1
ATOM 5869 C CA . SER B 1 199 ? -18.547 -18.719 -3.402 1 85.94 199 SER B CA 1
ATOM 5870 C C . SER B 1 199 ? -17.984 -19.188 -4.742 1 85.94 199 SER B C 1
ATOM 5872 O O . SER B 1 199 ? -18.266 -20.312 -5.176 1 85.94 199 SER B O 1
ATOM 5874 N N . SER B 1 200 ? -17.172 -18.312 -5.371 1 83.31 200 SER B N 1
ATOM 5875 C CA . SER B 1 200 ? -16.562 -18.672 -6.648 1 83.31 200 SER B CA 1
ATOM 5876 C C . SER B 1 200 ? -15.656 -19.891 -6.508 1 83.31 200 SER B C 1
ATOM 5878 O O . SER B 1 200 ? -15.68 -20.781 -7.355 1 83.31 200 SER B O 1
ATOM 5880 N N . THR B 1 201 ? -14.914 -19.906 -5.441 1 81.88 201 THR B N 1
ATOM 5881 C CA . THR B 1 201 ? -14.031 -21.031 -5.18 1 81.88 201 THR B CA 1
ATOM 5882 C C . THR B 1 201 ? -14.844 -22.297 -4.906 1 81.88 201 THR B C 1
ATOM 5884 O O . THR B 1 201 ? -14.523 -23.375 -5.426 1 81.88 201 THR B O 1
ATOM 5887 N N . THR B 1 202 ? -15.844 -22.172 -4.184 1 89.06 202 THR B N 1
ATOM 5888 C CA . THR B 1 202 ? -16.641 -23.328 -3.816 1 89.06 202 THR B CA 1
ATOM 5889 C C . THR B 1 202 ? -17.391 -23.875 -5.027 1 89.06 202 THR B C 1
ATOM 5891 O O . THR B 1 202 ? -17.5 -25.094 -5.199 1 89.06 202 THR B O 1
ATOM 5894 N N . VAL B 1 203 ? -17.906 -23 -5.812 1 91.69 203 VAL B N 1
ATOM 5895 C CA . VAL B 1 203 ? -18.609 -23.453 -7.012 1 91.69 203 VAL B CA 1
ATOM 5896 C C . VAL B 1 203 ? -17.625 -24.172 -7.941 1 91.69 203 VAL B C 1
ATOM 5898 O O . VAL B 1 203 ? -18 -25.156 -8.578 1 91.69 203 VAL B O 1
ATOM 5901 N N . ALA B 1 204 ? -16.453 -23.656 -8.016 1 85.31 204 ALA B N 1
ATOM 5902 C CA . ALA B 1 204 ? -15.445 -24.312 -8.844 1 85.31 204 ALA B CA 1
ATOM 5903 C C . ALA B 1 204 ? -15.164 -25.734 -8.344 1 85.31 204 ALA B C 1
ATOM 5905 O O . ALA B 1 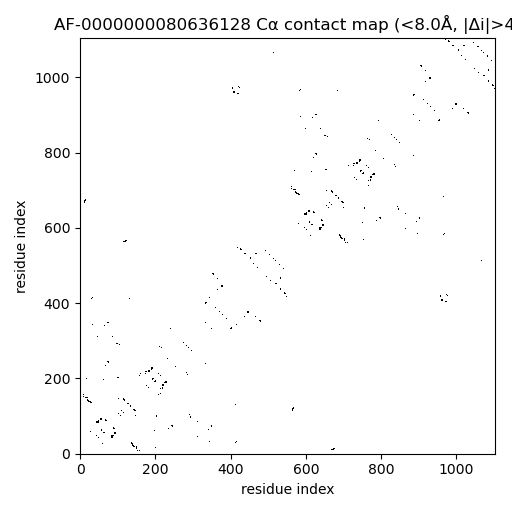204 ? -14.984 -26.656 -9.141 1 85.31 204 ALA B O 1
ATOM 5906 N N . ILE B 1 205 ? -15.125 -25.859 -7.074 1 83.88 205 ILE B N 1
ATOM 5907 C CA . ILE B 1 205 ? -14.938 -27.172 -6.469 1 83.88 205 ILE B CA 1
ATOM 5908 C C . ILE B 1 205 ? -16.109 -28.094 -6.836 1 83.88 205 ILE B C 1
ATOM 5910 O O . ILE B 1 205 ? -15.906 -29.234 -7.254 1 83.88 205 ILE B O 1
ATOM 5914 N N . THR B 1 206 ? -17.266 -27.625 -6.715 1 91.81 206 THR B N 1
ATOM 5915 C CA . THR B 1 206 ? -18.469 -28.391 -7.016 1 91.81 206 THR B CA 1
ATOM 5916 C C . THR B 1 206 ? -18.484 -28.812 -8.484 1 91.81 206 THR B C 1
ATOM 5918 O O . THR B 1 206 ? -18.797 -29.953 -8.805 1 91.81 206 THR B O 1
ATOM 5921 N N . LEU B 1 207 ? -18.141 -27.906 -9.344 1 91.75 207 LEU B N 1
ATOM 5922 C CA . LEU B 1 207 ? -18.078 -28.172 -10.773 1 91.75 207 LEU B CA 1
ATOM 5923 C C . LEU B 1 207 ? -17.062 -29.266 -11.07 1 91.75 207 LEU B C 1
ATOM 5925 O O . LEU B 1 207 ? -17.297 -30.141 -11.914 1 91.75 207 LEU B O 1
ATOM 5929 N N . THR B 1 208 ? -15.977 -29.188 -10.422 1 83.19 208 THR B N 1
ATOM 5930 C CA . THR B 1 208 ? -14.914 -30.156 -10.641 1 83.19 208 THR B CA 1
ATOM 5931 C C . THR B 1 208 ? -15.359 -31.547 -10.18 1 83.19 208 THR B C 1
ATOM 5933 O O . THR B 1 208 ? -15.133 -32.531 -10.883 1 83.19 208 THR B O 1
ATOM 5936 N N . LEU B 1 209 ? -15.969 -31.625 -9.023 1 84.06 209 LEU B N 1
ATOM 5937 C CA . LEU B 1 209 ? -16.453 -32.906 -8.508 1 84.06 209 LEU B CA 1
ATOM 5938 C C . LEU B 1 209 ? -17.547 -33.469 -9.406 1 84.06 209 LEU B C 1
ATOM 5940 O O . LEU B 1 209 ? -17.625 -34.688 -9.594 1 84.06 209 LEU B O 1
ATOM 5944 N N . LEU B 1 210 ? -18.359 -32.656 -9.891 1 89.81 210 LEU B N 1
ATOM 5945 C CA . LEU B 1 210 ? -19.406 -33.062 -10.82 1 89.81 210 LEU B CA 1
ATOM 5946 C C . LEU B 1 210 ? -18.797 -33.594 -12.117 1 89.81 210 LEU B C 1
ATOM 5948 O O . LEU B 1 210 ? -19.203 -34.656 -12.609 1 89.81 210 LEU B O 1
ATOM 5952 N N . TYR B 1 211 ? -17.891 -32.844 -12.641 1 86.56 211 TYR B N 1
ATOM 5953 C CA . TYR B 1 211 ? -17.219 -33.188 -13.891 1 86.56 211 TYR B CA 1
ATOM 5954 C C . TYR B 1 211 ? -16.547 -34.562 -13.781 1 86.56 211 TYR B C 1
ATOM 5956 O O . TYR B 1 211 ? -16.578 -35.344 -14.727 1 86.56 211 TYR B O 1
ATOM 5964 N N . LYS B 1 212 ? -15.992 -34.844 -12.609 1 82 212 LYS B N 1
ATOM 5965 C CA . LYS B 1 212 ? -15.25 -36.062 -12.398 1 82 212 LYS B CA 1
ATOM 5966 C C . LYS B 1 212 ? -16.188 -37.188 -11.961 1 82 212 LYS B C 1
ATOM 5968 O O . LYS B 1 212 ? -15.734 -38.312 -11.711 1 82 212 LYS B O 1
ATOM 5973 N N . GLY B 1 213 ? -17.406 -36.875 -11.75 1 81.81 213 GLY B N 1
ATOM 5974 C CA . GLY B 1 213 ? -18.422 -37.906 -11.453 1 81.81 213 GLY B CA 1
ATOM 5975 C C . GLY B 1 213 ? -18.5 -38.25 -9.977 1 81.81 213 GLY B C 1
ATOM 5976 O O . GLY B 1 213 ? -19.109 -39.25 -9.609 1 81.81 213 GLY B O 1
ATOM 5977 N N . TRP B 1 214 ? -17.938 -37.469 -9.141 1 81.56 214 TRP B N 1
ATOM 5978 C CA . TRP B 1 214 ? -17.938 -37.719 -7.703 1 81.56 214 TRP B CA 1
ATOM 5979 C C . TRP B 1 214 ? -19.312 -37.438 -7.102 1 81.56 214 TRP B C 1
ATOM 5981 O O . TRP B 1 214 ? -19.703 -38.062 -6.102 1 81.56 214 TRP B O 1
ATOM 5991 N N . ILE B 1 215 ? -19.969 -36.562 -7.707 1 87.25 215 ILE B N 1
ATOM 5992 C CA . ILE B 1 215 ? -21.297 -36.188 -7.215 1 87.25 215 ILE B CA 1
ATOM 5993 C C . ILE B 1 215 ? -22.281 -36.156 -8.383 1 87.25 215 ILE B C 1
ATOM 5995 O O . ILE B 1 215 ? -21.906 -35.844 -9.516 1 87.25 215 ILE B O 1
ATOM 5999 N N . SER B 1 216 ? -23.438 -36.469 -8.07 1 89.88 216 SER B N 1
ATOM 6000 C CA . SER B 1 216 ? -24.469 -36.438 -9.102 1 89.88 216 SER B CA 1
ATOM 6001 C C . SER B 1 216 ? -24.922 -35 -9.383 1 89.88 216 SER B C 1
ATOM 6003 O O . SER B 1 216 ? -24.672 -34.094 -8.586 1 89.88 216 SER B O 1
ATOM 6005 N N . PHE B 1 217 ? -25.562 -34.844 -10.5 1 92.94 217 PHE B N 1
ATOM 6006 C CA . PHE B 1 217 ? -26 -33.531 -10.938 1 92.94 217 PHE B CA 1
ATOM 6007 C C . PHE B 1 217 ? -26.953 -32.906 -9.914 1 92.94 217 PHE B C 1
ATOM 6009 O O . PHE B 1 217 ? -26.75 -31.766 -9.477 1 92.94 217 PHE B O 1
ATOM 6016 N N . PRO B 1 218 ? -27.938 -33.594 -9.398 1 94.56 218 PRO B N 1
ATOM 6017 C CA . PRO B 1 218 ? -28.844 -33 -8.414 1 94.56 218 PRO B CA 1
ATOM 6018 C C . PRO B 1 218 ? -28.141 -32.625 -7.121 1 94.56 218 PRO B C 1
ATOM 6020 O O . PRO B 1 218 ? -28.453 -31.578 -6.531 1 94.56 218 PRO B O 1
ATOM 6023 N N . LEU B 1 219 ? -27.203 -33.438 -6.719 1 94 219 LEU B N 1
ATOM 6024 C CA . LEU B 1 219 ? -26.5 -33.125 -5.48 1 94 219 LEU B CA 1
ATOM 6025 C C . LEU B 1 219 ? -25.562 -31.922 -5.672 1 94 219 LEU B C 1
ATOM 6027 O O . LEU B 1 219 ? -25.359 -31.141 -4.746 1 94 219 LEU B O 1
ATOM 6031 N N . ALA B 1 220 ? -24.984 -31.828 -6.859 1 95.38 220 ALA B N 1
ATOM 6032 C CA . ALA B 1 220 ? -24.203 -30.625 -7.18 1 95.38 220 ALA B CA 1
ATOM 6033 C C . ALA B 1 220 ? -25.078 -29.375 -7.137 1 95.38 220 ALA B C 1
ATOM 6035 O O . ALA B 1 220 ? -24.641 -28.328 -6.652 1 95.38 220 ALA B O 1
ATOM 6036 N N . CYS B 1 221 ? -26.266 -29.5 -7.645 1 96.94 221 CYS B N 1
ATOM 6037 C CA . CYS B 1 221 ? -27.219 -28.406 -7.59 1 96.94 221 CYS B CA 1
ATOM 6038 C C . CYS B 1 221 ? -27.516 -28.016 -6.145 1 96.94 221 CYS B C 1
ATOM 6040 O O . CYS B 1 221 ? -27.578 -26.828 -5.816 1 96.94 221 CYS B O 1
ATOM 6042 N N . ALA B 1 222 ? -27.688 -29.016 -5.328 1 97 222 ALA B N 1
ATOM 6043 C CA . ALA B 1 222 ? -27.953 -28.766 -3.912 1 97 222 ALA B CA 1
ATOM 6044 C C . ALA B 1 222 ? -26.781 -28.031 -3.258 1 97 222 ALA B C 1
ATOM 6046 O O . ALA B 1 222 ? -27 -27.109 -2.467 1 97 222 ALA B O 1
ATOM 6047 N N . ALA B 1 223 ? -25.625 -28.406 -3.561 1 96.19 223 ALA B N 1
ATOM 6048 C CA . ALA B 1 223 ? -24.438 -27.75 -3.014 1 96.19 223 ALA B CA 1
ATOM 6049 C C . ALA B 1 223 ? -24.391 -26.281 -3.412 1 96.19 223 ALA B C 1
ATOM 6051 O O . ALA B 1 223 ? -24.062 -25.422 -2.598 1 96.19 223 ALA B O 1
ATOM 6052 N N . VAL B 1 224 ? -24.703 -26 -4.645 1 97.38 224 VAL B N 1
ATOM 6053 C CA . VAL B 1 224 ? -24.688 -24.641 -5.164 1 97.38 224 VAL B CA 1
ATOM 6054 C C . VAL B 1 224 ? -25.719 -23.797 -4.41 1 97.38 224 VAL B C 1
ATOM 6056 O O . VAL B 1 224 ? -25.453 -22.625 -4.125 1 97.38 224 VAL B O 1
ATOM 6059 N N . LEU B 1 225 ? -26.859 -24.406 -4.121 1 97.62 225 LEU B N 1
ATOM 6060 C CA . LEU B 1 225 ? -27.844 -23.688 -3.309 1 97.62 225 LEU B CA 1
ATOM 6061 C C . LEU B 1 225 ? -27.25 -23.328 -1.95 1 97.62 225 LEU B C 1
ATOM 6063 O O . LEU B 1 225 ? -27.438 -22.203 -1.475 1 97.62 225 LEU B O 1
ATOM 6067 N N . GLY B 1 226 ? -26.578 -24.234 -1.337 1 97.44 226 GLY B N 1
ATOM 6068 C CA . GLY B 1 226 ? -25.922 -23.969 -0.067 1 97.44 226 GLY B CA 1
ATOM 6069 C C . GLY B 1 226 ? -24.859 -22.891 -0.157 1 97.44 226 GLY B C 1
ATOM 6070 O O . GLY B 1 226 ? -24.719 -22.078 0.756 1 97.44 226 GLY B O 1
ATOM 6071 N N . GLU B 1 227 ? -24.141 -22.891 -1.219 1 96.38 227 GLU B N 1
ATOM 6072 C CA . GLU B 1 227 ? -23.094 -21.891 -1.435 1 96.38 227 GLU B CA 1
ATOM 6073 C C . GLU B 1 227 ? -23.672 -20.484 -1.459 1 96.38 227 GLU B C 1
ATOM 6075 O O . GLU B 1 227 ? -23.047 -19.531 -0.981 1 96.38 227 GLU B O 1
ATOM 6080 N N . ASN B 1 228 ? -24.828 -20.359 -1.97 1 95.94 228 ASN B N 1
ATOM 6081 C CA . ASN B 1 228 ? -25.5 -19.062 -1.979 1 95.94 228 ASN B CA 1
ATOM 6082 C C . ASN B 1 228 ? -25.797 -18.562 -0.564 1 95.94 228 ASN B C 1
ATOM 6084 O O . ASN B 1 228 ? -25.688 -17.375 -0.29 1 95.94 228 ASN B O 1
ATOM 6088 N N . ILE B 1 229 ? -26.078 -19.484 0.284 1 96.75 229 ILE B N 1
ATOM 6089 C CA . ILE B 1 229 ? -26.328 -19.125 1.677 1 96.75 229 ILE B CA 1
ATOM 6090 C C . ILE B 1 229 ? -25.016 -18.75 2.352 1 96.75 229 ILE B C 1
ATOM 6092 O O . ILE B 1 229 ? -24.922 -17.734 3.043 1 96.75 229 ILE B O 1
ATOM 6096 N N . GLY B 1 230 ? -24.016 -19.531 2.164 1 95.5 230 GLY B N 1
ATOM 6097 C CA . GLY B 1 230 ? -22.734 -19.344 2.814 1 95.5 230 GLY B CA 1
ATOM 6098 C C . GLY B 1 230 ? -22.078 -18.031 2.482 1 95.5 230 GLY B C 1
ATOM 6099 O O . GLY B 1 230 ? -21.375 -17.453 3.316 1 95.5 230 GLY B O 1
ATOM 6100 N N . THR B 1 231 ? -22.281 -17.516 1.361 1 92.69 231 THR B N 1
ATOM 6101 C CA . THR B 1 231 ? -21.641 -16.297 0.871 1 92.69 231 THR B CA 1
ATOM 6102 C C . THR B 1 231 ? -22.062 -15.094 1.709 1 92.69 231 THR B C 1
ATOM 6104 O O . THR B 1 231 ? -21.359 -14.086 1.743 1 92.69 231 THR B O 1
ATOM 6107 N N . THR B 1 232 ? -23.125 -15.156 2.445 1 94.5 232 THR B N 1
ATOM 6108 C CA . THR B 1 232 ? -23.703 -14.016 3.141 1 94.5 232 THR B CA 1
ATOM 6109 C C . THR B 1 232 ? -22.953 -13.742 4.441 1 94.5 232 THR B C 1
ATOM 6111 O O . THR B 1 232 ? -23.078 -12.656 5.02 1 94.5 232 THR B O 1
ATOM 6114 N N . VAL B 1 233 ? -22.141 -14.656 4.852 1 91.88 233 VAL B N 1
ATOM 6115 C CA . VAL B 1 233 ? -21.469 -14.547 6.148 1 91.88 233 VAL B CA 1
ATOM 6116 C C . VAL B 1 233 ? -20.516 -13.359 6.137 1 91.88 233 VAL B C 1
ATOM 6118 O O . VAL B 1 233 ? -20.375 -12.656 7.141 1 91.88 233 VAL B O 1
ATOM 6121 N N . THR B 1 234 ? -19.922 -13.086 5.051 1 86.06 234 THR B N 1
ATOM 6122 C CA . THR B 1 234 ? -18.938 -12.016 4.957 1 86.06 234 THR B CA 1
ATOM 6123 C C . THR B 1 234 ? -19.578 -10.664 5.219 1 86.06 234 THR B C 1
ATOM 6125 O O . THR B 1 234 ? -19.016 -9.828 5.938 1 86.06 234 THR B O 1
ATOM 6128 N N . ALA B 1 235 ? -20.688 -10.438 4.641 1 90.12 235 ALA B N 1
ATOM 6129 C CA . ALA B 1 235 ? -21.406 -9.188 4.855 1 90.12 235 ALA B CA 1
ATOM 6130 C C . ALA B 1 235 ? -21.891 -9.062 6.297 1 90.12 235 ALA B C 1
ATOM 6132 O O . ALA B 1 235 ? -21.875 -7.973 6.875 1 90.12 235 ALA B O 1
ATOM 6133 N N . LEU B 1 236 ? -22.297 -10.164 6.867 1 92.75 236 LEU B N 1
ATOM 6134 C CA . LEU B 1 236 ? -22.734 -10.172 8.258 1 92.75 236 LEU B CA 1
ATOM 6135 C C . LEU B 1 236 ? -21.609 -9.773 9.195 1 92.75 236 LEU B C 1
ATOM 6137 O O . LEU B 1 236 ? -21.766 -8.906 10.055 1 92.75 236 LEU B O 1
ATOM 6141 N N . LEU B 1 237 ? -20.516 -10.305 8.969 1 86.94 237 LEU B N 1
ATOM 6142 C CA . LEU B 1 237 ? -19.359 -10.016 9.805 1 86.94 237 LEU B CA 1
ATOM 6143 C C . LEU B 1 237 ? -18.906 -8.578 9.625 1 86.94 237 LEU B C 1
ATOM 6145 O O . LEU B 1 237 ? -18.578 -7.898 10.602 1 86.94 237 LEU B O 1
ATOM 6149 N N . ALA B 1 238 ? -18.875 -8.109 8.445 1 84.81 238 ALA B N 1
ATOM 6150 C CA . ALA B 1 238 ? -18.422 -6.754 8.133 1 84.81 238 ALA B CA 1
ATOM 6151 C C . ALA B 1 238 ? -19.359 -5.711 8.75 1 84.81 238 ALA B C 1
ATOM 6153 O O . ALA B 1 238 ? -18.906 -4.621 9.125 1 84.81 238 ALA B O 1
ATOM 6154 N N . SER B 1 239 ? -20.594 -6.027 8.969 1 89.19 239 SER B N 1
ATOM 6155 C CA . SER B 1 239 ? -21.594 -5.055 9.391 1 89.19 239 SER B CA 1
ATOM 6156 C C . SER B 1 239 ? -21.656 -4.941 10.906 1 89.19 239 SER B C 1
ATOM 6158 O O . SER B 1 239 ? -22.266 -4.008 11.438 1 89.19 239 SER B O 1
ATOM 6160 N N . ILE B 1 240 ? -21.016 -5.816 11.609 1 87.12 240 ILE B N 1
ATOM 6161 C CA . ILE B 1 240 ? -21.141 -5.914 13.062 1 87.12 240 ILE B CA 1
ATOM 6162 C C . ILE B 1 240 ? -20.812 -4.57 13.703 1 87.12 240 ILE B C 1
ATOM 6164 O O . ILE B 1 240 ? -21.578 -4.047 14.508 1 87.12 240 ILE B O 1
ATOM 6168 N N . PRO B 1 241 ? -19.703 -3.943 13.328 1 78.81 241 PRO B N 1
ATOM 6169 C CA . PRO B 1 241 ? -19.359 -2.678 13.984 1 78.81 241 PRO B CA 1
ATOM 6170 C C . PRO B 1 241 ? -20.062 -1.478 13.352 1 78.81 241 PRO B C 1
ATOM 6172 O O . PRO B 1 241 ? -19.828 -0.337 13.758 1 78.81 241 PRO B O 1
ATOM 6175 N N . MET B 1 242 ? -20.953 -1.667 12.414 1 85.81 242 MET B N 1
ATOM 6176 C CA . MET B 1 242 ? -21.531 -0.588 11.617 1 85.81 242 MET B CA 1
ATOM 6177 C C . MET B 1 242 ? -22.922 -0.222 12.117 1 85.81 242 MET B C 1
ATOM 6179 O O . MET B 1 242 ? -23.391 -0.771 13.117 1 85.81 242 MET B O 1
ATOM 6183 N N . ASN B 1 243 ? -23.484 0.754 11.523 1 85.25 243 ASN B N 1
ATOM 6184 C CA . ASN B 1 243 ? -24.781 1.24 11.984 1 85.25 243 ASN B CA 1
ATOM 6185 C C . ASN B 1 243 ? -25.906 0.292 11.594 1 85.25 243 ASN B C 1
ATOM 6187 O O . ASN B 1 243 ? -25.672 -0.707 10.906 1 85.25 243 ASN B O 1
ATOM 6191 N N . ARG B 1 244 ? -27.047 0.538 11.992 1 90.31 244 ARG B N 1
ATOM 6192 C CA . ARG B 1 244 ? -28.188 -0.357 11.828 1 90.31 244 ARG B CA 1
ATOM 6193 C C . ARG B 1 244 ? -28.594 -0.47 10.359 1 90.31 244 ARG B C 1
ATOM 6195 O O . ARG B 1 244 ? -29.031 -1.527 9.906 1 90.31 244 ARG B O 1
ATOM 6202 N N . GLN B 1 245 ? -28.453 0.632 9.648 1 90.44 245 GLN B N 1
ATOM 6203 C CA . GLN B 1 245 ? -28.781 0.58 8.227 1 90.44 245 GLN B CA 1
ATOM 6204 C C . GLN B 1 245 ? -27.875 -0.404 7.488 1 90.44 245 GLN B C 1
ATOM 6206 O O . GLN B 1 245 ? -28.344 -1.173 6.645 1 90.44 245 GLN B O 1
ATOM 6211 N N . ALA B 1 246 ? -26.641 -0.318 7.809 1 90.38 246 ALA B N 1
ATOM 6212 C CA . ALA B 1 246 ? -25.672 -1.246 7.23 1 90.38 246 ALA B CA 1
ATOM 6213 C C . ALA B 1 246 ? -26 -2.686 7.617 1 90.38 246 ALA B C 1
ATOM 6215 O O . ALA B 1 246 ? -25.938 -3.592 6.785 1 90.38 246 ALA B O 1
ATOM 6216 N N . LYS B 1 247 ? -26.328 -2.885 8.836 1 93.56 247 LYS B N 1
ATOM 6217 C CA . LYS B 1 247 ? -26.688 -4.215 9.312 1 93.56 247 LYS B CA 1
ATOM 6218 C C . LYS B 1 247 ? -27.922 -4.742 8.594 1 93.56 247 LYS B C 1
ATOM 6220 O O . LYS B 1 247 ? -28.016 -5.938 8.312 1 93.56 247 LYS B O 1
ATOM 6225 N N . ARG B 1 248 ? -28.859 -3.871 8.336 1 96.06 248 ARG B N 1
ATOM 6226 C CA . ARG B 1 248 ? -30.078 -4.262 7.613 1 96.06 248 ARG B CA 1
ATOM 6227 C C . ARG B 1 248 ? -29.734 -4.832 6.242 1 96.06 248 ARG B C 1
ATOM 6229 O O . ARG B 1 248 ? -30.375 -5.773 5.777 1 96.06 248 ARG B O 1
ATOM 6236 N N . ILE B 1 249 ? -28.75 -4.266 5.602 1 95.5 249 ILE B N 1
ATOM 6237 C CA . ILE B 1 249 ? -28.359 -4.75 4.281 1 95.5 249 ILE B CA 1
ATOM 6238 C C . ILE B 1 249 ? -27.75 -6.141 4.402 1 95.5 249 ILE B C 1
ATOM 6240 O O . ILE B 1 249 ? -28 -7.016 3.57 1 95.5 249 ILE B O 1
ATOM 6244 N N . ALA B 1 250 ? -26.906 -6.336 5.406 1 95.12 250 ALA B N 1
ATOM 6245 C CA . ALA B 1 250 ? -26.344 -7.66 5.645 1 95.12 250 ALA B CA 1
ATOM 6246 C C . ALA B 1 250 ? -27.438 -8.688 5.891 1 95.12 250 ALA B C 1
ATOM 6248 O O . ALA B 1 250 ? -27.391 -9.805 5.363 1 95.12 250 ALA B O 1
ATOM 6249 N N . TYR B 1 251 ? -28.406 -8.273 6.652 1 96.94 251 TYR B N 1
ATOM 6250 C CA . TYR B 1 251 ? -29.547 -9.156 6.914 1 96.94 251 TYR B CA 1
ATOM 6251 C C . TYR B 1 251 ? -30.344 -9.414 5.637 1 96.94 251 TYR B C 1
ATOM 6253 O O . TYR B 1 251 ? -30.828 -10.523 5.41 1 96.94 251 TYR B O 1
ATOM 6261 N N . ALA B 1 252 ? -30.5 -8.344 4.918 1 97.31 252 ALA B N 1
ATOM 6262 C CA . ALA B 1 252 ? -31.219 -8.477 3.652 1 97.31 252 ALA B CA 1
ATOM 6263 C C . ALA B 1 252 ? -30.562 -9.523 2.758 1 97.31 252 ALA B C 1
ATOM 6265 O O . ALA B 1 252 ? -31.25 -10.344 2.141 1 97.31 252 ALA B O 1
ATOM 6266 N N . HIS B 1 253 ? -29.281 -9.453 2.68 1 97.12 253 HIS B N 1
ATOM 6267 C CA . HIS B 1 253 ? -28.5 -10.414 1.895 1 97.12 253 HIS B CA 1
ATOM 6268 C C . HIS B 1 253 ? -28.734 -11.836 2.381 1 97.12 253 HIS B C 1
ATOM 6270 O O . HIS B 1 253 ? -29 -12.734 1.58 1 97.12 253 HIS B O 1
ATOM 6276 N N . THR B 1 254 ? -28.703 -12.047 3.641 1 97.25 254 THR B N 1
ATOM 6277 C CA . THR B 1 254 ? -28.828 -13.367 4.246 1 97.25 254 THR B CA 1
ATOM 6278 C C . THR B 1 254 ? -30.25 -13.898 4.082 1 97.25 254 THR B C 1
ATOM 6280 O O . THR B 1 254 ? -30.453 -15.047 3.668 1 97.25 254 THR B O 1
ATOM 6283 N N . LEU B 1 255 ? -31.203 -13.086 4.387 1 97.5 255 LEU B N 1
ATOM 6284 C CA . LEU B 1 255 ? -32.594 -13.508 4.316 1 97.5 255 LEU B CA 1
ATOM 6285 C C . LEU B 1 255 ? -33 -13.812 2.881 1 97.5 255 LEU B C 1
ATOM 6287 O O . LEU B 1 255 ? -33.781 -14.742 2.631 1 97.5 255 LEU B O 1
ATOM 6291 N N . PHE B 1 256 ? -32.594 -13.023 1.986 1 97.06 256 PHE B N 1
ATOM 6292 C CA . PHE B 1 256 ? -32.844 -13.234 0.568 1 97.06 256 PHE B CA 1
ATOM 6293 C C . PHE B 1 256 ? -32.375 -14.609 0.128 1 97.06 256 PHE B C 1
ATOM 6295 O O . PHE B 1 256 ? -33.094 -15.359 -0.515 1 97.06 256 PHE B O 1
ATOM 6302 N N . ASN B 1 257 ? -31.125 -14.945 0.483 1 97.75 257 ASN B N 1
ATOM 6303 C CA . ASN B 1 257 ? -30.531 -16.203 0.061 1 97.75 257 ASN B CA 1
ATOM 6304 C C . ASN B 1 257 ? -31.156 -17.391 0.787 1 97.75 257 ASN B C 1
ATOM 6306 O O . ASN B 1 257 ? -31.406 -18.438 0.179 1 97.75 257 ASN B O 1
ATOM 6310 N N . ILE B 1 258 ? -31.422 -17.234 2.066 1 97.69 258 ILE B N 1
ATOM 6311 C CA . ILE B 1 258 ? -32.031 -18.328 2.828 1 97.69 258 ILE B CA 1
ATOM 6312 C C . ILE B 1 258 ? -33.438 -18.609 2.295 1 97.69 258 ILE B C 1
ATOM 6314 O O . ILE B 1 258 ? -33.781 -19.75 2.037 1 97.69 258 ILE B O 1
ATOM 6318 N N . THR B 1 259 ? -34.281 -17.578 2.135 1 97.25 259 THR B N 1
ATOM 6319 C CA . THR B 1 259 ? -35.625 -17.734 1.611 1 97.25 259 THR B CA 1
ATOM 6320 C C . THR B 1 259 ? -35.594 -18.312 0.194 1 97.25 259 THR B C 1
ATOM 6322 O O . THR B 1 259 ? -36.406 -19.141 -0.162 1 97.25 259 THR B O 1
ATOM 6325 N N . GLY B 1 260 ? -34.688 -17.781 -0.598 1 97.5 260 GLY B N 1
ATOM 6326 C CA . GLY B 1 260 ? -34.531 -18.297 -1.945 1 97.5 260 GLY B CA 1
ATOM 6327 C C . GLY B 1 260 ? -34.25 -19.781 -1.978 1 97.5 260 GLY B C 1
ATOM 6328 O O . GLY B 1 260 ? -34.875 -20.531 -2.744 1 97.5 260 GLY B O 1
ATOM 6329 N N . VAL B 1 261 ? -33.312 -20.219 -1.128 1 98 261 VAL B N 1
ATOM 6330 C CA . VAL B 1 261 ? -32.969 -21.641 -1.083 1 98 261 VAL B CA 1
ATOM 6331 C C . VAL B 1 261 ? -34.125 -22.453 -0.571 1 98 261 VAL B C 1
ATOM 6333 O O . VAL B 1 261 ? -34.406 -23.562 -1.062 1 98 261 VAL B O 1
ATOM 6336 N N . LEU B 1 262 ? -34.906 -21.969 0.397 1 97.38 262 LEU B N 1
ATOM 6337 C CA . LEU B 1 262 ? -36.031 -22.688 0.979 1 97.38 262 LEU B CA 1
ATOM 6338 C C . LEU B 1 262 ? -37.094 -22.953 -0.069 1 97.38 262 LEU B C 1
ATOM 6340 O O . LEU B 1 262 ? -37.562 -24.078 -0.204 1 97.38 262 LEU B O 1
ATOM 6344 N N . TRP B 1 263 ? -37.531 -21.922 -0.787 1 96.88 263 TRP B N 1
ATOM 6345 C CA . TRP B 1 263 ? -38.562 -22.156 -1.781 1 96.88 263 TRP B CA 1
ATOM 6346 C C . TRP B 1 263 ? -38.031 -23.016 -2.922 1 96.88 263 TRP B C 1
ATOM 6348 O O . TRP B 1 263 ? -38.781 -23.828 -3.494 1 96.88 263 TRP B O 1
ATOM 6358 N N . MET B 1 264 ? -36.781 -22.891 -3.346 1 97.31 264 MET B N 1
ATOM 6359 C CA . MET B 1 264 ? -36.188 -23.734 -4.383 1 97.31 264 MET B CA 1
ATOM 6360 C C . MET B 1 264 ? -36.188 -25.203 -3.967 1 97.31 264 MET B C 1
ATOM 6362 O O . MET B 1 264 ? -36.375 -26.078 -4.797 1 97.31 264 MET B O 1
ATOM 6366 N N . LEU B 1 265 ? -35.875 -25.438 -2.635 1 96.62 265 LEU B N 1
ATOM 6367 C CA . LEU B 1 265 ? -35.906 -26.812 -2.125 1 96.62 265 LEU B CA 1
ATOM 6368 C C . LEU B 1 265 ? -37.281 -27.438 -2.254 1 96.62 265 LEU B C 1
ATOM 6370 O O . LEU B 1 265 ? -37.406 -28.641 -2.484 1 96.62 265 LEU B O 1
ATOM 6374 N N . ALA B 1 266 ? -38.344 -26.625 -2.145 1 96 266 ALA B N 1
ATOM 6375 C CA . ALA B 1 266 ? -39.719 -27.094 -2.26 1 96 266 ALA B CA 1
ATOM 6376 C C . ALA B 1 266 ? -40.031 -27.578 -3.678 1 96 266 ALA B C 1
ATOM 6378 O O . ALA B 1 266 ? -40.812 -28.5 -3.875 1 96 266 ALA B O 1
ATOM 6379 N N . VAL B 1 267 ? -39.375 -27.031 -4.672 1 96.31 267 VAL B N 1
ATOM 6380 C CA . VAL B 1 267 ? -39.656 -27.391 -6.055 1 96.31 267 VAL B CA 1
ATOM 6381 C C . VAL B 1 267 ? -38.406 -28.016 -6.68 1 96.31 267 VAL B C 1
ATOM 6383 O O . VAL B 1 267 ? -38.281 -28.031 -7.906 1 96.31 267 VAL B O 1
ATOM 6386 N N . PHE B 1 268 ? -37.469 -28.5 -5.965 1 96.38 268 PHE B N 1
ATOM 6387 C CA . PHE B 1 268 ? -36.125 -28.875 -6.328 1 96.38 268 PHE B CA 1
ATOM 6388 C C . PHE B 1 268 ? -36.125 -29.906 -7.453 1 96.38 268 PHE B C 1
ATOM 6390 O O . PHE B 1 268 ? -35.5 -29.688 -8.492 1 96.38 268 PHE B O 1
ATOM 6397 N N . PRO B 1 269 ? -36.875 -31.062 -7.352 1 94.25 269 PRO B N 1
ATOM 6398 C CA . PRO B 1 269 ? -36.781 -32.062 -8.414 1 94.25 269 PRO B CA 1
ATOM 6399 C C . PRO B 1 269 ? -37.312 -31.562 -9.75 1 94.25 269 PRO B C 1
ATOM 6401 O O . PRO B 1 269 ? -36.781 -31.891 -10.805 1 94.25 269 PRO B O 1
ATOM 6404 N N . TRP B 1 270 ? -38.312 -30.719 -9.648 1 96 270 TRP B N 1
ATOM 6405 C CA . TRP B 1 270 ? -38.906 -30.172 -10.859 1 96 270 TRP B CA 1
ATOM 6406 C C . TRP B 1 270 ? -38 -29.141 -11.508 1 96 270 TRP B C 1
ATOM 6408 O O . TRP B 1 270 ? -37.906 -29.062 -12.734 1 96 270 TRP B O 1
ATOM 6418 N N . PHE B 1 271 ? -37.344 -28.359 -10.695 1 97 271 PHE B N 1
ATOM 6419 C CA . PHE B 1 271 ? -36.438 -27.344 -11.219 1 97 271 PHE B CA 1
ATOM 6420 C C . PHE B 1 271 ? -35.188 -27.984 -11.836 1 97 271 PHE B C 1
ATOM 6422 O O . PHE B 1 271 ? -34.719 -27.516 -12.875 1 97 271 PHE B O 1
ATOM 6429 N N . VAL B 1 272 ? -34.656 -28.984 -11.203 1 96 272 VAL B N 1
ATOM 6430 C CA . VAL B 1 272 ? -33.5 -29.703 -11.734 1 96 272 VAL B CA 1
ATOM 6431 C C . VAL B 1 272 ? -33.844 -30.297 -13.102 1 96 272 VAL B C 1
ATOM 6433 O O . VAL B 1 272 ? -33.062 -30.203 -14.039 1 96 272 VAL B O 1
ATOM 6436 N N . LYS B 1 273 ? -35.031 -30.844 -13.211 1 94.69 273 LYS B N 1
ATOM 6437 C CA . LYS B 1 273 ? -35.5 -31.391 -14.484 1 94.69 273 LYS B CA 1
ATOM 6438 C C . LYS B 1 273 ? -35.656 -30.281 -15.531 1 94.69 273 LYS B C 1
ATOM 6440 O O . LYS B 1 273 ? -35.375 -30.5 -16.703 1 94.69 273 LYS B O 1
ATOM 6445 N N . LEU B 1 274 ? -36.188 -29.203 -15.094 1 96.06 274 LEU B N 1
ATOM 6446 C CA . LEU B 1 274 ? -36.344 -28.062 -16 1 96.06 274 LEU B CA 1
ATOM 6447 C C . LEU B 1 274 ? -35 -27.656 -16.609 1 96.06 274 LEU B C 1
ATOM 6449 O O . LEU B 1 274 ? -34.938 -27.391 -17.797 1 96.06 274 LEU B O 1
ATOM 6453 N N . VAL B 1 275 ? -33.969 -27.531 -15.766 1 96.75 275 VAL B N 1
ATOM 6454 C CA . VAL B 1 275 ? -32.656 -27.156 -16.234 1 96.75 275 VAL B CA 1
ATOM 6455 C C . VAL B 1 275 ? -32.156 -28.172 -17.25 1 96.75 275 VAL B C 1
ATOM 6457 O O . VAL B 1 275 ? -31.562 -27.812 -18.266 1 96.75 275 VAL B O 1
ATOM 6460 N N . ASP B 1 276 ? -32.406 -29.422 -16.953 1 93.25 276 ASP B N 1
ATOM 6461 C CA . ASP B 1 276 ? -31.984 -30.5 -17.828 1 93.25 276 ASP B CA 1
ATOM 6462 C C . ASP B 1 276 ? -32.656 -30.391 -19.188 1 93.25 276 ASP B C 1
ATOM 6464 O O . ASP B 1 276 ? -32.062 -30.734 -20.219 1 93.25 276 ASP B O 1
ATOM 6468 N N . ILE B 1 277 ? -33.844 -29.891 -19.234 1 93.06 277 ILE B N 1
ATOM 6469 C CA . ILE B 1 277 ? -34.625 -29.766 -20.469 1 93.06 277 ILE B CA 1
ATOM 6470 C C . ILE B 1 277 ? -34.125 -28.531 -21.234 1 93.06 277 ILE B C 1
ATOM 6472 O O . ILE B 1 277 ? -34 -28.578 -22.469 1 93.06 277 ILE B O 1
ATOM 6476 N N . VAL B 1 278 ? -33.812 -27.5 -20.578 1 94.44 278 VAL B N 1
ATOM 6477 C CA . VAL B 1 278 ? -33.5 -26.203 -21.172 1 94.44 278 VAL B CA 1
ATOM 6478 C C . VAL B 1 278 ? -32.094 -26.219 -21.734 1 94.44 278 VAL B C 1
ATOM 6480 O O . VAL B 1 278 ? -31.812 -25.625 -22.781 1 94.44 278 VAL B O 1
ATOM 6483 N N . VAL B 1 279 ? -31.188 -26.844 -20.984 1 94.12 279 VAL B N 1
ATOM 6484 C CA . VAL B 1 279 ? -29.797 -26.875 -21.406 1 94.12 279 VAL B CA 1
ATOM 6485 C C . VAL B 1 279 ? -29.578 -28.062 -22.344 1 94.12 279 VAL B C 1
ATOM 6487 O O . VAL B 1 279 ? -29.875 -29.203 -22 1 94.12 279 VAL B O 1
ATOM 6490 N N . PRO B 1 280 ? -29.078 -27.812 -23.5 1 90.75 280 PRO B N 1
ATOM 6491 C CA . PRO B 1 280 ? -28.891 -28.891 -24.469 1 90.75 280 PRO B CA 1
ATOM 6492 C C . PRO B 1 280 ? -27.828 -29.891 -24.031 1 90.75 280 PRO B C 1
ATOM 6494 O O . PRO B 1 280 ? -26.797 -29.516 -23.469 1 90.75 280 PRO B O 1
ATOM 6497 N N . GLY B 1 281 ? -28.141 -31.219 -24.328 1 87.56 281 GLY B N 1
ATOM 6498 C CA . GLY B 1 281 ? -27.188 -32.281 -24.047 1 87.56 281 GLY B CA 1
ATOM 6499 C C . GLY B 1 281 ? -27.531 -33.094 -22.812 1 87.56 281 GLY B C 1
ATOM 6500 O O . GLY B 1 281 ? -28.203 -32.562 -21.906 1 87.56 281 GLY B O 1
ATOM 6501 N N . PRO B 1 282 ? -27.094 -34.25 -22.797 1 87.5 282 PRO B N 1
ATOM 6502 C CA . PRO B 1 282 ? -27.406 -35.125 -21.656 1 87.5 282 PRO B CA 1
ATOM 6503 C C . PRO B 1 282 ? -26.562 -34.812 -20.422 1 87.5 282 PRO B C 1
ATOM 6505 O O . PRO B 1 282 ? -25.391 -34.438 -20.547 1 87.5 282 PRO B O 1
ATOM 6508 N N . VAL B 1 283 ? -27.125 -34.969 -19.25 1 87.94 283 VAL B N 1
ATOM 6509 C CA . VAL B 1 283 ? -26.469 -34.75 -17.969 1 87.94 283 VAL B CA 1
ATOM 6510 C C . VAL B 1 283 ? -25.406 -35.812 -17.75 1 87.94 283 VAL B C 1
ATOM 6512 O O . VAL B 1 283 ? -24.5 -35.656 -16.938 1 87.94 283 VAL B O 1
ATOM 6515 N N . SER B 1 284 ? -25.438 -36.875 -18.562 1 84.12 284 SER B N 1
ATOM 6516 C CA . SER B 1 284 ? -24.5 -37.969 -18.422 1 84.12 284 SER B CA 1
ATOM 6517 C C . SER B 1 284 ? -23.141 -37.625 -19 1 84.12 284 SER B C 1
ATOM 6519 O O . SER B 1 284 ? -22.141 -38.25 -18.688 1 84.12 284 SER B O 1
ATOM 6521 N N . ASP B 1 285 ? -23.188 -36.625 -19.828 1 86.5 285 ASP B N 1
ATOM 6522 C CA . ASP B 1 285 ? -21.938 -36.188 -20.406 1 86.5 285 ASP B CA 1
ATOM 6523 C C . ASP B 1 285 ? -21.188 -35.25 -19.438 1 86.5 285 ASP B C 1
ATOM 6525 O O . ASP B 1 285 ? -21.703 -34.219 -19.016 1 86.5 285 ASP B O 1
ATOM 6529 N N . ALA B 1 286 ? -20.016 -35.656 -19.156 1 81.12 286 ALA B N 1
ATOM 6530 C CA . ALA B 1 286 ? -19.219 -34.938 -18.156 1 81.12 286 ALA B CA 1
ATOM 6531 C C . ALA B 1 286 ? -18.984 -33.5 -18.562 1 81.12 286 ALA B C 1
ATOM 6533 O O . ALA B 1 286 ? -19.031 -32.594 -17.734 1 81.12 286 ALA B O 1
ATOM 6534 N N . GLY B 1 287 ? -18.703 -33.219 -19.781 1 81.19 287 GLY B N 1
ATOM 6535 C CA . GLY B 1 287 ? -18.453 -31.875 -20.266 1 81.19 287 GLY B CA 1
ATOM 6536 C C . GLY B 1 287 ? -19.703 -31.016 -20.297 1 81.19 287 GLY B C 1
ATOM 6537 O O . GLY B 1 287 ? -19.672 -29.844 -19.922 1 81.19 287 GLY B O 1
ATOM 6538 N N . LEU B 1 288 ? -20.766 -31.578 -20.609 1 89.81 288 LEU B N 1
ATOM 6539 C CA . LEU B 1 288 ? -22 -30.828 -20.797 1 89.81 288 LEU B CA 1
ATOM 6540 C C . LEU B 1 288 ? -22.703 -30.594 -19.469 1 89.81 288 LEU B C 1
ATOM 6542 O O . LEU B 1 288 ? -23.406 -29.594 -19.297 1 89.81 288 LEU B O 1
ATOM 6546 N N . VAL B 1 289 ? -22.469 -31.453 -18.531 1 93 289 VAL B N 1
ATOM 6547 C CA . VAL B 1 289 ? -23.172 -31.375 -17.25 1 93 289 VAL B CA 1
ATOM 6548 C C . VAL B 1 289 ? -22.719 -30.125 -16.484 1 93 289 VAL B C 1
ATOM 6550 O O . VAL B 1 289 ? -23.453 -29.594 -15.664 1 93 289 VAL B O 1
ATOM 6553 N N . THR B 1 290 ? -21.5 -29.688 -16.688 1 93.56 290 THR B N 1
ATOM 6554 C CA . THR B 1 290 ? -21 -28.484 -16.031 1 93.56 290 THR B CA 1
ATOM 6555 C C . THR B 1 290 ? -21.797 -27.25 -16.484 1 93.56 290 THR B C 1
ATOM 6557 O O . THR B 1 290 ? -22.016 -26.328 -15.711 1 93.56 290 THR B O 1
ATOM 6560 N N . TYR B 1 291 ? -22.234 -27.25 -17.719 1 94.88 291 TYR B N 1
ATOM 6561 C CA . TYR B 1 291 ? -23.078 -26.172 -18.203 1 94.88 291 TYR B CA 1
ATOM 6562 C C . TYR B 1 291 ? -24.453 -26.203 -17.531 1 94.88 291 TYR B C 1
ATOM 6564 O O . TYR B 1 291 ? -25.047 -25.156 -17.25 1 94.88 291 TYR B O 1
ATOM 6572 N N . HIS B 1 292 ? -24.891 -27.438 -17.359 1 96.88 292 HIS B N 1
ATOM 6573 C CA . HIS B 1 292 ? -26.172 -27.594 -16.656 1 96.88 292 HIS B CA 1
ATOM 6574 C C . HIS B 1 292 ? -26.109 -26.984 -15.266 1 96.88 292 HIS B C 1
ATOM 6576 O O . HIS B 1 292 ? -27.031 -26.281 -14.844 1 96.88 292 HIS B O 1
ATOM 6582 N N . LEU B 1 293 ? -25.062 -27.234 -14.562 1 96.56 293 LEU B N 1
ATOM 6583 C CA . LEU B 1 293 ? -24.922 -26.719 -13.203 1 96.56 293 LEU B CA 1
ATOM 6584 C C . LEU B 1 293 ? -24.812 -25.188 -13.227 1 96.56 293 LEU B C 1
ATOM 6586 O O . LEU B 1 293 ? -25.391 -24.516 -12.367 1 96.56 293 LEU B O 1
ATOM 6590 N N . SER B 1 294 ? -24 -24.656 -14.156 1 96.5 294 SER B N 1
ATOM 6591 C CA . SER B 1 294 ? -23.875 -23.219 -14.289 1 96.5 294 SER B CA 1
ATOM 6592 C C . SER B 1 294 ? -25.234 -22.562 -14.594 1 96.5 294 SER B C 1
ATOM 6594 O O . SER B 1 294 ? -25.562 -21.516 -14.047 1 96.5 294 SER B O 1
ATOM 6596 N N . ALA B 1 295 ? -25.922 -23.219 -15.453 1 97.38 295 ALA B N 1
ATOM 6597 C CA . ALA B 1 295 ? -27.266 -22.734 -15.789 1 97.38 295 ALA B CA 1
ATOM 6598 C C . ALA B 1 295 ? -28.188 -22.766 -14.57 1 97.38 295 ALA B C 1
ATOM 6600 O O . ALA B 1 295 ? -28.969 -21.844 -14.352 1 97.38 295 ALA B O 1
ATOM 6601 N N . PHE B 1 296 ? -28.141 -23.875 -13.867 1 97.56 296 PHE B N 1
ATOM 6602 C CA . PHE B 1 296 ? -28.922 -23.984 -12.641 1 97.56 296 PHE B CA 1
ATOM 6603 C C . PHE B 1 296 ? -28.625 -22.812 -11.703 1 97.56 296 PHE B C 1
ATOM 6605 O O . PHE B 1 296 ? -29.547 -22.188 -11.188 1 97.56 296 PHE B O 1
ATOM 6612 N N . HIS B 1 297 ? -27.359 -22.594 -11.484 1 97.5 297 HIS B N 1
ATOM 6613 C CA . HIS B 1 297 ? -26.891 -21.531 -10.609 1 97.5 297 HIS B CA 1
ATOM 6614 C C . HIS B 1 297 ? -27.422 -20.172 -11.062 1 97.5 297 HIS B C 1
ATOM 6616 O O . HIS B 1 297 ? -27.969 -19.422 -10.25 1 97.5 297 HIS B O 1
ATOM 6622 N N . THR B 1 298 ? -27.312 -19.875 -12.32 1 97.31 298 THR B N 1
ATOM 6623 C CA . THR B 1 298 ? -27.734 -18.594 -12.898 1 97.31 298 THR B CA 1
ATOM 6624 C C . THR B 1 298 ? -29.25 -18.469 -12.859 1 97.31 298 THR B C 1
ATOM 6626 O O . THR B 1 298 ? -29.781 -17.438 -12.445 1 97.31 298 THR B O 1
ATOM 6629 N N . MET B 1 299 ? -29.922 -19.5 -13.234 1 97.81 299 MET B N 1
ATOM 6630 C CA . MET B 1 299 ? -31.391 -19.469 -13.273 1 97.81 299 MET B CA 1
ATOM 6631 C C . MET B 1 299 ? -31.969 -19.281 -11.875 1 97.81 299 MET B C 1
ATOM 6633 O O . MET B 1 299 ? -32.906 -18.5 -11.68 1 97.81 299 MET B O 1
ATOM 6637 N N . PHE B 1 300 ? -31.453 -19.984 -10.953 1 97.56 300 PHE B N 1
ATOM 6638 C CA . PHE B 1 300 ? -31.906 -19.844 -9.57 1 97.56 300 PHE B CA 1
ATOM 6639 C C . PHE B 1 300 ? -31.812 -18.406 -9.117 1 97.56 300 PHE B C 1
ATOM 6641 O O . PHE B 1 300 ? -32.781 -17.844 -8.602 1 97.56 300 PHE B O 1
ATOM 6648 N N . ASN B 1 301 ? -30.641 -17.797 -9.297 1 97.88 301 ASN B N 1
ATOM 6649 C CA . ASN B 1 301 ? -30.422 -16.438 -8.812 1 97.88 301 ASN B CA 1
ATOM 6650 C C . ASN B 1 301 ? -31.25 -15.422 -9.586 1 97.88 301 ASN B C 1
ATOM 6652 O O . ASN B 1 301 ? -31.75 -14.453 -9.016 1 97.88 301 ASN B O 1
ATOM 6656 N N . ILE B 1 302 ? -31.406 -15.648 -10.883 1 97.81 302 ILE B N 1
ATOM 6657 C CA . ILE B 1 302 ? -32.219 -14.75 -11.695 1 97.81 302 ILE B CA 1
ATOM 6658 C C . ILE B 1 302 ? -33.688 -14.844 -11.266 1 97.81 302 ILE B C 1
ATOM 6660 O O . ILE B 1 302 ? -34.344 -13.828 -11.07 1 97.81 302 ILE B O 1
ATOM 6664 N N . ILE B 1 303 ? -34.188 -16.031 -11.125 1 97.56 303 ILE B N 1
ATOM 6665 C CA . ILE B 1 303 ? -35.562 -16.25 -10.734 1 97.56 303 ILE B CA 1
ATOM 6666 C C . ILE B 1 303 ? -35.781 -15.703 -9.328 1 97.56 303 ILE B C 1
ATOM 6668 O O . ILE B 1 303 ? -36.812 -15.031 -9.07 1 97.56 303 ILE B O 1
ATOM 6672 N N . ASN B 1 304 ? -34.906 -16.078 -8.445 1 97.25 304 ASN B N 1
ATOM 6673 C CA . ASN B 1 304 ? -35.031 -15.562 -7.082 1 97.25 304 ASN B CA 1
ATOM 6674 C C . ASN B 1 304 ? -35.094 -14.039 -7.062 1 97.25 304 ASN B C 1
ATOM 6676 O O . ASN B 1 304 ? -35.906 -13.453 -6.352 1 97.25 304 ASN B O 1
ATOM 6680 N N . THR B 1 305 ? -34.188 -13.375 -7.812 1 97.81 305 THR B N 1
ATOM 6681 C CA . THR B 1 305 ? -34.188 -11.922 -7.914 1 97.81 305 THR B CA 1
ATOM 6682 C C . THR B 1 305 ? -35.469 -11.398 -8.523 1 97.81 305 THR B C 1
ATOM 6684 O O . THR B 1 305 ? -36.031 -10.414 -8.039 1 97.81 305 THR B O 1
ATOM 6687 N N . PHE B 1 306 ? -35.906 -12.086 -9.523 1 97.38 306 PHE B N 1
ATOM 6688 C CA . PHE B 1 306 ? -37.125 -11.695 -10.188 1 97.38 306 PHE B CA 1
ATOM 6689 C C . PHE B 1 306 ? -38.312 -11.758 -9.227 1 97.38 306 PHE B C 1
ATOM 6691 O O . PHE B 1 306 ? -39.188 -10.883 -9.242 1 97.38 306 PHE B O 1
ATOM 6698 N N . LEU B 1 307 ? -38.375 -12.68 -8.414 1 96.38 307 LEU B N 1
ATOM 6699 C CA . LEU B 1 307 ? -39.5 -12.867 -7.473 1 96.38 307 LEU B CA 1
ATOM 6700 C C . LEU B 1 307 ? -39.469 -11.789 -6.398 1 96.38 307 LEU B C 1
ATOM 6702 O O . LEU B 1 307 ? -40.531 -11.328 -5.953 1 96.38 307 LEU B O 1
ATOM 6706 N N . PHE B 1 308 ? -38.344 -11.375 -6 1 96.56 308 PHE B N 1
ATOM 6707 C CA . PHE B 1 308 ? -38.219 -10.508 -4.828 1 96.56 308 PHE B CA 1
ATOM 6708 C C . PHE B 1 308 ? -38.156 -9.047 -5.242 1 96.56 308 PHE B C 1
ATOM 6710 O O . PHE B 1 308 ? -38.5 -8.164 -4.449 1 96.56 308 PHE B O 1
ATOM 6717 N N . ILE B 1 309 ? -37.75 -8.703 -6.488 1 96.38 309 ILE B N 1
ATOM 6718 C CA . ILE B 1 309 ? -37.469 -7.344 -6.926 1 96.38 309 ILE B CA 1
ATOM 6719 C C . ILE B 1 309 ? -38.719 -6.492 -6.84 1 96.38 309 ILE B C 1
ATOM 6721 O O . ILE B 1 309 ? -38.656 -5.289 -6.59 1 96.38 309 ILE B O 1
ATOM 6725 N N . TRP B 1 310 ? -39.906 -7.098 -6.961 1 95.25 310 TRP B N 1
ATOM 6726 C CA . TRP B 1 310 ? -41.156 -6.375 -6.941 1 95.25 310 TRP B CA 1
ATOM 6727 C C . TRP B 1 310 ? -41.562 -6.02 -5.516 1 95.25 310 TRP B C 1
ATOM 6729 O O . TRP B 1 310 ? -42.438 -5.184 -5.301 1 95.25 310 TRP B O 1
ATOM 6739 N N . PHE B 1 311 ? -40.906 -6.555 -4.52 1 96.19 311 PHE B N 1
ATOM 6740 C CA . PHE B 1 311 ? -41.281 -6.387 -3.125 1 96.19 311 PHE B CA 1
ATOM 6741 C C . PHE B 1 311 ? -40.156 -5.75 -2.322 1 96.19 311 PHE B C 1
ATOM 6743 O O . PHE B 1 311 ? -40.031 -6.008 -1.124 1 96.19 311 PHE B O 1
ATOM 6750 N N . VAL B 1 312 ? -39.406 -4.984 -2.922 1 96.81 312 VAL B N 1
ATOM 6751 C CA . VAL B 1 312 ? -38.25 -4.391 -2.25 1 96.81 312 VAL B CA 1
ATOM 6752 C C . VAL B 1 312 ? -38.75 -3.479 -1.121 1 96.81 312 VAL B C 1
ATOM 6754 O O . VAL B 1 312 ? -38.156 -3.479 -0.031 1 96.81 312 VAL B O 1
ATOM 6757 N N . LYS B 1 313 ? -39.75 -2.656 -1.335 1 95.12 313 LYS B N 1
ATOM 6758 C CA . LYS B 1 313 ? -40.25 -1.719 -0.331 1 95.12 313 LYS B CA 1
ATOM 6759 C C . LYS B 1 313 ? -40.75 -2.455 0.899 1 95.12 313 LYS B C 1
ATOM 6761 O O . LYS B 1 313 ? -40.344 -2.168 2.023 1 95.12 313 LYS B O 1
ATOM 6766 N N . PRO B 1 314 ? -41.625 -3.457 0.687 1 96.38 314 PRO B N 1
ATOM 6767 C CA . PRO B 1 314 ? -42.062 -4.227 1.86 1 96.38 314 PRO B CA 1
ATOM 6768 C C . PRO B 1 314 ? -40.906 -4.988 2.51 1 96.38 314 PRO B C 1
ATOM 6770 O O . PRO B 1 314 ? -40.875 -5.176 3.729 1 96.38 314 PRO B O 1
ATOM 6773 N N . TYR B 1 315 ? -40.062 -5.484 1.709 1 96.81 315 TYR B N 1
ATOM 6774 C CA . TYR B 1 315 ? -38.875 -6.156 2.236 1 96.81 315 TYR B CA 1
ATOM 6775 C C . TYR B 1 315 ? -38.062 -5.219 3.123 1 96.81 315 TYR B C 1
ATOM 6777 O O . TYR B 1 315 ? -37.625 -5.602 4.211 1 96.81 315 TYR B O 1
ATOM 6785 N N . ALA B 1 316 ? -37.844 -4.023 2.664 1 96.06 316 ALA B N 1
ATOM 6786 C CA . ALA B 1 316 ? -37.156 -3.004 3.441 1 96.06 316 ALA B CA 1
ATOM 6787 C C . ALA B 1 316 ? -37.906 -2.699 4.742 1 96.06 316 ALA B C 1
ATOM 6789 O O . ALA B 1 316 ? -37.281 -2.51 5.789 1 96.06 316 ALA B O 1
ATOM 6790 N N . ALA B 1 317 ? -39.156 -2.635 4.633 1 95.81 317 ALA B N 1
ATOM 6791 C CA . ALA B 1 317 ? -39.969 -2.393 5.816 1 95.81 317 ALA B CA 1
ATOM 6792 C C . ALA B 1 317 ? -39.812 -3.52 6.832 1 95.81 317 ALA B C 1
ATOM 6794 O O . ALA B 1 317 ? -39.781 -3.273 8.039 1 95.81 317 ALA B O 1
ATOM 6795 N N . LEU B 1 318 ? -39.812 -4.695 6.355 1 96.44 318 LEU B N 1
ATOM 6796 C CA . LEU B 1 318 ? -39.594 -5.852 7.219 1 96.44 318 LEU B CA 1
ATOM 6797 C C . LEU B 1 318 ? -38.25 -5.754 7.938 1 96.44 318 LEU B C 1
ATOM 6799 O O . LEU B 1 318 ? -38.156 -6.035 9.133 1 96.44 318 LEU B O 1
ATOM 6803 N N . LEU B 1 319 ? -37.281 -5.391 7.215 1 96.44 319 LEU B N 1
ATOM 6804 C CA . LEU B 1 319 ? -35.938 -5.254 7.789 1 96.44 319 LEU B CA 1
ATOM 6805 C C . LEU B 1 319 ? -35.906 -4.168 8.859 1 96.44 319 LEU B C 1
ATOM 6807 O O . LEU B 1 319 ? -35.25 -4.312 9.883 1 96.44 319 LEU B O 1
ATOM 6811 N N . ARG B 1 320 ? -36.594 -3.094 8.586 1 94.44 320 ARG B N 1
ATOM 6812 C CA . ARG B 1 320 ? -36.688 -2.018 9.57 1 94.44 320 ARG B CA 1
ATOM 6813 C C . ARG B 1 320 ? -37.406 -2.488 10.836 1 94.44 320 ARG B C 1
ATOM 6815 O O . ARG B 1 320 ? -37.094 -2.018 11.93 1 94.44 320 ARG B O 1
ATOM 6822 N N . ARG B 1 321 ? -38.25 -3.383 10.672 1 95.06 321 ARG B N 1
ATOM 6823 C CA . ARG B 1 321 ? -38.969 -3.949 11.812 1 95.06 321 ARG B CA 1
ATOM 6824 C C . ARG B 1 321 ? -38.062 -4.898 12.602 1 95.06 321 ARG B C 1
ATOM 6826 O O . ARG B 1 321 ? -38.125 -4.938 13.828 1 95.06 321 ARG B O 1
ATOM 6833 N N . ILE B 1 322 ? -37.312 -5.699 11.922 1 94.69 322 ILE B N 1
ATOM 6834 C CA . ILE B 1 322 ? -36.406 -6.645 12.555 1 94.69 322 ILE B CA 1
ATOM 6835 C C . ILE B 1 322 ? -35.344 -5.883 13.328 1 94.69 322 ILE B C 1
ATOM 6837 O O . ILE B 1 322 ? -34.938 -6.285 14.422 1 94.69 322 ILE B O 1
ATOM 6841 N N . LEU B 1 323 ? -34.844 -4.867 12.609 1 93.62 323 LEU B N 1
ATOM 6842 C CA . LEU B 1 323 ? -33.844 -4.023 13.227 1 93.62 323 LEU B CA 1
ATOM 6843 C C . LEU B 1 323 ? -34.312 -2.572 13.289 1 93.62 323 LEU B C 1
ATOM 6845 O O . LEU B 1 323 ? -33.906 -1.747 12.469 1 93.62 323 LEU B O 1
ATOM 6849 N N . PRO B 1 324 ? -34.938 -2.281 14.336 1 89.62 324 PRO B N 1
ATOM 6850 C CA . PRO B 1 324 ? -35.5 -0.925 14.445 1 89.62 324 PRO B CA 1
ATOM 6851 C C . PRO B 1 324 ? -34.406 0.123 14.695 1 89.62 324 PRO B C 1
ATOM 6853 O O . PRO B 1 324 ? -33.312 -0.211 15.148 1 89.62 324 PRO B O 1
ATOM 6856 N N . GLU B 1 325 ? -34.688 1.272 14.203 1 77.56 325 GLU B N 1
ATOM 6857 C CA . GLU B 1 325 ? -33.75 2.385 14.383 1 77.56 325 GLU B CA 1
ATOM 6858 C C . GLU B 1 325 ? -33.5 2.666 15.859 1 77.56 325 GLU B C 1
ATOM 6860 O O . GLU B 1 325 ? -34.438 2.602 16.672 1 77.56 325 GLU B O 1
ATOM 6865 N N . GLU B 1 326 ? -32.375 2.465 16.266 1 66.81 326 GLU B N 1
ATOM 6866 C CA . GLU B 1 326 ? -32.062 2.9 17.625 1 66.81 326 GLU B CA 1
ATOM 6867 C C . GLU B 1 326 ? -31.688 4.383 17.672 1 66.81 326 GLU B C 1
ATOM 6869 O O . GLU B 1 326 ? -31.141 4.914 16.703 1 66.81 326 GLU B O 1
ATOM 6874 N N . ALA B 1 327 ? -32.219 5.078 18.781 1 53.56 327 ALA B N 1
ATOM 6875 C CA . ALA B 1 327 ? -31.875 6.48 19.016 1 53.56 327 ALA B CA 1
ATOM 6876 C C . ALA B 1 327 ? -30.406 6.75 18.672 1 53.56 327 ALA B C 1
ATOM 6878 O O . ALA B 1 327 ? -29.594 5.824 18.641 1 53.56 327 ALA B O 1
ATOM 6879 N N . ALA B 1 328 ? -29.859 8 18.594 1 50.41 328 ALA B N 1
ATOM 6880 C CA . ALA B 1 328 ? -28.828 8.828 17.984 1 50.41 328 ALA B CA 1
ATOM 6881 C C . ALA B 1 328 ? -27.438 8.289 18.297 1 50.41 328 ALA B C 1
ATOM 6883 O O . ALA B 1 328 ? -26.438 8.945 18.016 1 50.41 328 ALA B O 1
ATOM 6884 N N . LYS B 1 329 ? -27.062 7.309 19.141 1 49.72 329 LYS B N 1
ATOM 6885 C CA . LYS B 1 329 ? -25.625 7.512 19.375 1 49.72 329 LYS B CA 1
ATOM 6886 C C . LYS B 1 329 ? -24.812 7.148 18.141 1 49.72 329 LYS B C 1
ATOM 6888 O O . LYS B 1 329 ? -24.375 6.004 18 1 49.72 329 LYS B O 1
ATOM 6893 N N . GLU B 1 330 ? -25.188 7.535 16.938 1 51.38 330 GLU B N 1
ATOM 6894 C CA . GLU B 1 330 ? -24.531 7.188 15.688 1 51.38 330 GLU B CA 1
ATOM 6895 C C . GLU B 1 330 ? -23.031 7.434 15.75 1 51.38 330 GLU B C 1
ATOM 6897 O O . GLU B 1 330 ? -22.562 8.492 15.328 1 51.38 330 GLU B O 1
ATOM 6902 N N . GLU B 1 331 ? -22.422 6.922 16.844 1 53.94 331 GLU B N 1
ATOM 6903 C CA . GLU B 1 331 ? -20.984 7.137 16.828 1 53.94 331 GLU B CA 1
ATOM 6904 C C . GLU B 1 331 ? -20.312 6.348 15.695 1 53.94 331 GLU B C 1
ATOM 6906 O O . GLU B 1 331 ? -20.594 5.156 15.523 1 53.94 331 GLU B O 1
ATOM 6911 N N . LEU B 1 332 ? -20.031 6.992 14.602 1 57.38 332 LEU B N 1
ATOM 6912 C CA . LEU B 1 332 ? -19.25 6.379 13.547 1 57.38 332 LEU B CA 1
ATOM 6913 C C . LEU B 1 332 ? -18.109 5.543 14.125 1 57.38 332 LEU B C 1
ATOM 6915 O O . LEU B 1 332 ? -17.203 6.078 14.773 1 57.38 332 LEU B O 1
ATOM 6919 N N . VAL B 1 333 ? -18.359 4.301 14.375 1 60.06 333 VAL B N 1
ATOM 6920 C CA . VAL B 1 333 ? -17.281 3.406 14.742 1 60.06 333 VAL B CA 1
ATOM 6921 C C . VAL B 1 333 ? -16.5 2.994 13.492 1 60.06 333 VAL B C 1
ATOM 6923 O O . VAL B 1 333 ? -17.062 2.359 12.586 1 60.06 333 VAL B O 1
ATOM 6926 N N . LEU B 1 334 ? -15.438 3.727 13.164 1 66.19 334 LEU B N 1
ATOM 6927 C CA . LEU B 1 334 ? -14.531 3.303 12.094 1 66.19 334 LEU B CA 1
ATOM 6928 C C . LEU B 1 334 ? -13.859 1.981 12.445 1 66.19 334 LEU B C 1
ATOM 6930 O O . LEU B 1 334 ? -13.008 1.934 13.336 1 66.19 334 LEU B O 1
ATOM 6934 N N . VAL B 1 335 ? -14.547 0.887 12.125 1 59.44 335 VAL B N 1
ATOM 6935 C CA . VAL B 1 335 ? -13.859 -0.386 12.297 1 59.44 335 VAL B CA 1
ATOM 6936 C C . VAL B 1 335 ? -13.406 -0.92 10.945 1 59.44 335 VAL B C 1
ATOM 6938 O O . VAL B 1 335 ? -14.227 -1.158 10.055 1 59.44 335 VAL B O 1
ATOM 6941 N N . ALA B 1 336 ? -12.164 -0.986 10.781 1 60.19 336 ALA B N 1
ATOM 6942 C CA . ALA B 1 336 ? -11.594 -1.55 9.562 1 60.19 336 ALA B CA 1
ATOM 6943 C C . ALA B 1 336 ? -11.984 -3.018 9.406 1 60.19 336 ALA B C 1
ATOM 6945 O O . ALA B 1 336 ? -11.938 -3.787 10.367 1 60.19 336 ALA B O 1
ATOM 6946 N N . SER B 1 337 ? -12.641 -3.256 8.336 1 63.41 337 SER B N 1
ATOM 6947 C CA . SER B 1 337 ? -12.867 -4.656 7.996 1 63.41 337 SER B CA 1
ATOM 6948 C C . SER B 1 337 ? -11.555 -5.402 7.805 1 63.41 337 SER B C 1
ATOM 6950 O O . SER B 1 337 ? -10.633 -4.891 7.164 1 63.41 337 SER B O 1
ATOM 6952 N N . PRO B 1 338 ? -11.422 -6.508 8.43 1 58.47 338 PRO B N 1
ATOM 6953 C CA . PRO B 1 338 ? -10.172 -7.266 8.32 1 58.47 338 PRO B CA 1
ATOM 6954 C C . PRO B 1 338 ? -10.055 -8.023 7 1 58.47 338 PRO B C 1
ATOM 6956 O O . PRO B 1 338 ? -9.031 -8.664 6.742 1 58.47 338 PRO B O 1
ATOM 6959 N N . PHE B 1 339 ? -11.07 -7.836 6.188 1 62.16 339 PHE B N 1
ATOM 6960 C CA . PHE B 1 339 ? -11.031 -8.641 4.973 1 62.16 339 PHE B CA 1
ATOM 6961 C C . PHE B 1 339 ? -10.219 -7.945 3.887 1 62.16 339 PHE B C 1
ATOM 6963 O O . PHE B 1 339 ? -10.312 -6.73 3.721 1 62.16 339 PHE B O 1
ATOM 6970 N N . PRO B 1 340 ? -9.297 -8.656 3.299 1 57.06 340 PRO B N 1
ATOM 6971 C CA . PRO B 1 340 ? -8.43 -8.07 2.27 1 57.06 340 PRO B CA 1
ATOM 6972 C C . PRO B 1 340 ? -9.219 -7.352 1.177 1 57.06 340 PRO B C 1
ATOM 6974 O O . PRO B 1 340 ? -8.727 -6.379 0.598 1 57.06 340 PRO B O 1
ATOM 6977 N N . GLU B 1 341 ? -10.414 -7.816 0.936 1 64.38 341 GLU B N 1
ATOM 6978 C CA . GLU B 1 341 ? -11.234 -7.262 -0.139 1 64.38 341 GLU B CA 1
ATOM 6979 C C . GLU B 1 341 ? -11.867 -5.934 0.275 1 64.38 341 GLU B C 1
ATOM 6981 O O . GLU B 1 341 ? -12.547 -5.289 -0.523 1 64.38 341 GLU B O 1
ATOM 6986 N N . SER B 1 342 ? -11.281 -5.535 1.348 1 73.31 342 SER B N 1
ATOM 6987 C CA . SER B 1 342 ? -12.07 -4.457 1.937 1 73.31 342 SER B CA 1
ATOM 6988 C C . SER B 1 342 ? -11.359 -3.113 1.788 1 73.31 342 SER B C 1
ATOM 6990 O O . SER B 1 342 ? -11.711 -2.145 2.465 1 73.31 342 SER B O 1
ATOM 6992 N N . LEU B 1 343 ? -10.438 -3.033 0.864 1 83.81 343 LEU B N 1
ATOM 6993 C CA . LEU B 1 343 ? -9.688 -1.784 0.793 1 83.81 343 LEU B CA 1
ATOM 6994 C C . LEU B 1 343 ? -10.602 -0.62 0.431 1 83.81 343 LEU B C 1
ATOM 6996 O O . LEU B 1 343 ? -10.656 0.383 1.146 1 83.81 343 LEU B O 1
ATOM 7000 N N . GLU B 1 344 ? -11.367 -0.793 -0.613 1 84.81 344 GLU B N 1
ATOM 7001 C CA . GLU B 1 344 ? -12.258 0.279 -1.042 1 84.81 344 GLU B CA 1
ATOM 7002 C C . GLU B 1 344 ? -13.305 0.583 0.023 1 84.81 344 GLU B C 1
ATOM 7004 O O . GLU B 1 344 ? -13.648 1.745 0.254 1 84.81 344 GLU B O 1
ATOM 7009 N N . SER B 1 345 ? -13.789 -0.424 0.621 1 86.25 345 SER B N 1
ATOM 7010 C CA . SER B 1 345 ? -14.758 -0.259 1.701 1 86.25 345 SER B CA 1
ATOM 7011 C C . SER B 1 345 ? -14.172 0.557 2.85 1 86.25 345 SER B C 1
ATOM 7013 O O . SER B 1 345 ? -14.836 1.445 3.389 1 86.25 345 SER B O 1
ATOM 7015 N N . ASN B 1 346 ? -12.961 0.221 3.238 1 88.5 346 ASN B N 1
ATOM 7016 C CA . ASN B 1 346 ? -12.297 0.94 4.32 1 88.5 346 ASN B CA 1
ATOM 7017 C C . ASN B 1 346 ? -12.062 2.404 3.959 1 88.5 346 ASN B C 1
ATOM 7019 O O . ASN B 1 346 ? -12.219 3.289 4.805 1 88.5 346 ASN B O 1
ATOM 7023 N N . LEU B 1 347 ? -11.695 2.629 2.676 1 89.69 347 LEU B N 1
ATOM 7024 C CA . LEU B 1 347 ? -11.469 3.998 2.229 1 89.69 347 LEU B CA 1
ATOM 7025 C C . LEU B 1 347 ? -12.758 4.809 2.281 1 89.69 347 LEU B C 1
ATOM 7027 O O . LEU B 1 347 ? -12.75 5.984 2.652 1 89.69 347 LEU B O 1
ATOM 7031 N N . VAL B 1 348 ? -13.859 4.176 1.98 1 87.44 348 VAL B N 1
ATOM 7032 C CA . VAL B 1 348 ? -15.156 4.836 2.033 1 87.44 348 VAL B CA 1
ATOM 7033 C C . VAL B 1 348 ? -15.508 5.172 3.48 1 87.44 348 VAL B C 1
ATOM 7035 O O . VAL B 1 348 ? -16.016 6.262 3.766 1 87.44 348 VAL B O 1
ATOM 7038 N N . LEU B 1 349 ? -15.242 4.293 4.34 1 88.44 349 LEU B N 1
ATOM 7039 C CA . LEU B 1 349 ? -15.539 4.508 5.754 1 88.44 349 LEU B CA 1
ATOM 7040 C C . LEU B 1 349 ? -14.68 5.625 6.324 1 88.44 349 LEU B C 1
ATOM 7042 O O . LEU B 1 349 ? -15.148 6.426 7.137 1 88.44 349 LEU B O 1
ATOM 7046 N N . ILE B 1 350 ? -13.43 5.648 5.887 1 92.19 350 ILE B N 1
ATOM 7047 C CA . ILE B 1 350 ? -12.531 6.711 6.324 1 92.19 350 ILE B CA 1
ATOM 7048 C C . ILE B 1 350 ? -13.039 8.055 5.816 1 92.19 350 ILE B C 1
ATOM 7050 O O . ILE B 1 350 ? -13.039 9.047 6.555 1 92.19 350 ILE B O 1
ATOM 7054 N N . GLU B 1 351 ? -13.414 8.039 4.594 1 90.62 351 GLU B N 1
ATOM 7055 C CA . GLU B 1 351 ? -13.945 9.266 4.004 1 90.62 351 GLU B CA 1
ATOM 7056 C C . GLU B 1 351 ? -15.141 9.781 4.797 1 90.62 351 GLU B C 1
ATOM 7058 O O . GLU B 1 351 ? -15.258 10.984 5.047 1 90.62 351 GLU B O 1
ATOM 7063 N N . LYS B 1 352 ? -15.984 8.961 5.195 1 90 352 LYS B N 1
ATOM 7064 C CA . LYS B 1 352 ? -17.141 9.336 5.992 1 90 352 LYS B CA 1
ATOM 7065 C C . LYS B 1 352 ? -16.734 9.836 7.375 1 90 352 LYS B C 1
ATOM 7067 O O . LYS B 1 352 ? -17.297 10.805 7.883 1 90 352 LYS B O 1
ATOM 7072 N N . ALA B 1 353 ? -15.836 9.117 7.93 1 91.81 353 ALA B N 1
ATOM 7073 C CA . ALA B 1 353 ? -15.328 9.547 9.234 1 91.81 353 ALA B CA 1
ATOM 7074 C C . ALA B 1 353 ? -14.734 10.945 9.156 1 91.81 353 ALA B C 1
ATOM 7076 O O . ALA B 1 353 ? -14.93 11.766 10.062 1 91.81 353 ALA B O 1
ATOM 7077 N N . LEU B 1 354 ? -14.016 11.219 8.086 1 94.5 354 LEU B N 1
ATOM 7078 C CA . LEU B 1 354 ? -13.414 12.531 7.887 1 94.5 354 LEU B CA 1
ATOM 7079 C C . LEU B 1 354 ? -14.492 13.602 7.711 1 94.5 354 LEU B C 1
ATOM 7081 O O . LEU B 1 354 ? -14.359 14.711 8.227 1 94.5 354 LEU B O 1
ATOM 7085 N N . SER B 1 355 ? -15.5 13.273 6.996 1 93.19 355 SER B N 1
ATOM 7086 C CA . SER B 1 355 ? -16.625 14.18 6.832 1 93.19 355 SER B CA 1
ATOM 7087 C C . SER B 1 355 ? -17.266 14.523 8.172 1 93.19 355 SER B C 1
ATOM 7089 O O . SER B 1 355 ? -17.547 15.688 8.453 1 93.19 355 SER B O 1
ATOM 7091 N N . ARG B 1 356 ? -17.453 13.602 8.977 1 91.81 356 ARG B N 1
ATOM 7092 C CA . ARG B 1 356 ? -18.016 13.812 10.305 1 91.81 356 ARG B CA 1
ATOM 7093 C C . ARG B 1 356 ? -17.094 14.664 11.164 1 91.81 356 ARG B C 1
ATOM 7095 O O . ARG B 1 356 ? -17.547 15.508 11.93 1 91.81 356 ARG B O 1
ATOM 7102 N N . MET B 1 357 ? -15.844 14.359 11.07 1 93.44 357 MET B N 1
ATOM 7103 C CA . MET B 1 357 ? -14.867 15.156 11.797 1 93.44 357 MET B CA 1
ATOM 7104 C C . MET B 1 357 ? -14.922 16.625 11.375 1 93.44 357 MET B C 1
ATOM 7106 O O . MET B 1 357 ? -14.852 17.516 12.211 1 93.44 357 MET B O 1
ATOM 7110 N N . ALA B 1 358 ? -14.977 16.781 10.086 1 95.62 358 ALA B N 1
ATOM 7111 C CA . ALA B 1 358 ? -15.07 18.141 9.562 1 95.62 358 ALA B CA 1
ATOM 7112 C C . ALA B 1 358 ? -16.328 18.844 10.078 1 95.62 358 ALA B C 1
ATOM 7114 O O . ALA B 1 358 ? -16.281 20.031 10.438 1 95.62 358 ALA B O 1
ATOM 7115 N N . GLU B 1 359 ? -17.422 18.172 10.133 1 94.38 359 GLU B N 1
ATOM 7116 C CA . GLU B 1 359 ? -18.672 18.703 10.68 1 94.38 359 GLU B CA 1
ATOM 7117 C C . GLU B 1 359 ? -18.516 19.078 12.148 1 94.38 359 GLU B C 1
ATOM 7119 O O . GLU B 1 359 ? -19.047 20.094 12.602 1 94.38 359 GLU B O 1
ATOM 7124 N N . ARG B 1 360 ? -17.844 18.234 12.805 1 93.81 360 ARG B N 1
ATOM 7125 C CA . ARG B 1 360 ? -17.641 18.484 14.227 1 93.81 360 ARG B CA 1
ATOM 7126 C C . ARG B 1 360 ? -16.797 19.734 14.453 1 93.81 360 ARG B C 1
ATOM 7128 O O . ARG B 1 360 ? -17.016 20.469 15.422 1 93.81 360 ARG B O 1
ATOM 7135 N N . VAL B 1 361 ? -15.789 19.906 13.633 1 96.69 361 VAL B N 1
ATOM 7136 C CA . VAL B 1 361 ? -15 21.125 13.703 1 96.69 361 VAL B CA 1
ATOM 7137 C C . VAL B 1 361 ? -15.891 22.344 13.461 1 96.69 361 VAL B C 1
ATOM 7139 O O . VAL B 1 361 ? -15.805 23.344 14.172 1 96.69 361 VAL B O 1
ATOM 7142 N N . PHE B 1 362 ? -16.719 22.234 12.445 1 96.81 362 PHE B N 1
ATOM 7143 C CA . PHE B 1 362 ? -17.672 23.297 12.141 1 96.81 362 PHE B CA 1
ATOM 7144 C C . PHE B 1 362 ? -18.578 23.578 13.336 1 96.81 362 PHE B C 1
ATOM 7146 O O . PHE B 1 362 ? -18.781 24.734 13.711 1 96.81 362 PHE B O 1
ATOM 7153 N N . ASP B 1 363 ? -19.094 22.516 13.953 1 95.75 363 ASP B N 1
ATOM 7154 C CA . ASP B 1 363 ? -19.969 22.641 15.109 1 95.75 363 ASP B CA 1
ATOM 7155 C C . ASP B 1 363 ? -19.266 23.328 16.281 1 95.75 363 ASP B C 1
ATOM 7157 O O . ASP B 1 363 ? -19.859 24.141 16.984 1 95.75 363 ASP B O 1
ATOM 7161 N N . MET B 1 364 ? -18.047 22.922 16.516 1 96.38 364 MET B N 1
ATOM 7162 C CA . MET B 1 364 ? -17.281 23.547 17.594 1 96.38 364 MET B CA 1
ATOM 7163 C C . MET B 1 364 ? -17.125 25.047 17.344 1 96.38 364 MET B C 1
ATOM 7165 O O . MET B 1 364 ? -17.281 25.844 18.281 1 96.38 364 MET B O 1
ATOM 7169 N N . ALA B 1 365 ? -16.844 25.438 16.109 1 97.44 365 ALA B N 1
ATOM 7170 C CA . ALA B 1 365 ? -16.734 26.844 15.758 1 97.44 365 ALA B CA 1
ATOM 7171 C C . ALA B 1 365 ? -18.047 27.578 15.961 1 97.44 365 ALA B C 1
ATOM 7173 O O . ALA B 1 365 ? -18.078 28.719 16.406 1 97.44 365 ALA B O 1
ATOM 7174 N N . LEU B 1 366 ? -19.141 26.906 15.664 1 96.06 366 LEU B N 1
ATOM 7175 C CA . LEU B 1 366 ? -20.469 27.484 15.828 1 96.06 366 LEU B CA 1
ATOM 7176 C C . LEU B 1 366 ? -20.797 27.703 17.312 1 96.06 366 LEU B C 1
ATOM 7178 O O . LEU B 1 366 ? -21.391 28.719 17.672 1 96.06 366 LEU B O 1
ATOM 7182 N N . VAL B 1 367 ? -20.453 26.672 18.109 1 95.56 367 VAL B N 1
ATOM 7183 C CA . VAL B 1 367 ? -20.672 26.781 19.547 1 95.56 367 VAL B CA 1
ATOM 7184 C C . VAL B 1 367 ? -19.922 27.984 20.094 1 95.56 367 VAL B C 1
ATOM 7186 O O . VAL B 1 367 ? -20.453 28.734 20.906 1 95.56 367 VAL B O 1
ATOM 7189 N N . ILE B 1 368 ? -18.688 28.203 19.625 1 96.12 368 ILE B N 1
ATOM 7190 C CA . ILE B 1 368 ? -17.875 29.344 20.047 1 96.12 368 ILE B CA 1
ATOM 7191 C C . ILE B 1 368 ? -18.531 30.641 19.578 1 96.12 368 ILE B C 1
ATOM 7193 O O . ILE B 1 368 ? -18.656 31.594 20.344 1 96.12 368 ILE B O 1
ATOM 7197 N N . LEU B 1 369 ? -19.031 30.656 18.312 1 94.94 369 LEU B N 1
ATOM 7198 C CA . LEU B 1 369 ? -19.672 31.828 17.75 1 94.94 369 LEU B CA 1
ATOM 7199 C C . LEU B 1 369 ? -20.875 32.25 18.594 1 94.94 369 LEU B C 1
ATOM 7201 O O . LEU B 1 369 ? -21.016 33.438 18.922 1 94.94 369 LEU B O 1
ATOM 7205 N N . HIS B 1 370 ? -21.672 31.312 19 1 92.69 370 HIS B N 1
ATOM 7206 C CA . HIS B 1 370 ? -22.922 31.594 19.719 1 92.69 370 HIS B CA 1
ATOM 7207 C C . HIS B 1 370 ? -22.641 32.031 21.156 1 92.69 370 HIS B C 1
ATOM 7209 O O . HIS B 1 370 ? -23.469 32.719 21.766 1 92.69 370 HIS B O 1
ATOM 7215 N N . SER B 1 371 ? -21.484 31.703 21.641 1 91.94 371 SER B N 1
ATOM 7216 C CA . SER B 1 371 ? -21.156 32.062 23.016 1 91.94 371 SER B CA 1
ATOM 7217 C C . SER B 1 371 ? -20.578 33.469 23.109 1 91.94 371 SER B C 1
ATOM 7219 O O . SER B 1 371 ? -20.531 34.031 24.203 1 91.94 371 SER B O 1
ATOM 7221 N N . LEU B 1 372 ? -20.016 34.062 22.047 1 89.75 372 LEU B N 1
ATOM 7222 C CA . LEU B 1 372 ? -19.312 35.375 22.047 1 89.75 372 LEU B CA 1
ATOM 7223 C C . LEU B 1 372 ? -20.25 36.469 22.531 1 89.75 372 LEU B C 1
ATOM 7225 O O . LEU B 1 372 ? -19.781 37.438 23.125 1 89.75 372 LEU B O 1
ATOM 7229 N N . GLY B 1 373 ? -21.594 36.438 22.422 1 79.31 373 GLY B N 1
ATOM 7230 C CA . GLY B 1 373 ? -22.531 37.469 22.906 1 79.31 373 GLY B CA 1
ATOM 7231 C C . GLY B 1 373 ? -23.203 37.094 24.203 1 79.31 373 GLY B C 1
ATOM 7232 O O . GLY B 1 373 ? -24.047 37.812 24.719 1 79.31 373 GLY B O 1
ATOM 7233 N N . GLY B 1 374 ? -22.641 36.031 24.797 1 82.12 374 GLY B N 1
ATOM 7234 C CA . GLY B 1 374 ? -23.312 35.531 26 1 82.12 374 GLY B CA 1
ATOM 7235 C C . GLY B 1 374 ? -22.625 35.969 27.281 1 82.12 374 GLY B C 1
ATOM 7236 O O . GLY B 1 374 ? -21.672 36.75 27.25 1 82.12 374 GLY B O 1
ATOM 7237 N N . ASP B 1 375 ? -23.266 35.562 28.438 1 85.69 375 ASP B N 1
ATOM 7238 C CA . ASP B 1 375 ? -22.719 35.875 29.75 1 85.69 375 ASP B CA 1
ATOM 7239 C C . ASP B 1 375 ? -21.672 34.844 30.172 1 85.69 375 ASP B C 1
ATOM 7241 O O . ASP B 1 375 ? -21.281 33.969 29.375 1 85.69 375 ASP B O 1
ATOM 7245 N N . ASP B 1 376 ? -21.125 35 31.328 1 85.88 376 ASP B N 1
ATOM 7246 C CA . ASP B 1 376 ? -20.062 34.156 31.828 1 85.88 376 ASP B CA 1
ATOM 7247 C C . ASP B 1 376 ? -20.531 32.688 31.906 1 85.88 376 ASP B C 1
ATOM 7249 O O . ASP B 1 376 ? -19.75 31.766 31.672 1 85.88 376 ASP B O 1
ATOM 7253 N N . ALA B 1 377 ? -21.719 32.531 32.25 1 89.31 377 ALA B N 1
ATOM 7254 C CA . ALA B 1 377 ? -22.281 31.172 32.281 1 89.31 377 ALA B CA 1
ATOM 7255 C C . ALA B 1 377 ? -22.281 30.516 30.922 1 89.31 377 ALA B C 1
ATOM 7257 O O . ALA B 1 377 ? -22.047 29.312 30.797 1 89.31 377 ALA B O 1
ATOM 7258 N N . ASP B 1 378 ? -22.531 31.281 29.922 1 90.81 378 ASP B N 1
ATOM 7259 C CA . ASP B 1 378 ? -22.5 30.797 28.547 1 90.81 378 ASP B CA 1
ATOM 7260 C C . ASP B 1 378 ? -21.094 30.391 28.141 1 90.81 378 ASP B C 1
ATOM 7262 O O . ASP B 1 378 ? -20.906 29.391 27.438 1 90.81 378 ASP B O 1
ATOM 7266 N N . LEU B 1 379 ? -20.141 31.125 28.562 1 92.25 379 LEU B N 1
ATOM 7267 C CA . LEU B 1 379 ? -18.75 30.844 28.234 1 92.25 379 LEU B CA 1
ATOM 7268 C C . LEU B 1 379 ? -18.281 29.547 28.906 1 92.25 379 LEU B C 1
ATOM 7270 O O . LEU B 1 379 ? -17.531 28.766 28.328 1 92.25 379 LEU B O 1
ATOM 7274 N N . ASP B 1 380 ? -18.766 29.344 30.125 1 92.75 380 ASP B N 1
ATOM 7275 C CA . ASP B 1 380 ? -18.438 28.109 30.844 1 92.75 380 ASP B CA 1
ATOM 7276 C C . ASP B 1 380 ? -19 26.891 30.125 1 92.75 380 ASP B C 1
ATOM 7278 O O . ASP B 1 380 ? -18.328 25.875 29.984 1 92.75 380 ASP B O 1
ATOM 7282 N N . ARG B 1 381 ? -20.234 26.969 29.766 1 93.88 381 ARG B N 1
ATOM 7283 C CA . ARG B 1 381 ? -20.891 25.875 29.031 1 93.88 381 ARG B CA 1
ATOM 7284 C C . ARG B 1 381 ? -20.188 25.609 27.703 1 93.88 381 ARG B C 1
ATOM 7286 O O . ARG B 1 381 ? -20 24.453 27.328 1 93.88 381 ARG B O 1
ATOM 7293 N N . MET B 1 382 ? -19.891 26.656 27.031 1 94 382 MET B N 1
ATOM 7294 C CA . MET B 1 382 ? -19.188 26.531 25.75 1 94 382 MET B CA 1
ATOM 7295 C C . MET B 1 382 ? -17.844 25.828 25.938 1 94 382 MET B C 1
ATOM 7297 O O . MET B 1 382 ? -17.5 24.938 25.156 1 94 382 MET B O 1
ATOM 7301 N N . ALA B 1 383 ? -17.078 26.172 26.938 1 94.56 383 ALA B N 1
ATOM 7302 C CA . ALA B 1 383 ? -15.773 25.578 27.188 1 94.56 383 ALA B CA 1
ATOM 7303 C C . ALA B 1 383 ? -15.906 24.078 27.5 1 94.56 383 ALA B C 1
ATOM 7305 O O . ALA B 1 383 ? -15.07 23.281 27.078 1 94.56 383 ALA B O 1
ATOM 7306 N N . GLU B 1 384 ? -16.922 23.781 28.25 1 94 384 GLU B N 1
ATOM 7307 C CA . GLU B 1 384 ? -17.172 22.375 28.578 1 94 384 GLU B CA 1
ATOM 7308 C C . GLU B 1 384 ? -17.562 21.578 27.328 1 94 384 GLU B C 1
ATOM 7310 O O . GLU B 1 384 ? -17.109 20.453 27.141 1 94 384 GLU B O 1
ATOM 7315 N N . GLN B 1 385 ? -18.406 22.156 26.578 1 94.25 385 GLN B N 1
ATOM 7316 C CA . GLN B 1 385 ? -18.797 21.516 25.328 1 94.25 385 GLN B CA 1
ATOM 7317 C C . GLN B 1 385 ? -17.594 21.312 24.406 1 94.25 385 GLN B C 1
ATOM 7319 O O . GLN B 1 385 ? -17.438 20.266 23.781 1 94.25 385 GLN B O 1
ATOM 7324 N N . ALA B 1 386 ? -16.797 22.328 24.266 1 94.56 386 ALA B N 1
ATOM 7325 C CA . ALA B 1 386 ? -15.602 22.25 23.438 1 94.56 386 ALA B CA 1
ATOM 7326 C C . ALA B 1 386 ? -14.656 21.156 23.922 1 94.56 386 ALA B C 1
ATOM 7328 O O . ALA B 1 386 ? -14.039 20.453 23.109 1 94.56 386 ALA B O 1
ATOM 7329 N N . ARG B 1 387 ? -14.57 21.031 25.219 1 93.19 387 ARG B N 1
ATOM 7330 C CA . ARG B 1 387 ? -13.719 20 25.797 1 93.19 387 ARG B CA 1
ATOM 7331 C C . ARG B 1 387 ? -14.234 18.609 25.438 1 93.19 387 ARG B C 1
ATOM 7333 O O . ARG B 1 387 ? -13.453 17.734 25.047 1 93.19 387 ARG B O 1
ATOM 7340 N N . GLU B 1 388 ? -15.461 18.406 25.594 1 92.44 388 GLU B N 1
ATOM 7341 C CA . GLU B 1 388 ? -16.062 17.125 25.25 1 92.44 388 GLU B CA 1
ATOM 7342 C C . GLU B 1 388 ? -15.859 16.797 23.766 1 92.44 388 GLU B C 1
ATOM 7344 O O . GLU B 1 388 ? -15.57 15.656 23.406 1 92.44 388 GLU B O 1
ATOM 7349 N N . MET B 1 389 ? -16.047 17.781 22.969 1 91.44 389 MET B N 1
ATOM 7350 C CA . MET B 1 389 ? -15.875 17.609 21.531 1 91.44 389 MET B CA 1
ATOM 7351 C C . MET B 1 389 ? -14.422 17.25 21.203 1 91.44 389 MET B C 1
ATOM 7353 O O . MET B 1 389 ? -14.164 16.406 20.344 1 91.44 389 MET B O 1
ATOM 7357 N N . GLU B 1 390 ? -13.508 17.859 21.875 1 91.81 390 GLU B N 1
ATOM 7358 C CA . GLU B 1 390 ? -12.086 17.609 21.656 1 91.81 390 GLU B CA 1
ATOM 7359 C C . GLU B 1 390 ? -11.727 16.172 22 1 91.81 390 GLU B C 1
ATOM 7361 O O . GLU B 1 390 ? -10.914 15.547 21.312 1 91.81 390 GLU B O 1
ATOM 7366 N N . LEU B 1 391 ? -12.273 15.656 23.078 1 89.81 391 LEU B N 1
ATOM 7367 C CA . LEU B 1 391 ? -12.008 14.281 23.484 1 89.81 391 LEU B CA 1
ATOM 7368 C C . LEU B 1 391 ? -12.508 13.297 22.438 1 89.81 391 LEU B C 1
ATOM 7370 O O . LEU B 1 391 ? -11.82 12.328 22.109 1 89.81 391 LEU B O 1
ATOM 7374 N N . ARG B 1 392 ? -13.633 13.562 21.938 1 87.19 392 ARG B N 1
ATOM 7375 C CA . ARG B 1 392 ? -14.203 12.703 20.906 1 87.19 392 ARG B CA 1
ATOM 7376 C C . ARG B 1 392 ? -13.398 12.797 19.609 1 87.19 392 ARG B C 1
ATOM 7378 O O . ARG B 1 392 ? -13.266 11.812 18.891 1 87.19 392 ARG B O 1
ATOM 7385 N N . PHE B 1 393 ? -12.938 13.961 19.344 1 90.12 393 PHE B N 1
ATOM 7386 C CA . PHE B 1 393 ? -12.117 14.188 18.156 1 90.12 393 PHE B CA 1
ATOM 7387 C C . PHE B 1 393 ? -10.844 13.359 18.219 1 90.12 393 PHE B C 1
ATOM 7389 O O . PHE B 1 393 ? -10.438 12.758 17.219 1 90.12 393 PHE B O 1
ATOM 7396 N N . ASP B 1 394 ? -10.242 13.227 19.344 1 88.25 394 ASP B N 1
ATOM 7397 C CA . ASP B 1 394 ? -9.016 12.461 19.547 1 88.25 394 ASP B CA 1
ATOM 7398 C C . ASP B 1 394 ? -9.25 10.977 19.281 1 88.25 394 ASP B C 1
ATOM 7400 O O . ASP B 1 394 ? -8.406 10.305 18.672 1 88.25 394 ASP B O 1
ATOM 7404 N N . GLU B 1 395 ? -10.328 10.547 19.703 1 88.12 395 GLU B N 1
ATOM 7405 C CA . GLU B 1 395 ? -10.672 9.141 19.5 1 88.12 395 GLU B CA 1
ATOM 7406 C C . GLU B 1 395 ? -10.859 8.836 18.016 1 88.12 395 GLU B C 1
ATOM 7408 O O . GLU B 1 395 ? -10.414 7.793 17.531 1 88.12 395 GLU B O 1
ATOM 7413 N N . MET B 1 396 ? -11.531 9.719 17.359 1 88.88 396 MET B N 1
ATOM 7414 C CA . MET B 1 396 ? -11.781 9.539 15.93 1 88.88 396 MET B CA 1
ATOM 7415 C C . MET B 1 396 ? -10.477 9.57 15.141 1 88.88 396 MET B C 1
ATOM 7417 O O . MET B 1 396 ? -10.281 8.781 14.219 1 88.88 396 MET B O 1
ATOM 7421 N N . GLU B 1 397 ? -9.664 10.461 15.508 1 90.25 397 GLU B N 1
ATOM 7422 C CA . GLU B 1 397 ? -8.383 10.594 14.828 1 90.25 397 GLU B CA 1
ATOM 7423 C C . GLU B 1 397 ? -7.547 9.328 14.977 1 90.25 397 GLU B C 1
ATOM 7425 O O . GLU B 1 397 ? -6.906 8.883 14.023 1 90.25 397 GLU B O 1
ATOM 7430 N N . GLU B 1 398 ? -7.52 8.789 16.156 1 89 398 GLU B N 1
ATOM 7431 C CA . GLU B 1 398 ? -6.773 7.566 16.406 1 89 398 GLU B CA 1
ATOM 7432 C C . GLU B 1 398 ? -7.316 6.41 15.562 1 89 398 GLU B C 1
ATOM 7434 O O . GLU B 1 398 ? -6.547 5.641 14.984 1 89 398 GLU B O 1
ATOM 7439 N N . ALA B 1 399 ? -8.602 6.301 15.539 1 89.38 399 ALA B N 1
ATOM 7440 C CA . ALA B 1 399 ? -9.242 5.238 14.758 1 89.38 399 ALA B CA 1
ATOM 7441 C C . ALA B 1 399 ? -8.93 5.387 13.273 1 89.38 399 ALA B C 1
ATOM 7443 O O . ALA B 1 399 ? -8.672 4.395 12.586 1 89.38 399 ALA B O 1
ATOM 7444 N N . ILE B 1 400 ? -8.977 6.594 12.789 1 92.62 400 ILE B N 1
ATOM 7445 C CA . ILE B 1 400 ? -8.688 6.871 11.391 1 92.62 400 ILE B CA 1
ATOM 7446 C C . ILE B 1 400 ? -7.23 6.512 11.086 1 92.62 400 ILE B C 1
ATOM 7448 O O . ILE B 1 400 ? -6.938 5.879 10.07 1 92.62 400 ILE B O 1
ATOM 7452 N N . HIS B 1 401 ? -6.363 6.859 12 1 90.31 401 HIS B N 1
ATOM 7453 C CA . HIS B 1 401 ? -4.945 6.582 11.82 1 90.31 401 HIS B CA 1
ATOM 7454 C C . HIS B 1 401 ? -4.68 5.086 11.734 1 90.31 401 HIS B C 1
ATOM 7456 O O . HIS B 1 401 ? -3.93 4.629 10.867 1 90.31 401 HIS B O 1
ATOM 7462 N N . VAL B 1 402 ? -5.23 4.371 12.625 1 88.81 402 VAL B N 1
ATOM 7463 C CA . VAL B 1 402 ? -5.051 2.922 12.656 1 88.81 402 VAL B CA 1
ATOM 7464 C C . VAL B 1 402 ? -5.566 2.307 11.359 1 88.81 402 VAL B C 1
ATOM 7466 O O . VAL B 1 402 ? -4.91 1.444 10.773 1 88.81 402 VAL B O 1
ATOM 7469 N N . THR B 1 403 ? -6.703 2.721 10.914 1 90.5 403 THR B N 1
ATOM 7470 C CA . THR B 1 403 ? -7.305 2.18 9.703 1 90.5 403 THR B CA 1
ATOM 7471 C C . THR B 1 403 ? -6.477 2.551 8.477 1 90.5 403 THR B C 1
ATOM 7473 O O . THR B 1 403 ? -6.301 1.734 7.57 1 90.5 403 THR B O 1
ATOM 7476 N N . LEU B 1 404 ? -6.004 3.777 8.445 1 92.94 404 LEU B N 1
ATOM 7477 C CA . LEU B 1 404 ? -5.156 4.211 7.336 1 92.94 404 LEU B CA 1
ATOM 7478 C C . LEU B 1 404 ? -3.895 3.359 7.254 1 92.94 404 LEU B C 1
ATOM 7480 O O . LEU B 1 404 ? -3.492 2.943 6.164 1 92.94 404 LEU B O 1
ATOM 7484 N N . THR B 1 405 ? -3.266 3.076 8.367 1 90.19 405 THR B N 1
ATOM 7485 C CA . THR B 1 405 ? -2.049 2.273 8.406 1 90.19 405 THR B CA 1
ATOM 7486 C C . THR B 1 405 ? -2.32 0.853 7.918 1 90.19 405 THR B C 1
ATOM 7488 O O . THR B 1 405 ? -1.515 0.279 7.184 1 90.19 405 THR B O 1
ATOM 7491 N N . ARG B 1 406 ? -3.406 0.43 8.297 1 88 406 ARG B N 1
ATOM 7492 C CA . ARG B 1 406 ? -3.791 -0.902 7.84 1 88 406 ARG B CA 1
ATOM 7493 C C . ARG B 1 406 ? -4.004 -0.925 6.332 1 88 406 ARG B C 1
ATOM 7495 O O . ARG B 1 406 ? -3.57 -1.859 5.652 1 88 406 ARG B O 1
ATOM 7502 N N . CYS B 1 407 ? -4.719 0.043 5.84 1 90.5 407 CYS B N 1
ATOM 7503 C CA . CYS B 1 407 ? -4.941 0.131 4.398 1 90.5 407 CYS B CA 1
ATOM 7504 C C . CYS B 1 407 ? -3.621 0.19 3.645 1 90.5 407 CYS B C 1
ATOM 7506 O O . CYS B 1 407 ? -3.492 -0.387 2.564 1 90.5 407 CYS B O 1
ATOM 7508 N N . ALA B 1 408 ? -2.652 0.769 4.227 1 91 408 ALA B N 1
ATOM 7509 C CA . ALA B 1 408 ? -1.365 0.988 3.568 1 91 408 ALA B CA 1
ATOM 7510 C C . ALA B 1 408 ? -0.61 -0.326 3.389 1 91 408 ALA B C 1
ATOM 7512 O O . ALA B 1 408 ? 0.316 -0.41 2.578 1 91 408 ALA B O 1
ATOM 7513 N N . THR B 1 409 ? -0.925 -1.347 4.082 1 87.94 409 THR B N 1
ATOM 7514 C CA . THR B 1 409 ? -0.239 -2.629 3.969 1 87.94 409 THR B CA 1
ATOM 7515 C C . THR B 1 409 ? -0.683 -3.371 2.711 1 87.94 409 THR B C 1
ATOM 7517 O O . THR B 1 409 ? -0.034 -4.328 2.287 1 87.94 409 THR B O 1
ATOM 7520 N N . GLU B 1 410 ? -1.797 -2.887 2.174 1 86.06 410 GLU B N 1
ATOM 7521 C CA . GLU B 1 410 ? -2.367 -3.568 1.016 1 86.06 410 GLU B CA 1
ATOM 7522 C C . GLU B 1 410 ? -1.875 -2.947 -0.288 1 86.06 410 GLU B C 1
ATOM 7524 O O . GLU B 1 410 ? -1.572 -1.753 -0.338 1 86.06 410 GLU B O 1
ATOM 7529 N N . SER B 1 411 ? -1.776 -3.793 -1.297 1 86.25 411 SER B N 1
ATOM 7530 C CA . SER B 1 411 ? -1.504 -3.262 -2.629 1 86.25 411 SER B CA 1
ATOM 7531 C C . SER B 1 411 ? -2.707 -2.504 -3.178 1 86.25 411 SER B C 1
ATOM 7533 O O . SER B 1 411 ? -3.852 -2.93 -3 1 86.25 411 SER B O 1
ATOM 7535 N N . MET B 1 412 ? -2.432 -1.338 -3.742 1 88.62 412 MET B N 1
ATOM 7536 C CA . MET B 1 412 ? -3.566 -0.545 -4.207 1 88.62 412 MET B CA 1
ATOM 7537 C C . MET B 1 412 ? -3.223 0.192 -5.496 1 88.62 412 MET B C 1
ATOM 7539 O O . MET B 1 412 ? -2.051 0.291 -5.867 1 88.62 412 MET B O 1
ATOM 7543 N N . ALA B 1 413 ? -4.273 0.593 -6.18 1 87.12 413 ALA B N 1
ATOM 7544 C CA . ALA B 1 413 ? -4.109 1.413 -7.379 1 87.12 413 ALA B CA 1
ATOM 7545 C C . ALA B 1 413 ? -3.592 2.803 -7.023 1 87.12 413 ALA B C 1
ATOM 7547 O O . ALA B 1 413 ? -3.697 3.238 -5.875 1 87.12 413 ALA B O 1
ATOM 7548 N N . GLU B 1 414 ? -3.064 3.459 -8.016 1 86.94 414 GLU B N 1
ATOM 7549 C CA . GLU B 1 414 ? -2.496 4.789 -7.812 1 86.94 414 GLU B CA 1
ATOM 7550 C C . GLU B 1 414 ? -3.541 5.758 -7.27 1 86.94 414 GLU B C 1
ATOM 7552 O O . GLU B 1 414 ? -3.252 6.555 -6.371 1 86.94 414 GLU B O 1
ATOM 7557 N N . GLU B 1 415 ? -4.688 5.703 -7.789 1 88.88 415 GLU B N 1
ATOM 7558 C CA . GLU B 1 415 ? -5.758 6.594 -7.344 1 88.88 415 GLU B CA 1
ATOM 7559 C C . GLU B 1 415 ? -6.09 6.363 -5.871 1 88.88 415 GLU B C 1
ATOM 7561 O O . GLU B 1 415 ? -6.332 7.316 -5.129 1 88.88 415 GLU B O 1
ATOM 7566 N N . GLN B 1 416 ? -6.125 5.152 -5.473 1 90.44 416 GLN B N 1
ATOM 7567 C CA . GLN B 1 416 ? -6.402 4.812 -4.082 1 90.44 416 GLN B CA 1
ATOM 7568 C C . GLN B 1 416 ? -5.273 5.277 -3.168 1 90.44 416 GLN B C 1
ATOM 7570 O O . GLN B 1 416 ? -5.52 5.734 -2.049 1 90.44 416 GLN B O 1
ATOM 7575 N N . ALA B 1 417 ? -4.066 5.109 -3.715 1 92.25 417 ALA B N 1
ATOM 7576 C CA . ALA B 1 417 ? -2.902 5.566 -2.961 1 92.25 417 ALA B CA 1
ATOM 7577 C C . ALA B 1 417 ? -2.963 7.07 -2.717 1 92.25 417 ALA B C 1
ATOM 7579 O O . ALA B 1 417 ? -2.67 7.539 -1.615 1 92.25 417 ALA B O 1
ATOM 7580 N N . ARG B 1 418 ? -3.342 7.855 -3.715 1 93 418 ARG B N 1
ATOM 7581 C CA . ARG B 1 418 ? -3.484 9.297 -3.576 1 93 418 ARG B CA 1
ATOM 7582 C C . ARG B 1 418 ? -4.551 9.648 -2.547 1 93 418 ARG B C 1
ATOM 7584 O O . ARG B 1 418 ? -4.367 10.562 -1.738 1 93 418 ARG B O 1
ATOM 7591 N N . ARG B 1 419 ? -5.633 8.93 -2.57 1 92.88 419 ARG B N 1
ATOM 7592 C CA . ARG B 1 419 ? -6.699 9.156 -1.603 1 92.88 419 ARG B CA 1
ATOM 7593 C C . ARG B 1 419 ? -6.223 8.875 -0.183 1 92.88 419 ARG B C 1
ATOM 7595 O O . ARG B 1 419 ? -6.48 9.656 0.733 1 92.88 419 ARG B O 1
ATOM 7602 N N . LEU B 1 420 ? -5.547 7.754 -0.101 1 94.5 420 LEU B N 1
ATOM 7603 C CA . LEU B 1 420 ? -5.035 7.363 1.207 1 94.5 420 LEU B CA 1
ATOM 7604 C C . LEU B 1 420 ? -4.141 8.453 1.788 1 94.5 420 LEU B C 1
ATOM 7606 O O . LEU B 1 420 ? -4.297 8.836 2.949 1 94.5 420 LEU B O 1
ATOM 7610 N N . MET B 1 421 ? -3.254 8.93 0.987 1 94.56 421 MET B N 1
ATOM 7611 C CA . MET B 1 421 ? -2.318 9.969 1.407 1 94.56 421 MET B CA 1
ATOM 7612 C C . MET B 1 421 ? -3.055 11.258 1.746 1 94.56 421 MET B C 1
ATOM 7614 O O . MET B 1 421 ? -2.76 11.906 2.756 1 94.56 421 MET B O 1
ATOM 7618 N N . ALA B 1 422 ? -3.957 11.625 0.954 1 95.5 422 ALA B N 1
ATOM 7619 C CA . ALA B 1 422 ? -4.742 12.836 1.18 1 95.5 422 ALA B CA 1
ATOM 7620 C C . ALA B 1 422 ? -5.559 12.734 2.463 1 95.5 422 ALA B C 1
ATOM 7622 O O . ALA B 1 422 ? -5.672 13.703 3.217 1 95.5 422 ALA B O 1
ATOM 7623 N N . TYR B 1 423 ? -6.141 11.562 2.713 1 96.12 423 TYR B N 1
ATOM 7624 C CA . TYR B 1 423 ? -6.961 11.352 3.9 1 96.12 423 TYR B CA 1
ATOM 7625 C C . TYR B 1 423 ? -6.145 11.562 5.172 1 96.12 423 TYR B C 1
ATOM 7627 O O . TYR B 1 423 ? -6.645 12.117 6.148 1 96.12 423 TYR B O 1
ATOM 7635 N N . GLN B 1 424 ? -4.957 11.133 5.113 1 94.62 424 GLN B N 1
ATOM 7636 C CA . GLN B 1 424 ? -4.109 11.344 6.281 1 94.62 424 GLN B CA 1
ATOM 7637 C C . GLN B 1 424 ? -3.877 12.828 6.535 1 94.62 424 GLN B C 1
ATOM 7639 O O . GLN B 1 424 ? -3.926 13.281 7.68 1 94.62 424 GLN B O 1
ATOM 7644 N N . LEU B 1 425 ? -3.596 13.539 5.469 1 94.25 425 LEU B N 1
ATOM 7645 C CA . LEU B 1 425 ? -3.355 14.969 5.582 1 94.25 425 LEU B CA 1
ATOM 7646 C C . LEU B 1 425 ? -4.605 15.695 6.074 1 94.25 425 LEU B C 1
ATOM 7648 O O . LEU B 1 425 ? -4.516 16.594 6.91 1 94.25 425 LEU B O 1
ATOM 7652 N N . ILE B 1 426 ? -5.727 15.336 5.582 1 96.44 426 ILE B N 1
ATOM 7653 C CA . ILE B 1 426 ? -6.988 15.945 5.988 1 96.44 426 ILE B CA 1
ATOM 7654 C C . ILE B 1 426 ? -7.246 15.664 7.469 1 96.44 426 ILE B C 1
ATOM 7656 O O . ILE B 1 426 ? -7.625 16.562 8.219 1 96.44 426 ILE B O 1
ATOM 7660 N N . SER B 1 427 ? -7.023 14.398 7.824 1 95.25 427 SER B N 1
ATOM 7661 C CA . SER B 1 427 ? -7.219 14.016 9.219 1 95.25 427 SER B CA 1
ATOM 7662 C C . SER B 1 427 ? -6.371 14.875 10.148 1 95.25 427 SER B C 1
ATOM 7664 O O . SER B 1 427 ? -6.859 15.367 11.164 1 95.25 427 SER B O 1
ATOM 7666 N N . ARG B 1 428 ? -5.215 15.109 9.781 1 92.62 428 ARG B N 1
ATOM 7667 C CA . ARG B 1 428 ? -4.297 15.898 10.594 1 92.62 428 ARG B CA 1
ATOM 7668 C C . ARG B 1 428 ? -4.719 17.359 10.633 1 92.62 428 ARG B C 1
ATOM 7670 O O . ARG B 1 428 ? -4.625 18.016 11.68 1 92.62 428 ARG B O 1
ATOM 7677 N N . ALA B 1 429 ? -5.062 17.891 9.5 1 95.06 429 ALA B N 1
ATOM 7678 C CA . ALA B 1 429 ? -5.523 19.281 9.445 1 95.06 429 ALA B CA 1
ATOM 7679 C C . ALA B 1 429 ? -6.75 19.484 10.328 1 95.06 429 ALA B C 1
ATOM 7681 O O . ALA B 1 429 ? -6.836 20.469 11.055 1 95.06 429 ALA B O 1
ATOM 7682 N N . LEU B 1 430 ? -7.656 18.578 10.305 1 96.56 430 LEU B N 1
ATOM 7683 C CA . LEU B 1 430 ? -8.867 18.672 11.109 1 96.56 430 LEU B CA 1
ATOM 7684 C C . LEU B 1 430 ? -8.539 18.594 12.602 1 96.56 430 LEU B C 1
ATOM 7686 O O . LEU B 1 430 ? -9.148 19.297 13.406 1 96.56 430 LEU B O 1
ATOM 7690 N N . GLU B 1 431 ? -7.637 17.719 12.883 1 93.31 431 GLU B N 1
ATOM 7691 C CA . GLU B 1 431 ? -7.184 17.641 14.266 1 93.31 431 GLU B CA 1
ATOM 7692 C C . GLU B 1 431 ? -6.613 18.969 14.742 1 93.31 431 GLU B C 1
ATOM 7694 O O . GLU B 1 431 ? -6.945 19.453 15.828 1 93.31 431 GLU B O 1
ATOM 7699 N N . SER B 1 432 ? -5.797 19.562 13.945 1 92.94 432 SER B N 1
ATOM 7700 C CA . SER B 1 432 ? -5.172 20.844 14.281 1 92.94 432 SER B CA 1
ATOM 7701 C C . SER B 1 432 ? -6.215 21.938 14.414 1 92.94 432 SER B C 1
ATOM 7703 O O . SER B 1 432 ? -6.082 22.828 15.258 1 92.94 432 SER B O 1
ATOM 7705 N N . MET B 1 433 ? -7.207 21.953 13.578 1 96.19 433 MET B N 1
ATOM 7706 C CA . MET B 1 433 ? -8.297 22.922 13.68 1 96.19 433 MET B CA 1
ATOM 7707 C C . MET B 1 433 ? -9.023 22.781 15.016 1 96.19 433 MET B C 1
ATOM 7709 O O . MET B 1 433 ? -9.305 23.797 15.672 1 96.19 433 MET B O 1
ATOM 7713 N N . SER B 1 434 ? -9.336 21.516 15.336 1 95.5 434 SER B N 1
ATOM 7714 C CA . SER B 1 434 ? -10.008 21.266 16.609 1 95.5 434 SER B CA 1
ATOM 7715 C C . SER B 1 434 ? -9.18 21.766 17.781 1 95.5 434 SER B C 1
ATOM 7717 O O . SER B 1 434 ? -9.719 22.359 18.719 1 95.5 434 SER B O 1
ATOM 7719 N N . ASP B 1 435 ? -7.918 21.562 17.734 1 92.81 435 ASP B N 1
ATOM 7720 C CA . ASP B 1 435 ? -7.023 22.031 18.797 1 92.81 435 ASP B CA 1
ATOM 7721 C C . ASP B 1 435 ? -7.07 23.562 18.891 1 92.81 435 ASP B C 1
ATOM 7723 O O . ASP B 1 435 ? -7.109 24.109 20 1 92.81 435 ASP B O 1
ATOM 7727 N N . SER B 1 436 ? -6.984 24.234 17.766 1 95.06 436 SER B N 1
ATOM 7728 C CA . SER B 1 436 ? -7.012 25.688 17.75 1 95.06 436 SER B CA 1
ATOM 7729 C C . SER B 1 436 ? -8.328 26.219 18.297 1 95.06 436 SER B C 1
ATOM 7731 O O . SER B 1 436 ? -8.336 27.188 19.062 1 95.06 436 SER B O 1
ATOM 7733 N N . LEU B 1 437 ? -9.414 25.641 17.922 1 97.19 437 LEU B N 1
ATOM 7734 C CA . LEU B 1 437 ? -10.727 26.062 18.406 1 97.19 437 LEU B CA 1
ATOM 7735 C C . LEU B 1 437 ? -10.852 25.812 19.906 1 97.19 437 LEU B C 1
ATOM 7737 O O . LEU B 1 437 ? -11.445 26.625 20.625 1 97.19 437 LEU B O 1
ATOM 7741 N N . TYR B 1 438 ? -10.328 24.688 20.312 1 96.12 438 TYR B N 1
ATOM 7742 C CA . TYR B 1 438 ? -10.336 24.391 21.734 1 96.12 438 TYR B CA 1
ATOM 7743 C C . TYR B 1 438 ? -9.555 25.453 22.516 1 96.12 438 TYR B C 1
ATOM 7745 O O . TYR B 1 438 ? -9.969 25.875 23.594 1 96.12 438 TYR B O 1
ATOM 7753 N N . ARG B 1 439 ? -8.477 25.875 21.984 1 93.62 439 ARG B N 1
ATOM 7754 C CA . ARG B 1 439 ? -7.691 26.938 22.609 1 93.62 439 ARG B CA 1
ATOM 7755 C C . ARG B 1 439 ? -8.477 28.25 22.656 1 93.62 439 ARG B C 1
ATOM 7757 O O . ARG B 1 439 ? -8.406 28.984 23.641 1 93.62 439 ARG B O 1
ATOM 7764 N N . VAL B 1 440 ? -9.141 28.578 21.594 1 96.19 440 VAL B N 1
ATOM 7765 C CA . VAL B 1 440 ? -9.984 29.766 21.562 1 96.19 440 VAL B CA 1
ATOM 7766 C C . VAL B 1 440 ? -11.023 29.688 22.672 1 96.19 440 VAL B C 1
ATOM 7768 O O . VAL B 1 440 ? -11.234 30.656 23.406 1 96.19 440 VAL B O 1
ATOM 7771 N N . ALA B 1 441 ? -11.656 28.5 22.812 1 96.25 441 ALA B N 1
ATOM 7772 C CA . ALA B 1 441 ? -12.656 28.312 23.844 1 96.25 441 ALA B CA 1
ATOM 7773 C C . ALA B 1 441 ? -12.062 28.547 25.234 1 96.25 441 ALA B C 1
ATOM 7775 O O . ALA B 1 441 ? -12.688 29.172 26.094 1 96.25 441 ALA B O 1
ATOM 7776 N N . ARG B 1 442 ? -10.922 28.078 25.438 1 94.5 442 ARG B N 1
ATOM 7777 C CA . ARG B 1 442 ? -10.258 28.234 26.719 1 94.5 442 ARG B CA 1
ATOM 7778 C C . ARG B 1 442 ? -9.914 29.703 26.984 1 94.5 442 ARG B C 1
ATOM 7780 O O . ARG B 1 442 ? -10.047 30.172 28.125 1 94.5 442 ARG B O 1
ATOM 7787 N N . LEU B 1 443 ? -9.43 30.422 25.984 1 93.81 443 LEU B N 1
ATOM 7788 C CA . LEU B 1 443 ? -9.086 31.828 26.109 1 93.81 443 LEU B CA 1
ATOM 7789 C C . LEU B 1 443 ? -10.32 32.656 26.438 1 93.81 443 LEU B C 1
ATOM 7791 O O . LEU B 1 443 ? -10.258 33.562 27.266 1 93.81 443 LEU B O 1
ATOM 7795 N N . LEU B 1 444 ? -11.383 32.375 25.766 1 93.56 444 LEU B N 1
ATOM 7796 C CA . LEU B 1 444 ? -12.617 33.125 26.016 1 93.56 444 LEU B CA 1
ATOM 7797 C C . LEU B 1 444 ? -13.156 32.844 27.406 1 93.56 444 LEU B C 1
ATOM 7799 O O . LEU B 1 444 ? -13.695 33.719 28.062 1 93.56 444 LEU B O 1
ATOM 7803 N N . LYS B 1 445 ? -13.023 31.578 27.797 1 93.81 445 LYS B N 1
ATOM 7804 C CA . LYS B 1 445 ? -13.406 31.25 29.156 1 93.81 445 LYS B CA 1
ATOM 7805 C C . LYS B 1 445 ? -12.555 32.031 30.172 1 93.81 445 LYS B C 1
ATOM 7807 O O . LYS B 1 445 ? -13.078 32.531 31.156 1 93.81 445 LYS B O 1
ATOM 7812 N N . GLN B 1 446 ? -11.281 32.062 29.938 1 90.88 446 GLN B N 1
ATOM 7813 C CA . GLN B 1 446 ? -10.367 32.812 30.797 1 90.88 446 GLN B CA 1
ATOM 7814 C C . GLN B 1 446 ? -10.75 34.312 30.859 1 90.88 446 GLN B C 1
ATOM 7816 O O . GLN B 1 446 ? -10.648 34.938 31.922 1 90.88 446 GLN B O 1
ATOM 7821 N N . ARG B 1 447 ? -11.148 34.875 29.766 1 89.56 447 ARG B N 1
ATOM 7822 C CA . ARG B 1 447 ? -11.633 36.25 29.719 1 89.56 447 ARG B CA 1
ATOM 7823 C C . ARG B 1 447 ? -12.789 36.438 30.688 1 89.56 447 ARG B C 1
ATOM 7825 O O . ARG B 1 447 ? -12.828 37.438 31.406 1 89.56 447 ARG B O 1
ATOM 7832 N N . GLY B 1 448 ? -13.719 35.531 30.625 1 87.5 448 GLY B N 1
ATOM 7833 C CA . GLY B 1 448 ? -14.852 35.625 31.531 1 87.5 448 GLY B CA 1
ATOM 7834 C C . GLY B 1 448 ? -14.453 35.469 33 1 87.5 448 GLY B C 1
ATOM 7835 O O . GLY B 1 448 ? -14.906 36.25 33.844 1 87.5 448 GLY B O 1
ATOM 7836 N N . ASP B 1 449 ? -13.594 34.562 33.281 1 90.44 449 ASP B N 1
ATOM 7837 C CA . ASP B 1 449 ? -13.172 34.281 34.656 1 90.44 449 ASP B CA 1
ATOM 7838 C C . ASP B 1 449 ? -12.461 35.469 35.25 1 90.44 449 ASP B C 1
ATOM 7840 O O . ASP B 1 449 ? -12.625 35.781 36.438 1 90.44 449 ASP B O 1
ATOM 7844 N N . LEU B 1 450 ? -11.664 36.188 34.406 1 89.25 450 LEU B N 1
ATOM 7845 C CA . LEU B 1 450 ? -10.844 37.281 34.906 1 89.25 450 LEU B CA 1
ATOM 7846 C C . LEU B 1 450 ? -11.5 38.625 34.594 1 89.25 450 LEU B C 1
ATOM 7848 O O . LEU B 1 450 ? -10.906 39.688 34.875 1 89.25 450 LEU B O 1
ATOM 7852 N N . SER B 1 451 ? -12.68 38.656 34.062 1 85.25 451 SER B N 1
ATOM 7853 C CA . SER B 1 451 ? -13.453 39.844 33.719 1 85.25 451 SER B CA 1
ATOM 7854 C C . SER B 1 451 ? -12.625 40.844 32.906 1 85.25 451 SER B C 1
ATOM 7856 O O . SER B 1 451 ? -12.57 42.031 33.219 1 85.25 451 SER B O 1
ATOM 7858 N N . ILE B 1 452 ? -11.906 40.25 31.969 1 84.44 452 ILE B N 1
ATOM 7859 C CA . ILE B 1 452 ? -11.102 41.062 31.078 1 84.44 452 ILE B CA 1
ATOM 7860 C C . ILE B 1 452 ? -12.008 41.781 30.078 1 84.44 452 ILE B C 1
ATOM 7862 O O . ILE B 1 452 ? -12.805 41.125 29.391 1 84.44 452 ILE B O 1
ATOM 7866 N N . PRO B 1 453 ? -12 43.094 30.062 1 78 453 PRO B N 1
ATOM 7867 C CA . PRO B 1 453 ? -12.914 43.812 29.172 1 78 453 PRO B CA 1
ATOM 7868 C C . PRO B 1 453 ? -12.5 43.75 27.703 1 78 453 PRO B C 1
ATOM 7870 O O . PRO B 1 453 ? -11.312 43.812 27.391 1 78 453 PRO B O 1
ATOM 7873 N N . PHE B 1 454 ? -13.391 43.375 26.859 1 78.44 454 PHE B N 1
ATOM 7874 C CA . PHE B 1 454 ? -13.211 43.594 25.438 1 78.44 454 PHE B CA 1
ATOM 7875 C C . PHE B 1 454 ? -13.758 44.969 25.031 1 78.44 454 PHE B C 1
ATOM 7877 O O . PHE B 1 454 ? -14.672 45.5 25.672 1 78.44 454 PHE B O 1
ATOM 7884 N N . HIS B 1 455 ? -13.031 45.531 24.156 1 74.94 455 HIS B N 1
ATOM 7885 C CA . HIS B 1 455 ? -13.555 46.812 23.672 1 74.94 455 HIS B CA 1
ATOM 7886 C C . HIS B 1 455 ? -14.984 46.656 23.156 1 74.94 455 HIS B C 1
ATOM 7888 O O . HIS B 1 455 ? -15.414 45.562 22.812 1 74.94 455 HIS B O 1
ATOM 7894 N N . LYS B 1 456 ? -15.727 47.688 23.203 1 70.06 456 LYS B N 1
ATOM 7895 C CA . LYS B 1 456 ? -17.156 47.719 22.938 1 70.06 456 LYS B CA 1
ATOM 7896 C C . LYS B 1 456 ? -17.5 47 21.641 1 70.06 456 LYS B C 1
ATOM 7898 O O . LYS B 1 456 ? -18.469 46.219 21.594 1 70.06 456 LYS B O 1
ATOM 7903 N N . LYS B 1 457 ? -16.688 47.062 20.578 1 82.81 457 LYS B N 1
ATOM 7904 C CA . LYS B 1 457 ? -17.016 46.469 19.281 1 82.81 457 LYS B CA 1
ATOM 7905 C C . LYS B 1 457 ? -16.188 45.188 19.062 1 82.81 457 LYS B C 1
ATOM 7907 O O . LYS B 1 457 ? -16.281 44.562 18 1 82.81 457 LYS B O 1
ATOM 7912 N N . GLY B 1 458 ? -15.453 44.812 20.031 1 84.62 458 GLY B N 1
ATOM 7913 C CA . GLY B 1 458 ? -14.531 43.688 19.875 1 84.62 458 GLY B CA 1
ATOM 7914 C C . GLY B 1 458 ? -15.242 42.375 19.625 1 84.62 458 GLY B C 1
ATOM 7915 O O . GLY B 1 458 ? -14.844 41.594 18.75 1 84.62 458 GLY B O 1
ATOM 7916 N N . MET B 1 459 ? -16.266 42.125 20.328 1 86.31 459 MET B N 1
ATOM 7917 C CA . MET B 1 459 ? -17 40.875 20.203 1 86.31 459 MET B CA 1
ATOM 7918 C C . MET B 1 459 ? -17.703 40.781 18.859 1 86.31 459 MET B C 1
ATOM 7920 O O . MET B 1 459 ? -17.781 39.688 18.266 1 86.31 459 MET B O 1
ATOM 7924 N N . GLU B 1 460 ? -18.25 41.844 18.422 1 90.5 460 GLU B N 1
ATOM 7925 C CA . GLU B 1 460 ? -18.906 41.875 17.125 1 90.5 460 GLU B CA 1
ATOM 7926 C C . GLU B 1 460 ? -17.906 41.594 15.992 1 90.5 460 GLU B C 1
ATOM 7928 O O . GLU B 1 460 ? -18.219 40.906 15.031 1 90.5 460 GLU B O 1
ATOM 7933 N N . GLU B 1 461 ? -16.75 42.156 16.156 1 93.12 461 GLU B N 1
ATOM 7934 C CA . GLU B 1 461 ? -15.695 41.938 15.164 1 93.12 461 GLU B CA 1
ATOM 7935 C C . GLU B 1 461 ? -15.273 40.469 15.117 1 93.12 461 GLU B C 1
ATOM 7937 O O . GLU B 1 461 ? -15.031 39.906 14.039 1 93.12 461 GLU B O 1
ATOM 7942 N N . LEU B 1 462 ? -15.172 39.875 16.281 1 93.88 462 LEU B N 1
ATOM 7943 C CA . LEU B 1 462 ? -14.82 38.469 16.359 1 93.88 462 LEU B CA 1
ATOM 7944 C C . LEU B 1 462 ? -15.906 37.594 15.727 1 93.88 462 LEU B C 1
ATOM 7946 O O . LEU B 1 462 ? -15.609 36.594 15.086 1 93.88 462 LEU B O 1
ATOM 7950 N N . GLN B 1 463 ? -17.125 37.938 15.984 1 94.44 463 GLN B N 1
ATOM 7951 C CA . GLN B 1 463 ? -18.25 37.219 15.375 1 94.44 463 GLN B CA 1
ATOM 7952 C C . GLN B 1 463 ? -18.172 37.25 13.852 1 94.44 463 GLN B C 1
ATOM 7954 O O . GLN B 1 463 ? -18.344 36.25 13.188 1 94.44 463 GLN B O 1
ATOM 7959 N N . ASP B 1 464 ? -17.891 38.469 13.352 1 95.44 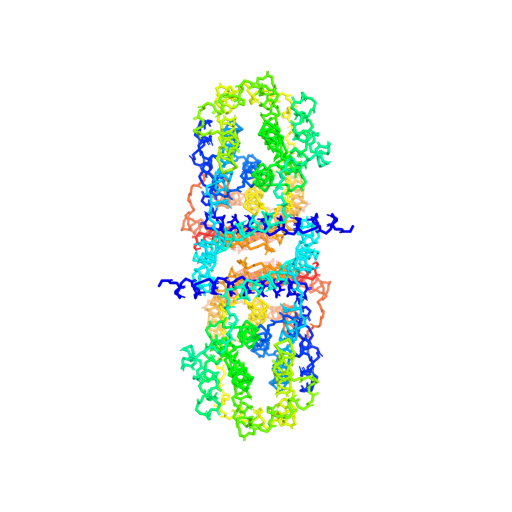464 ASP B N 1
ATOM 7960 C CA . ASP B 1 464 ? -17.766 38.625 11.906 1 95.44 464 ASP B CA 1
ATOM 7961 C C . ASP B 1 464 ? -16.609 37.781 11.359 1 95.44 464 ASP B C 1
ATOM 7963 O O . ASP B 1 464 ? -16.75 37.156 10.305 1 95.44 464 ASP B O 1
ATOM 7967 N N . TYR B 1 465 ? -15.508 37.781 12.07 1 96.94 465 TYR B N 1
ATOM 7968 C CA . TYR B 1 465 ? -14.328 37.031 11.648 1 96.94 465 TYR B CA 1
ATOM 7969 C C . TYR B 1 465 ? -14.617 35.531 11.648 1 96.94 465 TYR B C 1
ATOM 7971 O O . TYR B 1 465 ? -14.273 34.844 10.688 1 96.94 465 TYR B O 1
ATOM 7979 N N . LEU B 1 466 ? -15.211 35.094 12.719 1 97 466 LEU B N 1
ATOM 7980 C CA . LEU B 1 466 ? -15.531 33.688 12.852 1 97 466 LEU B CA 1
ATOM 7981 C C . LEU B 1 466 ? -16.531 33.25 11.781 1 97 466 LEU B C 1
ATOM 7983 O O . LEU B 1 466 ? -16.484 32.094 11.305 1 97 466 LEU B O 1
ATOM 7987 N N . GLN B 1 467 ? -17.422 34.125 11.391 1 96.81 467 GLN B N 1
ATOM 7988 C CA . GLN B 1 467 ? -18.391 33.812 10.336 1 96.81 467 GLN B CA 1
ATOM 7989 C C . GLN B 1 467 ? -17.672 33.531 9.016 1 96.81 467 GLN B C 1
ATOM 7991 O O . GLN B 1 467 ? -18.062 32.625 8.273 1 96.81 467 GLN B O 1
ATOM 7996 N N . ILE B 1 468 ? -16.656 34.312 8.711 1 97.06 468 ILE B N 1
ATOM 7997 C CA . ILE B 1 468 ? -15.883 34.094 7.496 1 97.06 468 ILE B CA 1
ATOM 7998 C C . ILE B 1 468 ? -15.195 32.719 7.555 1 97.06 468 ILE B C 1
ATOM 8000 O O . ILE B 1 468 ? -15.148 32 6.555 1 97.06 468 ILE B O 1
ATOM 8004 N N . ILE B 1 469 ? -14.672 32.375 8.68 1 97.94 469 ILE B N 1
ATOM 8005 C CA . ILE B 1 469 ? -14.008 31.094 8.867 1 97.94 469 ILE B CA 1
ATOM 8006 C C . ILE B 1 469 ? -15.023 29.969 8.719 1 97.94 469 ILE B C 1
ATOM 8008 O O . ILE B 1 469 ? -14.727 28.938 8.102 1 97.94 469 ILE B O 1
ATOM 8012 N N . LEU B 1 470 ? -16.188 30.203 9.305 1 97.69 470 LEU B N 1
ATOM 8013 C CA . LEU B 1 470 ? -17.266 29.219 9.211 1 97.69 470 LEU B CA 1
ATOM 8014 C C . LEU B 1 470 ? -17.656 28.969 7.754 1 97.69 470 LEU B C 1
ATOM 8016 O O . LEU B 1 470 ? -18 27.859 7.371 1 97.69 470 LEU B O 1
ATOM 8020 N N . ASP B 1 471 ? -17.609 30.031 6.98 1 97.31 471 ASP B N 1
ATOM 8021 C CA . ASP B 1 471 ? -17.906 29.875 5.562 1 97.31 471 ASP B CA 1
ATOM 8022 C C . ASP B 1 471 ? -16.922 28.922 4.895 1 97.31 471 ASP B C 1
ATOM 8024 O O . ASP B 1 471 ? -17.297 28.094 4.066 1 97.31 471 ASP B O 1
ATOM 8028 N N . PHE B 1 472 ? -15.664 29.078 5.203 1 97.5 472 PHE B N 1
ATOM 8029 C CA . PHE B 1 472 ? -14.641 28.203 4.648 1 97.5 472 PHE B CA 1
ATOM 8030 C C . PHE B 1 472 ? -14.828 26.766 5.141 1 97.5 472 PHE B C 1
ATOM 8032 O O . PHE B 1 472 ? -14.734 25.828 4.355 1 97.5 472 PHE B O 1
ATOM 8039 N N . LEU B 1 473 ? -15.055 26.609 6.461 1 97.56 473 LEU B N 1
ATOM 8040 C CA . LEU B 1 473 ? -15.297 25.297 7.027 1 97.56 473 LEU B CA 1
ATOM 8041 C C . LEU B 1 473 ? -16.484 24.625 6.359 1 97.56 473 LEU B C 1
ATOM 8043 O O . LEU B 1 473 ? -16.438 23.438 6.047 1 97.56 473 LEU B O 1
ATOM 8047 N N . ARG B 1 474 ? -17.5 25.391 6.164 1 96.44 474 ARG B N 1
ATOM 8048 C CA . ARG B 1 474 ? -18.703 24.875 5.52 1 96.44 474 ARG B CA 1
ATOM 8049 C C . ARG B 1 474 ? -18.391 24.391 4.105 1 96.44 474 ARG B C 1
ATOM 8051 O O . ARG B 1 474 ? -18.922 23.359 3.668 1 96.44 474 ARG B O 1
ATOM 8058 N N . TYR B 1 475 ? -17.594 25.125 3.402 1 96.56 475 TYR B N 1
ATOM 8059 C CA . TYR B 1 475 ? -17.203 24.75 2.049 1 96.56 475 TYR B CA 1
ATOM 8060 C C . TYR B 1 475 ? -16.531 23.375 2.039 1 96.56 475 TYR B C 1
ATOM 8062 O O . TYR B 1 475 ? -16.859 22.516 1.217 1 96.56 475 TYR B O 1
ATOM 8070 N N . ASN B 1 476 ? -15.586 23.188 2.969 1 95.88 476 ASN B N 1
ATOM 8071 C CA . ASN B 1 476 ? -14.883 21.922 3.078 1 95.88 476 ASN B CA 1
ATOM 8072 C C . ASN B 1 476 ? -15.828 20.797 3.475 1 95.88 476 ASN B C 1
ATOM 8074 O O . ASN B 1 476 ? -15.766 19.703 2.912 1 95.88 476 ASN B O 1
ATOM 8078 N N . VAL B 1 477 ? -16.703 21.078 4.438 1 94.19 477 VAL B N 1
ATOM 8079 C CA . VAL B 1 477 ? -17.656 20.078 4.906 1 94.19 477 VAL B CA 1
ATOM 8080 C C . VAL B 1 477 ? -18.578 19.672 3.758 1 94.19 477 VAL B C 1
ATOM 8082 O O . VAL B 1 477 ? -18.859 18.484 3.578 1 94.19 477 VAL B O 1
ATOM 8085 N N . SER B 1 478 ? -19.031 20.672 3.043 1 94.12 478 SER B N 1
ATOM 8086 C CA . SER B 1 478 ? -19.953 20.406 1.944 1 94.12 478 SER B CA 1
ATOM 8087 C C . SER B 1 478 ? -19.328 19.484 0.90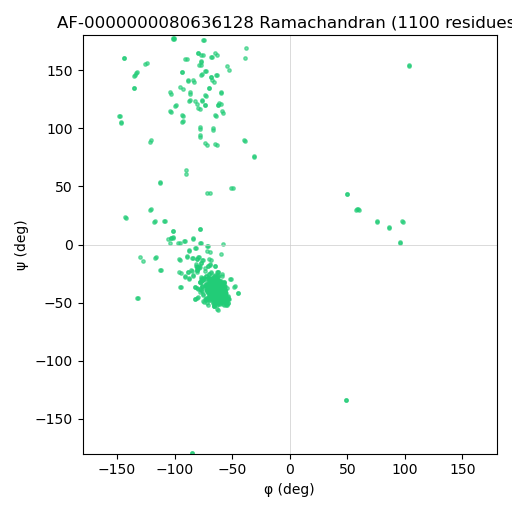8 1 94.12 478 SER B C 1
ATOM 8089 O O . SER B 1 478 ? -20.016 18.625 0.339 1 94.12 478 SER B O 1
ATOM 8091 N N . TYR B 1 479 ? -18.109 19.609 0.693 1 93.56 479 TYR B N 1
ATOM 8092 C CA . TYR B 1 479 ? -17.438 18.734 -0.261 1 93.56 479 TYR B CA 1
ATOM 8093 C C . TYR B 1 479 ? -17.234 17.344 0.322 1 93.56 479 TYR B C 1
ATOM 8095 O O . TYR B 1 479 ? -17.547 16.344 -0.33 1 93.56 479 TYR B O 1
ATOM 8103 N N . LEU B 1 480 ? -16.734 17.266 1.489 1 91.44 480 LEU B N 1
ATOM 8104 C CA . LEU B 1 480 ? -16.406 15.992 2.113 1 91.44 480 LEU B CA 1
ATOM 8105 C C . LEU B 1 480 ? -17.656 15.164 2.352 1 91.44 480 LEU B C 1
ATOM 8107 O O . LEU B 1 480 ? -17.594 13.93 2.357 1 91.44 480 LEU B O 1
ATOM 8111 N N . SER B 1 481 ? -18.766 15.852 2.539 1 88.19 481 SER B N 1
ATOM 8112 C CA . SER B 1 481 ? -20.016 15.156 2.787 1 88.19 481 SER B CA 1
ATOM 8113 C C . SER B 1 481 ? -20.688 14.75 1.48 1 88.19 481 SER B C 1
ATOM 8115 O O . SER B 1 481 ? -21.719 14.062 1.491 1 88.19 481 SER B O 1
ATOM 8117 N N . GLY B 1 482 ? -20.188 15.266 0.404 1 85.5 482 GLY B N 1
ATOM 8118 C CA . GLY B 1 482 ? -20.719 14.875 -0.893 1 85.5 482 GLY B CA 1
ATOM 8119 C C . GLY B 1 482 ? -21.766 15.836 -1.411 1 85.5 482 GLY B C 1
ATOM 8120 O O . GLY B 1 482 ? -22.359 15.602 -2.467 1 85.5 482 GLY B O 1
ATOM 8121 N N . GLU B 1 483 ? -22 16.828 -0.686 1 84.94 483 GLU B N 1
ATOM 8122 C CA . GLU B 1 483 ? -23 17.812 -1.113 1 84.94 483 GLU B CA 1
ATOM 8123 C C . GLU B 1 483 ? -22.516 18.594 -2.332 1 84.94 483 GLU B C 1
ATOM 8125 O O . GLU B 1 483 ? -23.312 19.047 -3.146 1 84.94 483 GLU B O 1
ATOM 8130 N N . LEU B 1 484 ? -21.172 18.703 -2.395 1 86.94 484 LEU B N 1
ATOM 8131 C CA . LEU B 1 484 ? -20.562 19.375 -3.543 1 86.94 484 LEU B CA 1
ATOM 8132 C C . LEU B 1 484 ? -19.953 18.359 -4.496 1 86.94 484 LEU B C 1
ATOM 8134 O O . LEU B 1 484 ? -19.203 17.469 -4.074 1 86.94 484 LEU B O 1
ATOM 8138 N N . ALA B 1 485 ? -20.234 18.453 -5.746 1 80.12 485 ALA B N 1
ATOM 8139 C CA . ALA B 1 485 ? -19.781 17.5 -6.75 1 80.12 485 ALA B CA 1
ATOM 8140 C C . ALA B 1 485 ? -18.312 17.719 -7.09 1 80.12 485 ALA B C 1
ATOM 8142 O O . ALA B 1 485 ? -17.609 16.781 -7.473 1 80.12 485 ALA B O 1
ATOM 8143 N N . ALA B 1 486 ? -17.953 19 -7.094 1 87.62 486 ALA B N 1
ATOM 8144 C CA . ALA B 1 486 ? -16.578 19.344 -7.441 1 87.62 486 ALA B CA 1
ATOM 8145 C C . ALA B 1 486 ? -16.016 20.375 -6.473 1 87.62 486 ALA B C 1
ATOM 8147 O O . ALA B 1 486 ? -16.734 21.234 -5.965 1 87.62 486 ALA B O 1
ATOM 8148 N N . TYR B 1 487 ? -14.773 20.188 -6.262 1 90.69 487 TYR B N 1
ATOM 8149 C CA . TYR B 1 487 ? -14.094 21.125 -5.359 1 90.69 487 TYR B CA 1
ATOM 8150 C C . TYR B 1 487 ? -13.344 22.188 -6.145 1 90.69 487 TYR B C 1
ATOM 8152 O O . TYR B 1 487 ? -12.484 21.875 -6.969 1 90.69 487 TYR B O 1
ATOM 8160 N N . ASP B 1 488 ? -13.68 23.422 -5.949 1 93.5 488 ASP B N 1
ATOM 8161 C CA . ASP B 1 488 ? -13.008 24.547 -6.582 1 93.5 488 ASP B CA 1
ATOM 8162 C C . ASP B 1 488 ? -11.906 25.109 -5.684 1 93.5 488 ASP B C 1
ATOM 8164 O O . ASP B 1 488 ? -12.172 25.891 -4.773 1 93.5 488 ASP B O 1
ATOM 8168 N N . VAL B 1 489 ? -10.703 24.812 -6.051 1 92.06 489 VAL B N 1
ATOM 8169 C CA . VAL B 1 489 ? -9.562 25.203 -5.227 1 92.06 489 VAL B CA 1
ATOM 8170 C C . VAL B 1 489 ? -9.375 26.719 -5.27 1 92.06 489 VAL B C 1
ATOM 8172 O O . VAL B 1 489 ? -8.922 27.328 -4.293 1 92.06 489 VAL B O 1
ATOM 8175 N N . GLU B 1 490 ? -9.719 27.375 -6.344 1 93.56 490 GLU B N 1
ATOM 8176 C CA . GLU B 1 490 ? -9.617 28.828 -6.445 1 93.56 490 GLU B CA 1
ATOM 8177 C C . GLU B 1 490 ? -10.562 29.516 -5.469 1 93.56 490 GLU B C 1
ATOM 8179 O O . GLU B 1 490 ? -10.227 30.562 -4.898 1 93.56 490 GLU B O 1
ATOM 8184 N N . HIS B 1 491 ? -11.781 28.969 -5.383 1 95.56 491 HIS B N 1
ATOM 8185 C CA . HIS B 1 491 ? -12.727 29.484 -4.395 1 95.56 491 HIS B CA 1
ATOM 8186 C C . HIS B 1 491 ? -12.148 29.375 -2.982 1 95.56 491 HIS B C 1
ATOM 8188 O O . HIS B 1 491 ? -12.312 30.297 -2.17 1 95.56 491 HIS B O 1
ATOM 8194 N N . ALA B 1 492 ? -11.508 28.266 -2.701 1 95.62 492 ALA B N 1
ATOM 8195 C CA . ALA B 1 492 ? -10.867 28.078 -1.403 1 95.62 492 ALA B CA 1
ATOM 8196 C C . ALA B 1 492 ? -9.805 29.141 -1.153 1 95.62 492 ALA B C 1
ATOM 8198 O O . ALA B 1 492 ? -9.695 29.672 -0.046 1 95.62 492 ALA B O 1
ATOM 8199 N N . TYR B 1 493 ? -9.047 29.469 -2.201 1 94.5 493 TYR B N 1
ATOM 8200 C CA . TYR B 1 493 ? -8.023 30.5 -2.086 1 94.5 493 TYR B CA 1
ATOM 8201 C C . TYR B 1 493 ? -8.656 31.859 -1.812 1 94.5 493 TYR B C 1
ATOM 8203 O O . TYR B 1 493 ? -8.117 32.656 -1.034 1 94.5 493 TYR B O 1
ATOM 8211 N N . ARG B 1 494 ? -9.758 32.156 -2.4 1 95.56 494 ARG B N 1
ATOM 8212 C CA . ARG B 1 494 ? -10.461 33.406 -2.166 1 95.56 494 ARG B CA 1
ATOM 8213 C C . ARG B 1 494 ? -10.961 33.5 -0.729 1 95.56 494 ARG B C 1
ATOM 8215 O O . ARG B 1 494 ? -10.875 34.562 -0.101 1 95.56 494 ARG B O 1
ATOM 8222 N N . LEU B 1 495 ? -11.461 32.406 -0.262 1 96.19 495 LEU B N 1
ATOM 8223 C CA . LEU B 1 495 ? -11.922 32.375 1.123 1 96.19 495 LEU B CA 1
ATOM 8224 C C . LEU B 1 495 ? -10.766 32.594 2.084 1 96.19 495 LEU B C 1
ATOM 8226 O O . LEU B 1 495 ? -10.906 33.344 3.064 1 96.19 495 LEU B O 1
ATOM 8230 N N . GLU B 1 496 ? -9.664 31.969 1.765 1 95.62 496 GLU B N 1
ATOM 8231 C CA . GLU B 1 496 ? -8.477 32.156 2.59 1 95.62 496 GLU B CA 1
ATOM 8232 C C . GLU B 1 496 ? -8.008 33.625 2.547 1 95.62 496 GLU B C 1
ATOM 8234 O O . GLU B 1 496 ? -7.555 34.156 3.557 1 95.62 496 GLU B O 1
ATOM 8239 N N . GLN B 1 497 ? -8.086 34.25 1.401 1 94.69 497 GLN B N 1
ATOM 8240 C CA . GLN B 1 497 ? -7.699 35.656 1.256 1 94.69 497 GLN B CA 1
ATOM 8241 C C . GLN B 1 497 ? -8.617 36.562 2.072 1 94.69 497 GLN B C 1
ATOM 8243 O O . GLN B 1 497 ? -8.156 37.531 2.648 1 94.69 497 GLN B O 1
ATOM 8248 N N . ARG B 1 498 ? -9.859 36.219 2.078 1 96.44 498 ARG B N 1
ATOM 8249 C CA . ARG B 1 498 ? -10.805 37 2.887 1 96.44 498 ARG B CA 1
ATOM 8250 C C . ARG B 1 498 ? -10.477 36.875 4.371 1 96.44 498 ARG B C 1
ATOM 8252 O O . ARG B 1 498 ? -10.555 37.844 5.105 1 96.44 498 ARG B O 1
ATOM 8259 N N . ILE B 1 499 ? -10.125 35.688 4.793 1 96.81 499 ILE B N 1
ATOM 8260 C CA . ILE B 1 499 ? -9.758 35.469 6.184 1 96.81 499 ILE B CA 1
ATOM 8261 C C . ILE B 1 499 ? -8.5 36.25 6.527 1 96.81 499 ILE B C 1
ATOM 8263 O O . ILE B 1 499 ? -8.453 36.938 7.551 1 96.81 499 ILE B O 1
ATOM 8267 N N . ASP B 1 500 ? -7.539 36.219 5.637 1 93.25 500 ASP B N 1
ATOM 8268 C CA . ASP B 1 500 ? -6.297 36.938 5.84 1 93.25 500 ASP B CA 1
ATOM 8269 C C . ASP B 1 500 ? -6.547 38.438 5.855 1 93.25 500 ASP B C 1
ATOM 8271 O O . ASP B 1 500 ? -5.977 39.156 6.68 1 93.25 500 ASP B O 1
ATOM 8275 N N . GLY B 1 501 ? -7.363 38.875 4.949 1 94.12 501 GLY B N 1
ATOM 8276 C CA . GLY B 1 501 ? -7.691 40.312 4.902 1 94.12 501 GLY B CA 1
ATOM 8277 C C . GLY B 1 501 ? -8.367 40.812 6.164 1 94.12 501 GLY B C 1
ATOM 8278 O O . GLY B 1 501 ? -8.023 41.875 6.68 1 94.12 501 GLY B O 1
ATOM 8279 N N . MET B 1 502 ? -9.312 40.062 6.641 1 96.44 502 MET B N 1
ATOM 8280 C CA . MET B 1 502 ? -10.016 40.438 7.867 1 96.44 502 MET B CA 1
ATOM 8281 C C . MET B 1 502 ? -9.078 40.406 9.07 1 96.44 502 MET B C 1
ATOM 8283 O O . MET B 1 502 ? -9.125 41.281 9.93 1 96.44 502 MET B O 1
ATOM 8287 N N . ARG B 1 503 ? -8.273 39.344 9.148 1 94.38 503 ARG B N 1
ATOM 8288 C CA . ARG B 1 503 ? -7.277 39.25 10.211 1 94.38 503 ARG B CA 1
ATOM 8289 C C . ARG B 1 503 ? -6.395 40.5 10.227 1 94.38 503 ARG B C 1
ATOM 8291 O O . ARG B 1 503 ? -6.184 41.094 11.289 1 94.38 503 ARG B O 1
ATOM 8298 N N . ASP B 1 504 ? -5.926 40.969 9.062 1 91.75 504 ASP B N 1
ATOM 8299 C CA . ASP B 1 504 ? -5.07 42.125 8.961 1 91.75 504 ASP B CA 1
ATOM 8300 C C . ASP B 1 504 ? -5.801 43.375 9.43 1 91.75 504 ASP B C 1
ATOM 8302 O O . ASP B 1 504 ? -5.223 44.219 10.117 1 91.75 504 ASP B O 1
ATOM 8306 N N . SER B 1 505 ? -7.023 43.469 9.102 1 94.88 505 SER B N 1
ATOM 8307 C CA . SER B 1 505 ? -7.84 44.625 9.508 1 94.88 505 SER B CA 1
ATOM 8308 C C . SER B 1 505 ? -8.031 44.625 11.023 1 94.88 505 SER B C 1
ATOM 8310 O O . SER B 1 505 ? -7.961 45.688 11.648 1 94.88 505 SER B O 1
ATOM 8312 N N . LEU B 1 506 ? -8.305 43.5 11.578 1 94 506 LEU B N 1
ATOM 8313 C CA . LEU B 1 506 ? -8.508 43.406 13.023 1 94 506 LEU B CA 1
ATOM 8314 C C . LEU B 1 506 ? -7.227 43.719 13.781 1 94 506 LEU B C 1
ATOM 8316 O O . LEU B 1 506 ? -7.266 44.406 14.812 1 94 506 LEU B O 1
ATOM 8320 N N . ARG B 1 507 ? -6.164 43.281 13.281 1 88.69 507 ARG B N 1
ATOM 8321 C CA . ARG B 1 507 ? -4.867 43.594 13.891 1 88.69 507 ARG B CA 1
ATOM 8322 C C . ARG B 1 507 ? -4.559 45.062 13.836 1 88.69 507 ARG B C 1
ATOM 8324 O O . ARG B 1 507 ? -4.059 45.656 14.805 1 88.69 507 ARG B O 1
ATOM 8331 N N . LYS B 1 508 ? -4.816 45.719 12.719 1 89.69 508 LYS B N 1
ATOM 8332 C CA . LYS B 1 508 ? -4.602 47.156 12.555 1 89.69 508 LYS B CA 1
ATOM 8333 C C . LYS B 1 508 ? -5.461 47.938 13.539 1 89.69 508 LYS B C 1
ATOM 8335 O O . LYS B 1 508 ? -4.992 48.906 14.133 1 89.69 508 LYS B O 1
ATOM 8340 N N . ARG B 1 509 ? -6.641 47.531 13.672 1 90.44 509 ARG B N 1
ATOM 8341 C CA . ARG B 1 509 ? -7.547 48.219 14.586 1 90.44 509 ARG B CA 1
ATOM 8342 C C . ARG B 1 509 ? -7.09 48.062 16.031 1 90.44 509 ARG B C 1
ATOM 8344 O O . ARG B 1 509 ? -7.156 49.031 16.812 1 90.44 509 ARG B O 1
ATOM 8351 N N . ALA B 1 510 ? -6.719 46.844 16.375 1 89.88 510 ALA B N 1
ATOM 8352 C CA . ALA B 1 510 ? -6.215 46.594 17.734 1 89.88 510 ALA B CA 1
ATOM 8353 C C . ALA B 1 510 ? -4.984 47.469 18.016 1 89.88 510 ALA B C 1
ATOM 8355 O O . ALA B 1 510 ? -4.824 47.969 19.125 1 89.88 510 ALA B O 1
ATOM 8356 N N . ARG B 1 511 ? -4.109 47.625 17.016 1 87.19 511 ARG B N 1
ATOM 8357 C CA . ARG B 1 511 ? -2.916 48.469 17.141 1 87.19 511 ARG B CA 1
ATOM 8358 C C . ARG B 1 511 ? -3.289 49.938 17.391 1 87.19 511 ARG B C 1
ATOM 8360 O O . ARG B 1 511 ? -2.693 50.594 18.234 1 87.19 511 ARG B O 1
ATOM 8367 N N . LYS B 1 512 ? -4.258 50.438 16.703 1 89.06 512 LYS B N 1
ATOM 8368 C CA . LYS B 1 512 ? -4.719 51.812 16.844 1 89.06 512 LYS B CA 1
ATOM 8369 C C . LYS B 1 512 ? -5.332 52.031 18.234 1 89.06 512 LYS B C 1
ATOM 8371 O O . LYS B 1 512 ? -5.113 53.094 18.844 1 89.06 512 LYS B O 1
ATOM 8376 N N . LYS B 1 513 ? -6.066 51.031 18.688 1 89.12 513 LYS B N 1
ATOM 8377 C CA . LYS B 1 513 ? -6.688 51.156 20 1 89.12 513 LYS B CA 1
ATOM 8378 C C . LYS B 1 513 ? -5.637 51.188 21.109 1 89.12 513 LYS B C 1
ATOM 8380 O O . LYS B 1 513 ? -5.762 51.938 22.062 1 89.12 513 LYS B O 1
ATOM 8385 N N . LEU B 1 514 ? -4.695 50.406 20.969 1 88 514 LEU B N 1
ATOM 8386 C CA . LEU B 1 514 ? -3.611 50.375 21.953 1 88 514 LEU B CA 1
ATOM 8387 C C . LEU B 1 514 ? -2.844 51.688 21.953 1 88 514 LEU B C 1
ATOM 8389 O O . LEU B 1 514 ? -2.457 52.188 23 1 88 514 LEU B O 1
ATOM 8393 N N . ALA B 1 515 ? -2.693 52.25 20.734 1 85.5 515 ALA B N 1
ATOM 8394 C CA . ALA B 1 515 ? -2.012 53.562 20.609 1 85.5 515 ALA B CA 1
ATOM 8395 C C . ALA B 1 515 ? -2.82 54.656 21.266 1 85.5 515 ALA B C 1
ATOM 8397 O O . ALA B 1 515 ? -2.254 55.656 21.766 1 85.5 515 ALA B O 1
ATOM 8398 N N . LYS B 1 516 ? -4.113 54.469 21.328 1 87.31 516 LYS B N 1
ATOM 8399 C CA . LYS B 1 516 ? -5 55.469 21.906 1 87.31 516 LYS B CA 1
ATOM 8400 C C . LYS B 1 516 ? -5.219 55.219 23.406 1 87.31 516 LYS B C 1
ATOM 8402 O O . LYS B 1 516 ? -6.012 55.906 24.047 1 87.31 516 LYS B O 1
ATOM 8407 N N . GLY B 1 517 ? -4.586 54.219 24.031 1 82.31 517 GLY B N 1
ATOM 8408 C CA . GLY B 1 517 ? -4.594 54 25.469 1 82.31 517 GLY B CA 1
ATOM 8409 C C . GLY B 1 517 ? -5.625 52.969 25.922 1 82.31 517 GLY B C 1
ATOM 8410 O O . GLY B 1 517 ? -6.039 52.969 27.078 1 82.31 517 GLY B O 1
ATOM 8411 N N . ALA B 1 518 ? -6.031 52.156 24.938 1 85.81 518 ALA B N 1
ATOM 8412 C CA . ALA B 1 518 ? -6.977 51.125 25.297 1 85.81 518 ALA B CA 1
ATOM 8413 C C . ALA B 1 518 ? -6.352 50.125 26.266 1 85.81 518 ALA B C 1
ATOM 8415 O O . ALA B 1 518 ? -5.137 50.125 26.469 1 85.81 518 ALA B O 1
ATOM 8416 N N . ASP B 1 519 ? -7.219 49.281 26.938 1 87.5 519 ASP B N 1
ATOM 8417 C CA . ASP B 1 519 ? -6.758 48.281 27.891 1 87.5 519 ASP B CA 1
ATOM 8418 C C . ASP B 1 519 ? -5.832 47.25 27.219 1 87.5 519 ASP B C 1
ATOM 8420 O O . ASP B 1 519 ? -6.23 46.594 26.25 1 87.5 519 ASP B O 1
ATOM 8424 N N . VAL B 1 520 ? -4.648 47.156 27.719 1 86.75 520 VAL B N 1
ATOM 8425 C CA . VAL B 1 520 ? -3.604 46.344 27.078 1 86.75 520 VAL B CA 1
ATOM 8426 C C . VAL B 1 520 ? -3.947 44.875 27.188 1 86.75 520 VAL B C 1
ATOM 8428 O O . VAL B 1 520 ? -3.844 44.125 26.203 1 86.75 520 VAL B O 1
ATOM 8431 N N . ARG B 1 521 ? -4.355 44.406 28.391 1 86.81 521 ARG B N 1
ATOM 8432 C CA . ARG B 1 521 ? -4.66 43 28.609 1 86.81 521 ARG B CA 1
ATOM 8433 C C . ARG B 1 521 ? -5.812 42.531 27.703 1 86.81 521 ARG B C 1
ATOM 8435 O O . ARG B 1 521 ? -5.758 41.469 27.109 1 86.81 521 ARG B O 1
ATOM 8442 N N . GLY B 1 522 ? -6.746 43.25 27.656 1 87.75 522 GLY B N 1
ATOM 8443 C CA . GLY B 1 522 ? -7.91 42.938 26.844 1 87.75 522 GLY B CA 1
ATOM 8444 C C . GLY B 1 522 ? -7.602 42.875 25.359 1 87.75 522 GLY B C 1
ATOM 8445 O O . GLY B 1 522 ? -8.047 41.969 24.656 1 87.75 522 GLY B O 1
ATOM 8446 N N . GLU B 1 523 ? -6.855 43.875 24.859 1 88.88 523 GLU B N 1
ATOM 8447 C CA . GLU B 1 523 ? -6.535 43.938 23.438 1 88.88 523 GLU B CA 1
ATOM 8448 C C . GLU B 1 523 ? -5.59 42.781 23.047 1 88.88 523 GLU B C 1
ATOM 8450 O O . GLU B 1 523 ? -5.668 42.281 21.938 1 88.88 523 GLU B O 1
ATOM 8455 N N . LEU B 1 524 ? -4.723 42.406 23.906 1 86.88 524 LEU B N 1
ATOM 8456 C CA . LEU B 1 524 ? -3.809 41.312 23.609 1 86.88 524 LEU B CA 1
ATOM 8457 C C . LEU B 1 524 ? -4.551 39.969 23.594 1 86.88 524 LEU B C 1
ATOM 8459 O O . LEU B 1 524 ? -4.246 39.094 22.781 1 86.88 524 LEU B O 1
ATOM 8463 N N . LEU B 1 525 ? -5.371 39.75 24.562 1 89.81 525 LEU B N 1
ATOM 8464 C CA . LEU B 1 525 ? -6.191 38.531 24.562 1 89.81 525 LEU B CA 1
ATOM 8465 C C . LEU B 1 525 ? -7.016 38.438 23.281 1 89.81 525 LEU B C 1
ATOM 8467 O O . LEU B 1 525 ? -7.164 37.375 22.703 1 89.81 525 LEU B O 1
ATOM 8471 N N . PHE B 1 526 ? -7.555 39.594 22.875 1 91.81 526 PHE B N 1
ATOM 8472 C CA . PHE B 1 526 ? -8.289 39.688 21.625 1 91.81 526 PHE B CA 1
ATOM 8473 C C . PHE B 1 526 ? -7.426 39.219 20.453 1 91.81 526 PHE B C 1
ATOM 8475 O O . PHE B 1 526 ? -7.859 38.406 19.641 1 91.81 526 PHE B O 1
ATOM 8482 N N . MET B 1 527 ? -6.258 39.656 20.406 1 89.94 527 MET B N 1
ATOM 8483 C CA . MET B 1 527 ? -5.34 39.281 19.328 1 89.94 527 MET B CA 1
ATOM 8484 C C . MET B 1 527 ? -4.98 37.812 19.375 1 89.94 527 MET B C 1
ATOM 8486 O O . MET B 1 527 ? -4.789 37.188 18.328 1 89.94 527 MET B O 1
ATOM 8490 N N . ASP B 1 528 ? -4.895 37.281 20.547 1 90.81 528 ASP B N 1
ATOM 8491 C CA . ASP B 1 528 ? -4.633 35.844 20.703 1 90.81 528 ASP B CA 1
ATOM 8492 C C . ASP B 1 528 ? -5.77 35 20.109 1 90.81 528 ASP B C 1
ATOM 8494 O O . ASP B 1 528 ? -5.531 34 19.453 1 90.81 528 ASP B O 1
ATOM 8498 N N . VAL B 1 529 ? -6.918 35.375 20.406 1 94.5 529 VAL B N 1
ATOM 8499 C CA . VAL B 1 529 ? -8.094 34.688 19.891 1 94.5 529 VAL B CA 1
ATOM 8500 C C . VAL B 1 529 ? -8.094 34.75 18.359 1 94.5 529 VAL B C 1
ATOM 8502 O O . VAL B 1 529 ? -8.305 33.75 17.688 1 94.5 529 VAL B O 1
ATOM 8505 N N . VAL B 1 530 ? -7.852 35.969 17.844 1 94.69 530 VAL B N 1
ATOM 8506 C CA . VAL B 1 530 ? -7.816 36.188 16.391 1 94.69 530 VAL B CA 1
ATOM 8507 C C . VAL B 1 530 ? -6.762 35.281 15.766 1 94.69 530 VAL B C 1
ATOM 8509 O O . VAL B 1 530 ? -6.988 34.688 14.695 1 94.69 530 VAL B O 1
ATOM 8512 N N . ARG B 1 531 ? -5.727 35.094 16.406 1 91.12 531 ARG B N 1
ATOM 8513 C CA . ARG B 1 531 ? -4.625 34.281 15.914 1 91.12 531 ARG B CA 1
ATOM 8514 C C . ARG B 1 531 ? -5.039 32.812 15.797 1 91.12 531 ARG B C 1
ATOM 8516 O O . ARG B 1 531 ? -4.773 32.156 14.781 1 91.12 531 ARG B O 1
ATOM 8523 N N . HIS B 1 532 ? -5.555 32.281 16.812 1 94.38 532 HIS B N 1
ATOM 8524 C CA . HIS B 1 532 ? -5.965 30.875 16.781 1 94.38 532 HIS B CA 1
ATOM 8525 C C . HIS B 1 532 ? -7.07 30.641 15.758 1 94.38 532 HIS B C 1
ATOM 8527 O O . HIS B 1 532 ? -7.145 29.578 15.148 1 94.38 532 HIS B O 1
ATOM 8533 N N . LEU B 1 533 ? -7.898 31.641 15.609 1 96.25 533 LEU B N 1
ATOM 8534 C CA . LEU B 1 533 ? -8.922 31.547 14.578 1 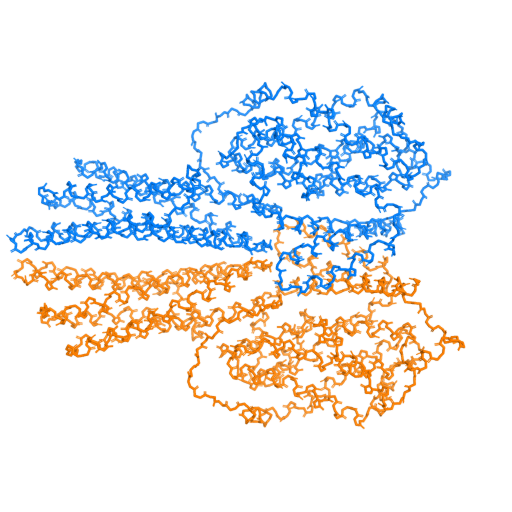96.25 533 LEU B CA 1
ATOM 8535 C C . LEU B 1 533 ? -8.297 31.562 13.188 1 96.25 533 LEU B C 1
ATOM 8537 O O . LEU B 1 533 ? -8.758 30.859 12.289 1 96.25 533 LEU B O 1
ATOM 8541 N N . GLU B 1 534 ? -7.34 32.375 13.023 1 95 534 GLU B N 1
ATOM 8542 C CA . GLU B 1 534 ? -6.617 32.406 11.75 1 95 534 GLU B CA 1
ATOM 8543 C C . GLU B 1 534 ? -6.043 31.016 11.414 1 95 534 GLU B C 1
ATOM 8545 O O . GLU B 1 534 ? -6.035 30.609 10.25 1 95 534 GLU B O 1
ATOM 8550 N N . HIS B 1 535 ? -5.539 30.312 12.414 1 93.94 535 HIS B N 1
ATOM 8551 C CA . HIS B 1 535 ? -4.996 28.984 12.211 1 93.94 535 HIS B CA 1
ATOM 8552 C C . HIS B 1 535 ? -6.051 28.031 11.641 1 93.94 535 HIS B C 1
ATOM 8554 O O . HIS B 1 535 ? -5.734 27.172 10.82 1 93.94 535 HIS B O 1
ATOM 8560 N N . VAL B 1 536 ? -7.203 28.188 12.141 1 96.75 536 VAL B N 1
ATOM 8561 C CA . VAL B 1 536 ? -8.289 27.375 11.625 1 96.75 536 VAL B CA 1
ATOM 8562 C C . VAL B 1 536 ? -8.461 27.625 10.125 1 96.75 536 VAL B C 1
ATOM 8564 O O . VAL B 1 536 ? -8.695 26.703 9.352 1 96.75 536 VAL B O 1
ATOM 8567 N N . GLY B 1 537 ? -8.367 28.875 9.742 1 95.69 537 GLY B N 1
ATOM 8568 C CA . GLY B 1 537 ? -8.398 29.219 8.328 1 95.69 537 GLY B CA 1
ATOM 8569 C C . GLY B 1 537 ? -7.262 28.594 7.539 1 95.69 537 GLY B C 1
ATOM 8570 O O . GLY B 1 537 ? -7.477 28.062 6.449 1 95.69 537 GLY B O 1
ATOM 8571 N N . ASP B 1 538 ? -6.086 28.625 8.07 1 93.19 538 ASP B N 1
ATOM 8572 C CA . ASP B 1 538 ? -4.918 28.031 7.414 1 93.19 538 ASP B CA 1
ATOM 8573 C C . ASP B 1 538 ? -5.09 26.531 7.219 1 93.19 538 ASP B C 1
ATOM 8575 O O . ASP B 1 538 ? -4.785 26 6.152 1 93.19 538 ASP B O 1
ATOM 8579 N N . TYR B 1 539 ? -5.508 25.891 8.273 1 95.81 539 TYR B N 1
ATOM 8580 C CA . TYR B 1 539 ? -5.688 24.453 8.203 1 95.81 539 TYR B CA 1
ATOM 8581 C C . TYR B 1 539 ? -6.824 24.078 7.254 1 95.81 539 TYR B C 1
ATOM 8583 O O . TYR B 1 539 ? -6.812 23.016 6.641 1 95.81 539 TYR B O 1
ATOM 8591 N N . SER B 1 540 ? -7.832 24.984 7.176 1 97.19 540 SER B N 1
ATOM 8592 C CA . SER B 1 540 ? -8.875 24.781 6.176 1 97.19 540 SER B CA 1
ATOM 8593 C C . SER B 1 540 ? -8.289 24.766 4.766 1 97.19 540 SER B C 1
ATOM 8595 O O . SER B 1 540 ? -8.719 23.969 3.92 1 97.19 540 SER B O 1
ATOM 8597 N N . LEU B 1 541 ? -7.383 25.609 4.531 1 95.38 541 LEU B N 1
ATOM 8598 C CA . LEU B 1 541 ? -6.715 25.625 3.236 1 95.38 541 LEU B CA 1
ATOM 8599 C C . LEU B 1 541 ? -5.898 24.344 3.031 1 95.38 541 LEU B C 1
ATOM 8601 O O . LEU B 1 541 ? -5.797 23.844 1.91 1 95.38 541 LEU B O 1
ATOM 8605 N N . ASP B 1 542 ? -5.266 23.859 4.086 1 93.31 542 ASP B N 1
ATOM 8606 C CA . ASP B 1 542 ? -4.543 22.594 4.012 1 93.31 542 ASP B CA 1
ATOM 8607 C C . ASP B 1 542 ? -5.457 21.469 3.535 1 93.31 542 ASP B C 1
ATOM 8609 O O . ASP B 1 542 ? -5.043 20.625 2.742 1 93.31 542 ASP B O 1
ATOM 8613 N N . VAL B 1 543 ? -6.633 21.453 4.105 1 96.25 543 VAL B N 1
ATOM 8614 C CA . VAL B 1 543 ? -7.613 20.469 3.686 1 96.25 543 VAL B CA 1
ATOM 8615 C C . VAL B 1 543 ? -7.883 20.609 2.189 1 96.25 543 VAL B C 1
ATOM 8617 O O . VAL B 1 543 ? -7.922 19.609 1.462 1 96.25 543 VAL B O 1
ATOM 8620 N N . SER B 1 544 ? -8.047 21.859 1.763 1 95.12 544 SER B N 1
ATOM 8621 C CA . SER B 1 544 ? -8.305 22.125 0.354 1 95.12 544 SER B CA 1
ATOM 8622 C C . SER B 1 544 ? -7.164 21.641 -0.527 1 95.12 544 SER B C 1
ATOM 8624 O O . SER B 1 544 ? -7.398 21.078 -1.601 1 95.12 544 SER B O 1
ATOM 8626 N N . GLN B 1 545 ? -6.016 21.828 -0.098 1 91.62 545 GLN B N 1
ATOM 8627 C CA . GLN B 1 545 ? -4.852 21.391 -0.864 1 91.62 545 GLN B CA 1
ATOM 8628 C C . GLN B 1 545 ? -4.758 19.875 -0.916 1 91.62 545 GLN B C 1
ATOM 8630 O O . GLN B 1 545 ? -4.379 19.297 -1.941 1 91.62 545 GLN B O 1
ATOM 8635 N N . ALA B 1 546 ? -5.012 19.234 0.182 1 93.31 546 ALA B N 1
ATOM 8636 C CA . ALA B 1 546 ? -5.039 17.781 0.206 1 93.31 546 ALA B CA 1
ATOM 8637 C C . ALA B 1 546 ? -6.086 17.234 -0.761 1 93.31 546 ALA B C 1
ATOM 8639 O O . ALA B 1 546 ? -5.852 16.234 -1.439 1 93.31 546 ALA B O 1
ATOM 8640 N N . ILE B 1 547 ? -7.254 17.891 -0.769 1 93.5 547 ILE B N 1
ATOM 8641 C CA . ILE B 1 547 ? -8.328 17.5 -1.676 1 93.5 547 ILE B CA 1
ATOM 8642 C C . ILE B 1 547 ? -7.855 17.656 -3.121 1 93.5 547 ILE B C 1
ATOM 8644 O O . ILE B 1 547 ? -8.148 16.797 -3.963 1 93.5 547 ILE B O 1
ATOM 8648 N N . LYS B 1 548 ? -7.129 18.656 -3.391 1 90.5 548 LYS B N 1
ATOM 8649 C CA . LYS B 1 548 ? -6.582 18.875 -4.727 1 90.5 548 LYS B CA 1
ATOM 8650 C C . LYS B 1 548 ? -5.625 17.766 -5.121 1 90.5 548 LYS B C 1
ATOM 8652 O O . LYS B 1 548 ? -5.641 17.297 -6.266 1 90.5 548 LYS B O 1
ATOM 8657 N N . GLU B 1 549 ? -4.844 17.344 -4.164 1 86.5 549 GLU B N 1
ATOM 8658 C CA . GLU B 1 549 ? -3.863 16.281 -4.422 1 86.5 549 GLU B CA 1
ATOM 8659 C C . GLU B 1 549 ? -4.547 14.953 -4.707 1 86.5 549 GLU B C 1
ATOM 8661 O O . GLU B 1 549 ? -4.004 14.117 -5.43 1 86.5 549 GLU B O 1
ATOM 8666 N N . MET B 1 550 ? -5.625 14.766 -4.125 1 86.88 550 MET B N 1
ATOM 8667 C CA . MET B 1 550 ? -6.395 13.547 -4.355 1 86.88 550 MET B CA 1
ATOM 8668 C C . MET B 1 550 ? -6.852 13.461 -5.809 1 86.88 550 MET B C 1
ATOM 8670 O O . MET B 1 550 ? -6.902 12.367 -6.383 1 86.88 550 MET B O 1
ATOM 8674 N N . ALA B 1 551 ? -7.285 14.641 -6.457 1 74.88 551 ALA B N 1
ATOM 8675 C CA . ALA B 1 551 ? -7.84 14.703 -7.809 1 74.88 551 ALA B CA 1
ATOM 8676 C C . ALA B 1 551 ? -6.738 14.641 -8.859 1 74.88 551 ALA B C 1
ATOM 8678 O O . ALA B 1 551 ? -7.004 14.344 -10.031 1 74.88 551 ALA B O 1
ATOM 8679 N N . GLY B 1 552 ? -5.348 14.945 -8.625 1 63.66 552 GLY B N 1
ATOM 8680 C CA . GLY B 1 552 ? -4.27 15.047 -9.594 1 63.66 552 GLY B CA 1
ATOM 8681 C C . GLY B 1 552 ? -3.641 13.703 -9.93 1 63.66 552 GLY B C 1
ATOM 8682 O O . GLY B 1 552 ? -3.828 12.727 -9.203 1 63.66 552 GLY B O 1
#

Nearest PDB structures (foldseek):
  2iiu-assembly2_B  TM=7.639E-01  e=2.720E-02  Shewanella oneidensis
  2olt-assembly1_C  TM=7.586E-01  e=2.413E-02  Shewanella oneidensis MR-1
  2iiu-assembly1_A  TM=6.932E-01  e=3.191E-02  Shewanella oneidensis
  2cmr-assembly1_A  TM=2.849E-01  e=2.107E+00  Human immunodeficiency virus 1
  2iiu-assembly2_B  TM=7.637E-01  e=3.150E-02  Shewanella oneidensis